Protein AF-0000000086640662 (afdb_homodimer)

Sequence (1158 aa):
MRVLHQYLHISLYVGTSVAARGGHCPPLGPVLPAPLHPGAHPSVRSAIAAIQEKVEAVTSPLNESSVAVAIKSTNENDYLFEFASTPPNVDPRGVDKVDSDTVFRMASLSKVFPVLALLKLGKVNFDDAVTKYLPELRALNKDARRQDPVWAVDWDEVTIGALASHIGGIPADLISDVQPYGDWTKLGFPPADVSKNLNCSGLLGLPRCTKSDFFERFGERPPVYPSFSVNPLYTNTGWALMGWIIEKVSGVPSGEFIEKNIWKPTGMDNTYYSEPDSSLGFIPPNDQWWNASLGYGDPAGVYYSSLNDLMAFGDAVLRNELLSPAKTRKWLKPATGTSSSGISIGEPWEIFRLNNVTKDGRIIDLYTKAGDITTYHSLLVLIPDYNLTVTLLDAGPITEVSGGTLQILLSEIVKELLPAVEEAGKDEAEKMYAGTYSDASSNSSLTLSMDDEPGFHITNWTVRGVDIASTYLSFGLPPVFPALPGQVRFRLYPTGLNSDAETSWRMMYLVGTEEENEKTNSLFAWPDATCNTWASLDRIVYQLLSHDHFVFTESGSGSKRTAEKLELVGYRVSLKRQIMRVLHQYLHISLYVGTSVAARGGHCPPLGPVLPAPLHPGAHPSVRSAIAAIQEKVEAVTSPLNESSVAVAIKSTNENDYLFEFASTPPNVDPRGVDKVDSDTVFRMASLSKVFPVLALLKLGKVNFDDAVTKYLPELRALNKDARRQDPVWAVDWDEVTIGALASHIGGIPADLISDVQPYGDWTKLGFPPADVSKNLNCSGLLGLPRCTKSDFFERFGERPPVYPSFSVNPLYTNTGWALMGWIIEKVSGVPSGEFIEKNIWKPTGMDNTYYSEPDSSLGFIPPNDQWWNASLGYGDPAGVYYSSLNDLMAFGDAVLRNELLSPAKTRKWLKPATGTSSSGISIGEPWEIFRLNNVTKDGRIIDLYTKAGDITTYHSLLVLIPDYNLTVTLLDAGPITEVSGGTLQILLSEIVKELLPAVEEAGKDEAEKMYAGTYSDASSNSSLTLSMDDEPGFHITNWTVRGVDIASTYLSFGLPPVFPALPGQVRFRLYPTGLNSDAETSWRMMYLVGTEEENEKTNSLFAWPDATCNTWASLDRIVYQLLSHDHFVFTESGSGSKRTAEKLELVGYRVSLKRQI

InterPro domains:
  IPR001466 Beta-lactamase-related [PF00144] (96-393)
  IPR012338 Beta-lactamase/transpeptidase-like [G3DSA:3.40.710.10] (38-393)
  IPR012338 Beta-lactamase/transpeptidase-like [SSF56601] (44-399)
  IPR058664 Beta-lactamase-like ARB_00930-like, C-terminal domain [PF26335] (426-578)

Solvent-accessible surface area (backbone atoms only — not comparable to full-atom values): 58050 Å² total; per-residue (Å²): 137,80,71,80,66,81,71,79,77,75,81,70,82,61,49,63,73,58,50,18,41,74,49,39,51,61,66,35,54,43,40,53,69,50,41,63,58,39,72,77,29,68,54,30,46,52,26,44,51,52,43,51,52,51,54,47,65,68,50,65,78,38,53,39,33,32,48,33,39,39,31,31,40,68,65,41,91,60,65,63,39,76,49,50,42,60,35,88,40,59,22,87,63,21,37,92,66,53,47,55,68,34,24,40,53,24,12,34,38,28,41,49,50,59,50,50,46,44,62,64,65,66,81,64,60,46,82,38,34,45,37,81,74,42,56,71,58,65,61,25,42,77,52,17,89,40,95,41,54,47,26,21,62,64,49,75,63,23,24,44,44,27,37,43,39,21,17,31,20,57,50,20,59,77,52,53,46,50,55,88,46,54,79,49,51,78,70,28,31,59,78,86,53,75,92,51,55,78,83,39,25,13,53,93,82,39,50,52,32,43,63,67,52,43,72,71,48,53,23,50,36,38,30,64,35,45,34,33,38,68,37,36,44,48,46,42,43,43,32,24,52,50,29,51,43,43,20,68,75,71,71,44,56,37,59,60,49,38,42,64,71,48,29,56,78,47,63,22,82,55,49,34,73,52,82,67,69,48,61,48,19,67,37,32,61,86,61,74,61,82,75,46,42,44,43,50,36,32,50,26,30,44,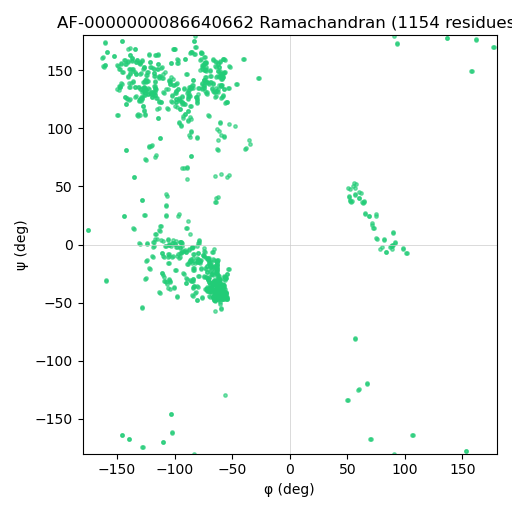23,31,30,14,58,52,32,52,50,35,46,44,40,33,56,76,66,33,71,76,39,55,64,48,55,40,33,54,52,71,36,46,51,34,58,47,60,16,92,13,38,30,28,10,58,55,32,44,31,39,39,29,47,74,51,43,85,22,26,52,62,45,65,35,45,22,36,56,9,64,50,82,42,26,17,26,34,44,36,37,30,70,51,51,38,33,32,36,39,40,40,38,34,13,56,72,91,77,42,49,55,67,54,52,50,38,50,48,22,55,42,47,54,42,41,49,38,22,42,49,49,37,15,48,55,52,46,40,73,26,61,42,42,43,29,37,28,77,92,55,43,27,33,34,30,37,39,81,66,68,41,71,32,32,40,52,41,79,42,25,29,62,74,27,53,44,57,72,39,54,64,14,71,55,92,45,60,44,78,79,41,57,89,69,55,55,47,41,29,39,28,54,39,83,26,49,52,96,46,36,40,33,28,39,51,47,75,41,75,56,50,35,69,57,48,51,56,56,26,66,56,38,64,27,47,36,63,76,40,49,50,40,67,61,55,62,57,59,19,43,63,62,27,30,61,39,37,32,37,35,37,44,44,73,57,82,90,62,30,30,50,48,30,43,27,38,54,25,43,71,46,66,20,36,52,61,130,139,80,70,88,66,81,72,79,77,75,79,70,82,61,49,63,72,57,51,18,41,75,50,40,50,61,65,34,55,43,39,52,70,51,42,62,59,40,72,76,30,68,55,31,46,52,25,44,52,51,44,50,51,50,54,47,64,68,49,67,79,39,52,38,32,33,47,34,39,40,33,32,38,66,64,42,92,59,63,63,39,78,48,48,43,61,34,87,40,60,22,88,63,21,38,89,66,51,47,54,68,34,23,40,54,26,14,34,39,29,40,48,49,58,50,50,44,43,63,64,65,65,81,65,61,48,82,38,34,45,37,82,74,42,56,71,58,65,60,25,42,77,54,17,86,40,94,41,54,47,26,20,63,63,49,75,62,23,23,45,43,27,38,44,38,21,17,31,20,56,52,20,59,77,53,54,44,49,54,87,45,53,79,49,50,79,70,28,33,60,78,84,54,75,90,52,53,78,84,39,24,13,53,93,82,38,48,53,33,44,64,65,52,44,71,71,49,52,23,51,35,38,30,64,36,46,34,33,38,68,37,37,43,48,45,42,43,44,33,24,52,50,30,53,42,42,19,69,75,70,71,41,55,37,59,59,48,38,41,65,73,48,31,56,79,48,62,22,82,54,48,34,72,51,80,67,69,48,61,48,19,68,39,32,60,87,61,74,60,82,74,44,43,45,45,50,37,31,50,26,30,44,22,31,30,14,58,53,32,53,50,36,46,45,41,33,55,78,67,34,70,76,40,54,63,47,56,40,32,54,53,70,37,46,52,34,60,47,61,17,92,11,38,32,29,10,59,55,31,45,31,40,40,29,47,75,51,45,84,20,26,52,62,45,64,33,45,22,36,56,8,64,51,83,42,28,19,26,35,44,37,37,31,72,52,50,38,33,30,38,40,42,38,38,32,14,55,72,92,78,42,49,56,66,55,53,51,38,49,48,22,56,43,48,54,40,39,49,38,21,42,50,50,36,16,47,56,52,45,42,73,26,60,43,43,43,28,37,27,77,91,55,43,27,32,33,30,36,40,82,67,67,42,70,30,32,40,53,41,78,42,26,30,64,72,27,52,42,57,72,38,52,64,14,70,54,92,46,60,45,80,78,40,57,90,69,56,54,47,41,30,39,28,54,39,84,26,49,51,95,44,35,39,33,28,39,52,46,75,42,74,57,50,36,69,55,46,51,56,56,27,67,55,38,65,27,48,36,63,75,40,50,50,41,68,60,55,62,58,58,18,42,61,62,26,30,60,39,37,31,36,35,36,44,45,74,58,80,90,62,31,31,51,47,30,42,27,38,53,26,42,70,45,68,20,35,51,62,128

Foldseek 3Di:
DPPDPPPPPPVPPPVALACFPFRDQDDPFAQFDFFLCLLVFPLQLVLQVVLVVVVCVQCVVDAFKKKWKWKDFLSDDDTSHTDIDAHNDFAPQEANDDGQQFKFFQFQVLLLLLLLLVVLLVPFDQQAQLCVQVVLLVVLLVQWPDDDQQTFQPSRLAGLQLLLFQQQQADADDLVDCLVPDDCVVVVDDNDDPVLDLQARLPPPTHADEPVSCSVRRSHGHGRDHHRDQAGHHHLVSQLSSQVSSCRSVVHGSQVSSCVQQQVVLVFPSKHLAQDRNHRHTGGPPDPPSHRARYSSSSRTGMMGGNVSLQSNLSCLLVCVNHHPVVSVVQPDFPHQHPDPQWGAGSHWTKGWFQPQALRRHIFIWTKDWRDDQFKIKMWTAGNSNNMIMIMIMGDHPVSDGNVVVVVSVVSSSSSNVRSSVVSSQVLRCQAEFAKWADVVQGFIWTWDDDSHRATWIPPGDTSRDDCQQCVQQDDVHGDPDHDDWGKTKHKGFDPDDDPFKTKIFMDMDTHTSVVSSVVQVVDPDHPPVSPPVPPPQPDADPRHGQGIKMFGWDDDRSPIHTAWIDRTRSGDITGGDD/DDDDPPPPPPVPPPVALACFPFRDQDDPFAQFDFFLCLLPFPLQLVLQVVLVVVVCVQPVVDAFKKKWKWKDFLSDDDTSHTDIDAHPDFAPQEANDDGQQFKFFQFQVLLLLLLLLVVLLVPFDQQAQLCVQVVLLVVLLVQWPDDDQQTFQPSRLAGLQLLLFQQQQADADDLVDCLVPDDCVVVVDDPDDPVLDLQARLPPPTHADEPVSCSVRRSHGHGRDHRRDQAGHHHLVSQLSSQVSSCRSVVHGSQVSSCVQQQVVLVFPSKHLAQDRNHRHTGGPPDRPSHRARYSSSSRTGMMGGNVSLQSNLSCLLVCVNHHPVVSVVQPDFPHQHPDPQWGAGSHWTKGWFQPQALRRHIFIWTKDWRDDQFKIKMWTAGNSNNMIMIMIMGDHPVSDGNVVVVVSVVSSSSSNVRSSVVSSQVLRCQAEFAKWADVVQGFIWGWDDDSHRATWIPPGDTSRDDCQQCVQQDDVHGDPPHDDWGKTKHKGFDPDDDPFKTKIFMDMDTHTSVVSSVVQVVDPDHPVVSPPVPPPQPDADPNHGQGIKMFGWDDDRSPIHTAWIDRTRSGDITGGDD

Organism: NCBI:txid1208366

Radius of gyration: 30.14 Å; Cα contacts (8 Å, |Δi|>4): 2815; chains: 2; bounding box: 69×87×77 Å

pLDDT: mean 93.73, std 12.46, range [18.27, 98.94]

Nearest PDB structures (foldseek):
  2qmi-assembly1_C  TM=5.879E-01  e=1.043E-19  Pyrococcus abyssi
  6kjt-assembly1_D  TM=7.492E-01  e=1.715E-16  Jeotgalibacillus marinus
  3tg9-assembly1_A  TM=7.243E-01  e=3.555E-16  Halalkalibacterium halodurans C-125
  3rju-assembly1_A  TM=7.525E-01  e=6.951E-15  Yersinia pestis CO92
  3ws1-assembly1_A  TM=6.913E-01  e=6.590E-16  Chromohalobacter sp. 560

Secondary structure (DSSP, 8-state):
--TT---------------SGGG--PPSS-SSPPPS-GGGSHHHHHHHHHHHHHHHHHHTT-SS-EEEEEEEETT-SSEEEEEE---S---TTS-SS--TT-EEE-GGGGGHHHHHHHHHH----TTSBGGGT-GGGGGGGGGSSSSSTTTS--GGG-BHHHHHTT-S---S-STTB-GGGS-GGGGTPPPP-GGG-----SSTTPPPPPHHHHHHHGGGSPPSS-TT-SS----SHHHHHHHHHHHHHHSS-HHHHHIIIIIGGGT-TT-BSS---GGGB---TT-SSTT---GGGGGGT--EEEHHHHHHHHHHHHTTSSS-HHHHHHHSS-SEE-SSSSEEE-SS-EEEEESSSSTT---EEEEEEEEEETTEEEEEEEETTTTEEEEEEEES-TTT--HHHHHHHHHHHHHHHHHHHHHHHHHHHHHHH-EEEEETTTTEEEEEE--SSSSEEEEEEEETTEEHHHHGGG-SSS--SSPPP--EEEEEEEEEEE-SSEEEEEEEEEES-HHHHHHHHTTSSSTTTT--GGGTTT--EETTEETTEEEEEEESSGGG-EEEEEEEGGGTEEEEEP-/-------------------SGGG--PPSS-SSPPPS-GGGSHHHHHHHHHHHHHHHHHHTT-SS-EEEEEEEETT-SS-SEEEE---S---TTS-SS--TT-EEE-GGGGGHHHHHHHHHH----TTSBGGGT-GGGGGGGGGSSSSSTTTS--GGG-BHHHHHTT-S---S-STTB-GGGS-GGGGTPPPP-GGG-----SSTTPPPPPHHHHHHHGGGSPPSS-TT-SS----SHHHHHHHHHHHHHHSS-HHHHHIIIIIGGGT-TT-BSS---GGGB---TT-SSTT---GGGGGGT--EEEHHHHHHHHHHHHTTSSS-HHHHHHHSS-SEE-SSSSEEE-SS-EEEEESSSSTT---EEEEEEEEEETTEEEEEEEETTTTEEEEEEEES-TTT--HHHHHHHHHHHHHHHHHHHHHHHHHHHHHHH-EEEEETTTTEEEEEE--SSSSEEEEEEEETTEEHHHHGGG-SSS--SSPPP--EEEEEEEEEEE-SSEEEEEEEEEES-HHHHHHHHTTSSSTTTT--GGGTTT--EETTEETTEEEEEEESSGGG-EEEEEEEGGGTEEEEEP-

Structure (mmCIF, N/CA/C/O backbone):
data_AF-0000000086640662-model_v1
#
loop_
_entity.id
_entity.type
_entity.pdbx_description
1 polymer 'Beta-lactamase-related domain-containing protein'
#
loop_
_atom_site.group_PDB
_atom_site.id
_atom_site.type_symbol
_atom_site.label_atom_id
_atom_site.label_alt_id
_atom_site.label_comp_id
_atom_site.label_asym_id
_atom_site.label_entity_id
_atom_site.label_seq_id
_atom_site.pdbx_PDB_ins_code
_atom_site.Cartn_x
_atom_site.Cartn_y
_atom_site.Cartn_z
_atom_site.occupancy
_atom_site.B_iso_or_equiv
_atom_site.auth_seq_id
_atom_site.auth_comp_id
_atom_site.auth_asym_id
_atom_site.auth_atom_id
_atom_site.pdbx_PDB_model_num
ATOM 1 N N . MET A 1 1 ? -15.219 10.875 43.281 1 18.56 1 MET A N 1
ATOM 2 C CA . MET A 1 1 ? -13.93 11.219 42.688 1 18.56 1 MET A CA 1
ATOM 3 C C . MET A 1 1 ? -13.078 9.969 42.469 1 18.56 1 MET A C 1
ATOM 5 O O . MET A 1 1 ? -12.367 9.844 41.469 1 18.56 1 MET A O 1
ATOM 9 N N . ARG A 1 2 ? -12.867 9.25 43.5 1 22.05 2 ARG A N 1
ATOM 10 C CA . ARG A 1 2 ? -11.758 8.359 43.812 1 22.05 2 ARG A CA 1
ATOM 11 C C . ARG A 1 2 ? -11.93 7.008 43.125 1 22.05 2 ARG A C 1
ATOM 13 O O . ARG A 1 2 ? -11.289 6.027 43.5 1 22.05 2 ARG A O 1
ATOM 20 N N . VAL A 1 3 ? -12.93 6.812 42.438 1 21.86 3 VAL A N 1
ATOM 21 C CA . VAL A 1 3 ? -13.461 5.465 42.25 1 21.86 3 VAL A CA 1
ATOM 22 C C . VAL A 1 3 ? -12.453 4.613 41.469 1 21.86 3 VAL A C 1
ATOM 24 O O . VAL A 1 3 ? -12.211 3.457 41.844 1 21.86 3 VAL A O 1
ATOM 27 N N . LEU A 1 4 ? -12.047 5 40.312 1 22.5 4 LEU A N 1
ATOM 28 C CA . LEU A 1 4 ? -11.992 4 39.25 1 22.5 4 LEU A CA 1
ATOM 29 C C . LEU A 1 4 ? -10.648 3.281 39.25 1 22.5 4 LEU A C 1
ATOM 31 O O . LEU A 1 4 ? -10.188 2.811 38.188 1 22.5 4 LEU A O 1
ATOM 35 N N . HIS A 1 5 ? -9.828 3.262 40.344 1 20.42 5 HIS A N 1
ATOM 36 C CA . HIS A 1 5 ? -8.445 2.934 40 1 20.42 5 HIS A CA 1
ATOM 37 C C . HIS A 1 5 ? -8.289 1.451 39.688 1 20.42 5 HIS A C 1
ATOM 39 O O . HIS A 1 5 ? -7.168 0.936 39.656 1 20.42 5 HIS A O 1
ATOM 45 N N . GLN A 1 6 ? -9.336 0.643 39.812 1 22.97 6 GLN A N 1
ATOM 46 C CA . GLN A 1 6 ? -8.883 -0.741 39.906 1 22.97 6 GLN A CA 1
ATOM 47 C C . GLN A 1 6 ? -8.141 -1.166 38.625 1 22.97 6 GLN A C 1
ATOM 49 O O . GLN A 1 6 ? -8.711 -1.177 37.531 1 22.97 6 GLN A O 1
ATOM 54 N N . TYR A 1 7 ? -6.789 -0.969 38.562 1 23.44 7 TYR A N 1
ATOM 55 C CA . TYR A 1 7 ? -5.781 -1.298 37.562 1 23.44 7 TYR A CA 1
ATOM 56 C C . TYR A 1 7 ? -5.719 -2.801 37.312 1 23.44 7 TYR A C 1
ATOM 58 O O . TYR A 1 7 ? -5.266 -3.555 38.188 1 23.44 7 TYR A O 1
ATOM 66 N N . LEU A 1 8 ? -6.801 -3.449 36.844 1 24.64 8 LEU A N 1
ATOM 67 C CA . LEU A 1 8 ? -6.551 -4.848 36.531 1 24.64 8 LEU A CA 1
ATOM 68 C C . LEU A 1 8 ? -5.344 -4.977 35.594 1 24.64 8 LEU A C 1
ATOM 70 O O . LEU A 1 8 ? -5.328 -4.41 34.5 1 24.64 8 LEU A O 1
ATOM 74 N N . HIS A 1 9 ? -4.195 -5.379 36.125 1 24.08 9 HIS A N 1
ATOM 75 C CA . HIS A 1 9 ? -2.893 -5.656 35.531 1 24.08 9 HIS A CA 1
ATOM 76 C C . HIS A 1 9 ? -2.967 -6.824 34.562 1 24.08 9 HIS A C 1
ATOM 78 O O . HIS A 1 9 ? -2.725 -7.973 34.938 1 24.08 9 HIS A O 1
ATOM 84 N N . ILE A 1 10 ? -3.979 -7.051 33.781 1 26.3 10 ILE A N 1
ATOM 85 C CA . ILE A 1 10 ? -3.768 -8.195 32.906 1 26.3 10 ILE A CA 1
ATOM 86 C C . ILE A 1 10 ? -2.59 -7.918 31.969 1 26.3 10 ILE A C 1
ATOM 88 O O . ILE A 1 10 ? -2.635 -6.988 31.156 1 26.3 10 ILE A O 1
ATOM 92 N N . SER A 1 11 ? -1.396 -8.453 32.312 1 25.42 11 SER A N 1
ATOM 93 C CA . SER A 1 11 ? -0.135 -8.414 31.562 1 25.42 11 SER A CA 1
ATOM 94 C C . SER A 1 11 ? -0.258 -9.125 30.219 1 25.42 11 SER A C 1
ATOM 96 O O . SER A 1 11 ? 0.004 -10.32 30.125 1 25.42 11 SER A O 1
ATOM 98 N N . LEU A 1 12 ? -1.321 -9 29.484 1 28.94 12 LEU A N 1
ATOM 99 C CA . LEU A 1 12 ? -1.214 -9.648 28.188 1 28.94 12 LEU A CA 1
ATOM 100 C C . LEU A 1 12 ? -0.071 -9.055 27.375 1 28.94 12 LEU A C 1
ATOM 102 O O . LEU A 1 12 ? -0.038 -7.848 27.125 1 28.94 12 LEU A O 1
ATOM 106 N N . TYR A 1 13 ? 1.054 -9.82 27.281 1 26.89 13 TYR A N 1
ATOM 107 C CA . TYR A 1 13 ? 2.195 -9.562 26.422 1 26.89 13 TYR A CA 1
ATOM 108 C C . TYR A 1 13 ? 1.751 -9.398 24.969 1 26.89 13 TYR A C 1
ATOM 110 O O . TYR A 1 13 ? 1.492 -10.383 24.266 1 26.89 13 TYR A O 1
ATOM 118 N N . VAL A 1 14 ? 0.937 -8.531 24.703 1 31.73 14 VAL A N 1
ATOM 119 C CA . VAL A 1 14 ? 0.714 -8.141 23.312 1 31.73 14 VAL A CA 1
ATOM 120 C C . VAL A 1 14 ? 2.029 -7.68 22.688 1 31.73 14 VAL A C 1
ATOM 122 O O . VAL A 1 14 ? 2.66 -6.742 23.188 1 31.73 14 VAL A O 1
ATOM 125 N N . GLY A 1 15 ? 2.74 -8.625 22.016 1 34.53 15 GLY A N 1
ATOM 126 C CA . GLY A 1 15 ? 3.834 -8.148 21.172 1 34.53 15 GLY A CA 1
ATOM 127 C C . GLY A 1 15 ? 3.541 -6.824 20.5 1 34.53 15 GLY A C 1
ATOM 128 O O . GLY A 1 15 ? 2.57 -6.707 19.75 1 34.53 15 GLY A O 1
ATOM 129 N N . THR A 1 16 ? 3.873 -5.809 21.125 1 37.72 16 THR A N 1
ATOM 130 C CA . THR A 1 16 ? 3.664 -4.391 20.859 1 37.72 16 THR A CA 1
ATOM 131 C C . THR A 1 16 ? 4.355 -3.977 19.562 1 37.72 16 THR A C 1
ATOM 133 O O . THR A 1 16 ? 5.562 -4.164 19.406 1 37.72 16 THR A O 1
ATOM 136 N N . SER A 1 17 ? 3.814 -4.199 18.531 1 46.19 17 SER A N 1
ATOM 137 C CA . SER A 1 17 ? 4.293 -3.402 17.406 1 46.19 17 SER A CA 1
ATOM 138 C C . SER A 1 17 ? 4.586 -1.966 17.828 1 46.19 17 SER A C 1
ATOM 140 O O . SER A 1 17 ? 3.668 -1.216 18.172 1 46.19 17 SER A O 1
ATOM 142 N N . VAL A 1 18 ? 5.816 -1.703 18.438 1 52.72 18 VAL A N 1
ATOM 143 C CA . VAL A 1 18 ? 6.188 -0.478 19.141 1 52.72 18 VAL A CA 1
ATOM 144 C C . VAL A 1 18 ? 6.621 0.583 18.141 1 52.72 18 VAL A C 1
ATOM 146 O O . VAL A 1 18 ? 7.27 0.268 17.141 1 52.72 18 VAL A O 1
ATOM 149 N N . ALA A 1 19 ? 6.066 1.636 18.219 1 67.94 19 ALA A N 1
ATOM 150 C CA . ALA A 1 19 ? 6.715 2.863 17.766 1 67.94 19 ALA A CA 1
ATOM 151 C C . ALA A 1 19 ? 8.234 2.738 17.844 1 67.94 19 ALA A C 1
ATOM 153 O O . ALA A 1 19 ? 8.758 1.865 18.547 1 67.94 19 ALA A O 1
ATOM 154 N N . ALA A 1 20 ? 8.844 3.328 16.891 1 82.69 20 ALA A N 1
ATOM 155 C CA . ALA A 1 20 ? 10.305 3.375 17 1 82.69 20 ALA A CA 1
ATOM 156 C C . ALA A 1 20 ? 10.75 3.664 18.422 1 82.69 20 ALA A C 1
ATOM 158 O O . ALA A 1 20 ? 9.945 4.098 19.25 1 82.69 20 ALA A O 1
ATOM 159 N N . ARG A 1 21 ? 11.914 3.352 18.75 1 85.94 21 ARG A N 1
ATOM 160 C CA . ARG A 1 21 ? 12.492 3.527 20.078 1 85.94 21 ARG A CA 1
ATOM 161 C C . ARG A 1 21 ? 12.195 4.918 20.625 1 85.94 21 ARG A C 1
ATOM 163 O O . ARG A 1 21 ? 12.25 5.906 19.891 1 85.94 21 ARG A O 1
ATOM 170 N N . GLY A 1 22 ? 11.852 4.941 21.906 1 91 22 GLY A N 1
ATOM 171 C CA . GLY A 1 22 ? 11.5 6.195 22.562 1 91 22 GLY A CA 1
ATOM 172 C C . GLY A 1 22 ? 10.055 6.594 22.344 1 91 22 GLY A C 1
ATOM 173 O O . GLY A 1 22 ? 9.586 7.574 22.938 1 91 22 GLY A O 1
ATOM 174 N N . GLY A 1 23 ? 9.359 5.836 21.5 1 91.75 23 GLY A N 1
ATOM 175 C CA . GLY A 1 23 ? 7.977 6.164 21.172 1 91.75 23 GLY A CA 1
ATOM 176 C C . GLY A 1 23 ? 7.852 7.094 19.984 1 91.75 23 GLY A C 1
ATOM 177 O O . GLY A 1 23 ? 6.766 7.605 19.703 1 91.75 23 GLY A O 1
ATOM 178 N N . HIS A 1 24 ? 8.93 7.355 19.234 1 93.69 24 HIS A N 1
ATOM 179 C CA . HIS A 1 24 ? 8.953 8.273 18.109 1 93.69 24 HIS A CA 1
ATOM 180 C C . HIS A 1 24 ? 8.211 7.688 16.906 1 93.69 24 HIS A C 1
ATOM 182 O O . HIS A 1 24 ? 8.086 6.465 16.797 1 93.69 24 HIS A O 1
ATOM 188 N N . CYS A 1 25 ? 7.688 8.523 16.125 1 94 25 CYS A N 1
ATOM 189 C CA . CYS A 1 25 ? 7.145 8.203 14.805 1 94 25 CYS A CA 1
ATOM 190 C C . CYS A 1 25 ? 7.93 8.914 13.711 1 94 25 CYS A C 1
ATOM 192 O O . CYS A 1 25 ? 7.457 9.906 13.148 1 94 25 CYS A O 1
ATOM 194 N N . PRO A 1 26 ? 9.094 8.406 13.398 1 96.75 26 PRO A N 1
ATOM 195 C CA . PRO A 1 26 ? 9.867 9.062 12.344 1 96.75 26 PRO A CA 1
ATOM 196 C C . PRO A 1 26 ? 9.188 8.992 10.984 1 96.75 26 PRO A C 1
ATOM 198 O O . PRO A 1 26 ? 8.266 8.195 10.789 1 96.75 26 PRO A O 1
ATOM 201 N N . PRO A 1 27 ? 9.562 9.938 10.078 1 96.69 27 PRO A N 1
ATOM 202 C CA . PRO A 1 27 ? 9.039 9.758 8.719 1 96.69 27 PRO A CA 1
ATOM 203 C C . PRO A 1 27 ? 9.461 8.438 8.094 1 96.69 27 PRO A C 1
ATOM 205 O O . PRO A 1 27 ? 10.547 7.93 8.383 1 96.69 27 PRO A O 1
ATOM 208 N N . LEU A 1 28 ? 8.586 7.848 7.289 1 96.88 28 LEU A N 1
ATOM 209 C CA . LEU A 1 28 ? 9 6.68 6.52 1 96.88 28 LEU A CA 1
ATOM 210 C C . LEU A 1 28 ? 10.164 7.023 5.598 1 96.88 28 LEU A C 1
ATOM 212 O O . LEU A 1 28 ? 10.148 8.055 4.926 1 96.88 28 LEU A O 1
ATOM 216 N N . GLY A 1 29 ? 11.18 6.109 5.539 1 96.06 29 GLY A N 1
ATOM 217 C CA . GLY A 1 29 ? 12.367 6.383 4.75 1 96.06 29 GLY A CA 1
ATOM 218 C C . GLY A 1 29 ? 13.586 6.699 5.598 1 96.06 29 GLY A C 1
ATOM 219 O O . GLY A 1 29 ? 13.586 6.457 6.809 1 96.06 29 GLY A O 1
ATOM 220 N N . PRO A 1 30 ? 14.594 7.27 5.004 1 96.75 30 PRO A N 1
ATOM 221 C CA . PRO A 1 30 ? 15.836 7.531 5.734 1 96.75 30 PRO A CA 1
ATOM 222 C C . PRO A 1 30 ? 15.664 8.578 6.836 1 96.75 30 PRO A C 1
ATOM 224 O O . PRO A 1 30 ? 15.023 9.609 6.617 1 96.75 30 PRO A O 1
ATOM 227 N N . VAL A 1 31 ? 16.266 8.32 7.965 1 97.75 31 VAL A N 1
ATOM 228 C CA . VAL A 1 31 ? 16.203 9.258 9.07 1 97.75 31 VAL A CA 1
ATOM 229 C C . VAL A 1 31 ? 17.531 10 9.203 1 97.75 31 VAL A C 1
ATOM 231 O O . VAL A 1 31 ? 17.672 10.906 10.031 1 97.75 31 VAL A O 1
ATOM 234 N N . LEU A 1 32 ? 18.484 9.586 8.477 1 97.69 32 LEU A N 1
ATOM 235 C CA . LEU A 1 32 ? 19.781 10.211 8.258 1 97.69 32 LEU A CA 1
ATOM 236 C C . LEU A 1 32 ? 20.25 10.016 6.824 1 97.69 32 LEU A C 1
ATOM 238 O O . LEU A 1 32 ? 19.75 9.141 6.113 1 97.69 32 LEU A O 1
ATOM 242 N N . PRO A 1 33 ? 21.172 10.859 6.348 1 95.5 33 PRO A N 1
ATOM 243 C CA . PRO A 1 33 ? 21.75 10.555 5.039 1 95.5 33 PRO A CA 1
ATOM 244 C C . PRO A 1 33 ? 22.406 9.18 4.992 1 95.5 33 PRO A C 1
ATOM 246 O O . PRO A 1 33 ? 23.016 8.75 5.973 1 95.5 33 PRO A O 1
ATOM 249 N N . ALA A 1 34 ? 22.297 8.516 3.852 1 96.5 34 ALA A N 1
ATOM 250 C CA . ALA A 1 34 ? 23.016 7.254 3.662 1 96.5 34 ALA A CA 1
ATOM 251 C C . ALA A 1 34 ? 24.516 7.441 3.811 1 96.5 34 ALA A C 1
ATOM 253 O O . ALA A 1 34 ? 25.078 8.453 3.363 1 96.5 34 ALA A O 1
ATOM 254 N N . PRO A 1 35 ? 25.172 6.473 4.402 1 97.25 35 PRO A N 1
ATOM 255 C CA . PRO A 1 35 ? 26.609 6.633 4.566 1 97.25 35 PRO A CA 1
ATOM 256 C C . PRO A 1 35 ? 27.359 6.699 3.232 1 97.25 35 PRO A C 1
ATOM 258 O O . PRO A 1 35 ? 27 5.984 2.291 1 97.25 35 PRO A O 1
ATOM 261 N N . LEU A 1 36 ? 28.359 7.473 3.195 1 96.56 36 LEU A N 1
ATOM 262 C CA . LEU A 1 36 ? 29.156 7.688 1.988 1 96.56 36 LEU A CA 1
ATOM 263 C C . LEU A 1 36 ? 30.234 6.629 1.855 1 96.56 36 LEU A C 1
ATOM 265 O O . LEU A 1 36 ? 30.672 6.309 0.744 1 96.56 36 LEU A O 1
ATOM 269 N N . HIS A 1 37 ? 30.75 6.129 3.031 1 96.69 37 HIS A N 1
ATOM 270 C CA . HIS A 1 37 ? 31.828 5.164 3.025 1 96.69 37 HIS A CA 1
ATOM 271 C C . HIS A 1 37 ? 31.562 4.023 4.004 1 96.69 37 HIS A C 1
ATOM 273 O O . HIS A 1 37 ? 32.406 3.723 4.855 1 96.69 37 HIS A O 1
ATOM 279 N N . PRO A 1 38 ? 30.484 3.346 3.836 1 98.06 38 PRO A N 1
ATOM 280 C CA . PRO A 1 38 ? 30.203 2.266 4.781 1 98.06 38 PRO A CA 1
ATOM 281 C C . PRO A 1 38 ? 31.25 1.164 4.758 1 98.06 38 PRO A C 1
ATOM 283 O O . PRO A 1 38 ? 31.547 0.554 5.789 1 98.06 38 PRO A O 1
ATOM 286 N N . GLY A 1 39 ? 31.906 0.89 3.67 1 98.12 39 GLY A N 1
ATOM 287 C CA . GLY A 1 39 ? 32.906 -0.172 3.543 1 98.12 39 GLY A CA 1
ATOM 288 C C . GLY A 1 39 ? 34.094 0.036 4.426 1 98.12 39 GLY A C 1
ATOM 289 O O . GLY A 1 39 ? 34.812 -0.923 4.781 1 98.12 39 GLY A O 1
ATOM 290 N N . ALA A 1 40 ? 34.406 1.269 4.762 1 97.19 40 ALA A N 1
ATOM 291 C CA . ALA A 1 40 ? 35.594 1.595 5.57 1 97.19 40 ALA A CA 1
ATOM 292 C C . ALA A 1 40 ? 35.25 1.509 7.059 1 97.19 40 ALA A C 1
ATOM 294 O O . ALA A 1 40 ? 36.156 1.472 7.891 1 97.19 40 ALA A O 1
ATOM 295 N N . HIS A 1 41 ? 34.062 1.455 7.438 1 98.19 41 HIS A N 1
ATOM 296 C CA . HIS A 1 41 ? 33.656 1.49 8.844 1 98.19 41 HIS A CA 1
ATOM 297 C C . HIS A 1 41 ? 33.906 0.142 9.516 1 98.19 41 HIS A C 1
ATOM 299 O O . HIS A 1 41 ? 33.531 -0.901 8.969 1 98.19 41 HIS A O 1
ATOM 305 N N . PRO A 1 42 ? 34.406 0.104 10.758 1 98.5 42 PRO A N 1
ATOM 306 C CA . PRO A 1 42 ? 34.75 -1.154 11.43 1 98.5 42 PRO A CA 1
ATOM 307 C C . PRO A 1 42 ? 33.531 -2.041 11.664 1 98.5 42 PRO A C 1
ATOM 309 O O . PRO A 1 42 ? 33.625 -3.264 11.516 1 98.5 42 PRO A O 1
ATOM 312 N N . SER A 1 43 ? 32.406 -1.453 12.016 1 98.5 43 SER A N 1
ATOM 313 C CA . SER A 1 43 ? 31.203 -2.24 12.242 1 98.5 43 SER A CA 1
ATOM 314 C C . SER A 1 43 ? 30.75 -2.949 10.969 1 98.5 43 SER A C 1
ATOM 316 O O . SER A 1 43 ? 30.266 -4.078 11.023 1 98.5 43 SER A O 1
ATOM 318 N N . VAL A 1 44 ? 30.891 -2.264 9.852 1 98.88 44 VAL A N 1
ATOM 319 C CA . VAL A 1 44 ? 30.484 -2.857 8.578 1 98.88 44 VAL A CA 1
ATOM 320 C C . VAL A 1 44 ? 31.453 -3.977 8.203 1 98.88 44 VAL A C 1
ATOM 322 O O . VAL A 1 44 ? 31.031 -5.035 7.727 1 98.88 44 VAL A O 1
ATOM 325 N N . ARG A 1 45 ? 32.719 -3.766 8.43 1 98.75 45 ARG A N 1
ATOM 326 C CA . ARG A 1 45 ? 33.688 -4.809 8.164 1 98.75 45 ARG A CA 1
ATOM 327 C C . ARG A 1 45 ? 33.406 -6.055 9 1 98.75 45 ARG A C 1
ATOM 329 O O . ARG A 1 45 ? 33.531 -7.176 8.508 1 98.75 45 ARG A O 1
ATOM 336 N N . SER A 1 46 ? 33.062 -5.82 10.266 1 98.81 46 SER A N 1
ATOM 337 C CA . SER A 1 46 ? 32.719 -6.938 11.141 1 98.81 46 SER A CA 1
ATOM 338 C C . SER A 1 46 ? 31.469 -7.664 10.625 1 98.81 46 SER A C 1
ATOM 340 O O . SER A 1 46 ? 31.406 -8.891 10.664 1 98.81 46 SER A O 1
ATOM 342 N N . ALA A 1 47 ? 30.469 -6.906 10.234 1 98.88 47 ALA A N 1
ATOM 343 C CA . ALA A 1 47 ? 29.25 -7.488 9.68 1 98.88 47 ALA A CA 1
ATOM 344 C C . ALA A 1 47 ? 29.547 -8.305 8.43 1 98.88 47 ALA A C 1
ATOM 346 O O . ALA A 1 47 ? 28.984 -9.391 8.242 1 98.88 47 ALA A O 1
ATOM 347 N N . ILE A 1 48 ? 30.406 -7.793 7.566 1 98.88 48 ILE A N 1
ATOM 348 C CA . ILE A 1 48 ? 30.766 -8.461 6.324 1 98.88 48 ILE A CA 1
ATOM 349 C C . ILE A 1 48 ? 31.484 -9.781 6.637 1 98.88 48 ILE A C 1
ATOM 351 O O . ILE A 1 48 ? 31.25 -10.789 5.969 1 98.88 48 ILE A O 1
ATOM 355 N N . ALA A 1 49 ? 32.344 -9.773 7.645 1 98.75 49 ALA A N 1
ATOM 356 C CA . ALA A 1 49 ? 33 -11 8.07 1 98.75 49 ALA A CA 1
ATOM 357 C C . ALA A 1 49 ? 32 -12.039 8.539 1 98.75 49 ALA A C 1
ATOM 359 O O . ALA A 1 49 ? 32.125 -13.227 8.234 1 98.75 49 ALA A O 1
ATOM 360 N N . ALA A 1 50 ? 31.078 -11.562 9.32 1 98.81 50 ALA A N 1
ATOM 361 C CA . ALA A 1 50 ? 30.016 -12.461 9.797 1 98.81 50 ALA A CA 1
ATOM 362 C C . ALA A 1 50 ? 29.219 -13.023 8.625 1 98.81 50 ALA A C 1
ATOM 364 O O . ALA A 1 50 ? 28.859 -14.203 8.625 1 98.81 50 ALA A O 1
ATOM 365 N N . ILE A 1 51 ? 28.891 -12.203 7.648 1 98.81 51 ILE A N 1
ATOM 366 C CA . ILE A 1 51 ? 28.156 -12.617 6.457 1 98.81 51 ILE A CA 1
ATOM 367 C C . ILE A 1 51 ? 28.969 -13.656 5.684 1 98.81 51 ILE A C 1
ATOM 369 O O . ILE A 1 51 ? 28.438 -14.648 5.203 1 98.81 51 ILE A O 1
ATOM 373 N N . GLN A 1 52 ? 30.25 -13.375 5.57 1 98.56 52 GLN A N 1
ATOM 374 C CA . GLN A 1 52 ? 31.141 -14.328 4.922 1 98.56 52 GLN A CA 1
ATOM 375 C C . GLN A 1 52 ? 31.047 -15.703 5.57 1 98.56 52 GLN A C 1
ATOM 377 O O . GLN A 1 52 ? 30.906 -16.719 4.879 1 98.56 52 GLN A O 1
ATOM 382 N N . GLU A 1 53 ? 31.078 -15.727 6.863 1 98.38 53 GLU A N 1
ATOM 383 C CA . GLU A 1 53 ? 31 -16.984 7.594 1 98.38 53 GLU A CA 1
ATOM 384 C C . GLU A 1 53 ? 29.656 -17.688 7.34 1 98.38 53 GLU A C 1
ATOM 386 O O . GLU A 1 53 ? 29.609 -18.906 7.16 1 98.38 53 GLU A O 1
ATOM 391 N N . LYS A 1 54 ? 28.672 -16.922 7.34 1 97.62 54 LYS A N 1
ATOM 392 C CA . LYS A 1 54 ? 27.328 -17.484 7.145 1 97.62 54 LYS A CA 1
ATOM 393 C C . LYS A 1 54 ? 27.172 -18.047 5.734 1 97.62 54 LYS A C 1
ATOM 395 O O . LYS A 1 54 ? 26.609 -19.141 5.555 1 97.62 54 LYS A O 1
ATOM 400 N N . VAL A 1 55 ? 27.609 -17.328 4.727 1 98.12 55 VAL A N 1
ATOM 401 C CA . VAL A 1 55 ? 27.5 -17.766 3.342 1 98.12 55 VAL A CA 1
ATOM 402 C C . VAL A 1 55 ? 28.359 -19.016 3.131 1 98.12 55 VAL A C 1
ATOM 404 O O . VAL A 1 55 ? 27.938 -19.953 2.438 1 98.12 55 VAL A O 1
ATOM 407 N N . GLU A 1 56 ? 29.516 -19.078 3.748 1 97.75 56 GLU A N 1
ATOM 408 C CA . GLU A 1 56 ? 30.375 -20.25 3.656 1 97.75 56 GLU A CA 1
ATOM 409 C C . GLU A 1 56 ? 29.734 -21.469 4.32 1 97.75 56 GLU A C 1
ATOM 411 O O . GLU A 1 56 ? 29.812 -22.578 3.799 1 97.75 56 GLU A O 1
ATOM 416 N N . ALA A 1 57 ? 29.094 -21.219 5.422 1 96.62 57 ALA A N 1
ATOM 417 C CA . ALA A 1 57 ? 28.438 -22.312 6.133 1 96.62 57 ALA A CA 1
ATOM 418 C C . ALA A 1 57 ? 27.312 -22.906 5.289 1 96.62 57 ALA A C 1
ATOM 420 O O . ALA A 1 57 ? 27.078 -24.125 5.328 1 96.62 57 ALA A O 1
ATOM 421 N N . VAL A 1 58 ? 26.656 -22.094 4.555 1 95.44 58 VAL A N 1
ATOM 422 C CA . VAL A 1 58 ? 25.516 -22.547 3.75 1 95.44 58 VAL A CA 1
ATOM 423 C C . VAL A 1 58 ? 26.031 -23.219 2.479 1 95.44 58 VAL A C 1
ATOM 425 O O . VAL A 1 58 ? 25.406 -24.156 1.976 1 95.44 58 VAL A O 1
ATOM 428 N N . THR A 1 59 ? 27.203 -22.875 1.966 1 97 59 THR A N 1
ATOM 429 C CA . THR A 1 59 ? 27.641 -23.328 0.651 1 97 59 THR A CA 1
ATOM 430 C C . THR A 1 59 ? 28.594 -24.531 0.779 1 97 59 THR A C 1
ATOM 432 O O . THR A 1 59 ? 28.719 -25.312 -0.154 1 97 59 THR A O 1
ATOM 435 N N . SER A 1 60 ? 29.203 -24.688 1.901 1 96.81 60 SER A N 1
ATOM 436 C CA . SER A 1 60 ? 30.25 -25.703 2.092 1 96.81 60 SER A CA 1
ATOM 437 C C . SER A 1 60 ? 29.703 -27.109 1.852 1 96.81 60 SER A C 1
ATOM 439 O O . SER A 1 60 ? 30.391 -27.953 1.287 1 96.81 60 SER A O 1
ATOM 441 N N . PRO A 1 61 ? 28.484 -27.391 2.219 1 96.88 61 PRO A N 1
ATOM 442 C CA . PRO A 1 61 ? 28 -28.766 2.031 1 96.88 61 PRO A CA 1
ATOM 443 C C . PRO A 1 61 ? 27.453 -29 0.627 1 96.88 61 PRO A C 1
ATOM 445 O O . PRO A 1 61 ? 27.031 -30.109 0.305 1 96.88 61 PRO A O 1
ATOM 448 N N . LEU A 1 62 ? 27.406 -28.047 -0.214 1 97.75 62 LEU A N 1
ATOM 449 C CA . LEU A 1 62 ? 26.781 -28.172 -1.528 1 97.75 62 LEU A CA 1
ATOM 450 C C . LEU A 1 62 ? 27.703 -28.906 -2.494 1 97.75 62 LEU A C 1
ATOM 452 O O . LEU A 1 62 ? 28.906 -28.609 -2.572 1 97.75 62 LEU A O 1
ATOM 456 N N . ASN A 1 63 ? 27.094 -29.844 -3.221 1 97.88 63 ASN A N 1
ATOM 457 C CA . ASN A 1 63 ? 27.906 -30.688 -4.109 1 97.88 63 ASN A CA 1
ATOM 458 C C . ASN A 1 63 ? 27.625 -30.359 -5.574 1 97.88 63 ASN A C 1
ATOM 460 O O . ASN A 1 63 ? 28.469 -30.641 -6.441 1 97.88 63 ASN A O 1
ATOM 464 N N . GLU A 1 64 ? 26.484 -29.875 -5.836 1 98.06 64 GLU A N 1
ATOM 465 C CA . GLU A 1 64 ? 26.078 -29.688 -7.223 1 98.06 64 GLU A CA 1
ATOM 466 C C . GLU A 1 64 ? 25.531 -28.281 -7.449 1 98.06 64 GLU A C 1
ATOM 468 O O . GLU A 1 64 ? 25.125 -27.938 -8.562 1 98.06 64 GLU A O 1
ATOM 473 N N . SER A 1 65 ? 25.531 -27.453 -6.359 1 98.38 65 SER A N 1
ATOM 474 C CA . SER A 1 65 ? 24.859 -26.156 -6.43 1 98.38 65 SER A CA 1
ATOM 475 C C . SER A 1 65 ? 25.859 -25.016 -6.234 1 98.38 65 SER A C 1
ATOM 477 O O . SER A 1 65 ? 26.812 -25.156 -5.484 1 98.38 65 SER A O 1
ATOM 479 N N . SER A 1 66 ? 25.625 -23.938 -6.914 1 98.5 66 SER A N 1
ATOM 480 C CA . SER A 1 66 ? 26.375 -22.688 -6.75 1 98.5 66 SER A CA 1
ATOM 481 C C . SER A 1 66 ? 25.531 -21.609 -6.105 1 98.5 66 SER A C 1
ATOM 483 O O . SER A 1 66 ? 24.312 -21.547 -6.328 1 98.5 66 SER A O 1
ATOM 485 N N . VAL A 1 67 ? 26.109 -20.828 -5.285 1 98.5 67 VAL A N 1
ATOM 486 C CA . VAL A 1 67 ? 25.516 -19.625 -4.691 1 98.5 67 VAL A CA 1
ATOM 487 C C . VAL A 1 67 ? 26.422 -18.422 -4.945 1 98.5 67 VAL A C 1
ATOM 489 O O . VAL A 1 67 ? 27.641 -18.516 -4.762 1 98.5 67 VAL A O 1
ATOM 492 N N . ALA A 1 68 ? 25.906 -17.344 -5.426 1 98.69 68 ALA A N 1
ATOM 493 C CA . ALA A 1 68 ? 26.609 -16.078 -5.613 1 98.69 68 ALA A CA 1
ATOM 494 C C . ALA A 1 68 ? 25.875 -14.938 -4.93 1 98.69 68 ALA A C 1
ATOM 496 O O . ALA A 1 68 ? 24.641 -14.859 -4.977 1 98.69 68 ALA A O 1
ATOM 497 N N . VAL A 1 69 ? 26.609 -14.094 -4.211 1 98.81 69 VAL A N 1
ATOM 498 C CA . VAL A 1 69 ? 26.047 -12.992 -3.438 1 98.81 69 VAL A CA 1
ATOM 499 C C . VAL A 1 69 ? 26.922 -11.75 -3.592 1 98.81 69 VAL A C 1
ATOM 501 O O . VAL A 1 69 ? 28.141 -11.844 -3.568 1 98.81 69 VAL A O 1
ATOM 504 N N . ALA A 1 70 ? 26.297 -10.641 -3.797 1 98.88 70 ALA A N 1
ATOM 505 C CA . ALA A 1 70 ? 27.047 -9.375 -3.748 1 98.88 70 ALA A CA 1
ATOM 506 C C . ALA A 1 70 ? 26.234 -8.305 -3.023 1 98.88 70 ALA A C 1
ATOM 508 O O . ALA A 1 70 ? 25 -8.336 -3.016 1 98.88 70 ALA A O 1
ATOM 509 N N . ILE A 1 71 ? 26.891 -7.426 -2.346 1 98.94 71 ILE A N 1
ATOM 510 C CA . ILE A 1 71 ? 26.359 -6.258 -1.649 1 98.94 71 ILE A CA 1
ATOM 511 C C . ILE A 1 71 ? 27.156 -5.016 -2.053 1 98.94 71 ILE A C 1
ATOM 513 O O . ILE A 1 71 ? 28.391 -5.039 -2.072 1 98.94 71 ILE A O 1
ATOM 517 N N . LYS A 1 72 ? 26.438 -3.947 -2.359 1 98.81 72 LYS A N 1
ATOM 518 C CA . LYS A 1 72 ? 27.125 -2.725 -2.773 1 98.81 72 LYS A CA 1
ATOM 519 C C . LYS A 1 72 ? 26.375 -1.485 -2.297 1 98.81 72 LYS A C 1
ATOM 521 O O . LYS A 1 72 ? 25.141 -1.464 -2.291 1 98.81 72 LYS A O 1
ATOM 526 N N . SER A 1 73 ? 27.109 -0.507 -1.826 1 98.5 73 SER A N 1
ATOM 527 C CA . SER A 1 73 ? 26.609 0.851 -1.661 1 98.5 73 SER A CA 1
ATOM 528 C C . SER A 1 73 ? 26.781 1.668 -2.936 1 98.5 73 SER A C 1
ATOM 530 O O . SER A 1 73 ? 27.859 1.657 -3.537 1 98.5 73 SER A O 1
ATOM 532 N N . THR A 1 74 ? 25.781 2.348 -3.336 1 97 74 THR A N 1
ATOM 533 C CA . THR A 1 74 ? 25.875 3.174 -4.535 1 97 74 THR A CA 1
ATOM 534 C C . THR A 1 74 ? 26.906 4.281 -4.352 1 97 74 THR A C 1
ATOM 536 O O . THR A 1 74 ? 27.391 4.859 -5.328 1 97 74 THR A O 1
ATOM 539 N N . ASN A 1 75 ? 27.203 4.559 -3.125 1 96 75 ASN A N 1
ATOM 540 C CA . ASN A 1 75 ? 28.141 5.645 -2.826 1 96 75 ASN A CA 1
ATOM 541 C C . ASN A 1 75 ? 29.578 5.18 -2.92 1 96 75 ASN A C 1
ATOM 543 O O . ASN A 1 75 ? 30.5 5.992 -2.836 1 96 75 ASN A O 1
ATOM 547 N N . GLU A 1 76 ? 29.75 3.92 -3.078 1 96.94 76 GLU A N 1
ATOM 548 C CA . GLU A 1 76 ? 31.094 3.377 -3.209 1 96.94 76 GLU A CA 1
ATOM 549 C C . GLU A 1 76 ? 31.266 2.629 -4.531 1 96.94 76 GLU A C 1
ATOM 551 O O . GLU A 1 76 ? 30.312 2.074 -5.062 1 96.94 76 GLU A O 1
ATOM 556 N N . ASN A 1 77 ? 32.469 2.572 -5.039 1 95.62 77 ASN A N 1
ATOM 557 C CA . ASN A 1 77 ? 32.75 1.893 -6.301 1 95.62 77 ASN A CA 1
ATOM 558 C C . ASN A 1 77 ? 32.875 0.383 -6.109 1 95.62 77 ASN A C 1
ATOM 560 O O . ASN A 1 77 ? 32.438 -0.392 -6.961 1 95.62 77 ASN A O 1
ATOM 564 N N . ASP A 1 78 ? 33.438 -0.024 -4.984 1 97.19 78 ASP A N 1
ATOM 565 C CA . ASP A 1 78 ? 33.688 -1.442 -4.758 1 97.19 78 ASP A CA 1
ATOM 566 C C . ASP A 1 78 ? 32.5 -2.109 -4.059 1 97.19 78 ASP A C 1
ATOM 568 O O . ASP A 1 78 ? 31.703 -1.438 -3.408 1 97.19 78 ASP A O 1
ATOM 572 N N . TYR A 1 79 ? 32.469 -3.346 -4.203 1 98.5 79 TYR A N 1
ATOM 573 C CA . TYR A 1 79 ? 31.516 -4.141 -3.443 1 98.5 79 TYR A CA 1
ATOM 574 C C . TYR A 1 79 ? 31.859 -4.145 -1.961 1 98.5 79 TYR A C 1
ATOM 576 O O . TYR A 1 79 ? 33.031 -4.195 -1.595 1 98.5 79 TYR A O 1
ATOM 584 N N . LEU A 1 80 ? 30.844 -4.051 -1.12 1 98.75 80 LEU A N 1
ATOM 585 C CA . LEU A 1 80 ? 31.047 -4.355 0.293 1 98.75 80 LEU A CA 1
ATOM 586 C C . LEU A 1 80 ? 31.312 -5.844 0.497 1 98.75 80 LEU A C 1
ATOM 588 O O . LEU A 1 80 ? 32.062 -6.227 1.401 1 98.75 80 LEU A O 1
ATOM 592 N N . PHE A 1 81 ? 30.672 -6.645 -0.251 1 98.75 81 PHE A N 1
ATOM 593 C CA . PHE A 1 81 ? 30.766 -8.102 -0.174 1 98.75 81 PHE A CA 1
ATOM 594 C C . PHE A 1 81 ? 30.562 -8.727 -1.546 1 98.75 81 PHE A C 1
ATOM 596 O O . PHE A 1 81 ? 29.703 -8.289 -2.312 1 98.75 81 PHE A O 1
ATOM 603 N N . GLU A 1 82 ? 31.375 -9.625 -1.939 1 98.62 82 GLU A N 1
ATOM 604 C CA . GLU A 1 82 ? 31.281 -10.383 -3.18 1 98.62 82 GLU A CA 1
ATOM 605 C C . GLU A 1 82 ? 31.688 -11.844 -2.961 1 98.62 82 GLU A C 1
ATOM 607 O O . GLU A 1 82 ? 32.75 -12.117 -2.414 1 98.62 82 GLU A O 1
ATOM 612 N N . PHE A 1 83 ? 30.828 -12.695 -3.348 1 98.62 83 PHE A N 1
ATOM 613 C CA . PHE A 1 83 ? 31.047 -14.125 -3.117 1 98.62 83 PHE A CA 1
ATOM 614 C C . PHE A 1 83 ? 30.438 -14.953 -4.242 1 98.62 83 PHE A C 1
ATOM 616 O O . PHE A 1 83 ? 29.344 -14.648 -4.73 1 98.62 83 PHE A O 1
ATOM 623 N N . ALA A 1 84 ? 31.125 -15.938 -4.738 1 98.44 84 ALA A N 1
ATOM 624 C CA . ALA A 1 84 ? 30.625 -16.938 -5.676 1 98.44 84 ALA A CA 1
ATOM 625 C C . ALA A 1 84 ? 31.219 -18.312 -5.383 1 98.44 84 ALA A C 1
ATOM 627 O O . ALA A 1 84 ? 32.438 -18.453 -5.277 1 98.44 84 ALA A O 1
ATOM 628 N N . SER A 1 85 ? 30.422 -19.281 -5.234 1 98.19 85 SER A N 1
ATOM 629 C CA . SER A 1 85 ? 30.906 -20.625 -4.922 1 98.19 85 SER A CA 1
ATOM 630 C C . SER A 1 85 ? 30.859 -21.531 -6.148 1 98.19 85 SER A C 1
ATOM 632 O O . SER A 1 85 ? 29.938 -21.438 -6.965 1 98.19 85 SER A O 1
ATOM 634 N N . THR A 1 86 ? 31.875 -22.297 -6.32 1 98 86 THR A N 1
ATOM 635 C CA . THR A 1 86 ? 31.922 -23.359 -7.328 1 98 86 THR A CA 1
ATOM 636 C C . THR A 1 86 ? 31.797 -24.734 -6.672 1 98 86 THR A C 1
ATOM 638 O O . THR A 1 86 ? 32.625 -25.125 -5.867 1 98 86 THR A O 1
ATOM 641 N N . PRO A 1 87 ? 30.766 -25.422 -7.012 1 98 87 PRO A N 1
ATOM 642 C CA . PRO A 1 87 ? 30.656 -26.766 -6.449 1 98 87 PRO A CA 1
ATOM 643 C C . PRO A 1 87 ? 31.609 -27.766 -7.098 1 98 87 PRO A C 1
ATOM 645 O O . PRO A 1 87 ? 32.125 -27.5 -8.188 1 98 87 PRO A O 1
ATOM 648 N N . PRO A 1 88 ? 31.875 -28.906 -6.418 1 97.25 88 PRO A N 1
ATOM 649 C CA . PRO A 1 88 ? 32.781 -29.922 -6.977 1 97.25 88 PRO A CA 1
ATOM 650 C C . PRO A 1 88 ? 32.25 -30.516 -8.289 1 97.25 88 PRO A C 1
ATOM 652 O O . PRO A 1 88 ? 33.062 -30.906 -9.141 1 97.25 88 PRO A O 1
ATOM 655 N N . ASN A 1 89 ? 30.969 -30.609 -8.453 1 97.12 89 ASN A N 1
ATOM 656 C CA . ASN A 1 89 ? 30.391 -31.188 -9.656 1 97.12 89 ASN A CA 1
ATOM 657 C C . ASN A 1 89 ? 29.672 -30.141 -10.492 1 97.12 89 ASN A C 1
ATOM 659 O O . ASN A 1 89 ? 28.734 -29.484 -10.016 1 97.12 89 ASN A O 1
ATOM 663 N N . VAL A 1 90 ? 30.047 -29.984 -11.711 1 95.25 90 VAL A N 1
ATOM 664 C CA . VAL A 1 90 ? 29.422 -29.062 -12.648 1 95.25 90 VAL A CA 1
ATOM 665 C C . VAL A 1 90 ? 29.094 -29.781 -13.953 1 95.25 90 VAL A C 1
ATOM 667 O O . VAL A 1 90 ? 29.609 -30.875 -14.211 1 95.25 90 VAL A O 1
ATOM 670 N N . ASP A 1 91 ? 28.141 -29.281 -14.695 1 97.38 91 ASP A N 1
ATOM 671 C CA . ASP A 1 91 ? 27.844 -29.797 -16.031 1 97.38 91 ASP A CA 1
ATOM 672 C C . ASP A 1 91 ? 28.906 -29.344 -17.031 1 97.38 91 ASP A C 1
ATOM 674 O O . ASP A 1 91 ? 29.281 -28.172 -17.078 1 97.38 91 ASP A O 1
ATOM 678 N N . PRO A 1 92 ? 29.375 -30.234 -17.938 1 96.19 92 PRO A N 1
ATOM 679 C CA . PRO A 1 92 ? 30.438 -29.875 -18.875 1 96.19 92 PRO A CA 1
ATOM 680 C C . PRO A 1 92 ? 30.016 -28.812 -19.875 1 96.19 92 PRO A C 1
ATOM 682 O O . PRO A 1 92 ? 30.859 -28.203 -20.531 1 96.19 92 PRO A O 1
ATOM 685 N N . ARG A 1 93 ? 28.75 -28.5 -20.016 1 96.12 93 ARG A N 1
ATOM 686 C CA . ARG A 1 93 ? 28.281 -27.484 -20.938 1 96.12 93 ARG A CA 1
ATOM 687 C C . ARG A 1 93 ? 28.625 -26.078 -20.453 1 96.12 93 ARG A C 1
ATOM 689 O O . ARG A 1 93 ? 28.766 -25.141 -21.234 1 96.12 93 ARG A O 1
ATOM 696 N N . GLY A 1 94 ? 28.734 -25.953 -19.141 1 97.88 94 GLY A N 1
ATOM 697 C CA . GLY A 1 94 ? 28.859 -24.641 -18.531 1 97.88 94 GLY A CA 1
ATOM 698 C C . GLY A 1 94 ? 30.281 -24.312 -18.125 1 97.88 94 GLY A C 1
ATOM 699 O O . GLY A 1 94 ? 31.234 -24.875 -18.672 1 97.88 94 GLY A O 1
ATOM 700 N N . VAL A 1 95 ? 30.375 -23.328 -17.25 1 97.94 95 VAL A N 1
ATOM 701 C CA . VAL A 1 95 ? 31.688 -22.891 -16.75 1 97.94 95 VAL A CA 1
ATOM 702 C C . VAL A 1 95 ? 32.25 -23.922 -15.789 1 97.94 95 VAL A C 1
ATOM 704 O O . VAL A 1 95 ? 31.5 -24.656 -15.133 1 97.94 95 VAL A O 1
ATOM 707 N N . ASP A 1 96 ? 33.594 -23.875 -15.656 1 96.38 96 ASP A N 1
ATOM 708 C CA . ASP A 1 96 ? 34.25 -24.734 -14.695 1 96.38 96 ASP A CA 1
ATOM 709 C C . ASP A 1 96 ? 34.438 -24.031 -13.352 1 96.38 96 ASP A C 1
ATOM 711 O O . ASP A 1 96 ? 34.594 -24.672 -12.32 1 96.38 96 ASP A O 1
ATOM 715 N N . LYS A 1 97 ? 34.469 -22.797 -13.422 1 97.94 97 LYS A N 1
ATOM 716 C CA . LYS A 1 97 ? 34.594 -21.953 -12.242 1 97.94 97 LYS A CA 1
ATOM 717 C C . LYS A 1 97 ? 33.594 -20.797 -12.266 1 97.94 97 LYS A C 1
ATOM 719 O O . LYS A 1 97 ? 33.531 -20.078 -13.258 1 97.94 97 LYS A O 1
ATOM 724 N N . VAL A 1 98 ? 32.875 -20.719 -11.164 1 98.62 98 VAL A N 1
ATOM 725 C CA . VAL A 1 98 ? 31.875 -19.672 -11.07 1 98.62 98 VAL A CA 1
ATOM 726 C C . VAL A 1 98 ? 32.5 -18.391 -10.531 1 98.62 98 VAL A C 1
ATOM 728 O O . VAL A 1 98 ? 33.312 -18.438 -9.586 1 98.62 98 VAL A O 1
ATOM 731 N N . ASP A 1 99 ? 32.219 -17.297 -11.094 1 98.38 99 ASP A N 1
ATOM 732 C CA . ASP A 1 99 ? 32.594 -15.969 -10.609 1 98.38 99 ASP A CA 1
ATOM 733 C C . ASP A 1 99 ? 31.453 -14.984 -10.797 1 98.38 99 ASP A C 1
ATOM 735 O O . ASP A 1 99 ? 30.312 -15.391 -11.039 1 98.38 99 ASP A O 1
ATOM 739 N N . SER A 1 100 ? 31.719 -13.711 -10.648 1 98.31 100 SER A N 1
ATOM 740 C CA . SER A 1 100 ? 30.641 -12.711 -10.602 1 98.31 100 SER A CA 1
ATOM 741 C C . SER A 1 100 ? 30.156 -12.375 -12 1 98.31 100 SER A C 1
ATOM 743 O O . SER A 1 100 ? 29.109 -11.719 -12.156 1 98.31 100 SER A O 1
ATOM 745 N N . ASP A 1 101 ? 30.766 -12.836 -13.055 1 98.5 101 ASP A N 1
ATOM 746 C CA . ASP A 1 101 ? 30.344 -12.617 -14.438 1 98.5 101 ASP A CA 1
ATOM 747 C C . ASP A 1 101 ? 29.625 -13.852 -14.992 1 98.5 101 ASP A C 1
ATOM 749 O O . ASP A 1 101 ? 29.078 -13.805 -16.094 1 98.5 101 ASP A O 1
ATOM 753 N N . THR A 1 102 ? 29.703 -14.938 -14.227 1 98.81 102 THR A N 1
ATOM 754 C CA . THR A 1 102 ? 29.016 -16.156 -14.656 1 98.81 102 THR A CA 1
ATOM 755 C C . THR A 1 102 ? 27.516 -15.891 -14.797 1 98.81 102 THR A C 1
ATOM 757 O O . THR A 1 102 ? 26.906 -15.258 -13.93 1 98.81 102 THR A O 1
ATOM 760 N N . VAL A 1 103 ? 26.969 -16.406 -15.891 1 98.75 103 VAL A N 1
ATOM 761 C CA . VAL A 1 103 ? 25.562 -16.156 -16.219 1 98.75 103 VAL A CA 1
ATOM 762 C C . VAL A 1 103 ? 24.688 -17.219 -15.562 1 98.75 103 VAL A C 1
ATOM 764 O O . VAL A 1 103 ? 25.016 -18.406 -15.57 1 98.75 103 VAL A O 1
ATOM 767 N N . PHE A 1 104 ? 23.641 -16.766 -14.891 1 98.62 104 PHE A N 1
ATOM 768 C CA . PHE A 1 104 ? 22.547 -17.578 -14.352 1 98.62 104 PHE A CA 1
ATOM 769 C C . PHE A 1 104 ? 21.234 -17.266 -15.039 1 98.62 104 PHE A C 1
ATOM 771 O O . PHE A 1 104 ? 21.109 -16.234 -15.703 1 98.62 104 PHE A O 1
ATOM 778 N N . ARG A 1 105 ? 20.203 -18.141 -14.914 1 97.19 105 ARG A N 1
ATOM 779 C CA . ARG A 1 105 ? 18.844 -17.781 -15.273 1 97.19 105 ARG A CA 1
ATOM 780 C C . ARG A 1 105 ? 18.219 -16.859 -14.227 1 97.19 105 ARG A C 1
ATOM 782 O O . ARG A 1 105 ? 18.359 -17.109 -13.023 1 97.19 105 ARG A O 1
ATOM 789 N N . MET A 1 106 ? 17.578 -15.844 -14.672 1 96.75 106 MET A N 1
ATOM 790 C CA . MET A 1 106 ? 16.953 -14.898 -13.758 1 96.75 106 MET A CA 1
ATOM 791 C C . MET A 1 106 ? 15.578 -15.398 -13.312 1 96.75 106 MET A C 1
ATOM 793 O O . MET A 1 106 ? 15.078 -15 -12.266 1 96.75 106 MET A O 1
ATOM 797 N N . ALA A 1 107 ? 15.055 -16.266 -14.133 1 96.31 107 ALA A N 1
ATOM 798 C CA . ALA A 1 107 ? 13.656 -16.656 -13.898 1 96.31 107 ALA A CA 1
ATOM 799 C C . ALA A 1 107 ? 12.773 -15.414 -13.742 1 96.31 107 ALA A C 1
ATOM 801 O O . ALA A 1 107 ? 12.859 -14.477 -14.531 1 96.31 107 ALA A O 1
ATOM 802 N N . SER A 1 108 ? 11.906 -15.32 -12.789 1 97.38 108 SER A N 1
ATOM 803 C CA . SER A 1 108 ? 10.883 -14.289 -12.672 1 97.38 108 SER A CA 1
ATOM 804 C C . SER A 1 108 ? 11.508 -12.93 -12.352 1 97.38 108 SER A C 1
ATOM 806 O O . SER A 1 108 ? 10.844 -11.898 -12.461 1 97.38 108 SER A O 1
ATOM 808 N N . LEU A 1 109 ? 12.688 -12.852 -11.898 1 98.5 109 LEU A N 1
ATOM 809 C CA . LEU A 1 109 ? 13.336 -11.555 -11.797 1 98.5 109 LEU A CA 1
ATOM 810 C C . LEU A 1 109 ? 13.297 -10.812 -13.125 1 98.5 109 LEU A C 1
ATOM 812 O O . LEU A 1 109 ? 13.328 -9.586 -13.164 1 98.5 109 LEU A O 1
ATOM 816 N N . SER A 1 110 ? 13.117 -11.562 -14.227 1 98 110 SER A N 1
ATOM 817 C CA . SER A 1 110 ? 12.961 -11 -15.562 1 98 110 SER A CA 1
ATOM 818 C C . SER A 1 110 ? 11.828 -9.977 -15.609 1 98 110 SER A C 1
ATOM 820 O O . SER A 1 110 ? 11.883 -9.016 -16.375 1 98 110 SER A O 1
ATOM 822 N N . LYS A 1 111 ? 10.914 -10.102 -14.734 1 98.44 111 LYS A N 1
ATOM 823 C CA . LYS A 1 111 ? 9.656 -9.367 -14.789 1 98.44 111 LYS A CA 1
ATOM 824 C C . LYS A 1 111 ? 9.875 -7.879 -14.508 1 98.44 111 LYS A C 1
ATOM 826 O O . LYS A 1 111 ? 9.031 -7.047 -14.852 1 98.44 111 LYS A O 1
ATOM 831 N N . VAL A 1 112 ? 10.969 -7.484 -13.969 1 98.69 112 VAL A N 1
ATOM 832 C CA . VAL A 1 112 ? 11.219 -6.078 -13.664 1 98.69 112 VAL A CA 1
ATOM 833 C C . VAL A 1 112 ? 11.422 -5.297 -14.961 1 98.69 112 VAL A C 1
ATOM 835 O O . VAL A 1 112 ? 11.016 -4.137 -15.07 1 98.69 112 VAL A O 1
ATOM 838 N N . PHE A 1 113 ? 11.891 -5.926 -15.969 1 98.75 113 PHE A N 1
ATOM 839 C CA . PHE A 1 113 ? 12.398 -5.215 -17.141 1 98.75 113 PHE A CA 1
ATOM 840 C C . PHE A 1 113 ? 11.25 -4.816 -18.062 1 98.75 113 PHE A C 1
ATOM 842 O O . PHE A 1 113 ? 11.234 -3.701 -18.594 1 98.75 113 PHE A O 1
ATOM 849 N N . PRO A 1 114 ? 10.219 -5.672 -18.312 1 98.5 114 PRO A N 1
ATOM 850 C CA . PRO A 1 114 ? 9.102 -5.203 -19.125 1 98.5 114 PRO A CA 1
ATOM 851 C C . PRO A 1 114 ? 8.391 -3.994 -18.531 1 98.5 114 PRO A C 1
ATOM 853 O O . PRO A 1 114 ? 7.984 -3.084 -19.25 1 98.5 114 PRO A O 1
ATOM 856 N N . VAL A 1 115 ? 8.234 -3.982 -17.203 1 98.62 115 VAL A N 1
ATOM 857 C CA . VAL A 1 115 ? 7.578 -2.848 -16.562 1 98.62 115 VAL A CA 1
ATOM 858 C C . VAL A 1 115 ? 8.43 -1.592 -16.734 1 98.62 115 VAL A C 1
ATOM 860 O O . VAL A 1 115 ? 7.914 -0.538 -17.125 1 98.62 115 VAL A O 1
ATOM 8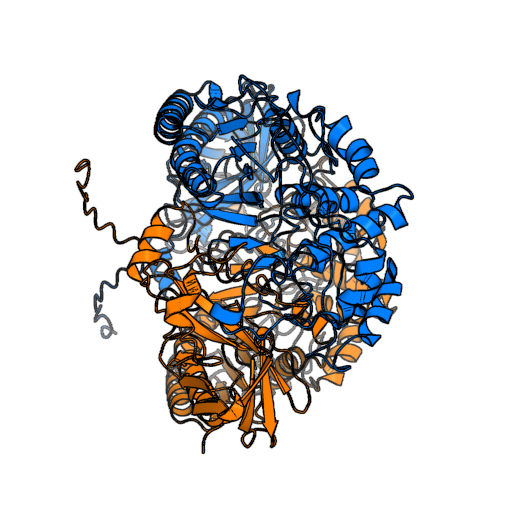63 N N . LEU A 1 116 ? 9.719 -1.706 -16.484 1 98.75 116 LEU A N 1
ATOM 864 C CA . LEU A 1 116 ? 10.617 -0.572 -16.672 1 98.75 116 LEU A CA 1
ATOM 865 C C . LEU A 1 116 ? 10.609 -0.108 -18.125 1 98.75 116 LEU A C 1
ATOM 867 O O . LEU A 1 116 ? 10.656 1.094 -18.391 1 98.75 116 LEU A O 1
ATOM 871 N N . ALA A 1 117 ? 10.578 -1.056 -19.047 1 98.62 117 ALA A N 1
ATOM 872 C CA . ALA A 1 117 ? 10.523 -0.721 -20.469 1 98.62 117 ALA A CA 1
ATOM 873 C C . ALA A 1 117 ? 9.297 0.123 -20.797 1 98.62 117 ALA A C 1
ATOM 875 O O . ALA A 1 117 ? 9.391 1.119 -21.516 1 98.62 117 ALA A O 1
ATOM 876 N N . LEU A 1 118 ? 8.164 -0.252 -20.266 1 98.38 118 LEU A N 1
ATOM 877 C CA . LEU A 1 118 ? 6.938 0.501 -20.5 1 98.38 118 LEU A CA 1
ATOM 878 C C . LEU A 1 118 ? 7.031 1.896 -19.891 1 98.38 118 LEU A C 1
ATOM 880 O O . LEU A 1 118 ? 6.574 2.871 -20.484 1 98.38 118 LEU A O 1
ATOM 884 N N . LEU A 1 119 ? 7.598 2.004 -18.719 1 97.75 119 LEU A N 1
ATOM 885 C CA . LEU A 1 119 ? 7.781 3.301 -18.078 1 97.75 119 LEU A CA 1
ATOM 886 C C . LEU A 1 119 ? 8.695 4.191 -18.906 1 97.75 119 LEU A C 1
ATOM 888 O O . LEU A 1 119 ? 8.438 5.387 -19.062 1 97.75 119 LEU A O 1
ATOM 892 N N . LYS A 1 120 ? 9.75 3.619 -19.484 1 97.31 120 LYS A N 1
ATOM 893 C CA . LYS A 1 120 ? 10.719 4.371 -20.281 1 97.31 120 LYS A CA 1
ATOM 894 C C . LYS A 1 120 ? 10.117 4.762 -21.641 1 97.31 120 LYS A C 1
ATOM 896 O O . LYS A 1 120 ? 10.414 5.836 -22.172 1 97.31 120 LYS A O 1
ATOM 901 N N . LEU A 1 121 ? 9.367 3.869 -22.188 1 96 121 LEU A N 1
ATOM 902 C CA . LEU A 1 121 ? 8.695 4.164 -23.453 1 96 121 LEU A CA 1
ATOM 903 C C . LEU A 1 121 ? 7.848 5.422 -23.344 1 96 121 LEU A C 1
ATOM 905 O O . LEU A 1 121 ? 7.793 6.227 -24.281 1 96 121 LEU A O 1
ATOM 909 N N . GLY A 1 122 ? 7.062 5.645 -22.219 1 92.31 122 GLY A N 1
ATOM 910 C CA . GLY A 1 122 ? 6.344 6.867 -21.891 1 92.31 122 GLY A CA 1
ATOM 911 C C . GLY A 1 122 ? 5.086 7.059 -22.719 1 92.31 122 GLY A C 1
ATOM 912 O O . GLY A 1 122 ? 4.414 8.086 -22.609 1 92.31 122 GLY A O 1
ATOM 913 N N . LYS A 1 123 ? 4.734 6.117 -23.531 1 93.38 123 LYS A N 1
ATOM 914 C CA . LYS A 1 123 ? 3.582 6.238 -24.406 1 93.38 123 LYS A CA 1
ATOM 915 C C . LYS A 1 123 ? 2.426 5.363 -23.938 1 93.38 123 LYS A C 1
ATOM 917 O O . LYS A 1 123 ? 1.36 5.34 -24.547 1 93.38 123 LYS A O 1
ATOM 922 N N . VAL A 1 124 ? 2.662 4.66 -22.875 1 94.81 124 VAL A N 1
ATOM 923 C CA . VAL A 1 124 ? 1.656 3.756 -22.328 1 94.81 124 VAL A CA 1
ATOM 924 C C . VAL A 1 124 ? 1.191 4.262 -20.969 1 94.81 124 VAL A C 1
ATOM 926 O O . VAL A 1 124 ? 2.012 4.547 -20.094 1 94.81 124 VAL A O 1
ATOM 929 N N . ASN A 1 125 ? -0.097 4.477 -20.891 1 93.62 125 ASN A N 1
ATOM 930 C CA . ASN A 1 125 ? -0.684 4.816 -19.609 1 93.62 125 ASN A CA 1
ATOM 931 C C . ASN A 1 125 ? -1.078 3.568 -18.828 1 93.62 125 ASN A C 1
ATOM 933 O O . ASN A 1 125 ? -1.793 2.705 -19.344 1 93.62 125 ASN A O 1
ATOM 937 N N . PHE A 1 126 ? -0.637 3.477 -17.609 1 95.5 126 PHE A N 1
ATOM 938 C CA . PHE A 1 126 ? -0.842 2.271 -16.828 1 95.5 126 PHE A CA 1
ATOM 939 C C . PHE A 1 126 ? -2.301 2.143 -16.406 1 95.5 126 PHE A C 1
ATOM 941 O O . PHE A 1 126 ? -2.742 1.067 -15.992 1 95.5 126 PHE A O 1
ATOM 948 N N . ASP A 1 127 ? -3.115 3.17 -16.562 1 93.75 127 ASP A N 1
ATOM 949 C CA . ASP A 1 127 ? -4.539 3.115 -16.25 1 93.75 127 ASP A CA 1
ATOM 950 C C . ASP A 1 127 ? -5.355 2.703 -17.484 1 93.75 127 ASP A C 1
ATOM 952 O O . ASP A 1 127 ? -6.559 2.471 -17.375 1 93.75 127 ASP A O 1
ATOM 956 N N . ASP A 1 128 ? -4.703 2.572 -18.609 1 95.81 128 ASP A N 1
ATOM 957 C CA . ASP A 1 128 ? -5.406 2.141 -19.812 1 95.81 128 ASP A CA 1
ATOM 958 C C . ASP A 1 128 ? -5.75 0.655 -19.75 1 95.81 128 ASP A C 1
ATOM 960 O O . ASP A 1 128 ? -4.961 -0.146 -19.234 1 95.81 128 ASP A O 1
ATOM 964 N N . ALA A 1 129 ? -6.918 0.32 -20.297 1 97.12 129 ALA A N 1
ATOM 965 C CA . ALA A 1 129 ? -7.234 -1.089 -20.516 1 97.12 129 ALA A CA 1
ATOM 966 C C . ALA A 1 129 ? -6.238 -1.738 -21.469 1 97.12 129 ALA A C 1
ATOM 968 O O . ALA A 1 129 ? -5.805 -1.115 -22.438 1 97.12 129 ALA A O 1
ATOM 969 N N . VAL A 1 130 ? -5.926 -2.949 -21.234 1 98.25 130 VAL A N 1
ATOM 970 C CA . VAL A 1 130 ? -4.98 -3.672 -22.078 1 98.25 130 VAL A CA 1
ATOM 971 C C . VAL A 1 130 ? -5.516 -3.756 -23.516 1 98.25 130 VAL A C 1
ATOM 973 O O . VAL A 1 130 ? -4.742 -3.779 -24.469 1 98.25 130 VAL A O 1
ATOM 976 N N . THR A 1 131 ? -6.832 -3.719 -23.75 1 98.44 131 THR A N 1
ATOM 977 C CA . THR A 1 131 ? -7.477 -3.881 -25.047 1 98.44 131 THR A CA 1
ATOM 978 C C . THR A 1 131 ? -7.25 -2.652 -25.922 1 98.44 131 THR A C 1
ATOM 980 O O . THR A 1 131 ? -7.48 -2.693 -27.141 1 98.44 131 THR A O 1
ATOM 983 N N . LYS A 1 132 ? -6.879 -1.534 -25.328 1 97.75 132 LYS A N 1
ATOM 984 C CA . LYS A 1 132 ? -6.473 -0.377 -26.109 1 97.75 132 LYS A CA 1
ATOM 985 C C . LYS A 1 132 ? -5.297 -0.717 -27.016 1 97.75 132 LYS A C 1
ATOM 987 O O . LYS A 1 132 ? -5.203 -0.212 -28.141 1 97.75 132 LYS A O 1
ATOM 992 N N . TYR A 1 133 ? -4.434 -1.561 -26.562 1 98.19 133 TYR A N 1
ATOM 993 C CA . TYR A 1 133 ? -3.209 -1.894 -27.281 1 98.19 133 TYR A CA 1
ATOM 994 C C . TYR A 1 133 ? -3.318 -3.264 -27.938 1 98.19 133 TYR A C 1
ATOM 996 O O . TYR A 1 133 ? -2.689 -3.52 -28.969 1 98.19 133 TYR A O 1
ATOM 1004 N N . LEU A 1 134 ? -4.062 -4.141 -27.312 1 98.12 134 LEU A N 1
ATOM 1005 C CA . LEU A 1 134 ? -4.297 -5.492 -27.812 1 98.12 134 LEU A CA 1
ATOM 1006 C C . LEU A 1 134 ? -5.789 -5.781 -27.922 1 98.12 134 LEU A C 1
ATOM 1008 O O . LEU A 1 134 ? -6.312 -6.641 -27.219 1 98.12 134 LEU A O 1
ATOM 1012 N N . PRO A 1 135 ? -6.477 -5.246 -28.859 1 98 135 PRO A N 1
ATOM 1013 C CA . PRO A 1 135 ? -7.93 -5.406 -28.953 1 98 135 PRO A CA 1
ATOM 1014 C C . PRO A 1 135 ? -8.352 -6.852 -29.219 1 98 135 PRO A C 1
ATOM 1016 O O . PRO A 1 135 ? -9.484 -7.227 -28.938 1 98 135 PRO A O 1
ATOM 1019 N N . GLU A 1 136 ? -7.488 -7.707 -29.766 1 97.19 136 GLU A N 1
ATOM 1020 C CA . GLU A 1 136 ? -7.773 -9.102 -30.078 1 97.19 136 GLU A CA 1
ATOM 1021 C C . GLU A 1 136 ? -8.086 -9.898 -28.812 1 97.19 136 GLU A C 1
ATOM 1023 O O . GLU A 1 136 ? -8.648 -10.992 -28.891 1 97.19 136 GLU A O 1
ATOM 1028 N N . LEU A 1 137 ? -7.734 -9.383 -27.672 1 97.88 137 LEU A N 1
ATOM 1029 C CA . LEU A 1 137 ? -8.031 -10.047 -26.406 1 97.88 137 LEU A CA 1
ATOM 1030 C C . LEU A 1 137 ? -9.531 -10.203 -26.219 1 97.88 137 LEU A C 1
ATOM 1032 O O . LEU A 1 137 ? -9.992 -11.156 -25.578 1 97.88 137 LEU A O 1
ATOM 1036 N N . ARG A 1 138 ? -10.305 -9.312 -26.75 1 96.38 138 ARG A N 1
ATOM 1037 C CA . ARG A 1 138 ? -11.758 -9.367 -26.625 1 96.38 138 ARG A CA 1
ATOM 1038 C C . ARG A 1 138 ? -12.312 -10.641 -27.266 1 96.38 138 ARG A C 1
ATOM 1040 O O . ARG A 1 138 ? -13.32 -11.18 -26.797 1 96.38 138 ARG A O 1
ATOM 1047 N N . ALA A 1 139 ? -11.664 -11.133 -28.219 1 96.12 139 ALA A N 1
ATOM 1048 C CA . ALA A 1 139 ? -12.141 -12.289 -28.984 1 96.12 139 ALA A CA 1
ATOM 1049 C C . ALA A 1 139 ? -11.883 -13.578 -28.219 1 96.12 139 ALA A C 1
ATOM 1051 O O . ALA A 1 139 ? -12.484 -14.617 -28.516 1 96.12 139 ALA A O 1
ATOM 1052 N N . LEU A 1 140 ? -11.055 -13.547 -27.219 1 94.81 140 LEU A N 1
ATOM 1053 C CA . LEU A 1 140 ? -10.719 -14.742 -26.453 1 94.81 140 LEU A CA 1
ATOM 1054 C C . LEU A 1 140 ? -11.938 -15.266 -25.703 1 94.81 140 LEU A C 1
ATOM 1056 O O . LEU A 1 140 ? -12.016 -16.453 -25.391 1 94.81 140 LEU A O 1
ATOM 1060 N N . ASN A 1 141 ? -12.898 -14.453 -25.438 1 90.31 141 ASN A N 1
ATOM 1061 C CA . ASN A 1 141 ? -14.07 -14.844 -24.672 1 90.31 141 ASN A CA 1
ATOM 1062 C C . ASN A 1 141 ? -14.945 -15.828 -25.438 1 90.31 141 ASN A C 1
ATOM 1064 O O . ASN A 1 141 ? -15.758 -16.531 -24.828 1 90.31 141 ASN A O 1
ATOM 1068 N N . LYS A 1 142 ? -14.766 -15.898 -26.672 1 91.94 142 LYS A N 1
ATOM 1069 C CA . LYS A 1 142 ? -15.555 -16.812 -27.484 1 91.94 142 LYS A CA 1
ATOM 1070 C C . LYS A 1 142 ? -15.297 -18.266 -27.094 1 91.94 142 LYS A C 1
ATOM 1072 O O . LYS A 1 142 ? -16.141 -19.141 -27.312 1 91.94 142 LYS A O 1
ATOM 1077 N N . ASP A 1 143 ? -14.172 -18.484 -26.484 1 91.62 143 ASP A N 1
ATOM 1078 C CA . ASP A 1 143 ? -13.766 -19.844 -26.141 1 91.62 143 ASP A CA 1
ATOM 1079 C C . ASP A 1 143 ? -14.07 -20.156 -24.672 1 91.62 143 ASP A C 1
ATOM 1081 O O . ASP A 1 143 ? -13.734 -21.234 -24.188 1 91.62 143 ASP A O 1
ATOM 1085 N N . ALA A 1 144 ? -14.625 -19.203 -24 1 96 144 ALA A N 1
ATOM 1086 C CA . ALA A 1 144 ? -15.031 -19.438 -22.609 1 96 144 ALA A CA 1
ATOM 1087 C C . ALA A 1 144 ? -16.203 -20.406 -22.531 1 96 144 ALA A C 1
ATOM 1089 O O . ALA A 1 144 ? -17.062 -20.422 -23.422 1 96 144 ALA A O 1
ATOM 1090 N N . ARG A 1 145 ? -16.25 -21.141 -21.438 1 95.94 145 ARG A N 1
ATOM 1091 C CA . ARG A 1 145 ? -17.344 -22.078 -21.188 1 95.94 145 ARG A CA 1
ATOM 1092 C C . ARG A 1 145 ? -18.688 -21.359 -21.219 1 95.94 145 ARG A C 1
ATOM 1094 O O . ARG A 1 145 ? -19.672 -21.891 -21.734 1 95.94 145 ARG A O 1
ATOM 1101 N N . ARG A 1 146 ? -18.797 -20.219 -20.562 1 96.75 146 ARG A N 1
ATOM 1102 C CA . ARG A 1 146 ? -19.938 -19.312 -20.562 1 96.75 146 ARG A CA 1
ATOM 1103 C C . ARG A 1 146 ? -19.5 -17.859 -20.594 1 96.75 146 ARG A C 1
ATOM 1105 O O . ARG A 1 146 ? -18.375 -17.531 -20.188 1 96.75 146 ARG A O 1
ATOM 1112 N N . GLN A 1 147 ? -20.438 -17.047 -21.078 1 95.56 147 GLN A N 1
ATOM 1113 C CA . GLN A 1 147 ? -20.156 -15.625 -21.156 1 95.56 147 GLN A CA 1
ATOM 1114 C C . GLN A 1 147 ? -20.625 -14.906 -19.891 1 95.56 147 GLN A C 1
ATOM 1116 O O . GLN A 1 147 ? -21.531 -14.07 -19.938 1 95.56 147 GLN A O 1
ATOM 1121 N N . ASP A 1 148 ? -20 -15.211 -18.781 1 96.81 148 ASP A N 1
ATOM 1122 C CA . ASP A 1 148 ? -20.281 -14.578 -17.5 1 96.81 148 ASP A CA 1
ATOM 1123 C C . ASP A 1 148 ? -19.016 -14.438 -16.656 1 96.81 148 ASP A C 1
ATOM 1125 O O . ASP A 1 148 ? -17.953 -14.914 -17.062 1 96.81 148 ASP A O 1
ATOM 1129 N N . PRO A 1 149 ? -19.062 -13.805 -15.516 1 97.06 149 PRO A N 1
ATOM 1130 C CA . PRO A 1 149 ? -17.844 -13.469 -14.773 1 97.06 149 PRO A CA 1
ATOM 1131 C C . PRO A 1 149 ? -17.141 -14.695 -14.203 1 97.06 149 PRO A C 1
ATOM 1133 O O . PRO A 1 149 ? -15.953 -14.633 -13.883 1 97.06 149 PRO A O 1
ATOM 1136 N N . VAL A 1 150 ? -17.844 -15.789 -14.023 1 98.31 150 VAL A N 1
ATOM 1137 C CA . VAL A 1 150 ? -17.25 -17 -13.461 1 98.31 150 VAL A CA 1
ATOM 1138 C C . VAL A 1 150 ? -16.297 -17.625 -14.469 1 98.31 150 VAL A C 1
ATOM 1140 O O . VAL A 1 150 ? -15.266 -18.203 -14.094 1 98.31 150 VAL A O 1
ATOM 1143 N N . TRP A 1 151 ? -16.609 -17.422 -15.812 1 98.12 151 TRP A N 1
ATOM 1144 C CA . TRP A 1 151 ? -15.938 -18.266 -16.781 1 98.12 151 TRP A CA 1
ATOM 1145 C C . TRP A 1 151 ? -15.211 -17.422 -17.828 1 98.12 151 TRP A C 1
ATOM 1147 O O . TRP A 1 151 ? -14.391 -17.953 -18.594 1 98.12 151 TRP A O 1
ATOM 1157 N N . ALA A 1 152 ? -15.508 -16.172 -17.891 1 97.88 152 ALA A N 1
ATOM 1158 C CA . ALA A 1 152 ? -14.914 -15.359 -18.953 1 97.88 152 ALA A CA 1
ATOM 1159 C C . ALA A 1 152 ? -14.242 -14.117 -18.359 1 97.88 152 ALA A C 1
ATOM 1161 O O . ALA A 1 152 ? -14.836 -13.398 -17.547 1 97.88 152 ALA A O 1
ATOM 1162 N N . VAL A 1 153 ? -13.023 -13.852 -18.781 1 97.62 153 VAL A N 1
ATOM 1163 C CA . VAL A 1 153 ? -12.297 -12.656 -18.359 1 97.62 153 VAL A CA 1
ATOM 1164 C C . VAL A 1 153 ? -12.883 -11.43 -19.062 1 97.62 153 VAL A C 1
ATOM 1166 O O . VAL A 1 153 ? -13.094 -11.438 -20.266 1 97.62 153 VAL A O 1
ATOM 1169 N N . ASP A 1 154 ? -13.156 -10.391 -18.312 1 97.06 154 ASP A N 1
ATOM 1170 C CA . ASP A 1 154 ? -13.484 -9.109 -18.922 1 97.06 154 ASP A CA 1
ATOM 1171 C C . ASP A 1 154 ? -12.227 -8.297 -19.203 1 97.06 154 ASP A C 1
ATOM 1173 O O . ASP A 1 154 ? -11.828 -7.453 -18.406 1 97.06 154 ASP A O 1
ATOM 1177 N N . TRP A 1 155 ? -11.719 -8.398 -20.359 1 98 155 TRP A N 1
ATOM 1178 C CA . TRP A 1 155 ? -10.422 -7.855 -20.734 1 98 155 TRP A CA 1
ATOM 1179 C C . TRP A 1 155 ? -10.453 -6.332 -20.734 1 98 155 TRP A C 1
ATOM 1181 O O . TRP A 1 155 ? -9.406 -5.684 -20.594 1 98 155 TRP A O 1
ATOM 1191 N N . ASP A 1 156 ? -11.594 -5.707 -20.922 1 97.62 156 ASP A N 1
ATOM 1192 C CA . ASP A 1 156 ? -11.711 -4.254 -20.922 1 97.62 156 ASP A CA 1
ATOM 1193 C C . ASP A 1 156 ? -11.539 -3.686 -19.516 1 97.62 156 ASP A C 1
ATOM 1195 O O . ASP A 1 156 ? -11.328 -2.482 -19.359 1 97.62 156 ASP A O 1
ATOM 1199 N N . GLU A 1 157 ? -11.578 -4.555 -18.484 1 97.12 157 GLU A N 1
ATOM 1200 C CA . GLU A 1 157 ? -11.438 -4.109 -17.109 1 97.12 157 GLU A CA 1
ATOM 1201 C C . GLU A 1 157 ? -10.031 -4.391 -16.578 1 97.12 157 GLU A C 1
ATOM 1203 O O . GLU A 1 157 ? -9.703 -4.055 -15.438 1 97.12 157 GLU A O 1
ATOM 1208 N N . VAL A 1 158 ? -9.219 -4.922 -17.391 1 98.25 158 VAL A N 1
ATOM 1209 C CA . VAL A 1 158 ? -7.832 -5.207 -17.031 1 98.25 158 VAL A CA 1
ATOM 1210 C C . VAL A 1 158 ? -6.918 -4.102 -17.547 1 98.25 158 VAL A C 1
ATOM 1212 O O . VAL A 1 158 ? -6.848 -3.871 -18.766 1 98.25 158 VAL A O 1
ATOM 1215 N N . THR A 1 159 ? -6.242 -3.42 -16.656 1 97.88 159 THR A N 1
ATOM 1216 C CA . THR A 1 159 ? -5.344 -2.348 -17.062 1 97.88 159 THR A CA 1
ATOM 1217 C C . THR A 1 159 ? -3.895 -2.826 -17.078 1 97.88 159 THR A C 1
ATOM 1219 O O . THR A 1 159 ? -3.592 -3.91 -16.578 1 97.88 159 THR A O 1
ATOM 1222 N N . ILE A 1 160 ? -3.012 -2.023 -17.656 1 97.88 160 ILE A N 1
ATOM 1223 C CA . ILE A 1 160 ? -1.585 -2.33 -17.672 1 97.88 160 ILE A CA 1
ATOM 1224 C C . ILE A 1 160 ? -1.046 -2.332 -16.25 1 97.88 160 ILE A C 1
ATOM 1226 O O . ILE A 1 160 ? -0.291 -3.229 -15.859 1 97.88 160 ILE A O 1
ATOM 1230 N N . GLY A 1 161 ? -1.5 -1.333 -15.477 1 97.38 161 GLY A N 1
ATOM 1231 C CA . GLY A 1 161 ? -1.084 -1.287 -14.078 1 97.38 161 GLY A CA 1
ATOM 1232 C C . GLY A 1 161 ? -1.539 -2.494 -13.281 1 97.38 161 GLY A C 1
ATOM 1233 O O . GLY A 1 161 ? -0.811 -2.982 -12.414 1 97.38 161 GLY A O 1
ATOM 1234 N N . ALA A 1 162 ? -2.73 -2.967 -13.586 1 98.19 162 ALA A N 1
ATOM 1235 C CA . ALA A 1 162 ? -3.236 -4.156 -12.906 1 98.19 162 ALA A CA 1
ATOM 1236 C C . ALA A 1 162 ? -2.385 -5.379 -13.242 1 98.19 162 ALA A C 1
ATOM 1238 O O . ALA A 1 162 ? -2.127 -6.219 -12.375 1 98.19 162 ALA A O 1
ATOM 1239 N N . LEU A 1 163 ? -1.95 -5.496 -14.492 1 98.25 163 LEU A N 1
ATOM 1240 C CA . LEU A 1 163 ? -1.061 -6.59 -14.875 1 98.25 163 LEU A CA 1
ATOM 1241 C C . LEU A 1 163 ? 0.274 -6.484 -14.141 1 98.25 163 LEU A C 1
ATOM 1243 O O . LEU A 1 163 ? 0.756 -7.465 -13.578 1 98.25 163 LEU A O 1
ATOM 1247 N N . ALA A 1 164 ? 0.806 -5.297 -14.055 1 98.38 164 ALA A N 1
ATOM 1248 C CA . ALA A 1 164 ? 2.135 -5.062 -13.492 1 98.38 164 ALA A CA 1
ATOM 1249 C C . ALA A 1 164 ? 2.154 -5.324 -11.992 1 98.38 164 ALA A C 1
ATOM 1251 O O . ALA A 1 164 ? 3.217 -5.535 -11.406 1 98.38 164 ALA A O 1
ATOM 1252 N N . SER A 1 165 ? 0.989 -5.312 -11.375 1 98.31 165 SER A N 1
ATOM 1253 C CA . SER A 1 165 ? 0.902 -5.449 -9.922 1 98.31 165 SER A CA 1
ATOM 1254 C C . SER A 1 165 ? 0.164 -6.723 -9.531 1 98.31 165 SER A C 1
ATOM 1256 O O . SER A 1 165 ? -0.234 -6.887 -8.375 1 98.31 165 SER A O 1
ATOM 1258 N N . HIS A 1 166 ? -0.118 -7.586 -10.445 1 98.31 166 HIS A N 1
ATOM 1259 C CA . HIS A 1 166 ? -0.709 -8.898 -10.211 1 98.31 166 HIS A CA 1
ATOM 1260 C C . HIS A 1 166 ? -2.119 -8.773 -9.648 1 98.31 166 HIS A C 1
ATOM 1262 O O . HIS A 1 166 ? -2.512 -9.539 -8.766 1 98.31 166 HIS A O 1
ATOM 1268 N N . ILE A 1 167 ? -2.881 -7.773 -10.117 1 98.06 167 ILE A N 1
ATOM 1269 C CA . ILE A 1 167 ? -4.25 -7.652 -9.625 1 98.06 167 ILE A CA 1
ATOM 1270 C C . ILE A 1 167 ? -5.215 -7.609 -10.812 1 98.06 167 ILE A C 1
ATOM 1272 O O . ILE A 1 167 ? -6.309 -7.043 -10.703 1 98.06 167 ILE A O 1
ATOM 1276 N N . GLY A 1 168 ? -4.848 -8.156 -11.922 1 97.94 168 GLY A N 1
ATOM 1277 C CA . GLY A 1 168 ? -5.715 -8.25 -13.086 1 97.94 168 GLY A CA 1
ATOM 1278 C C . GLY A 1 168 ? -6.797 -9.305 -12.945 1 97.94 168 GLY A C 1
ATOM 1279 O O . GLY A 1 168 ? -7.816 -9.25 -13.633 1 97.94 168 GLY A O 1
ATOM 1280 N N . GLY A 1 169 ? -6.566 -10.336 -12.164 1 97.81 169 GLY A N 1
ATOM 1281 C CA . GLY A 1 169 ? -7.539 -11.383 -11.93 1 97.81 169 GLY A CA 1
ATOM 1282 C C . GLY A 1 169 ? -7.566 -12.43 -13.023 1 97.81 169 GLY A C 1
ATOM 1283 O O . GLY A 1 169 ? -8.375 -13.359 -12.984 1 97.81 169 GLY A O 1
ATOM 1284 N N . ILE A 1 170 ? -6.699 -12.367 -14.016 1 97.94 170 ILE A N 1
ATOM 1285 C CA . ILE A 1 170 ? -6.672 -13.266 -15.164 1 97.94 170 ILE A CA 1
ATOM 1286 C C . ILE A 1 170 ? -5.938 -14.547 -14.797 1 97.94 170 ILE A C 1
ATOM 1288 O O . ILE A 1 170 ? -5.211 -14.594 -13.797 1 97.94 170 ILE A O 1
ATOM 1292 N N . PRO A 1 171 ? -6.09 -15.586 -15.57 1 97.25 171 PRO A N 1
ATOM 1293 C CA . PRO A 1 171 ? -5.391 -16.828 -15.273 1 97.25 171 PRO A CA 1
ATOM 1294 C C . PRO A 1 171 ? -3.875 -16.656 -15.195 1 97.25 171 PRO A C 1
ATOM 1296 O O . PRO A 1 171 ? -3.307 -15.852 -15.945 1 97.25 171 PRO A O 1
ATOM 1299 N N . ALA A 1 172 ? -3.293 -17.422 -14.383 1 94.88 172 ALA A N 1
ATOM 1300 C CA . ALA A 1 172 ? -1.893 -17.25 -14.008 1 94.88 172 ALA A CA 1
ATOM 1301 C C . ALA A 1 172 ? -0.969 -17.547 -15.188 1 94.88 172 ALA A C 1
ATOM 1303 O O . ALA A 1 172 ? 0.079 -16.922 -15.344 1 94.88 172 ALA A O 1
ATOM 1304 N N . ASP A 1 173 ? -1.376 -18.641 -15.922 1 91.38 173 ASP A N 1
ATOM 1305 C CA . ASP A 1 173 ? -0.487 -19.125 -16.969 1 91.38 173 ASP A CA 1
ATOM 1306 C C . ASP A 1 173 ? -1.234 -20.031 -17.953 1 91.38 173 ASP A C 1
ATOM 1308 O O . ASP A 1 173 ? -2.34 -20.484 -17.656 1 91.38 173 ASP A O 1
ATOM 1312 N N . LEU A 1 174 ? -0.611 -20.188 -19.141 1 88.56 174 LEU A N 1
ATOM 1313 C CA . LEU A 1 174 ? -1.101 -21.188 -20.078 1 88.56 174 LEU A CA 1
ATOM 1314 C C . LEU A 1 174 ? -0.133 -22.359 -20.172 1 88.56 174 LEU A C 1
ATOM 1316 O O . LEU A 1 174 ? -0.558 -23.516 -20.266 1 88.56 174 LEU A O 1
ATOM 1320 N N . ILE A 1 175 ? 1.096 -22.172 -20.016 1 82.62 175 ILE A N 1
ATOM 1321 C CA . ILE A 1 175 ? 2.131 -23.125 -20.391 1 82.62 175 ILE A CA 1
ATOM 1322 C C . ILE A 1 175 ? 2.377 -24.094 -19.234 1 82.62 175 ILE A C 1
ATOM 1324 O O . ILE A 1 175 ? 3.07 -25.094 -19.391 1 82.62 175 ILE A O 1
ATOM 1328 N N . SER A 1 176 ? 1.695 -23.828 -18.109 1 79.88 176 SER A N 1
ATOM 1329 C CA . SER A 1 176 ? 1.949 -24.672 -16.938 1 79.88 176 SER A CA 1
ATOM 1330 C C . SER A 1 176 ? 0.922 -25.781 -16.828 1 79.88 176 SER A C 1
ATOM 1332 O O . SER A 1 176 ? 0.671 -26.297 -15.727 1 79.88 176 SER A O 1
ATOM 1334 N N . ASP A 1 177 ? 0.36 -26.156 -17.922 1 90.62 177 ASP A N 1
ATOM 1335 C CA . ASP A 1 177 ? -0.517 -27.328 -17.922 1 90.62 177 ASP A CA 1
ATOM 1336 C C . ASP A 1 177 ? 0.26 -28.594 -17.578 1 90.62 177 ASP A C 1
ATOM 1338 O O . ASP A 1 177 ? 1.235 -28.938 -18.266 1 90.62 177 ASP A O 1
ATOM 1342 N N . VAL A 1 178 ? -0.167 -29.344 -16.656 1 91.88 178 VAL A N 1
ATOM 1343 C CA . VAL A 1 178 ? 0.656 -30.391 -16.062 1 91.88 178 VAL A CA 1
ATOM 1344 C C . VAL A 1 178 ? 0.37 -31.719 -16.75 1 91.88 178 VAL A C 1
ATOM 1346 O O . VAL A 1 178 ? 1.123 -32.688 -16.594 1 91.88 178 VAL A O 1
ATOM 1349 N N . GLN A 1 179 ? -0.569 -31.828 -17.594 1 92.94 179 GLN A N 1
ATOM 1350 C CA . GLN A 1 179 ? -1.101 -33.094 -18.141 1 92.94 179 GLN A CA 1
ATOM 1351 C C . GLN A 1 179 ? 0.001 -33.906 -18.797 1 92.94 179 GLN A C 1
ATOM 1353 O O . GLN A 1 179 ? 0.08 -35.125 -18.594 1 92.94 179 GLN A O 1
ATOM 1358 N N . PRO A 1 180 ? 0.91 -33.281 -19.531 1 91.38 180 PRO A N 1
ATOM 1359 C CA . PRO A 1 180 ? 1.868 -34.125 -20.281 1 91.38 180 PRO A CA 1
ATOM 1360 C C . PRO A 1 180 ? 2.926 -34.75 -19.375 1 91.38 180 PRO A C 1
ATOM 1362 O O . PRO A 1 180 ? 3.697 -35.594 -19.828 1 91.38 180 PRO A O 1
ATOM 1365 N N . TYR A 1 181 ? 2.961 -34.438 -18.188 1 89.31 181 TYR A N 1
ATOM 1366 C CA . TYR A 1 181 ? 4.152 -34.75 -17.391 1 89.31 181 TYR A CA 1
ATOM 1367 C C . TYR A 1 181 ? 3.895 -35.875 -16.422 1 89.31 181 TYR A C 1
ATOM 1369 O O . TYR A 1 181 ? 4.531 -35.969 -15.367 1 89.31 181 TYR A O 1
ATOM 1377 N N . GLY A 1 182 ? 2.98 -36.719 -16.688 1 89.62 182 GLY A N 1
ATOM 1378 C CA . GLY A 1 182 ? 2.805 -37.875 -15.828 1 89.62 182 GLY A CA 1
ATOM 1379 C C . GLY A 1 182 ? 1.383 -38.406 -15.828 1 89.62 182 GLY A C 1
ATOM 1380 O O . GLY A 1 182 ? 0.564 -38 -16.656 1 89.62 182 GLY A O 1
ATOM 1381 N N . ASP A 1 183 ? 1.277 -39.469 -14.961 1 92.88 183 ASP A N 1
ATOM 1382 C CA . ASP A 1 183 ? -0.051 -40.031 -14.742 1 92.88 183 ASP A CA 1
ATOM 1383 C C . ASP A 1 183 ? -0.77 -39.312 -13.602 1 92.88 183 ASP A C 1
ATOM 1385 O O . ASP A 1 183 ? -0.527 -39.594 -12.43 1 92.88 183 ASP A O 1
ATOM 1389 N N . TRP A 1 184 ? -1.711 -38.531 -13.93 1 95.94 184 TRP A N 1
ATOM 1390 C CA . TRP A 1 184 ? -2.389 -37.688 -12.969 1 95.94 184 TRP A CA 1
ATOM 1391 C C . TRP A 1 184 ? -3.643 -38.344 -12.414 1 95.94 184 TRP A C 1
ATOM 1393 O O . TRP A 1 184 ? -4.258 -37.844 -11.469 1 95.94 184 TRP A O 1
ATOM 1403 N N . THR A 1 185 ? -3.938 -39.5 -13 1 96.31 185 THR A N 1
ATOM 1404 C CA . THR A 1 185 ? -5.082 -40.25 -12.469 1 96.31 185 THR A CA 1
ATOM 1405 C C . THR A 1 185 ? -4.82 -40.688 -11.039 1 96.31 185 THR A C 1
ATOM 1407 O O . THR A 1 185 ? -5.758 -40.844 -10.25 1 96.31 185 THR A O 1
ATOM 1410 N N . LYS A 1 186 ? -3.611 -40.812 -10.641 1 95.94 186 LYS A N 1
ATOM 1411 C CA . LYS A 1 186 ? -3.238 -41.219 -9.289 1 95.94 186 LYS A CA 1
ATOM 1412 C C . LYS A 1 186 ? -3.461 -40.094 -8.297 1 95.94 186 LYS A C 1
ATOM 1414 O O . LYS A 1 186 ? -3.432 -40.312 -7.082 1 95.94 186 LYS A O 1
ATOM 1419 N N . LEU A 1 187 ? -3.717 -39 -8.812 1 97 187 LEU A N 1
ATOM 1420 C CA . LEU A 1 187 ? -3.982 -37.812 -7.977 1 97 187 LEU A CA 1
ATOM 1421 C C . LEU A 1 187 ? -5.434 -37.375 -8.109 1 97 187 LEU A C 1
ATOM 1423 O O . LEU A 1 187 ? -5.777 -36.25 -7.742 1 97 187 LEU A O 1
ATOM 1427 N N . GLY A 1 188 ? -6.242 -38.188 -8.703 1 97.44 188 GLY A N 1
ATOM 1428 C CA . GLY A 1 188 ? -7.676 -37.938 -8.75 1 97.44 188 GLY A CA 1
ATOM 1429 C C . GLY A 1 188 ? -8.141 -37.312 -10.047 1 97.44 188 GLY A C 1
ATOM 1430 O O . GLY A 1 188 ? -9.336 -37.125 -10.266 1 97.44 188 GLY A O 1
ATOM 1431 N N . PHE A 1 189 ? -7.23 -37 -10.953 1 97.75 189 PHE A N 1
ATOM 1432 C CA . PHE A 1 189 ? -7.602 -36.375 -12.219 1 97.75 189 PHE A CA 1
ATOM 1433 C C . PHE A 1 189 ? -8.164 -37.438 -13.18 1 97.75 189 PHE A C 1
ATOM 1435 O O . PHE A 1 189 ? -7.922 -38.625 -13.008 1 97.75 189 PHE A O 1
ATOM 1442 N N . PRO A 1 190 ? -8.93 -37 -14.18 1 97 190 PRO A N 1
ATOM 1443 C CA . PRO A 1 190 ? -9.414 -37.969 -15.172 1 97 190 PRO A CA 1
ATOM 1444 C C . PRO A 1 190 ? -8.336 -38.375 -16.172 1 97 190 PRO A C 1
ATOM 1446 O O . PRO A 1 190 ? -7.301 -37.688 -16.281 1 97 190 PRO A O 1
ATOM 1449 N N . PRO A 1 191 ? -8.617 -39.438 -16.859 1 95.88 191 PRO A N 1
ATOM 1450 C CA . PRO A 1 191 ? -7.73 -39.719 -18 1 95.88 191 PRO A CA 1
ATOM 1451 C C . PRO A 1 191 ? -7.672 -38.531 -18.984 1 95.88 191 PRO A C 1
ATOM 1453 O O . PRO A 1 191 ? -8.664 -37.844 -19.172 1 95.88 191 PRO A O 1
ATOM 1456 N N . ALA A 1 192 ? -6.52 -38.438 -19.578 1 94.81 192 ALA A N 1
ATOM 1457 C CA . ALA A 1 192 ? -6.324 -37.312 -20.5 1 94.81 192 ALA A CA 1
ATOM 1458 C C . ALA A 1 192 ? -7.273 -37.438 -21.688 1 94.81 192 ALA A C 1
ATOM 1460 O O . ALA A 1 192 ? -7.516 -38.531 -22.203 1 94.81 192 ALA A O 1
ATOM 1461 N N . ASP A 1 193 ? -7.863 -36.312 -21.969 1 94 193 ASP A N 1
ATOM 1462 C CA . ASP A 1 193 ? -8.602 -36.125 -23.203 1 94 193 ASP A CA 1
ATOM 1463 C C . ASP A 1 193 ? -7.715 -35.531 -24.297 1 94 193 ASP A C 1
ATOM 1465 O O . ASP A 1 193 ? -7.434 -34.312 -24.281 1 94 193 ASP A O 1
ATOM 1469 N N . VAL A 1 194 ? -7.402 -36.219 -25.203 1 92.25 194 VAL A N 1
ATOM 1470 C CA . VAL A 1 194 ? -6.438 -35.844 -26.219 1 92.25 194 VAL A CA 1
ATOM 1471 C C . VAL A 1 194 ? -6.883 -34.531 -26.906 1 92.25 194 VAL A C 1
ATOM 1473 O O . VAL A 1 194 ? -6.051 -33.719 -27.281 1 92.25 194 VAL A O 1
ATOM 1476 N N . SER A 1 195 ? -8.133 -34.375 -27.062 1 90.38 195 SER A N 1
ATOM 1477 C CA . SER A 1 195 ? -8.672 -33.188 -27.75 1 90.38 195 SER A CA 1
ATOM 1478 C C . SER A 1 195 ? -8.445 -31.922 -26.922 1 90.38 195 SER A C 1
ATOM 1480 O O . SER A 1 195 ? -8.547 -30.812 -27.453 1 90.38 195 SER A O 1
ATOM 1482 N N . LYS A 1 196 ? -8.125 -32.062 -25.688 1 91.19 196 LYS A N 1
ATOM 1483 C CA . LYS A 1 196 ? -7.957 -30.922 -24.812 1 91.19 196 LYS A CA 1
ATOM 1484 C C . LYS A 1 196 ? -6.48 -30.641 -24.531 1 91.19 196 LYS A C 1
ATOM 1486 O O . LYS A 1 196 ? -6.141 -29.672 -23.859 1 91.19 196 LYS A O 1
ATOM 1491 N N . ASN A 1 197 ? -5.699 -31.469 -25.125 1 91.5 197 ASN A N 1
ATOM 1492 C CA . ASN A 1 197 ? -4.266 -31.297 -24.922 1 91.5 197 ASN A CA 1
ATOM 1493 C C . ASN A 1 197 ? -3.764 -29.984 -25.516 1 91.5 197 ASN A C 1
ATOM 1495 O O . ASN A 1 197 ? -4.117 -29.641 -26.656 1 91.5 197 ASN A O 1
ATOM 1499 N N . LEU A 1 198 ? -3.051 -29.281 -24.781 1 89.56 198 LEU A N 1
ATOM 1500 C CA . LEU A 1 198 ? -2.439 -28.078 -25.328 1 89.56 198 LEU A CA 1
ATOM 1501 C C . LEU A 1 198 ? -1.316 -28.422 -26.297 1 89.56 198 LEU A C 1
ATOM 1503 O O . LEU A 1 198 ? -1.15 -27.75 -27.328 1 89.56 198 LEU A O 1
ATOM 1507 N N . ASN A 1 199 ? -0.508 -29.422 -26.031 1 87.12 199 ASN A N 1
ATOM 1508 C CA . ASN A 1 199 ? 0.543 -30 -26.859 1 87.12 199 ASN A CA 1
ATOM 1509 C C . ASN A 1 199 ? 1.753 -29.078 -26.953 1 87.12 199 ASN A C 1
ATOM 1511 O O . ASN A 1 199 ? 2.566 -29.203 -27.875 1 87.12 199 ASN A O 1
ATOM 1515 N N . CYS A 1 200 ? 1.877 -28.078 -26.141 1 90.81 200 CYS A N 1
ATOM 1516 C CA . CYS A 1 200 ? 3.037 -27.203 -26.047 1 90.81 200 CYS A CA 1
ATOM 1517 C C . CYS A 1 200 ? 3.24 -26.719 -24.625 1 90.81 200 CYS A C 1
ATOM 1519 O O . CYS A 1 200 ? 2.295 -26.688 -23.828 1 90.81 200 CYS A O 1
ATOM 1521 N N . SER A 1 201 ? 4.438 -26.438 -24.234 1 86.19 201 SER A N 1
ATOM 1522 C CA . SER A 1 201 ? 4.773 -25.859 -22.938 1 86.19 201 SER A CA 1
ATOM 1523 C C . SER A 1 201 ? 6.145 -25.188 -22.969 1 86.19 201 SER A C 1
ATOM 1525 O O . SER A 1 201 ? 6.379 -24.203 -22.266 1 86.19 201 SER A O 1
ATOM 1527 N N . GLY A 1 202 ? 7.027 -25.766 -23.844 1 79.75 202 GLY A N 1
ATOM 1528 C CA . GLY A 1 202 ? 8.414 -25.328 -23.828 1 79.75 202 GLY A CA 1
ATOM 1529 C C . GLY A 1 202 ? 9.219 -25.938 -22.688 1 79.75 202 GLY A C 1
ATOM 1530 O O . GLY A 1 202 ? 10.445 -25.797 -22.656 1 79.75 202 GLY A O 1
ATOM 1531 N N . LEU A 1 203 ? 8.539 -26.688 -21.875 1 78.44 203 LEU A N 1
ATOM 1532 C CA . LEU A 1 203 ? 9.172 -27.297 -20.719 1 78.44 203 LEU A CA 1
ATOM 1533 C C . LEU A 1 203 ? 9.414 -28.781 -20.938 1 78.44 203 LEU A C 1
ATOM 1535 O O . LEU A 1 203 ? 8.602 -29.469 -21.578 1 78.44 203 LEU A O 1
ATOM 1539 N N . LEU A 1 204 ? 10.523 -29.312 -20.5 1 76.94 204 LEU A N 1
ATOM 1540 C CA . LEU A 1 204 ? 10.875 -30.734 -20.422 1 76.94 204 LEU A CA 1
ATOM 1541 C C . LEU A 1 204 ? 10.703 -31.406 -21.781 1 76.94 204 LEU A C 1
ATOM 1543 O O . LEU A 1 204 ? 10.102 -32.469 -21.875 1 76.94 204 LEU A O 1
ATOM 1547 N N . GLY A 1 205 ? 11.031 -30.703 -22.766 1 78.06 205 GLY A N 1
ATOM 1548 C CA . GLY A 1 205 ? 11.164 -31.297 -24.094 1 78.06 205 GLY A CA 1
ATOM 1549 C C . GLY A 1 205 ? 9.961 -31.047 -24.984 1 78.06 205 GLY A C 1
ATOM 1550 O O . GLY A 1 205 ? 9.984 -31.359 -26.172 1 78.06 205 GLY A O 1
ATOM 1551 N N . LEU A 1 206 ? 8.914 -30.5 -24.5 1 86.69 206 LEU A N 1
ATOM 1552 C CA . LEU A 1 206 ? 7.758 -30.156 -25.312 1 86.69 206 LEU A CA 1
ATOM 1553 C C . LEU A 1 206 ? 8.023 -28.891 -26.125 1 86.69 206 LEU A C 1
ATOM 1555 O O . LEU A 1 206 ? 8.812 -28.031 -25.719 1 86.69 206 LEU A O 1
ATOM 1559 N N . PRO A 1 207 ? 7.352 -28.859 -27.266 1 90 207 PRO A N 1
ATOM 1560 C CA . PRO A 1 207 ? 7.508 -27.625 -28.047 1 90 207 PRO A CA 1
ATOM 1561 C C . PRO A 1 207 ? 7.016 -26.391 -27.281 1 90 207 PRO A C 1
ATOM 1563 O O . PRO A 1 207 ? 6.172 -26.5 -26.391 1 90 207 PRO A O 1
ATOM 1566 N N . ARG A 1 208 ? 7.512 -25.266 -27.688 1 90.88 208 ARG A N 1
ATOM 1567 C CA . ARG A 1 208 ? 7.102 -24 -27.094 1 90.88 208 ARG A CA 1
ATOM 1568 C C . ARG A 1 208 ? 5.711 -23.609 -27.562 1 90.88 208 ARG A C 1
ATOM 1570 O O . ARG A 1 208 ? 5.367 -23.797 -28.734 1 90.88 208 ARG A O 1
ATOM 1577 N N . CYS A 1 209 ? 4.957 -23.062 -26.672 1 92.94 209 CYS A N 1
ATOM 1578 C CA . CYS A 1 209 ? 3.701 -22.453 -27.094 1 92.94 209 CYS A CA 1
ATOM 1579 C C . CYS A 1 209 ? 3.947 -21.125 -27.812 1 92.94 209 CYS A C 1
ATOM 1581 O O . CYS A 1 209 ? 4.812 -20.344 -27.406 1 92.94 209 CYS A O 1
ATOM 1583 N N . THR A 1 210 ? 3.191 -20.875 -28.812 1 93.94 210 THR A N 1
ATOM 1584 C CA . THR A 1 210 ? 3.314 -19.656 -29.609 1 93.94 210 THR A CA 1
ATOM 1585 C C . THR A 1 210 ? 2.234 -18.656 -29.219 1 93.94 210 THR A C 1
ATOM 1587 O O . THR A 1 210 ? 1.312 -18.984 -28.484 1 93.94 210 THR A O 1
ATOM 1590 N N . LYS A 1 211 ? 2.465 -17.422 -29.75 1 94.56 211 LYS A N 1
ATOM 1591 C CA . LYS A 1 211 ? 1.43 -16.406 -29.594 1 94.56 211 LYS A CA 1
ATOM 1592 C C . LYS A 1 211 ? 0.103 -16.891 -30.188 1 94.56 211 LYS A C 1
ATOM 1594 O O . LYS A 1 211 ? -0.963 -16.594 -29.641 1 94.56 211 LYS A O 1
ATOM 1599 N N . SER A 1 212 ? 0.135 -17.594 -31.266 1 94.88 212 SER A N 1
ATOM 1600 C CA . SER A 1 212 ? -1.069 -18.141 -31.875 1 94.88 212 SER A CA 1
ATOM 1601 C C . SER A 1 212 ? -1.761 -19.125 -30.938 1 94.88 212 SER A C 1
ATOM 1603 O O . SER A 1 212 ? -2.986 -19.109 -30.797 1 94.88 212 SER A O 1
ATOM 1605 N N . ASP A 1 213 ? -0.958 -20.016 -30.266 1 94.38 213 ASP A N 1
ATOM 1606 C CA . ASP A 1 213 ? -1.519 -20.938 -29.281 1 94.38 213 ASP A CA 1
ATOM 1607 C C . ASP A 1 213 ? -2.275 -20.203 -28.188 1 94.38 213 ASP A C 1
ATOM 1609 O O . ASP A 1 213 ? -3.354 -20.625 -27.766 1 94.38 213 ASP A O 1
ATOM 1613 N N . PHE A 1 214 ? -1.685 -19.156 -27.797 1 95.31 214 PHE A N 1
ATOM 1614 C CA . PHE A 1 214 ? -2.311 -18.344 -26.766 1 95.31 214 PHE A CA 1
ATOM 1615 C C . PHE A 1 214 ? -3.676 -17.844 -27.219 1 95.31 214 PHE A C 1
ATOM 1617 O O . PHE A 1 214 ? -4.68 -18.047 -26.531 1 95.31 214 PHE A O 1
ATOM 1624 N N . PHE A 1 215 ? -3.756 -17.188 -28.344 1 95.75 215 PHE A N 1
ATOM 1625 C CA . PHE A 1 215 ? -4.98 -16.547 -28.812 1 95.75 215 PHE A CA 1
ATOM 1626 C C . PHE A 1 215 ? -6.012 -17.578 -29.234 1 95.75 215 PHE A C 1
ATOM 1628 O O . PHE A 1 215 ? -7.188 -17.266 -29.406 1 95.75 215 PHE A O 1
ATOM 1635 N N . GLU A 1 216 ? -5.555 -18.797 -29.359 1 94.5 216 GLU A N 1
ATOM 1636 C CA . GLU A 1 216 ? -6.484 -19.875 -29.719 1 94.5 216 GLU A CA 1
ATOM 1637 C C . GLU A 1 216 ? -7.078 -20.516 -28.469 1 94.5 216 GLU A C 1
ATOM 1639 O O . GLU A 1 216 ? -8.227 -20.969 -28.484 1 94.5 216 GLU A O 1
ATOM 1644 N N . ARG A 1 217 ? -6.258 -20.562 -27.391 1 95.06 217 ARG A N 1
ATOM 1645 C CA . ARG A 1 217 ? -6.656 -21.5 -26.344 1 95.06 217 ARG A CA 1
ATOM 1646 C C . ARG A 1 217 ? -6.863 -20.797 -25.016 1 95.06 217 ARG A C 1
ATOM 1648 O O . ARG A 1 217 ? -7.535 -21.312 -24.125 1 95.06 217 ARG A O 1
ATOM 1655 N N . PHE A 1 218 ? -6.328 -19.656 -24.797 1 96.12 218 PHE A N 1
ATOM 1656 C CA . PHE A 1 218 ? -6.293 -19.016 -23.484 1 96.12 218 PHE A CA 1
ATOM 1657 C C . PHE A 1 218 ? -7.703 -18.688 -23.016 1 96.12 218 PHE A C 1
ATOM 1659 O O . PHE A 1 218 ? -7.977 -18.688 -21.812 1 96.12 218 PHE A O 1
ATOM 1666 N N . GLY A 1 219 ? -8.562 -18.406 -23.953 1 96.31 219 GLY A N 1
ATOM 1667 C CA . GLY A 1 219 ? -9.938 -18.062 -23.609 1 96.31 219 GLY A CA 1
ATOM 1668 C C . GLY A 1 219 ? -10.68 -19.188 -22.906 1 96.31 219 GLY A C 1
ATOM 1669 O O . GLY A 1 219 ? -11.734 -18.969 -22.312 1 96.31 219 GLY A O 1
ATOM 1670 N N . GLU A 1 220 ? -10.117 -20.391 -22.938 1 95.88 220 GLU A N 1
ATOM 1671 C CA . GLU A 1 220 ? -10.734 -21.531 -22.281 1 95.88 220 GLU A CA 1
ATOM 1672 C C . GLU A 1 220 ? -10.453 -21.516 -20.781 1 95.88 220 GLU A C 1
ATOM 1674 O O . GLU A 1 220 ? -11.086 -22.25 -20.016 1 95.88 220 GLU A O 1
ATOM 1679 N N . ARG A 1 221 ? -9.531 -20.703 -20.344 1 96.75 221 ARG A N 1
ATOM 1680 C CA . ARG A 1 221 ? -9.203 -20.609 -18.922 1 96.75 221 ARG A CA 1
ATOM 1681 C C . ARG A 1 221 ? -10.102 -19.594 -18.234 1 96.75 221 ARG A C 1
ATOM 1683 O O . ARG A 1 221 ? -10.203 -18.438 -18.672 1 96.75 221 ARG A O 1
ATOM 1690 N N . PRO A 1 222 ? -10.734 -19.938 -17.141 1 97.31 222 PRO A N 1
ATOM 1691 C CA . PRO A 1 222 ? -11.594 -19 -16.406 1 97.31 222 PRO A CA 1
ATOM 1692 C C . PRO A 1 222 ? -10.789 -17.984 -15.602 1 97.31 222 PRO A C 1
ATOM 1694 O O . PRO A 1 222 ? -9.664 -18.266 -15.195 1 97.31 222 PRO A O 1
ATOM 1697 N N . PRO A 1 223 ? -11.391 -16.781 -15.367 1 97.94 223 PRO A N 1
ATOM 1698 C CA . PRO A 1 223 ? -10.742 -15.828 -14.477 1 97.94 223 PRO A CA 1
ATOM 1699 C C . PRO A 1 223 ? -10.586 -16.359 -13.055 1 97.94 223 PRO A C 1
ATOM 1701 O O . PRO A 1 223 ? -11.336 -17.25 -12.641 1 97.94 223 PRO A O 1
ATOM 1704 N N . VAL A 1 224 ? -9.641 -15.867 -12.297 1 98.12 224 VAL A N 1
ATOM 1705 C CA . VAL A 1 224 ? -9.383 -16.312 -10.93 1 98.12 224 VAL A CA 1
ATOM 1706 C C . VAL A 1 224 ? -10.047 -15.352 -9.945 1 98.12 224 VAL A C 1
ATOM 1708 O O . VAL A 1 224 ? -10.641 -15.789 -8.953 1 98.12 224 VAL A O 1
ATOM 1711 N N . TYR A 1 225 ? -9.914 -14.078 -10.172 1 98.25 225 TYR A N 1
ATOM 1712 C CA . TYR A 1 225 ? -10.523 -13.008 -9.391 1 98.25 225 TYR A CA 1
ATOM 1713 C C . TYR A 1 225 ? -11.086 -11.93 -10.305 1 98.25 225 TYR A C 1
ATOM 1715 O O . TYR A 1 225 ? -10.742 -11.859 -11.484 1 98.25 225 TYR A O 1
ATOM 1723 N N . PRO A 1 226 ? -12.023 -11.094 -9.758 1 97.88 226 PRO A N 1
ATOM 1724 C CA . PRO A 1 226 ? -12.328 -9.867 -10.492 1 97.88 226 PRO A CA 1
ATOM 1725 C C . PRO A 1 226 ? -11.125 -8.938 -10.617 1 97.88 226 PRO A C 1
ATOM 1727 O O . PRO A 1 226 ? -10.25 -8.938 -9.758 1 97.88 226 PRO A O 1
ATOM 1730 N N . SER A 1 227 ? -11.125 -8.188 -11.742 1 97.81 227 SER A N 1
ATOM 1731 C CA . SER A 1 227 ? -10.062 -7.188 -11.883 1 97.81 227 SER A CA 1
ATOM 1732 C C . SER A 1 227 ? -10.008 -6.27 -10.672 1 97.81 227 SER A C 1
ATOM 1734 O O . SER A 1 227 ? -11.039 -5.855 -10.141 1 97.81 227 SER A O 1
ATOM 1736 N N . PHE A 1 228 ? -8.758 -6.008 -10.141 1 97.88 228 PHE A N 1
ATOM 1737 C CA . PHE A 1 228 ? -8.461 -5.133 -9.016 1 97.88 228 PHE A CA 1
ATOM 1738 C C . PHE A 1 228 ? -9 -5.727 -7.715 1 97.88 228 PHE A C 1
ATOM 1740 O O . PHE A 1 228 ? -9.328 -4.992 -6.781 1 97.88 228 PHE A O 1
ATOM 1747 N N . SER A 1 229 ? -9.172 -7.039 -7.656 1 96.56 229 SER A N 1
ATOM 1748 C CA . SER A 1 229 ? -9.484 -7.684 -6.387 1 96.56 229 SER A CA 1
ATOM 1749 C C . SER A 1 229 ? -8.484 -7.293 -5.301 1 96.56 229 SER A C 1
ATOM 1751 O O . SER A 1 229 ? -7.352 -6.918 -5.605 1 96.56 229 SER A O 1
ATOM 1753 N N . VAL A 1 230 ? -8.938 -7.34 -4.09 1 94.5 230 VAL A N 1
ATOM 1754 C CA . VAL A 1 230 ? -8.078 -6.98 -2.967 1 94.5 230 VAL A CA 1
ATOM 1755 C C . VAL A 1 230 ? -6.938 -7.988 -2.846 1 94.5 230 VAL A C 1
ATOM 1757 O O . VAL A 1 230 ? -5.82 -7.629 -2.477 1 94.5 230 VAL A O 1
ATOM 1760 N N . ASN A 1 231 ? -7.207 -9.211 -3.156 1 95.75 231 ASN A N 1
ATOM 1761 C CA . ASN A 1 231 ? -6.145 -10.211 -3.137 1 95.75 231 ASN A CA 1
ATOM 1762 C C . ASN A 1 231 ? -5.426 -10.289 -4.48 1 95.75 231 ASN A C 1
ATOM 1764 O O . ASN A 1 231 ? -6.055 -10.523 -5.516 1 95.75 231 ASN A O 1
ATOM 1768 N N . PRO A 1 232 ? -4.113 -10.141 -4.48 1 97.38 232 PRO A N 1
ATOM 1769 C CA . PRO A 1 232 ? -3.359 -10.305 -5.727 1 97.38 232 PRO A CA 1
ATOM 1770 C C . PRO A 1 232 ? -3.236 -11.766 -6.156 1 97.38 232 PRO A C 1
ATOM 1772 O O . PRO A 1 232 ? -3.379 -12.664 -5.332 1 97.38 232 PRO A O 1
ATOM 1775 N N . LEU A 1 233 ? -3.027 -11.938 -7.445 1 97.06 233 LEU A N 1
ATOM 1776 C CA . LEU A 1 233 ? -2.787 -13.227 -8.078 1 97.06 233 LEU A CA 1
ATOM 1777 C C . LEU A 1 233 ? -1.582 -13.156 -9.016 1 97.06 233 LEU A C 1
ATOM 1779 O O . LEU A 1 233 ? -1.636 -12.508 -10.055 1 97.06 233 LEU A O 1
ATOM 1783 N N . TYR A 1 234 ? -0.583 -13.797 -8.633 1 96.5 234 TYR A N 1
ATOM 1784 C CA . TYR A 1 234 ? 0.622 -13.828 -9.453 1 96.5 234 TYR A CA 1
ATOM 1785 C C . TYR A 1 234 ? 0.327 -14.422 -10.828 1 96.5 234 TYR A C 1
ATOM 1787 O O . TYR A 1 234 ? -0.216 -15.523 -10.938 1 96.5 234 TYR A O 1
ATOM 1795 N N . THR A 1 235 ? 0.698 -13.664 -11.859 1 95.75 235 THR A N 1
ATOM 1796 C CA . THR A 1 235 ? 0.443 -14.117 -13.219 1 95.75 235 THR A CA 1
ATOM 1797 C C . THR A 1 235 ? 1.699 -13.992 -14.078 1 95.75 235 THR A C 1
ATOM 1799 O O . THR A 1 235 ? 2.438 -13.016 -13.961 1 95.75 235 THR A O 1
ATOM 1802 N N . ASN A 1 236 ? 1.987 -14.992 -14.836 1 95.69 236 ASN A N 1
ATOM 1803 C CA . ASN A 1 236 ? 2.967 -14.906 -15.914 1 95.69 236 ASN A CA 1
ATOM 1804 C C . ASN A 1 236 ? 2.348 -14.344 -17.188 1 95.69 236 ASN A C 1
ATOM 1806 O O . ASN A 1 236 ? 3.023 -13.664 -17.969 1 95.69 236 ASN A O 1
ATOM 1810 N N . THR A 1 237 ? 1.08 -14.586 -17.375 1 95.56 237 THR A N 1
ATOM 1811 C CA . THR A 1 237 ? 0.354 -14.164 -18.562 1 95.56 237 THR A CA 1
ATOM 1812 C C . THR A 1 237 ? 0.45 -12.648 -18.75 1 95.56 237 THR A C 1
ATOM 1814 O O . THR A 1 237 ? 0.599 -12.172 -19.875 1 95.56 237 THR A O 1
ATOM 1817 N N . GLY A 1 238 ? 0.362 -11.914 -17.703 1 96.94 238 GLY A N 1
ATOM 1818 C CA . GLY A 1 238 ? 0.448 -10.469 -17.781 1 96.94 238 GLY A CA 1
ATOM 1819 C C . GLY A 1 238 ? 1.734 -9.977 -18.422 1 96.94 238 GLY A C 1
ATOM 1820 O O . GLY A 1 238 ? 1.74 -8.961 -19.109 1 96.94 238 GLY A O 1
ATOM 1821 N N . TRP A 1 239 ? 2.781 -10.68 -18.297 1 97.19 239 TRP A N 1
ATOM 1822 C CA . TRP A 1 239 ? 4.082 -10.242 -18.781 1 97.19 239 TRP A CA 1
ATOM 1823 C C . TRP A 1 239 ? 4.246 -10.57 -20.266 1 97.19 239 TRP A C 1
ATOM 1825 O O . TRP A 1 239 ? 4.934 -9.859 -21 1 97.19 239 TRP A O 1
ATOM 1835 N N . ALA A 1 240 ? 3.604 -11.688 -20.703 1 96.25 240 ALA A N 1
ATOM 1836 C CA . ALA A 1 240 ? 3.514 -11.898 -22.141 1 96.25 240 ALA A CA 1
ATOM 1837 C C . ALA A 1 240 ? 2.775 -10.75 -22.812 1 96.25 240 ALA A C 1
ATOM 1839 O O . ALA A 1 240 ? 3.242 -10.211 -23.828 1 96.25 240 ALA A O 1
ATOM 1840 N N . LEU A 1 241 ? 1.664 -10.375 -22.234 1 97.94 241 LEU A N 1
ATOM 1841 C CA . LEU A 1 241 ? 0.863 -9.289 -22.781 1 97.94 241 LEU A CA 1
ATOM 1842 C C . LEU A 1 241 ? 1.658 -7.988 -22.797 1 97.94 241 LEU A C 1
ATOM 1844 O O . LEU A 1 241 ? 1.655 -7.27 -23.812 1 97.94 241 LEU A O 1
ATOM 1848 N N . MET A 1 242 ? 2.346 -7.668 -21.688 1 98.31 242 MET A N 1
ATOM 1849 C CA . MET A 1 242 ? 3.139 -6.445 -21.641 1 98.31 242 MET A CA 1
ATOM 1850 C C . MET A 1 242 ? 4.262 -6.48 -22.672 1 98.31 242 MET A C 1
ATOM 1852 O O . MET A 1 242 ? 4.598 -5.457 -23.281 1 98.31 242 MET A O 1
ATOM 1856 N N . GLY A 1 243 ? 4.883 -7.648 -22.922 1 97.81 243 GLY A N 1
ATOM 1857 C CA . GLY A 1 243 ? 5.852 -7.781 -24 1 97.81 243 GLY A CA 1
ATOM 1858 C C . GLY A 1 243 ? 5.285 -7.43 -25.359 1 97.81 243 GLY A C 1
ATOM 1859 O O . GLY A 1 243 ? 5.922 -6.719 -26.141 1 97.81 243 GLY A O 1
ATOM 1860 N N . TRP A 1 244 ? 4.062 -7.934 -25.656 1 98.06 244 TRP A N 1
ATOM 1861 C CA . TRP A 1 244 ? 3.414 -7.648 -26.938 1 98.06 244 TRP A CA 1
ATOM 1862 C C . TRP A 1 244 ? 3.043 -6.172 -27.031 1 98.06 244 TRP A C 1
ATOM 1864 O O . TRP A 1 244 ? 3.068 -5.594 -28.125 1 98.06 244 TRP A O 1
ATOM 1874 N N . ILE A 1 245 ? 2.674 -5.551 -25.906 1 98.44 245 ILE A N 1
ATOM 1875 C CA . ILE A 1 245 ? 2.354 -4.129 -25.891 1 98.44 245 ILE A CA 1
ATOM 1876 C C . ILE A 1 245 ? 3.607 -3.316 -26.203 1 98.44 245 ILE A C 1
ATOM 1878 O O . ILE A 1 245 ? 3.562 -2.371 -27 1 98.44 245 ILE A O 1
ATOM 1882 N N . ILE A 1 246 ? 4.762 -3.652 -25.578 1 98.44 246 ILE A N 1
ATOM 1883 C CA . ILE A 1 246 ? 6.023 -2.988 -25.875 1 98.44 246 ILE A CA 1
ATOM 1884 C C . ILE A 1 246 ? 6.301 -3.074 -27.375 1 98.44 246 ILE A C 1
ATOM 1886 O O . ILE A 1 246 ? 6.648 -2.074 -28.016 1 98.44 246 ILE A O 1
ATOM 1890 N N . GLU A 1 247 ? 6.109 -4.27 -27.953 1 98 247 GLU A N 1
ATOM 1891 C CA . GLU A 1 247 ? 6.344 -4.477 -29.391 1 98 247 GLU A CA 1
ATOM 1892 C C . GLU A 1 247 ? 5.41 -3.611 -30.234 1 98 247 GLU A C 1
ATOM 1894 O O . GLU A 1 247 ? 5.848 -2.963 -31.188 1 98 247 GLU A O 1
ATOM 1899 N N . LYS A 1 248 ? 4.152 -3.609 -29.859 1 97.94 248 LYS A N 1
ATOM 1900 C CA . LYS A 1 248 ? 3.141 -2.859 -30.594 1 97.94 248 LYS A CA 1
ATOM 1901 C C . LYS A 1 248 ? 3.451 -1.366 -30.594 1 97.94 248 LYS A C 1
ATOM 1903 O O . LYS A 1 248 ? 3.34 -0.7 -31.625 1 97.94 248 LYS A O 1
ATOM 1908 N N . VAL A 1 249 ? 3.836 -0.838 -29.453 1 98.06 249 VAL A N 1
ATOM 1909 C CA . VAL A 1 249 ? 3.963 0.604 -29.281 1 98.06 249 VAL A CA 1
ATOM 1910 C C . VAL A 1 249 ? 5.328 1.07 -29.781 1 98.06 249 VAL A C 1
ATOM 1912 O O . VAL A 1 249 ? 5.445 2.146 -30.359 1 98.06 249 VAL A O 1
ATOM 1915 N N . SER A 1 250 ? 6.387 0.29 -29.594 1 97.88 250 SER A N 1
ATOM 1916 C CA . SER A 1 250 ? 7.742 0.702 -29.938 1 97.88 250 SER A CA 1
ATOM 1917 C C . SER A 1 250 ? 8.078 0.313 -31.375 1 97.88 250 SER A C 1
ATOM 1919 O O . SER A 1 250 ? 9.008 0.869 -31.969 1 97.88 250 SER A O 1
ATOM 1921 N N . GLY A 1 251 ? 7.473 -0.762 -31.875 1 97.88 251 GLY A N 1
ATOM 1922 C CA . GLY A 1 251 ? 7.75 -1.257 -33.219 1 97.88 251 GLY A CA 1
ATOM 1923 C C . GLY A 1 251 ? 8.859 -2.297 -33.25 1 97.88 251 GLY A C 1
ATOM 1924 O O . GLY A 1 251 ? 9.195 -2.814 -34.312 1 97.88 251 GLY A O 1
ATOM 1925 N N . VAL A 1 252 ? 9.398 -2.654 -32.156 1 97 252 VAL A N 1
ATOM 1926 C CA . VAL A 1 252 ? 10.445 -3.666 -32.094 1 97 252 VAL A CA 1
ATOM 1927 C C . VAL A 1 252 ? 10.109 -4.695 -31.016 1 97 252 VAL A C 1
ATOM 1929 O O . VAL A 1 252 ? 9.414 -4.387 -30.047 1 97 252 VAL A O 1
ATOM 1932 N N . PRO A 1 253 ? 10.648 -5.941 -31.109 1 96.62 253 PRO A N 1
ATOM 1933 C CA . PRO A 1 253 ? 10.383 -6.965 -30.094 1 96.62 253 PRO A CA 1
ATOM 1934 C C . PRO A 1 253 ? 10.828 -6.539 -28.703 1 96.62 253 PRO A C 1
ATOM 1936 O O . PRO A 1 253 ? 11.852 -5.863 -28.547 1 96.62 253 PRO A O 1
ATOM 1939 N N . SER A 1 254 ? 10.086 -6.945 -27.703 1 97.12 254 SER A N 1
ATOM 1940 C CA . SER A 1 254 ? 10.289 -6.461 -26.344 1 97.12 254 SER A CA 1
ATOM 1941 C C . SER A 1 254 ? 11.711 -6.734 -25.859 1 97.12 254 SER A C 1
ATOM 1943 O O . SER A 1 254 ? 12.336 -5.879 -25.234 1 97.12 254 SER A O 1
ATOM 1945 N N . GLY A 1 255 ? 12.234 -7.973 -26.156 1 97.12 255 GLY A N 1
ATOM 1946 C CA . GLY A 1 255 ? 13.594 -8.289 -25.766 1 97.12 255 GLY A CA 1
ATOM 1947 C C . GLY A 1 255 ? 14.625 -7.332 -26.328 1 97.12 255 GLY A C 1
ATOM 1948 O O . GLY A 1 255 ? 15.531 -6.895 -25.609 1 97.12 255 GLY A O 1
ATOM 1949 N N . GLU A 1 256 ? 14.477 -6.98 -27.578 1 97.56 256 GLU A N 1
ATOM 1950 C CA . GLU A 1 256 ? 15.391 -6.047 -28.25 1 97.56 256 GLU A CA 1
ATOM 1951 C C . GLU A 1 256 ? 15.273 -4.648 -27.641 1 97.56 256 GLU A C 1
ATOM 1953 O O . GLU A 1 256 ? 16.281 -3.967 -27.438 1 97.56 256 GLU A O 1
ATOM 1958 N N . PHE A 1 257 ? 14.055 -4.285 -27.438 1 98.12 257 PHE A N 1
ATOM 1959 C CA . PHE A 1 257 ? 13.836 -2.973 -26.828 1 98.12 257 PHE A CA 1
ATOM 1960 C C . PHE A 1 257 ? 14.523 -2.881 -25.469 1 98.12 257 PHE A C 1
ATOM 1962 O O . PHE A 1 257 ? 15.188 -1.888 -25.172 1 98.12 257 PHE A O 1
ATOM 1969 N N . ILE A 1 258 ? 14.383 -3.844 -24.641 1 98.5 258 ILE A N 1
ATOM 1970 C CA . ILE A 1 258 ? 14.93 -3.887 -23.297 1 98.5 258 ILE A CA 1
ATOM 1971 C C . ILE A 1 258 ? 16.453 -3.879 -23.344 1 98.5 258 ILE A C 1
ATOM 1973 O O . ILE A 1 258 ? 17.109 -3.133 -22.625 1 98.5 258 ILE A O 1
ATOM 1977 N N . GLU A 1 259 ? 16.969 -4.68 -24.188 1 98.38 259 GLU A N 1
ATOM 1978 C CA . GLU A 1 259 ? 18.422 -4.711 -24.344 1 98.38 259 GLU A CA 1
ATOM 1979 C C . GLU A 1 259 ? 18.969 -3.334 -24.719 1 98.38 259 GLU A C 1
ATOM 1981 O O . GLU A 1 259 ? 19.906 -2.844 -24.078 1 98.38 259 GLU A O 1
ATOM 1986 N N . LYS A 1 260 ? 18.359 -2.719 -25.641 1 98.25 260 LYS A N 1
ATOM 1987 C CA . LYS A 1 260 ? 18.844 -1.457 -26.188 1 98.25 260 LYS A CA 1
ATOM 1988 C C . LYS A 1 260 ? 18.656 -0.316 -25.203 1 98.25 260 LYS A C 1
ATOM 1990 O O . LYS A 1 260 ? 19.516 0.56 -25.078 1 98.25 260 LYS A O 1
ATOM 1995 N N . ASN A 1 261 ? 17.578 -0.324 -24.484 1 98.25 261 ASN A N 1
ATOM 1996 C CA . ASN A 1 261 ? 17.188 0.868 -23.734 1 98.25 261 ASN A CA 1
ATOM 1997 C C . ASN A 1 261 ? 17.453 0.704 -22.25 1 98.25 261 ASN A C 1
ATOM 1999 O O . ASN A 1 261 ? 17.438 1.682 -21.5 1 98.25 261 ASN A O 1
ATOM 2003 N N . ILE A 1 262 ? 17.781 -0.501 -21.781 1 98.62 262 ILE A N 1
ATOM 2004 C CA . ILE A 1 262 ? 17.969 -0.715 -20.359 1 98.62 262 ILE A CA 1
ATOM 2005 C C . ILE A 1 262 ? 19.312 -1.392 -20.109 1 98.62 262 ILE A C 1
ATOM 2007 O O . ILE A 1 262 ? 20.188 -0.84 -19.422 1 98.62 262 ILE A O 1
ATOM 2011 N N . TRP A 1 263 ? 19.594 -2.516 -20.75 1 98.69 263 TRP A N 1
ATOM 2012 C CA . TRP A 1 263 ? 20.766 -3.303 -20.391 1 98.69 263 TRP A CA 1
ATOM 2013 C C . TRP A 1 263 ? 22.047 -2.656 -20.938 1 98.69 263 TRP A C 1
ATOM 2015 O O . TRP A 1 263 ? 23.031 -2.508 -20.219 1 98.69 263 TRP A O 1
ATOM 2025 N N . LYS A 1 264 ? 22.047 -2.234 -22.156 1 98.25 264 LYS A N 1
ATOM 2026 C CA . LYS A 1 264 ? 23.25 -1.662 -22.766 1 98.25 264 LYS A CA 1
ATOM 2027 C C . LYS A 1 264 ? 23.656 -0.368 -22.062 1 98.25 264 LYS A C 1
ATOM 2029 O O . LYS A 1 264 ? 24.797 -0.211 -21.641 1 98.25 264 LYS A O 1
ATOM 2034 N N . PRO A 1 265 ? 22.703 0.476 -21.844 1 97.88 265 PRO A N 1
ATOM 2035 C CA . PRO A 1 265 ? 23.094 1.713 -21.172 1 97.88 265 PRO A CA 1
ATOM 2036 C C . PRO A 1 265 ? 23.578 1.472 -19.734 1 97.88 265 PRO A C 1
ATOM 2038 O O . PRO A 1 265 ? 24.266 2.32 -19.172 1 97.88 265 PRO A O 1
ATOM 2041 N N . THR A 1 266 ? 23.297 0.391 -19.125 1 98 266 THR A N 1
ATOM 2042 C CA . THR A 1 266 ? 23.641 0.081 -17.75 1 98 266 THR A CA 1
ATOM 2043 C C . THR A 1 266 ? 24.891 -0.779 -17.672 1 98 266 THR A C 1
ATOM 2045 O O . THR A 1 266 ? 25.344 -1.129 -16.594 1 98 266 THR A O 1
ATOM 2048 N N . GLY A 1 267 ? 25.391 -1.115 -18.797 1 97.69 267 GLY A N 1
ATOM 2049 C CA . GLY A 1 267 ? 26.578 -1.945 -18.844 1 97.69 267 GLY A CA 1
ATOM 2050 C C . GLY A 1 267 ? 26.312 -3.4 -18.516 1 97.69 267 GLY A C 1
ATOM 2051 O O . GLY A 1 267 ? 27.188 -4.102 -18 1 97.69 267 GLY A O 1
ATOM 2052 N N . MET A 1 268 ? 25.156 -3.871 -18.703 1 98.56 268 MET A N 1
ATOM 2053 C CA . MET A 1 268 ? 24.797 -5.262 -18.453 1 98.56 268 MET A CA 1
ATOM 2054 C C . MET A 1 268 ? 25.109 -6.137 -19.672 1 98.56 268 MET A C 1
ATOM 2056 O O . MET A 1 268 ? 24.219 -6.703 -20.281 1 98.56 268 MET A O 1
ATOM 2060 N N . ASP A 1 269 ? 26.328 -6.426 -19.844 1 97.5 269 ASP A N 1
ATOM 2061 C CA . ASP A 1 269 ? 26.812 -7.059 -21.062 1 97.5 269 ASP A CA 1
ATOM 2062 C C . ASP A 1 269 ? 26.672 -8.578 -20.984 1 97.5 269 ASP A C 1
ATOM 2064 O O . ASP A 1 269 ? 26.781 -9.266 -22 1 97.5 269 ASP A O 1
ATOM 2068 N N . ASN A 1 270 ? 26.438 -9.133 -19.844 1 98.5 270 ASN A N 1
ATOM 2069 C CA . ASN A 1 270 ? 26.188 -10.555 -19.672 1 98.5 270 ASN A CA 1
ATOM 2070 C C . ASN A 1 270 ? 24.719 -10.836 -19.359 1 98.5 270 ASN A C 1
ATOM 2072 O O . ASN A 1 270 ? 24.406 -11.68 -18.516 1 98.5 270 ASN A O 1
ATOM 2076 N N . THR A 1 271 ? 23.859 -10.047 -19.906 1 98.69 271 THR A N 1
ATOM 2077 C CA . THR A 1 271 ? 22.406 -10.211 -19.781 1 98.69 271 THR A CA 1
ATOM 2078 C C . THR A 1 271 ? 21.781 -10.477 -21.141 1 98.69 271 THR A C 1
ATOM 2080 O O . THR A 1 271 ? 22.125 -9.836 -22.141 1 98.69 271 THR A O 1
ATOM 2083 N N . TYR A 1 272 ? 20.875 -11.469 -21.156 1 97.94 272 TYR A N 1
ATOM 2084 C CA . TYR A 1 272 ? 20.344 -11.953 -22.422 1 97.94 272 TYR A CA 1
ATOM 2085 C C . TYR A 1 272 ? 18.859 -12.25 -22.312 1 97.94 272 TYR A C 1
ATOM 2087 O O . TYR A 1 272 ? 18.391 -12.75 -21.297 1 97.94 272 TYR A O 1
ATOM 2095 N N . TYR A 1 273 ? 18.125 -11.961 -23.438 1 96 273 TYR A N 1
ATOM 2096 C CA . TYR A 1 273 ? 16.703 -12.281 -23.453 1 96 273 TYR A CA 1
ATOM 2097 C C . TYR A 1 273 ? 16.453 -13.633 -24.094 1 96 273 TYR A C 1
ATOM 2099 O O . TYR A 1 273 ? 15.297 -14.055 -24.25 1 96 273 TYR A O 1
ATOM 2107 N N . SER A 1 274 ? 17.5 -14.242 -24.562 1 92.88 274 SER A N 1
ATOM 2108 C CA . SER A 1 274 ? 17.484 -15.617 -25.062 1 92.88 274 SER A CA 1
ATOM 2109 C C . SER A 1 274 ? 18.734 -16.375 -24.609 1 92.88 274 SER A C 1
ATOM 2111 O O . SER A 1 274 ? 19.672 -15.781 -24.062 1 92.88 274 SER A O 1
ATOM 2113 N N . GLU A 1 275 ? 18.719 -17.641 -24.797 1 93.5 275 GLU A N 1
ATOM 2114 C CA . GLU A 1 275 ? 19.828 -18.484 -24.328 1 93.5 275 GLU A CA 1
ATOM 2115 C C . GLU A 1 275 ? 21.172 -17.984 -24.859 1 93.5 275 GLU A C 1
ATOM 2117 O O . GLU A 1 275 ? 21.344 -17.844 -26.078 1 93.5 275 GLU A O 1
ATOM 2122 N N . PRO A 1 276 ? 22.078 -17.688 -23.984 1 96.75 276 PRO A N 1
ATOM 2123 C CA . PRO A 1 276 ? 23.438 -17.359 -24.406 1 96.75 276 PRO A CA 1
ATOM 2124 C C . PRO A 1 276 ? 24.297 -18.594 -24.641 1 96.75 276 PRO A C 1
ATOM 2126 O O . PRO A 1 276 ? 23.812 -19.719 -24.516 1 96.75 276 PRO A O 1
ATOM 2129 N N . ASP A 1 277 ? 25.609 -18.281 -25.047 1 97.56 277 ASP A N 1
ATOM 2130 C CA . ASP A 1 277 ? 26.562 -19.375 -25.094 1 97.56 277 ASP A CA 1
ATOM 2131 C C . ASP A 1 277 ? 26.656 -20.078 -23.734 1 97.56 277 ASP A C 1
ATOM 2133 O O . ASP A 1 277 ? 26.953 -19.453 -22.719 1 97.56 277 ASP A O 1
ATOM 2137 N N . SER A 1 278 ? 26.391 -21.344 -23.734 1 97.5 278 SER A N 1
ATOM 2138 C CA . SER A 1 278 ? 26.359 -22.125 -22.5 1 97.5 278 SER A CA 1
ATOM 2139 C C . SER A 1 278 ? 27.656 -22 -21.734 1 97.5 278 SER A C 1
ATOM 2141 O O . SER A 1 278 ? 27.672 -22.109 -20.5 1 97.5 278 SER A O 1
ATOM 2143 N N . SER A 1 279 ? 28.75 -21.781 -22.422 1 97.56 279 SER A N 1
ATOM 2144 C CA . SER A 1 279 ? 30.062 -21.703 -21.781 1 97.56 279 SER A CA 1
ATOM 2145 C C . SER A 1 279 ? 30.156 -20.484 -20.875 1 97.56 279 SER A C 1
ATOM 2147 O O . SER A 1 279 ? 31.094 -20.375 -20.078 1 97.56 279 SER A O 1
ATOM 2149 N N . LEU A 1 280 ? 29.156 -19.656 -20.906 1 98.12 280 LEU A N 1
ATOM 2150 C CA . LEU A 1 280 ? 29.141 -18.469 -20.062 1 98.12 280 LEU A CA 1
ATOM 2151 C C . LEU A 1 280 ? 28.375 -18.734 -18.766 1 98.12 280 LEU A C 1
ATOM 2153 O O . LEU A 1 280 ? 28.453 -17.938 -17.828 1 98.12 280 LEU A O 1
ATOM 2157 N N . GLY A 1 281 ? 27.688 -19.875 -18.75 1 98.62 281 GLY A N 1
ATOM 2158 C CA . GLY A 1 281 ? 26.719 -20.047 -17.688 1 98.62 281 GLY A CA 1
ATOM 2159 C C . GLY A 1 281 ? 27.094 -21.125 -16.688 1 98.62 281 GLY A C 1
ATOM 2160 O O . GLY A 1 281 ? 27.859 -22.031 -17.016 1 98.62 281 GLY A O 1
ATOM 2161 N N . PHE A 1 282 ? 26.609 -20.938 -15.461 1 98.62 282 PHE A N 1
ATOM 2162 C CA . PHE A 1 282 ? 26.625 -22.078 -14.547 1 98.62 282 PHE A CA 1
ATOM 2163 C C . PHE A 1 282 ? 25.453 -23.016 -14.828 1 98.62 282 PHE A C 1
ATOM 2165 O O . PHE A 1 282 ? 24.297 -22.594 -14.82 1 98.62 282 PHE A O 1
ATOM 2172 N N . ILE A 1 283 ? 25.766 -24.219 -15.055 1 98.31 283 ILE A N 1
ATOM 2173 C CA . ILE A 1 283 ? 24.781 -25.25 -15.328 1 98.31 283 ILE A CA 1
ATOM 2174 C C . ILE A 1 283 ? 24.969 -26.422 -14.352 1 98.31 283 ILE A C 1
ATOM 2176 O O . ILE A 1 283 ? 26 -27.078 -14.359 1 98.31 283 ILE A O 1
ATOM 2180 N N . PRO A 1 284 ? 24 -26.609 -13.469 1 97.75 284 PRO A N 1
ATOM 2181 C CA . PRO A 1 284 ? 24.094 -27.781 -12.602 1 97.75 284 PRO A CA 1
ATOM 2182 C C . PRO A 1 284 ? 24.156 -29.094 -13.383 1 97.75 284 PRO A C 1
ATOM 2184 O O . PRO A 1 284 ? 23.688 -29.156 -14.523 1 97.75 284 PRO A O 1
ATOM 2187 N N . PRO A 1 285 ? 24.672 -30.156 -12.688 1 96.5 285 PRO A N 1
ATOM 2188 C CA . PRO A 1 285 ? 24.75 -31.453 -13.383 1 96.5 285 PRO A CA 1
ATOM 2189 C C . PRO A 1 285 ? 23.391 -31.938 -13.875 1 96.5 285 PRO A C 1
ATOM 2191 O O . PRO A 1 285 ? 22.422 -31.906 -13.125 1 96.5 285 PRO A O 1
ATOM 2194 N N . ASN A 1 286 ? 23.297 -32.281 -15.141 1 92.12 286 ASN A N 1
ATOM 2195 C CA . ASN A 1 286 ? 22.125 -32.875 -15.789 1 92.12 286 ASN A CA 1
ATOM 2196 C C . ASN A 1 286 ? 20.953 -31.922 -15.812 1 92.12 286 ASN A C 1
ATOM 2198 O O . ASN A 1 286 ? 19.797 -32.344 -15.797 1 92.12 286 ASN A O 1
ATOM 2202 N N . ASP A 1 287 ? 21.281 -30.641 -15.805 1 93.12 287 ASP A N 1
ATOM 2203 C CA . ASP A 1 287 ? 20.203 -29.656 -15.75 1 93.12 287 ASP A CA 1
ATOM 2204 C C . ASP A 1 287 ? 19.438 -29.609 -17.078 1 93.12 287 ASP A C 1
ATOM 2206 O O . ASP A 1 287 ? 20.047 -29.625 -18.156 1 93.12 287 ASP A O 1
ATOM 2210 N N . GLN A 1 288 ? 18.109 -29.5 -17 1 87.94 288 GLN A N 1
ATOM 2211 C CA . GLN A 1 288 ? 17.25 -29.438 -18.172 1 87.94 288 GLN A CA 1
ATOM 2212 C C . GLN A 1 288 ? 16.609 -28.062 -18.312 1 87.94 288 GLN A C 1
ATOM 2214 O O . GLN A 1 288 ? 15.836 -27.812 -19.25 1 87.94 288 GLN A O 1
ATOM 2219 N N . TRP A 1 289 ? 16.953 -27.109 -17.453 1 90.88 289 TRP A N 1
ATOM 2220 C CA . TRP A 1 289 ? 16.219 -25.844 -17.391 1 90.88 289 TRP A CA 1
ATOM 2221 C C . TRP A 1 289 ? 17.078 -24.703 -17.922 1 90.88 289 TRP A C 1
ATOM 2223 O O . TRP A 1 289 ? 16.562 -23.609 -18.203 1 90.88 289 TRP A O 1
ATOM 2233 N N . TRP A 1 290 ? 18.344 -24.875 -18.172 1 93.19 290 TRP A N 1
ATOM 2234 C CA . TRP A 1 290 ? 19.219 -23.844 -18.703 1 93.19 290 TRP A CA 1
ATOM 2235 C C . TRP A 1 290 ? 18.688 -23.312 -20.031 1 93.19 290 TRP A C 1
ATOM 2237 O O . TRP A 1 290 ? 18.641 -22.094 -20.234 1 93.19 290 TRP A O 1
ATOM 2247 N N . ASN A 1 291 ? 18.25 -24.172 -20.844 1 89.44 291 ASN A N 1
ATOM 2248 C CA . ASN A 1 291 ? 17.828 -23.734 -22.172 1 89.44 291 ASN A CA 1
ATOM 2249 C C . ASN A 1 291 ? 16.328 -23.859 -22.375 1 89.44 291 ASN A C 1
ATOM 2251 O O . ASN A 1 291 ? 15.844 -23.859 -23.5 1 89.44 291 ASN A O 1
ATOM 2255 N N . ALA A 1 292 ? 15.625 -24.016 -21.266 1 85.75 292 ALA A N 1
ATOM 2256 C CA . ALA A 1 292 ? 14.172 -24.109 -21.359 1 85.75 292 ALA A CA 1
ATOM 2257 C C . ALA A 1 292 ? 13.57 -22.781 -21.797 1 85.75 292 ALA A C 1
ATOM 2259 O O . ALA A 1 292 ? 14.016 -21.719 -21.375 1 85.75 292 ALA A O 1
ATOM 2260 N N . SER A 1 293 ? 12.664 -22.828 -22.734 1 84.75 293 SER A N 1
ATOM 2261 C CA . SER A 1 293 ? 11.945 -21.656 -23.219 1 84.75 293 SER A CA 1
ATOM 2262 C C . SER A 1 293 ? 10.492 -21.672 -22.766 1 84.75 293 SER A C 1
ATOM 2264 O O . SER A 1 293 ? 9.891 -22.75 -22.641 1 84.75 293 SER A O 1
ATOM 2266 N N . LEU A 1 294 ? 9.938 -20.484 -22.562 1 84.12 294 LEU A N 1
ATOM 2267 C CA . LEU A 1 294 ? 8.516 -20.359 -22.25 1 84.12 294 LEU A CA 1
ATOM 2268 C C . LEU A 1 294 ? 7.719 -19.938 -23.484 1 84.12 294 LEU A C 1
ATOM 2270 O O . LEU A 1 294 ? 6.527 -19.641 -23.391 1 84.12 294 LEU A O 1
ATOM 2274 N N . GLY A 1 295 ? 8.453 -19.844 -24.609 1 88.19 295 GLY A N 1
ATOM 2275 C CA . GLY A 1 295 ? 7.781 -19.438 -25.828 1 88.19 295 GLY A CA 1
ATOM 2276 C C . GLY A 1 295 ? 7.281 -18 -25.797 1 88.19 295 GLY A C 1
ATOM 2277 O O . GLY A 1 295 ? 8.047 -17.078 -25.5 1 88.19 295 GLY A O 1
ATOM 2278 N N . TYR A 1 296 ? 5.957 -17.875 -25.938 1 86.88 296 TYR A N 1
ATOM 2279 C CA . TYR A 1 296 ? 5.371 -16.547 -25.938 1 86.88 296 TYR A CA 1
ATOM 2280 C C . TYR A 1 296 ? 5.516 -15.891 -24.562 1 86.88 296 TYR A C 1
ATOM 2282 O O . TYR A 1 296 ? 5.391 -14.672 -24.438 1 86.88 296 TYR A O 1
ATOM 2290 N N . GLY A 1 297 ? 5.746 -16.641 -23.516 1 88.12 297 GLY A N 1
ATOM 2291 C CA . GLY A 1 297 ? 5.812 -16.172 -22.156 1 88.12 297 GLY A CA 1
ATOM 2292 C C . GLY A 1 297 ? 7.211 -15.75 -21.734 1 88.12 297 GLY A C 1
ATOM 2293 O O . GLY A 1 297 ? 7.461 -15.5 -20.547 1 88.12 297 GLY A O 1
ATOM 2294 N N . ASP A 1 298 ? 8.141 -15.57 -22.688 1 84.12 298 ASP A N 1
ATOM 2295 C CA . ASP A 1 298 ? 9.555 -15.344 -22.391 1 84.12 298 ASP A CA 1
ATOM 2296 C C . ASP A 1 298 ? 9.75 -14.102 -21.531 1 84.12 298 ASP A C 1
ATOM 2298 O O . ASP A 1 298 ? 10.539 -14.117 -20.578 1 84.12 298 ASP A O 1
ATOM 2302 N N . PRO A 1 299 ? 8.984 -13.078 -21.719 1 85.19 299 PRO A N 1
ATOM 2303 C CA . PRO A 1 299 ? 9.188 -11.883 -20.891 1 85.19 299 PRO A CA 1
ATOM 2304 C C . PRO A 1 299 ? 8.914 -12.125 -19.406 1 85.19 299 PRO A C 1
ATOM 2306 O O . PRO A 1 299 ? 9.328 -11.328 -18.562 1 85.19 299 PRO A O 1
ATOM 2309 N N . ALA A 1 300 ? 8.289 -13.195 -19.094 1 86.44 300 ALA A N 1
ATOM 2310 C CA . ALA A 1 300 ? 7.93 -13.492 -17.719 1 86.44 300 ALA A CA 1
ATOM 2311 C C . ALA A 1 300 ? 9.094 -14.125 -16.969 1 86.44 300 ALA A C 1
ATOM 2313 O O . ALA A 1 300 ? 9.117 -14.133 -15.734 1 86.44 300 ALA A O 1
ATOM 2314 N N . GLY A 1 301 ? 10.109 -14.727 -17.781 1 90.69 301 GLY A N 1
ATOM 2315 C CA . GLY A 1 301 ? 11 -15.43 -16.891 1 90.69 301 GLY A CA 1
ATOM 2316 C C . GLY A 1 301 ? 12.203 -16.031 -17.578 1 90.69 301 GLY A C 1
ATOM 2317 O O . GLY A 1 301 ? 12.922 -16.844 -17 1 90.69 301 GLY A O 1
ATOM 2318 N N . VAL A 1 302 ? 12.523 -15.711 -18.812 1 90.75 302 VAL A N 1
ATOM 2319 C CA . VAL A 1 302 ? 13.531 -16.516 -19.5 1 90.75 302 VAL A CA 1
ATOM 2320 C C . VAL A 1 302 ? 14.844 -15.734 -19.578 1 90.75 302 VAL A C 1
ATOM 2322 O O . VAL A 1 302 ? 15.828 -16.234 -20.141 1 90.75 302 VAL A O 1
ATOM 2325 N N . TYR A 1 303 ? 14.914 -14.57 -19 1 97.38 303 TYR A N 1
ATOM 2326 C CA . TYR A 1 303 ? 16.141 -13.797 -19.141 1 97.38 303 TYR A CA 1
ATOM 2327 C C . TYR A 1 303 ? 17.266 -14.398 -18.312 1 97.38 303 TYR A C 1
ATOM 2329 O O . TYR A 1 303 ? 17.016 -15.195 -17.406 1 97.38 303 TYR A O 1
ATOM 2337 N N . TYR A 1 304 ? 18.484 -14.094 -18.734 1 98.38 304 TYR A N 1
ATOM 2338 C CA . TYR A 1 304 ? 19.734 -14.492 -18.109 1 98.38 304 TYR A CA 1
ATOM 2339 C C . TYR A 1 304 ? 20.531 -13.273 -17.656 1 98.38 304 TYR A C 1
ATOM 2341 O O . TYR A 1 304 ? 20.469 -12.211 -18.281 1 98.38 304 TYR A O 1
ATOM 2349 N N . SER A 1 305 ? 21.25 -13.406 -16.609 1 98.81 305 SER A N 1
ATOM 2350 C CA . SER A 1 305 ? 22.109 -12.312 -16.172 1 98.81 305 SER A CA 1
ATOM 2351 C C . SER A 1 305 ? 23.203 -12.797 -15.234 1 98.81 305 SER A C 1
ATOM 2353 O O . SER A 1 305 ? 23.312 -13.992 -14.977 1 98.81 305 SER A O 1
ATOM 2355 N N . SER A 1 306 ? 24.109 -11.945 -14.875 1 98.88 306 SER A N 1
ATOM 2356 C CA . SER A 1 306 ? 25.188 -12.219 -13.93 1 98.88 306 SER A CA 1
ATOM 2357 C C . SER A 1 306 ? 25.062 -11.352 -12.688 1 98.88 306 SER A C 1
ATOM 2359 O O . SER A 1 306 ? 24.281 -10.406 -12.656 1 98.88 306 SER A O 1
ATOM 2361 N N . LEU A 1 307 ? 25.781 -11.82 -11.703 1 98.62 307 LEU A N 1
ATOM 2362 C CA . LEU A 1 307 ? 25.812 -11.07 -10.445 1 98.62 307 LEU A CA 1
ATOM 2363 C C . LEU A 1 307 ? 26.234 -9.625 -10.695 1 98.62 307 LEU A C 1
ATOM 2365 O O . LEU A 1 307 ? 25.562 -8.695 -10.227 1 98.62 307 LEU A O 1
ATOM 2369 N N . ASN A 1 308 ? 27.312 -9.391 -11.477 1 98.75 308 ASN A N 1
ATOM 2370 C CA . ASN A 1 308 ? 27.812 -8.055 -11.758 1 98.75 308 ASN A CA 1
ATOM 2371 C C . ASN A 1 308 ? 26.766 -7.215 -12.508 1 98.75 308 ASN A C 1
ATOM 2373 O O . ASN A 1 308 ? 26.594 -6.035 -12.211 1 98.75 308 ASN A O 1
ATOM 2377 N N . ASP A 1 309 ? 26.141 -7.801 -13.469 1 98.88 309 ASP A N 1
ATOM 2378 C CA . ASP A 1 309 ? 25.156 -7.066 -14.266 1 98.88 309 ASP A CA 1
ATOM 2379 C C . ASP A 1 309 ? 23.953 -6.656 -13.422 1 98.88 309 ASP A C 1
ATOM 2381 O O . ASP A 1 309 ? 23.469 -5.531 -13.523 1 98.88 309 ASP A O 1
ATOM 2385 N N . LEU A 1 310 ? 23.469 -7.559 -12.586 1 98.88 310 LEU A N 1
ATOM 2386 C CA . LEU A 1 310 ? 22.328 -7.242 -11.742 1 98.88 310 LEU A CA 1
ATOM 2387 C C . LEU A 1 310 ? 22.672 -6.176 -10.711 1 98.88 310 LEU A C 1
ATOM 2389 O O . LEU A 1 310 ? 21.844 -5.344 -10.359 1 98.88 310 LEU A O 1
ATOM 2393 N N . MET A 1 311 ? 23.906 -6.215 -10.219 1 98.75 311 MET A N 1
ATOM 2394 C CA . MET A 1 311 ? 24.375 -5.164 -9.312 1 98.75 311 MET A CA 1
ATOM 2395 C C . MET A 1 311 ? 24.406 -3.814 -10.023 1 98.75 311 MET A C 1
ATOM 2397 O O . MET A 1 311 ? 24.016 -2.797 -9.453 1 98.75 311 MET A O 1
ATOM 2401 N N . ALA A 1 312 ? 24.859 -3.82 -11.266 1 98.75 312 ALA A N 1
ATOM 2402 C CA . ALA A 1 312 ? 24.859 -2.594 -12.055 1 98.75 312 ALA A CA 1
ATOM 2403 C C . ALA A 1 312 ? 23.438 -2.057 -12.242 1 98.75 312 ALA A C 1
ATOM 2405 O O . ALA A 1 312 ? 23.219 -0.845 -12.188 1 98.75 312 ALA A O 1
ATOM 2406 N N . PHE A 1 313 ? 22.562 -2.971 -12.492 1 98.81 313 PHE A N 1
ATOM 2407 C CA . PHE A 1 313 ? 21.156 -2.588 -12.648 1 98.81 313 PHE A CA 1
ATOM 2408 C C . PHE A 1 313 ? 20.641 -1.938 -11.367 1 98.81 313 PHE A C 1
ATOM 2410 O O . PHE A 1 313 ? 20.031 -0.863 -11.422 1 98.81 313 PHE A O 1
ATOM 2417 N N . GLY A 1 314 ? 20.844 -2.604 -10.18 1 98.75 314 GLY A N 1
ATOM 2418 C CA . GLY A 1 314 ? 20.422 -2.031 -8.914 1 98.75 314 GLY A CA 1
ATOM 2419 C C . GLY A 1 314 ? 20.984 -0.651 -8.656 1 98.75 314 GLY A C 1
ATOM 2420 O O . GLY A 1 314 ? 20.266 0.26 -8.25 1 98.75 314 GLY A O 1
ATOM 2421 N N . ASP A 1 315 ? 22.25 -0.477 -8.992 1 98.06 315 ASP A N 1
ATOM 2422 C CA . ASP A 1 315 ? 22.922 0.816 -8.852 1 98.06 315 ASP A CA 1
ATOM 2423 C C . ASP A 1 315 ? 22.25 1.871 -9.734 1 98.06 315 ASP A C 1
ATOM 2425 O O . ASP A 1 315 ? 22.016 2.996 -9.289 1 98.06 315 ASP A O 1
ATOM 2429 N N . ALA A 1 316 ? 22 1.469 -10.922 1 98.62 316 ALA A N 1
ATOM 2430 C CA . ALA A 1 316 ? 21.422 2.4 -11.883 1 98.62 316 ALA A CA 1
ATOM 2431 C C . ALA A 1 316 ? 20.031 2.857 -11.43 1 98.62 316 ALA A C 1
ATOM 2433 O O . ALA A 1 316 ? 19.656 4.02 -11.625 1 98.62 316 ALA A O 1
ATOM 2434 N N . VAL A 1 317 ? 19.219 1.943 -10.867 1 98.75 317 VAL A N 1
ATOM 2435 C CA . VAL A 1 317 ? 17.906 2.303 -10.359 1 98.75 317 VAL A CA 1
ATOM 2436 C C . VAL A 1 317 ? 18.047 3.293 -9.211 1 98.75 317 VAL A C 1
ATOM 2438 O O . VAL A 1 317 ? 17.406 4.344 -9.203 1 98.75 317 VAL A O 1
ATOM 2441 N N . LEU A 1 318 ? 18.969 3.033 -8.258 1 98.44 318 LEU A N 1
ATOM 2442 C CA . LEU A 1 318 ? 19.109 3.844 -7.051 1 98.44 318 LEU A CA 1
ATOM 2443 C C . LEU A 1 318 ? 19.75 5.191 -7.375 1 98.44 318 LEU A C 1
ATOM 2445 O O . LEU A 1 318 ? 19.516 6.176 -6.664 1 98.44 318 LEU A O 1
ATOM 2449 N N . ARG A 1 319 ? 20.438 5.254 -8.508 1 97.69 319 ARG A N 1
ATOM 2450 C CA . ARG A 1 319 ? 21.062 6.5 -8.93 1 97.69 319 ARG A CA 1
ATOM 2451 C C . ARG A 1 319 ? 20.172 7.266 -9.898 1 97.69 319 ARG A C 1
ATOM 2453 O O . ARG A 1 319 ? 20.578 8.289 -10.445 1 97.69 319 ARG A O 1
ATOM 2460 N N . ASN A 1 320 ? 19.016 6.75 -10.156 1 97.69 320 ASN A N 1
ATOM 2461 C CA . ASN A 1 320 ? 18.047 7.383 -11.047 1 97.69 320 ASN A CA 1
ATOM 2462 C C . ASN A 1 320 ? 18.609 7.547 -12.453 1 97.69 320 ASN A C 1
ATOM 2464 O O . ASN A 1 320 ? 18.422 8.586 -13.086 1 97.69 320 ASN A O 1
ATOM 2468 N N . GLU A 1 321 ? 19.312 6.566 -12.914 1 98 321 GLU A N 1
ATOM 2469 C CA . GLU A 1 321 ? 19.953 6.645 -14.227 1 98 321 GLU A CA 1
ATOM 2470 C C . GLU A 1 321 ? 19.016 6.137 -15.32 1 98 321 GLU A C 1
ATOM 2472 O O . GLU A 1 321 ? 19.219 6.414 -16.5 1 98 321 GLU A O 1
ATOM 2477 N N . LEU A 1 322 ? 17.969 5.41 -14.898 1 98 322 LEU A N 1
ATOM 2478 C CA . LEU A 1 322 ? 17.094 4.777 -15.867 1 98 322 LEU A CA 1
ATOM 2479 C C . LEU A 1 322 ? 15.773 5.539 -15.977 1 98 322 LEU A C 1
ATOM 2481 O O . LEU A 1 322 ? 15.102 5.473 -17.016 1 98 322 LEU A O 1
ATOM 2485 N N . LEU A 1 323 ? 15.352 6.145 -14.93 1 97.94 323 LEU A N 1
ATOM 2486 C CA . LEU A 1 323 ? 14.203 7.043 -14.828 1 97.94 323 LEU A CA 1
ATOM 2487 C C . LEU A 1 323 ? 14.578 8.32 -14.078 1 97.94 323 LEU A C 1
ATOM 2489 O O . LEU A 1 323 ? 15.586 8.352 -13.367 1 97.94 323 LEU A O 1
ATOM 2493 N N . SER A 1 324 ? 13.781 9.406 -14.281 1 97 324 SER A N 1
ATOM 2494 C CA . SER A 1 324 ? 13.969 10.578 -13.438 1 97 324 SER A CA 1
ATOM 2495 C C . SER A 1 324 ? 13.805 10.227 -11.961 1 97 324 SER A C 1
ATOM 2497 O O . SER A 1 324 ? 13.195 9.211 -11.617 1 97 324 SER A O 1
ATOM 2499 N N . PRO A 1 325 ? 14.344 11.055 -11.094 1 97.38 325 PRO A N 1
ATOM 2500 C CA . PRO A 1 325 ? 14.219 10.766 -9.664 1 97.38 325 PRO A CA 1
ATOM 2501 C C . PRO A 1 325 ? 12.766 10.602 -9.227 1 97.38 325 PRO A C 1
ATOM 2503 O O . PRO A 1 325 ? 12.438 9.672 -8.492 1 97.38 325 PRO A O 1
ATOM 2506 N N . ALA A 1 326 ? 11.867 11.469 -9.672 1 97.31 326 ALA A N 1
ATOM 2507 C CA . ALA A 1 326 ? 10.453 11.383 -9.305 1 97.31 326 ALA A CA 1
ATOM 2508 C C . ALA A 1 326 ? 9.82 10.102 -9.82 1 97.31 326 ALA A C 1
ATOM 2510 O O . ALA A 1 326 ? 9.07 9.438 -9.102 1 97.31 326 ALA A O 1
ATOM 2511 N N . LYS A 1 327 ? 10.117 9.742 -11.031 1 97.31 327 LYS A N 1
ATOM 2512 C CA . LYS A 1 327 ? 9.562 8.523 -11.617 1 97.31 327 LYS A CA 1
ATOM 2513 C C . LYS A 1 327 ? 10.094 7.281 -10.922 1 97.31 327 LYS A C 1
ATOM 2515 O O . LYS A 1 327 ? 9.383 6.289 -10.773 1 97.31 327 LYS A O 1
ATOM 2520 N N . THR A 1 328 ? 11.398 7.301 -10.547 1 98.44 328 THR A N 1
ATOM 2521 C CA . THR A 1 328 ? 11.969 6.184 -9.805 1 98.44 328 THR A CA 1
ATOM 2522 C C . THR A 1 328 ? 11.258 6.012 -8.461 1 98.44 328 THR A C 1
ATOM 2524 O O . THR A 1 328 ? 10.883 4.898 -8.094 1 98.44 328 THR A O 1
ATOM 2527 N N . ARG A 1 329 ? 11.016 7.133 -7.754 1 98 329 ARG A N 1
ATOM 2528 C CA . ARG A 1 329 ? 10.312 7.062 -6.477 1 98 329 ARG A CA 1
ATOM 2529 C C . ARG A 1 329 ? 8.891 6.539 -6.66 1 98 329 ARG A C 1
ATOM 2531 O O . ARG A 1 329 ? 8.398 5.758 -5.844 1 98 329 ARG A O 1
ATOM 2538 N N . LYS A 1 330 ? 8.25 6.973 -7.738 1 97.56 330 LYS A N 1
ATOM 2539 C CA . LYS A 1 330 ? 6.902 6.492 -8.031 1 97.56 330 LYS A CA 1
ATOM 2540 C C . LYS A 1 330 ? 6.902 4.988 -8.297 1 97.56 330 LYS A C 1
ATOM 2542 O O . LYS A 1 330 ? 5.969 4.285 -7.91 1 97.56 330 LYS A O 1
ATOM 2547 N N . TRP A 1 331 ? 7.941 4.523 -8.961 1 98.31 331 TRP A N 1
ATOM 2548 C CA . TRP A 1 331 ? 8.047 3.105 -9.289 1 98.31 331 TRP A CA 1
ATOM 2549 C C . TRP A 1 331 ? 8.305 2.27 -8.039 1 98.31 331 TRP A C 1
ATOM 2551 O O . TRP A 1 331 ? 7.848 1.128 -7.945 1 98.31 331 TRP A O 1
ATOM 2561 N N . LEU A 1 332 ? 9.008 2.832 -7.066 1 98.19 332 LEU A N 1
ATOM 2562 C CA . LEU A 1 332 ? 9.305 2.156 -5.809 1 98.19 332 LEU A CA 1
ATOM 2563 C C . LEU A 1 332 ? 8.211 2.418 -4.781 1 98.19 332 LEU A C 1
ATOM 2565 O O . LEU A 1 332 ? 8.453 3.062 -3.758 1 98.19 332 LEU A O 1
ATOM 2569 N N . LYS A 1 333 ? 6.988 1.896 -5.062 1 96.38 333 LYS A N 1
ATOM 2570 C CA . LYS A 1 333 ? 5.793 2.043 -4.238 1 96.38 333 LYS A CA 1
ATOM 2571 C C . LYS A 1 333 ? 4.965 0.761 -4.234 1 96.38 333 LYS A C 1
ATOM 2573 O O . LYS A 1 333 ? 5.035 -0.031 -5.176 1 96.38 333 LYS A O 1
ATOM 2578 N N . PRO A 1 334 ? 4.172 0.565 -3.17 1 97.31 334 PRO A N 1
ATOM 2579 C CA . PRO A 1 334 ? 3.189 -0.521 -3.229 1 97.31 334 PRO A CA 1
ATOM 2580 C C . PRO A 1 334 ? 2.004 -0.197 -4.133 1 97.31 334 PRO A C 1
ATOM 2582 O O . PRO A 1 334 ? 1.654 0.974 -4.305 1 97.31 334 PRO A O 1
ATOM 2585 N N . ALA A 1 335 ? 1.464 -1.228 -4.699 1 97.25 335 ALA A N 1
ATOM 2586 C CA . ALA A 1 335 ? 0.216 -1.119 -5.449 1 97.25 335 ALA A CA 1
ATOM 2587 C C . ALA A 1 335 ? -0.925 -1.824 -4.723 1 97.25 335 ALA A C 1
ATOM 2589 O O . ALA A 1 335 ? -2.094 -1.479 -4.91 1 97.25 335 ALA A O 1
ATOM 2590 N N . THR A 1 336 ? -0.581 -2.746 -3.93 1 97.62 336 THR A N 1
ATOM 2591 C CA . THR A 1 336 ? -1.572 -3.508 -3.18 1 97.62 336 THR A CA 1
ATOM 2592 C C . THR A 1 336 ? -0.929 -4.195 -1.978 1 97.62 336 THR A C 1
ATOM 2594 O O . THR A 1 336 ? 0.287 -4.391 -1.945 1 97.62 336 THR A O 1
ATOM 2597 N N . GLY A 1 337 ? -1.8 -4.438 -0.989 1 96.44 337 GLY A N 1
ATOM 2598 C CA . GLY A 1 337 ? -1.382 -5.301 0.102 1 96.44 337 GLY A CA 1
ATOM 2599 C C . GLY A 1 337 ? -1.544 -6.777 -0.211 1 96.44 337 GLY A C 1
ATOM 2600 O O . GLY A 1 337 ? -1.953 -7.141 -1.315 1 96.44 337 GLY A O 1
ATOM 2601 N N . THR A 1 338 ? -1.077 -7.594 0.721 1 96.69 338 THR A N 1
ATOM 2602 C CA . THR A 1 338 ? -1.297 -9.039 0.711 1 96.69 338 THR A CA 1
ATOM 2603 C C . THR A 1 338 ? -1.86 -9.508 2.049 1 96.69 338 THR A C 1
ATOM 2605 O O . THR A 1 338 ? -2.201 -8.688 2.906 1 96.69 338 THR A O 1
ATOM 2608 N N . SER A 1 339 ? -1.983 -10.805 2.184 1 95.81 339 SER A N 1
ATOM 2609 C CA . SER A 1 339 ? -2.449 -11.367 3.447 1 95.81 339 SER A CA 1
ATOM 2610 C C . SER A 1 339 ? -1.325 -11.422 4.477 1 95.81 339 SER A C 1
ATOM 2612 O O . SER A 1 339 ? -1.53 -11.867 5.605 1 95.81 339 SER A O 1
ATOM 2614 N N . SER A 1 340 ? -0.164 -10.945 4.109 1 95.12 340 SER A N 1
ATOM 2615 C CA . SER A 1 340 ? 0.983 -10.797 5 1 95.12 340 SER A CA 1
ATOM 2616 C C . SER A 1 340 ? 1.101 -9.359 5.512 1 95.12 340 SER A C 1
ATOM 2618 O O . SER A 1 340 ? 0.897 -8.406 4.758 1 95.12 340 SER A O 1
ATOM 2620 N N . SER A 1 341 ? 1.42 -9.242 6.812 1 93.12 341 SER A N 1
ATOM 2621 C CA . SER A 1 341 ? 1.664 -7.918 7.379 1 93.12 341 SER A CA 1
ATOM 2622 C C . SER A 1 341 ? 3.025 -7.379 6.953 1 93.12 341 SER A C 1
ATOM 2624 O O . SER A 1 341 ? 3.307 -6.191 7.121 1 93.12 341 SER A O 1
ATOM 2626 N N . GLY A 1 342 ? 3.814 -8.203 6.34 1 95.38 342 GLY A N 1
ATOM 2627 C CA . GLY A 1 342 ? 5.172 -7.789 6.02 1 95.38 342 GLY A CA 1
ATOM 2628 C C . GLY A 1 342 ? 5.457 -7.777 4.531 1 95.38 342 GLY A C 1
ATOM 2629 O O . GLY A 1 342 ? 6.586 -7.527 4.113 1 95.38 342 GLY A O 1
ATOM 2630 N N . ILE A 1 343 ? 4.434 -8.094 3.725 1 97.25 343 ILE A N 1
ATOM 2631 C CA . ILE A 1 343 ? 4.664 -8.172 2.285 1 97.25 343 ILE A CA 1
ATOM 2632 C C . ILE A 1 343 ? 3.611 -7.352 1.546 1 97.25 343 ILE A C 1
ATOM 2634 O O . ILE A 1 343 ? 2.412 -7.508 1.785 1 97.25 343 ILE A O 1
ATOM 2638 N N . SER A 1 344 ? 4.004 -6.453 0.739 1 97.75 344 SER A N 1
ATOM 2639 C CA . SER A 1 344 ? 3.162 -5.773 -0.24 1 97.75 344 SER A CA 1
ATOM 2640 C C . SER A 1 344 ? 3.707 -5.949 -1.653 1 97.75 344 SER A C 1
ATOM 2642 O O . SER A 1 344 ? 4.852 -6.363 -1.836 1 97.75 344 SER A O 1
ATOM 2644 N N . ILE A 1 345 ? 2.854 -5.668 -2.615 1 98.31 345 ILE A N 1
ATOM 2645 C CA . ILE A 1 345 ? 3.227 -5.852 -4.012 1 98.31 345 ILE A CA 1
ATOM 2646 C C . ILE A 1 345 ? 3.201 -4.504 -4.734 1 98.31 345 ILE A C 1
ATOM 2648 O O . ILE A 1 345 ? 2.246 -3.736 -4.594 1 98.31 345 ILE A O 1
ATOM 2652 N N . GLY A 1 346 ? 4.324 -4.191 -5.438 1 98.25 346 GLY A N 1
ATOM 2653 C CA . GLY A 1 346 ? 4.398 -3.053 -6.344 1 98.25 346 GLY A CA 1
ATOM 2654 C C . GLY A 1 346 ? 4.316 -3.449 -7.805 1 98.25 346 GLY A C 1
ATOM 2655 O O . GLY A 1 346 ? 3.59 -4.379 -8.164 1 98.25 346 GLY A O 1
ATOM 2656 N N . GLU A 1 347 ? 5.039 -2.689 -8.648 1 98 347 GLU A N 1
ATOM 2657 C CA . GLU A 1 347 ? 5.016 -2.949 -10.078 1 98 347 GLU A CA 1
ATOM 2658 C C . GLU A 1 347 ? 6.41 -3.283 -10.609 1 98 347 GLU A C 1
ATOM 2660 O O . GLU A 1 347 ? 7.125 -2.404 -11.086 1 98 347 GLU A O 1
ATOM 2665 N N . PRO A 1 348 ? 6.969 -4.465 -10.609 1 98 348 PRO A N 1
ATOM 2666 C CA . PRO A 1 348 ? 6.336 -5.578 -9.898 1 98 348 PRO A CA 1
ATOM 2667 C C . PRO A 1 348 ? 7.07 -5.949 -8.609 1 98 348 PRO A C 1
ATOM 2669 O O . PRO A 1 348 ? 7.266 -7.133 -8.328 1 98 348 PRO A O 1
ATOM 2672 N N . TRP A 1 349 ? 7.496 -5.031 -7.871 1 98.69 349 TRP A N 1
ATOM 2673 C CA . TRP A 1 349 ? 8.289 -5.234 -6.664 1 98.69 349 TRP A CA 1
ATOM 2674 C C . TRP A 1 349 ? 7.523 -6.074 -5.645 1 98.69 349 TRP A C 1
ATOM 2676 O O . TRP A 1 349 ? 6.309 -5.934 -5.504 1 98.69 349 TRP A O 1
ATOM 2686 N N . GLU A 1 350 ? 8.258 -6.992 -5.047 1 98.56 350 GLU A N 1
ATOM 2687 C CA . GLU A 1 350 ? 7.84 -7.613 -3.795 1 98.56 350 GLU A CA 1
ATOM 2688 C C . GLU A 1 350 ? 8.484 -6.926 -2.594 1 98.56 350 GLU A C 1
ATOM 2690 O O . GLU A 1 350 ? 9.664 -7.121 -2.318 1 98.56 350 GLU A O 1
ATOM 2695 N N . ILE A 1 351 ? 7.672 -6.152 -1.895 1 98.5 351 ILE A N 1
ATOM 2696 C CA . ILE A 1 351 ? 8.188 -5.238 -0.883 1 98.5 351 ILE A CA 1
ATOM 2697 C C . ILE A 1 351 ? 8.117 -5.895 0.493 1 98.5 351 ILE A C 1
ATOM 2699 O O . ILE A 1 351 ? 7.031 -6.246 0.964 1 98.5 351 ILE A O 1
ATOM 2703 N N . PHE A 1 352 ? 9.32 -6.109 1.126 1 98.25 352 PHE A N 1
ATOM 2704 C CA . PHE A 1 352 ? 9.406 -6.664 2.471 1 98.25 352 PHE A CA 1
ATOM 2705 C C . PHE A 1 352 ? 9.602 -5.559 3.502 1 98.25 352 PHE A C 1
ATOM 2707 O O . PHE A 1 352 ? 10.5 -4.723 3.365 1 98.25 352 PHE A O 1
ATOM 2714 N N . ARG A 1 353 ? 8.75 -5.52 4.469 1 97.12 353 ARG A N 1
ATOM 2715 C CA . ARG A 1 353 ? 8.781 -4.496 5.508 1 97.12 353 ARG A CA 1
ATOM 2716 C C . ARG A 1 353 ? 9.375 -5.043 6.801 1 97.12 353 ARG A C 1
ATOM 2718 O O . ARG A 1 353 ? 8.867 -6.012 7.363 1 97.12 353 ARG A O 1
ATOM 2725 N N . LEU A 1 354 ? 10.477 -4.328 7.246 1 95.56 354 LEU A N 1
ATOM 2726 C CA . LEU A 1 354 ? 11.195 -4.695 8.461 1 95.56 354 LEU A CA 1
ATOM 2727 C C . LEU A 1 354 ? 11.023 -3.631 9.539 1 95.56 354 LEU A C 1
ATOM 2729 O O . LEU A 1 354 ? 10.93 -2.439 9.234 1 95.56 354 LEU A O 1
ATOM 2733 N N . ASN A 1 355 ? 10.961 -4.062 10.758 1 93.62 355 ASN A N 1
ATOM 2734 C CA . ASN A 1 355 ? 10.977 -3.086 11.844 1 93.62 355 ASN A CA 1
ATOM 2735 C C . ASN A 1 355 ? 11.742 -3.611 13.062 1 93.62 355 ASN A C 1
ATOM 2737 O O . ASN A 1 355 ? 11.547 -3.131 14.18 1 93.62 355 ASN A O 1
ATOM 2741 N N . ASN A 1 356 ? 12.703 -4.586 12.844 1 93.5 356 ASN A N 1
ATOM 2742 C CA . ASN A 1 356 ? 13.344 -5.258 13.969 1 93.5 356 ASN A CA 1
ATOM 2743 C C . ASN A 1 356 ? 14.852 -5.383 13.766 1 93.5 356 ASN A C 1
ATOM 2745 O O . ASN A 1 356 ? 15.516 -6.16 14.453 1 93.5 356 ASN A O 1
ATOM 2749 N N . VAL A 1 357 ? 15.352 -4.668 12.836 1 94.88 357 VAL A N 1
ATOM 2750 C CA . VAL A 1 357 ? 16.75 -4.941 12.5 1 94.88 357 VAL A CA 1
ATOM 2751 C C . VAL A 1 357 ? 17.641 -3.809 13.008 1 94.88 357 VAL A C 1
ATOM 2753 O O . VAL A 1 357 ? 18.797 -4.027 13.336 1 94.88 357 VAL A O 1
ATOM 2756 N N . THR A 1 358 ? 17.188 -2.598 13.047 1 95.75 358 THR A N 1
ATOM 2757 C CA . THR A 1 358 ? 17.984 -1.494 13.578 1 95.75 358 THR A CA 1
ATOM 2758 C C . THR A 1 358 ? 17.594 -1.208 15.031 1 95.75 358 THR A C 1
ATOM 2760 O O . THR A 1 358 ? 16.5 -1.563 15.477 1 95.75 358 THR A O 1
ATOM 2763 N N . LYS A 1 359 ? 18.484 -0.542 15.797 1 95.38 359 LYS A N 1
ATOM 2764 C CA . LYS A 1 359 ? 18.266 -0.286 17.219 1 95.38 359 LYS A CA 1
ATOM 2765 C C . LYS A 1 359 ? 17.062 0.618 17.438 1 95.38 359 LYS A C 1
ATOM 2767 O O . LYS A 1 359 ? 16.375 0.508 18.453 1 95.38 359 LYS A O 1
ATOM 2772 N N . ASP A 1 360 ? 16.812 1.496 16.5 1 95.62 360 ASP A N 1
ATOM 2773 C CA . ASP A 1 360 ? 15.727 2.457 16.703 1 95.62 360 ASP A CA 1
ATOM 2774 C C . ASP A 1 360 ? 14.367 1.826 16.391 1 95.62 360 ASP A C 1
ATOM 2776 O O . ASP A 1 360 ? 13.32 2.412 16.688 1 95.62 360 ASP A O 1
ATOM 2780 N N . GLY A 1 361 ? 14.336 0.672 15.789 1 94.69 361 GLY A N 1
ATOM 2781 C CA . GLY A 1 361 ? 13.102 -0.076 15.586 1 94.69 361 GLY A CA 1
ATOM 2782 C C . GLY A 1 361 ? 12.195 0.541 14.547 1 94.69 361 GLY A C 1
ATOM 2783 O O . GLY A 1 361 ? 11 0.226 14.484 1 94.69 361 GLY A O 1
ATOM 2784 N N . ARG A 1 362 ? 12.664 1.421 13.672 1 95.44 362 ARG A N 1
ATOM 2785 C CA . ARG A 1 362 ? 11.812 2.033 12.656 1 95.44 362 ARG A CA 1
ATOM 2786 C C . ARG A 1 362 ? 11.539 1.062 11.508 1 95.44 362 ARG A C 1
ATOM 2788 O O . ARG A 1 362 ? 12.242 0.064 11.352 1 95.44 362 ARG A O 1
ATOM 2795 N N . ILE A 1 363 ? 10.617 1.369 10.742 1 96.31 363 ILE A N 1
ATOM 2796 C CA . ILE A 1 363 ? 10.258 0.583 9.562 1 96.31 363 ILE A CA 1
ATOM 2797 C C . ILE A 1 363 ? 11.273 0.83 8.453 1 96.31 363 ILE A C 1
ATOM 2799 O O . ILE A 1 363 ? 11.656 1.974 8.188 1 96.31 363 ILE A O 1
ATOM 2803 N N . ILE A 1 364 ? 11.703 -0.248 7.84 1 97.44 364 ILE A N 1
ATOM 2804 C CA . ILE A 1 364 ? 12.531 -0.22 6.641 1 97.44 364 ILE A CA 1
ATOM 2805 C C . ILE A 1 364 ? 11.914 -1.111 5.566 1 97.44 364 ILE A C 1
ATOM 2807 O O . ILE A 1 364 ? 11.625 -2.285 5.812 1 97.44 364 ILE A O 1
ATOM 2811 N N . ASP A 1 365 ? 11.719 -0.566 4.414 1 97.88 365 ASP A N 1
ATOM 2812 C CA . ASP A 1 365 ? 11.172 -1.33 3.297 1 97.88 365 ASP A CA 1
ATOM 2813 C C . ASP A 1 365 ? 12.281 -1.793 2.354 1 97.88 365 ASP A C 1
ATOM 2815 O O . ASP A 1 365 ? 13.125 -0.995 1.939 1 97.88 365 ASP A O 1
ATOM 2819 N N . LEU A 1 366 ? 12.273 -3.09 2.012 1 98.75 366 LEU A N 1
ATOM 2820 C CA . LEU A 1 366 ? 13.102 -3.66 0.955 1 98.75 366 LEU A CA 1
ATOM 2821 C C . LEU A 1 366 ? 12.305 -3.816 -0.337 1 98.75 366 LEU A C 1
ATOM 2823 O O . LEU A 1 366 ? 11.25 -4.449 -0.346 1 98.75 366 LEU A O 1
ATOM 2827 N N . TYR A 1 367 ? 12.773 -3.213 -1.371 1 98.81 367 TYR A N 1
ATOM 2828 C CA . TYR A 1 367 ? 12.188 -3.451 -2.684 1 98.81 367 TYR A CA 1
ATOM 2829 C C . TYR A 1 367 ? 12.891 -4.594 -3.4 1 98.81 367 TYR A C 1
ATOM 2831 O O . TYR A 1 367 ? 14.047 -4.461 -3.805 1 98.81 367 TYR A O 1
ATOM 2839 N N . THR A 1 368 ? 12.148 -5.738 -3.588 1 98.81 368 THR A N 1
ATOM 2840 C CA . THR A 1 368 ? 12.789 -6.961 -4.066 1 98.81 368 THR A CA 1
ATOM 2841 C C . THR A 1 368 ? 12.039 -7.527 -5.27 1 98.81 368 THR A C 1
ATOM 2843 O O . THR A 1 368 ? 10.891 -7.148 -5.527 1 98.81 368 THR A O 1
ATOM 2846 N N . LYS A 1 369 ? 12.688 -8.289 -6.008 1 98.75 369 LYS A N 1
ATOM 2847 C CA . LYS A 1 369 ? 12.078 -9.172 -7.008 1 98.75 369 LYS A CA 1
ATOM 2848 C C . LYS A 1 369 ? 12.805 -10.508 -7.07 1 98.75 369 LYS A C 1
ATOM 2850 O O . LYS A 1 369 ? 14.008 -10.562 -7.355 1 98.75 369 LYS A O 1
ATOM 2855 N N . ALA A 1 370 ? 12.055 -11.547 -6.812 1 98.31 370 ALA A N 1
ATOM 2856 C CA . ALA A 1 370 ? 12.594 -12.906 -6.828 1 98.31 370 ALA A CA 1
ATOM 2857 C C . ALA A 1 370 ? 12.312 -13.594 -8.156 1 98.31 370 ALA A C 1
ATOM 2859 O O . ALA A 1 370 ? 11.438 -13.164 -8.914 1 98.31 370 ALA A O 1
ATOM 2860 N N . GLY A 1 371 ? 13.117 -14.562 -8.477 1 97.69 371 GLY A N 1
ATOM 2861 C CA . GLY A 1 371 ? 12.906 -15.461 -9.594 1 97.69 371 GLY A CA 1
ATOM 2862 C C . GLY A 1 371 ? 13.133 -16.922 -9.242 1 97.69 371 GLY A C 1
ATOM 2863 O O . GLY A 1 371 ? 14.086 -17.25 -8.523 1 97.69 371 GLY A O 1
ATOM 2864 N N . ASP A 1 372 ? 12.211 -17.75 -9.711 1 95.38 372 ASP A N 1
ATOM 2865 C CA . ASP A 1 372 ? 12.312 -19.188 -9.5 1 95.38 372 ASP A CA 1
ATOM 2866 C C . ASP A 1 372 ? 11.906 -19.953 -10.758 1 95.38 372 ASP A C 1
ATOM 2868 O O . ASP A 1 372 ? 10.852 -19.703 -11.336 1 95.38 372 ASP A O 1
ATOM 2872 N N . ILE A 1 373 ? 12.797 -20.781 -11.188 1 91.69 373 ILE A N 1
ATOM 2873 C CA . ILE A 1 373 ? 12.469 -21.766 -12.219 1 91.69 373 ILE A CA 1
ATOM 2874 C C . ILE A 1 373 ? 13.188 -23.078 -11.922 1 91.69 373 ILE A C 1
ATOM 2876 O O . ILE A 1 373 ? 14.289 -23.312 -12.43 1 91.69 373 ILE A O 1
ATOM 2880 N N . THR A 1 374 ? 12.617 -23.844 -11.047 1 90 374 THR A N 1
ATOM 2881 C CA . THR A 1 374 ? 13.031 -25.172 -10.594 1 90 374 THR A CA 1
ATOM 2882 C C . THR A 1 374 ? 14.461 -25.125 -10.047 1 90 374 THR A C 1
ATOM 2884 O O . THR A 1 374 ? 14.664 -24.922 -8.844 1 90 374 THR A O 1
ATOM 2887 N N . THR A 1 375 ? 15.523 -25.172 -10.953 1 94.81 375 THR A N 1
ATOM 2888 C CA . THR A 1 375 ? 16.891 -25.328 -10.484 1 94.81 375 THR A CA 1
ATOM 2889 C C . THR A 1 375 ? 17.594 -23.969 -10.391 1 94.81 375 THR A C 1
ATOM 2891 O O . THR A 1 375 ? 18.719 -23.891 -9.898 1 94.81 375 THR A O 1
ATOM 2894 N N . TYR A 1 376 ? 17.016 -22.875 -10.875 1 97.06 376 TYR A N 1
ATOM 2895 C CA . TYR A 1 376 ? 17.609 -21.547 -10.828 1 97.06 376 TYR A CA 1
ATOM 2896 C C . TYR A 1 376 ? 16.766 -20.594 -9.977 1 97.06 376 TYR A C 1
ATOM 2898 O O . TYR A 1 376 ? 15.539 -20.594 -10.078 1 97.06 376 TYR A O 1
ATOM 2906 N N . HIS A 1 377 ? 17.422 -19.875 -9.117 1 98.19 377 HIS A N 1
ATOM 2907 C CA . HIS A 1 377 ? 16.781 -18.906 -8.242 1 98.19 377 HIS A CA 1
ATOM 2908 C C . HIS A 1 377 ? 17.578 -17.609 -8.188 1 98.19 377 HIS A C 1
ATOM 2910 O O . HIS A 1 377 ? 18.812 -17.625 -8.227 1 98.19 377 HIS A O 1
ATOM 2916 N N . SER A 1 378 ? 16.875 -16.516 -8.195 1 98.69 378 SER A N 1
ATOM 2917 C CA . SER A 1 378 ? 17.484 -15.188 -8.172 1 98.69 378 SER A CA 1
ATOM 2918 C C . SER A 1 378 ? 16.719 -14.25 -7.25 1 98.69 378 SER A C 1
ATOM 2920 O O . SER A 1 378 ? 15.531 -14.445 -7.004 1 98.69 378 SER A O 1
ATOM 2922 N N . LEU A 1 379 ? 17.406 -13.273 -6.672 1 98.81 379 LEU A N 1
ATOM 2923 C CA . LEU A 1 379 ? 16.812 -12.273 -5.797 1 98.81 379 LEU A CA 1
ATOM 2924 C C . LEU A 1 379 ? 17.562 -10.953 -5.887 1 98.81 379 LEU A C 1
ATOM 2926 O O . LEU A 1 379 ? 18.75 -10.891 -5.547 1 98.81 379 LEU A O 1
ATOM 2930 N N . LEU A 1 380 ? 16.922 -9.953 -6.445 1 98.94 380 LEU A N 1
ATOM 2931 C CA . LEU A 1 380 ? 17.422 -8.586 -6.414 1 98.94 380 LEU A CA 1
ATOM 2932 C C . LEU A 1 380 ? 16.766 -7.797 -5.281 1 98.94 380 LEU A C 1
ATOM 2934 O O . LEU A 1 380 ? 15.555 -7.832 -5.109 1 98.94 380 LEU A O 1
ATOM 2938 N N . VAL A 1 381 ? 17.594 -7.062 -4.512 1 98.94 381 VAL A N 1
ATOM 2939 C CA . VAL A 1 381 ? 17.125 -6.309 -3.359 1 98.94 381 VAL A CA 1
ATOM 2940 C C . VAL A 1 381 ? 17.656 -4.879 -3.424 1 98.94 381 VAL A C 1
ATOM 2942 O O . VAL A 1 381 ? 18.859 -4.66 -3.502 1 98.94 381 VAL A O 1
ATOM 2945 N N . LEU A 1 382 ? 16.75 -3.936 -3.396 1 98.88 382 LEU A N 1
ATOM 2946 C CA . LEU A 1 382 ? 17.078 -2.521 -3.262 1 98.88 382 LEU A CA 1
ATOM 2947 C C . LEU A 1 382 ? 16.672 -1.992 -1.893 1 98.88 382 LEU A C 1
ATOM 2949 O O . LEU A 1 382 ? 15.539 -2.215 -1.453 1 98.88 382 LEU A O 1
ATOM 2953 N N . ILE A 1 383 ? 17.578 -1.315 -1.23 1 98.75 383 ILE A N 1
ATOM 2954 C CA . ILE A 1 383 ? 17.328 -0.693 0.063 1 98.75 383 ILE A CA 1
ATOM 2955 C C . ILE A 1 383 ? 17.609 0.805 -0.019 1 98.75 383 ILE A C 1
ATOM 2957 O O . ILE A 1 383 ? 18.641 1.273 0.462 1 98.75 383 ILE A O 1
ATOM 2961 N N . PRO A 1 384 ? 16.656 1.534 -0.458 1 98.06 384 PRO A N 1
ATOM 2962 C CA . PRO A 1 384 ? 16.875 2.955 -0.734 1 98.06 384 PRO A CA 1
ATOM 2963 C C . PRO A 1 384 ? 17.266 3.742 0.511 1 98.06 384 PRO A C 1
ATOM 2965 O O . PRO A 1 384 ? 18.016 4.719 0.415 1 98.06 384 PRO A O 1
ATOM 2968 N N . ASP A 1 385 ? 16.844 3.346 1.685 1 97.69 385 ASP A N 1
ATOM 2969 C CA . ASP A 1 385 ? 17.156 4.074 2.908 1 97.69 385 ASP A CA 1
ATOM 2970 C C . ASP A 1 385 ? 18.672 4.23 3.074 1 97.69 385 ASP A C 1
ATOM 2972 O O . ASP A 1 385 ? 19.141 5.199 3.682 1 97.69 385 ASP A O 1
ATOM 2976 N N . TYR A 1 386 ? 19.406 3.26 2.51 1 98.25 386 TYR A N 1
ATOM 2977 C CA . TYR A 1 386 ? 20.859 3.234 2.707 1 98.25 386 TYR A CA 1
ATOM 2978 C C . TYR A 1 386 ? 21.594 3.242 1.369 1 98.25 386 TYR A C 1
ATOM 2980 O O . TYR A 1 386 ? 22.812 3.146 1.327 1 98.25 386 TYR A O 1
ATOM 2988 N N . ASN A 1 387 ? 20.844 3.271 0.298 1 98.12 387 ASN A N 1
ATOM 2989 C CA . ASN A 1 387 ? 21.391 3.174 -1.053 1 98.12 387 ASN A CA 1
ATOM 2990 C C . ASN A 1 387 ? 22.203 1.9 -1.233 1 98.12 387 ASN A C 1
ATOM 2992 O O . ASN A 1 387 ? 23.359 1.954 -1.689 1 98.12 387 ASN A O 1
ATOM 2996 N N . LEU A 1 388 ? 21.578 0.812 -0.879 1 98.81 388 LEU A N 1
ATOM 2997 C CA . LEU A 1 388 ? 22.219 -0.49 -0.999 1 98.81 388 LEU A CA 1
ATOM 2998 C C . LEU A 1 388 ? 21.516 -1.351 -2.045 1 98.81 388 LEU A C 1
ATOM 3000 O O . LEU A 1 388 ? 20.297 -1.296 -2.18 1 98.81 388 LEU A O 1
ATOM 3004 N N . THR A 1 389 ? 22.281 -2.109 -2.729 1 98.81 389 THR A N 1
ATOM 3005 C CA . THR A 1 389 ? 21.812 -3.197 -3.58 1 98.81 389 THR A CA 1
ATOM 3006 C C . THR A 1 389 ? 22.391 -4.535 -3.107 1 98.81 389 THR A C 1
ATOM 3008 O O . THR A 1 389 ? 23.562 -4.633 -2.781 1 98.81 389 THR A O 1
ATOM 3011 N N . VAL A 1 390 ? 21.562 -5.527 -2.967 1 98.94 390 VAL A N 1
ATOM 3012 C CA . VAL A 1 390 ? 21.953 -6.906 -2.688 1 98.94 390 VAL A CA 1
ATOM 3013 C C . VAL A 1 390 ? 21.391 -7.828 -3.771 1 98.94 390 VAL A C 1
ATOM 3015 O O . VAL A 1 390 ? 20.219 -7.719 -4.148 1 98.94 390 VAL A O 1
ATOM 3018 N N . THR A 1 391 ? 22.234 -8.641 -4.32 1 98.88 391 THR A N 1
ATOM 3019 C CA . THR A 1 391 ? 21.781 -9.664 -5.258 1 98.88 391 THR A CA 1
ATOM 3020 C C . THR A 1 391 ? 22.203 -11.055 -4.789 1 98.88 391 THR A C 1
ATOM 3022 O O . THR A 1 391 ? 23.328 -11.234 -4.316 1 98.88 391 THR A O 1
ATOM 3025 N N . LEU A 1 392 ? 21.344 -11.992 -4.84 1 98.88 392 LEU A N 1
ATOM 3026 C CA . LEU A 1 392 ? 21.609 -13.398 -4.535 1 98.88 392 LEU A CA 1
ATOM 3027 C C . LEU A 1 392 ? 21.172 -14.289 -5.688 1 98.88 392 LEU A C 1
ATOM 3029 O O . LEU A 1 392 ? 20.047 -14.172 -6.184 1 98.88 392 LEU A O 1
ATOM 3033 N N . LEU A 1 393 ? 22.047 -15.141 -6.121 1 98.75 393 LEU A N 1
ATOM 3034 C CA . LEU A 1 393 ? 21.766 -16.141 -7.148 1 98.75 393 LEU A CA 1
ATOM 3035 C C . LEU A 1 393 ? 22.125 -17.531 -6.656 1 98.75 393 LEU A C 1
ATOM 3037 O O . LEU A 1 393 ? 23.125 -17.719 -5.953 1 98.75 393 LEU A O 1
ATOM 3041 N N . ASP A 1 394 ? 21.312 -18.516 -6.98 1 98.44 394 ASP A N 1
ATOM 3042 C CA . ASP A 1 394 ? 21.734 -19.891 -6.797 1 98.44 394 ASP A CA 1
ATOM 3043 C C . ASP A 1 394 ? 21.141 -20.797 -7.871 1 98.44 394 ASP A C 1
ATOM 3045 O O . ASP A 1 394 ? 20.25 -20.391 -8.617 1 98.44 394 ASP A O 1
ATOM 3049 N N . ALA A 1 395 ? 21.766 -21.875 -8.141 1 98.44 395 ALA A N 1
ATOM 3050 C CA . ALA A 1 395 ? 21.312 -22.906 -9.07 1 98.44 395 ALA A CA 1
ATOM 3051 C C . ALA A 1 395 ? 21.766 -24.297 -8.617 1 98.44 395 ALA A C 1
ATOM 3053 O O . ALA A 1 395 ? 22.891 -24.453 -8.141 1 98.44 395 ALA A O 1
ATOM 3054 N N . GLY A 1 396 ? 20.953 -25.203 -8.68 1 97.94 396 GLY A N 1
ATOM 3055 C CA . GLY A 1 396 ? 21.203 -26.578 -8.273 1 97.94 396 GLY A CA 1
ATOM 3056 C C . GLY A 1 396 ? 19.938 -27.375 -8.047 1 97.94 396 GLY A C 1
ATOM 3057 O O . GLY A 1 396 ? 18.828 -26.859 -8.227 1 97.94 396 GLY A O 1
ATOM 3058 N N . PRO A 1 397 ? 20.156 -28.688 -7.746 1 95.31 397 PRO A N 1
ATOM 3059 C CA . PRO A 1 397 ? 18.969 -29.5 -7.496 1 95.31 397 PRO A CA 1
ATOM 3060 C C . PRO A 1 397 ? 18.141 -29.016 -6.312 1 95.31 397 PRO A C 1
ATOM 3062 O O . PRO A 1 397 ? 18.688 -28.406 -5.383 1 95.31 397 PRO A O 1
ATOM 3065 N N . ILE A 1 398 ? 16.875 -29.297 -6.344 1 89.25 398 ILE A N 1
ATOM 3066 C CA . ILE A 1 398 ? 15.906 -28.797 -5.367 1 89.25 398 ILE A CA 1
ATOM 3067 C C . ILE A 1 398 ? 16.25 -29.344 -3.982 1 89.25 398 ILE A C 1
ATOM 3069 O O . ILE A 1 398 ? 15.805 -28.812 -2.967 1 89.25 398 ILE A O 1
ATOM 3073 N N . THR A 1 399 ? 17.078 -30.344 -3.85 1 91.81 399 THR A N 1
ATOM 3074 C CA . THR A 1 399 ? 17.484 -30.922 -2.574 1 91.81 399 THR A CA 1
ATOM 3075 C C . THR A 1 399 ? 18.562 -30.078 -1.915 1 91.81 399 THR A C 1
ATOM 3077 O O . THR A 1 399 ? 18.859 -30.25 -0.729 1 91.81 399 THR A O 1
ATOM 3080 N N . GLU A 1 400 ? 19.203 -29.141 -2.703 1 96.38 400 GLU A N 1
ATOM 3081 C CA . GLU A 1 400 ? 20.328 -28.391 -2.158 1 96.38 400 GLU A CA 1
ATOM 3082 C C . GLU A 1 400 ? 19.984 -26.906 -2.018 1 96.38 400 GLU A C 1
ATOM 3084 O O . GLU A 1 400 ? 20.359 -26.266 -1.034 1 96.38 400 GLU A O 1
ATOM 3089 N N . VAL A 1 401 ? 19.297 -26.375 -3.012 1 96 401 VAL A N 1
ATOM 3090 C CA . VAL A 1 401 ? 19.047 -24.953 -2.988 1 96 401 VAL A CA 1
ATOM 3091 C C . VAL A 1 401 ? 17.594 -24.672 -3.408 1 96 401 VAL A C 1
ATOM 3093 O O . VAL A 1 401 ? 16.953 -25.531 -4.008 1 96 401 VAL A O 1
ATOM 3096 N N . SER A 1 402 ? 17.047 -23.531 -3.043 1 95.25 402 SER A N 1
ATOM 3097 C CA . SER A 1 402 ? 15.695 -23.062 -3.385 1 95.25 402 SER A CA 1
ATOM 3098 C C . SER A 1 402 ? 15.586 -21.547 -3.258 1 95.25 402 SER A C 1
ATOM 3100 O O . SER A 1 402 ? 16.484 -20.891 -2.715 1 95.25 402 SER A O 1
ATOM 3102 N N . GLY A 1 403 ? 14.492 -21.047 -3.85 1 94.56 403 GLY A N 1
ATOM 3103 C CA . GLY A 1 403 ? 14.195 -19.641 -3.619 1 94.56 403 GLY A CA 1
ATOM 3104 C C . GLY A 1 403 ? 14.039 -19.312 -2.15 1 94.56 403 GLY A C 1
ATOM 3105 O O . GLY A 1 403 ? 14.43 -18.219 -1.713 1 94.56 403 GLY A O 1
ATOM 3106 N N . GLY A 1 404 ? 13.469 -20.203 -1.403 1 93.19 404 GLY A N 1
ATOM 3107 C CA . GLY A 1 404 ? 13.305 -20.016 0.03 1 93.19 404 GLY A CA 1
ATOM 3108 C C . GLY A 1 404 ? 14.617 -19.859 0.768 1 93.19 404 GLY A C 1
ATOM 3109 O O . GLY A 1 404 ? 14.742 -19.031 1.663 1 93.19 404 GLY A O 1
ATOM 3110 N N . THR A 1 405 ? 15.578 -20.594 0.387 1 91.94 405 THR A N 1
ATOM 3111 C CA . THR A 1 405 ? 16.875 -20.531 1.052 1 91.94 405 THR A CA 1
ATOM 3112 C C . THR A 1 405 ? 17.562 -19.203 0.766 1 91.94 405 THR A C 1
ATOM 3114 O O . THR A 1 405 ? 18.281 -18.672 1.615 1 91.94 405 THR A O 1
ATOM 3117 N N . LEU A 1 406 ? 17.344 -18.641 -0.478 1 96.62 406 LEU A N 1
ATOM 3118 C CA . LEU A 1 406 ? 17.891 -17.312 -0.766 1 96.62 406 LEU A CA 1
ATOM 3119 C C . LEU A 1 406 ? 17.25 -16.266 0.144 1 96.62 406 LEU A C 1
ATOM 3121 O O . LEU A 1 406 ? 17.938 -15.344 0.607 1 96.62 406 LEU A O 1
ATOM 3125 N N . GLN A 1 407 ? 15.992 -16.375 0.375 1 97.12 407 GLN A N 1
ATOM 3126 C CA . GLN A 1 407 ? 15.312 -15.398 1.211 1 97.12 407 GLN A CA 1
ATOM 3127 C C . GLN A 1 407 ? 15.742 -15.523 2.67 1 97.12 407 GLN A C 1
ATOM 3129 O O . GLN A 1 407 ? 15.844 -14.523 3.379 1 97.12 407 GLN A O 1
ATOM 3134 N N . ILE A 1 408 ? 15.945 -16.734 3.145 1 97.19 408 ILE A N 1
ATOM 3135 C CA . ILE A 1 408 ? 16.469 -16.953 4.488 1 97.19 408 ILE A CA 1
ATOM 3136 C C . ILE A 1 408 ? 17.875 -16.359 4.594 1 97.19 408 ILE A C 1
ATOM 3138 O O . ILE A 1 408 ? 18.203 -15.688 5.582 1 97.19 408 ILE A O 1
ATOM 3142 N N . LEU A 1 409 ? 18.672 -16.594 3.561 1 98.19 409 LEU A N 1
ATOM 3143 C CA . LEU A 1 409 ? 20 -16.016 3.543 1 98.19 409 LEU A CA 1
ATOM 3144 C C . LEU A 1 409 ? 19.938 -14.492 3.541 1 98.19 409 LEU A C 1
ATOM 3146 O O . LEU A 1 409 ? 20.719 -13.836 4.234 1 98.19 409 LEU A O 1
ATOM 3150 N N . LEU A 1 410 ? 19.031 -13.898 2.77 1 98.69 410 LEU A N 1
ATOM 3151 C CA . LEU A 1 410 ? 18.844 -12.453 2.797 1 98.69 410 LEU A CA 1
ATOM 3152 C C . LEU A 1 410 ? 18.516 -11.977 4.207 1 98.69 410 LEU A C 1
ATOM 3154 O O . LEU A 1 410 ? 19.016 -10.938 4.648 1 98.69 410 LEU A O 1
ATOM 3158 N N . SER A 1 411 ? 17.672 -12.734 4.883 1 98.44 411 SER A N 1
ATOM 3159 C CA . SER A 1 411 ? 17.297 -12.383 6.25 1 98.44 411 SER A CA 1
ATOM 3160 C C . SER A 1 411 ? 18.516 -12.32 7.156 1 98.44 411 SER A C 1
ATOM 3162 O O . SER A 1 411 ? 18.672 -11.375 7.941 1 98.44 411 SER A O 1
ATOM 3164 N N . GLU A 1 412 ? 19.328 -13.258 7.039 1 98.12 412 GLU A N 1
ATOM 3165 C CA . GLU A 1 412 ? 20.562 -13.281 7.832 1 98.12 412 GLU A CA 1
ATOM 3166 C C . GLU A 1 412 ? 21.469 -12.109 7.469 1 98.12 412 GLU A C 1
ATOM 3168 O O . GLU A 1 412 ? 22.078 -11.484 8.352 1 98.12 412 GLU A O 1
ATOM 3173 N N . ILE A 1 413 ? 21.5 -11.82 6.211 1 98.75 413 ILE A N 1
ATOM 3174 C CA . ILE A 1 413 ? 22.359 -10.75 5.723 1 98.75 413 ILE A CA 1
ATOM 3175 C C . ILE A 1 413 ? 21.875 -9.406 6.266 1 98.75 413 ILE A C 1
ATOM 3177 O O . ILE A 1 413 ? 22.656 -8.625 6.812 1 98.75 413 ILE A O 1
ATOM 3181 N N . VAL A 1 414 ? 20.578 -9.109 6.191 1 98.5 414 VAL A N 1
ATOM 3182 C CA . VAL A 1 414 ? 20.078 -7.789 6.582 1 98.5 414 VAL A CA 1
ATOM 3183 C C . VAL A 1 414 ? 20.172 -7.633 8.102 1 98.5 414 VAL A C 1
ATOM 3185 O O . VAL A 1 414 ? 20.406 -6.535 8.602 1 98.5 414 VAL A O 1
ATOM 3188 N N . LYS A 1 415 ? 20.062 -8.742 8.844 1 98 415 LYS A N 1
ATOM 3189 C CA . LYS A 1 415 ? 20.156 -8.703 10.297 1 98 415 LYS A CA 1
ATOM 3190 C C . LYS A 1 415 ? 21.578 -8.32 10.734 1 98 415 LYS A C 1
ATOM 3192 O O . LYS A 1 415 ? 21.75 -7.664 11.766 1 98 415 LYS A O 1
ATOM 3197 N N . GLU A 1 416 ? 22.547 -8.727 9.945 1 98.31 416 GLU A N 1
ATOM 3198 C CA . GLU A 1 416 ? 23.938 -8.398 10.227 1 98.31 416 GLU A CA 1
ATOM 3199 C C . GLU A 1 416 ? 24.297 -7.02 9.68 1 98.31 416 GLU A C 1
ATOM 3201 O O . GLU A 1 416 ? 24.938 -6.219 10.359 1 98.31 416 GLU A O 1
ATOM 3206 N N . LEU A 1 417 ? 23.891 -6.73 8.492 1 98.81 417 LEU A N 1
ATOM 3207 C CA . LEU A 1 417 ? 24.406 -5.625 7.691 1 98.81 417 LEU A CA 1
ATOM 3208 C C . LEU A 1 417 ? 23.766 -4.305 8.117 1 98.81 417 LEU A C 1
ATOM 3210 O O . LEU A 1 417 ? 24.469 -3.299 8.273 1 98.81 417 LEU A O 1
ATOM 3214 N N . LEU A 1 418 ? 22.453 -4.219 8.266 1 98.56 418 LEU A N 1
ATOM 3215 C CA . LEU A 1 418 ? 21.75 -2.947 8.367 1 98.56 418 LEU A CA 1
ATOM 3216 C C . LEU A 1 418 ? 22.078 -2.229 9.664 1 98.56 418 LEU A C 1
ATOM 3218 O O . LEU A 1 418 ? 22.297 -1.015 9.672 1 98.56 418 LEU A O 1
ATOM 3222 N N . PRO A 1 419 ? 22.188 -3.012 10.844 1 98.19 419 PRO A N 1
ATOM 3223 C CA . PRO A 1 419 ? 22.641 -2.293 12.047 1 98.19 419 PRO A CA 1
ATOM 3224 C C . PRO A 1 419 ? 24.031 -1.675 11.883 1 98.19 419 PRO A C 1
ATOM 3226 O O . PRO A 1 419 ? 24.281 -0.576 12.383 1 98.19 419 PRO A O 1
ATOM 3229 N N . ALA A 1 420 ? 24.891 -2.373 11.18 1 98.75 420 ALA A N 1
ATOM 3230 C CA . ALA A 1 420 ? 26.266 -1.894 10.984 1 98.75 420 ALA A CA 1
ATOM 3231 C C . ALA A 1 420 ? 26.281 -0.682 10.055 1 98.75 420 ALA A C 1
ATOM 3233 O O . ALA A 1 420 ? 26.984 0.295 10.312 1 98.75 420 ALA A O 1
ATOM 3234 N N . VAL A 1 421 ? 25.547 -0.758 9 1 98.62 421 VAL A N 1
ATOM 3235 C CA . VAL A 1 421 ? 25.469 0.356 8.055 1 98.62 421 VAL A CA 1
ATOM 3236 C C . VAL A 1 421 ? 24.812 1.56 8.734 1 98.62 421 VAL A C 1
ATOM 3238 O O . VAL A 1 421 ? 25.203 2.705 8.477 1 98.62 421 VAL A O 1
ATOM 3241 N N . GLU A 1 422 ? 23.797 1.317 9.516 1 97.75 422 GLU A N 1
ATOM 3242 C CA . GLU A 1 422 ? 23.172 2.373 10.312 1 97.75 422 GLU A CA 1
ATOM 3243 C C . GLU A 1 422 ? 24.203 3.068 11.203 1 97.75 422 GLU A C 1
ATOM 3245 O O . GLU A 1 422 ? 24.219 4.297 11.297 1 97.75 422 GLU A O 1
ATOM 3250 N N . GLU A 1 423 ? 25.031 2.293 11.867 1 98 423 GLU A N 1
ATOM 3251 C CA . GLU A 1 423 ? 26.062 2.857 12.727 1 98 423 GLU A CA 1
ATOM 3252 C C . GLU A 1 423 ? 27.047 3.703 11.922 1 98 423 GLU A C 1
ATOM 3254 O O . GLU A 1 423 ? 27.438 4.785 12.367 1 98 423 GLU A O 1
ATOM 3259 N N . ALA A 1 424 ? 27.453 3.223 10.758 1 98.06 424 ALA A N 1
ATOM 3260 C CA . ALA A 1 424 ? 28.328 3.994 9.883 1 98.06 424 ALA A CA 1
ATOM 3261 C C . ALA A 1 424 ? 27.688 5.328 9.508 1 98.06 424 ALA A C 1
ATOM 3263 O O . ALA A 1 424 ? 28.359 6.363 9.508 1 98.06 424 ALA A O 1
ATOM 3264 N N . GLY A 1 425 ? 26.422 5.289 9.156 1 97.06 425 GLY A N 1
ATOM 3265 C CA . GLY A 1 425 ? 25.703 6.5 8.812 1 97.06 425 GLY A CA 1
ATOM 3266 C C . GLY A 1 425 ? 25.609 7.48 9.969 1 97.06 425 GLY A C 1
ATOM 3267 O O . GLY A 1 425 ? 25.75 8.688 9.773 1 97.06 425 GLY A O 1
ATOM 3268 N N . LYS A 1 426 ? 25.391 6.961 11.141 1 97.69 426 LYS A N 1
ATOM 3269 C CA . LYS A 1 426 ? 25.312 7.805 12.328 1 97.69 426 LYS A CA 1
ATOM 3270 C C . LYS A 1 426 ? 26.656 8.492 12.586 1 97.69 426 LYS A C 1
ATOM 3272 O O . LYS A 1 426 ? 26.703 9.688 12.883 1 97.69 426 LYS A O 1
ATOM 3277 N N . ASP A 1 427 ? 27.734 7.719 12.508 1 97.25 427 ASP A N 1
ATOM 3278 C CA . ASP A 1 427 ? 29.062 8.289 12.734 1 97.25 427 ASP A CA 1
ATOM 3279 C C . ASP A 1 427 ? 29.375 9.391 11.727 1 97.25 427 ASP A C 1
ATOM 3281 O O . ASP A 1 427 ? 29.891 10.453 12.102 1 97.25 427 ASP A O 1
ATOM 3285 N N . GLU A 1 428 ? 29.062 9.156 10.484 1 96.81 428 GLU A N 1
ATOM 3286 C CA . GLU A 1 428 ? 29.312 10.172 9.461 1 96.81 428 GLU A CA 1
ATOM 3287 C C . GLU A 1 428 ? 28.422 11.391 9.672 1 96.81 428 GLU A C 1
ATOM 3289 O O . GLU A 1 428 ? 28.891 12.531 9.562 1 96.81 428 GLU A O 1
ATOM 3294 N N . ALA A 1 429 ? 27.172 11.18 9.922 1 97.06 429 ALA A N 1
ATOM 3295 C CA . ALA A 1 429 ? 26.234 12.289 10.141 1 97.06 429 ALA A CA 1
ATOM 3296 C C . ALA A 1 429 ? 26.641 13.109 11.367 1 97.06 429 ALA A C 1
ATOM 3298 O O . ALA A 1 429 ? 26.516 14.336 11.367 1 97.06 429 ALA A O 1
ATOM 3299 N N . GLU A 1 430 ? 27.047 12.367 12.414 1 97.38 430 GLU A N 1
ATOM 3300 C CA . GLU A 1 430 ? 27.484 13.07 13.625 1 97.38 430 GLU A CA 1
ATOM 3301 C C . GLU A 1 430 ? 28.625 14.031 13.32 1 97.38 430 GLU A C 1
ATOM 3303 O O . GLU A 1 430 ? 28.609 15.18 13.75 1 97.38 430 GLU A O 1
ATOM 3308 N N . LYS A 1 431 ? 29.594 13.547 12.578 1 95.88 431 LYS A N 1
ATOM 3309 C CA . LYS A 1 431 ? 30.719 14.375 12.195 1 95.88 431 LYS A CA 1
ATOM 3310 C C . LYS A 1 431 ? 30.281 15.57 11.359 1 95.88 431 LYS A C 1
ATOM 3312 O O . LYS A 1 431 ? 30.781 16.688 11.531 1 95.88 431 LYS A O 1
ATOM 3317 N N . MET A 1 432 ? 29.312 15.414 10.531 1 96.44 432 MET A N 1
ATOM 3318 C CA . MET A 1 432 ? 28.906 16.422 9.547 1 96.44 432 MET A CA 1
ATOM 3319 C C . MET A 1 432 ? 27.984 17.453 10.18 1 96.44 432 MET A C 1
ATOM 3321 O O . MET A 1 432 ? 28.047 18.641 9.836 1 96.44 432 MET A O 1
ATOM 3325 N N . TYR A 1 433 ? 27.125 17.016 11.125 1 97.62 433 TYR A N 1
ATOM 3326 C CA . TYR A 1 433 ? 26.016 17.891 11.484 1 97.62 433 TYR A CA 1
ATOM 3327 C C . TYR A 1 433 ? 25.984 18.141 12.984 1 97.62 433 TYR A C 1
ATOM 3329 O O . TYR A 1 433 ? 25.438 19.141 13.445 1 97.62 433 TYR A O 1
ATOM 3337 N N . ALA A 1 434 ? 26.469 17.172 13.836 1 98.06 434 ALA A N 1
ATOM 3338 C CA . ALA A 1 434 ? 26.297 17.297 15.281 1 98.06 434 ALA A CA 1
ATOM 3339 C C . ALA A 1 434 ? 27.062 18.5 15.82 1 98.06 434 ALA A C 1
ATOM 3341 O O . ALA A 1 434 ? 28.062 18.922 15.25 1 98.06 434 ALA A O 1
ATOM 3342 N N . GLY A 1 435 ? 26.562 19.031 16.938 1 98.38 435 GLY A N 1
ATOM 3343 C CA . GLY A 1 435 ? 27.172 20.172 17.578 1 98.38 435 GLY A CA 1
ATOM 3344 C C . GLY A 1 435 ? 26.172 21.203 18.047 1 98.38 435 GLY A C 1
ATOM 3345 O O . GLY A 1 435 ? 24.953 21 17.922 1 98.38 435 GLY A O 1
ATOM 3346 N N . THR A 1 436 ? 26.734 22.188 18.656 1 98.75 436 THR A N 1
ATOM 3347 C CA . THR A 1 436 ? 25.922 23.312 19.078 1 98.75 436 THR A CA 1
ATOM 3348 C C . THR A 1 436 ? 25.938 24.406 18.016 1 98.75 436 THR A C 1
ATOM 3350 O O . THR A 1 436 ? 26.984 24.766 17.5 1 98.75 436 THR A O 1
ATOM 3353 N N . TYR A 1 437 ? 24.828 24.844 17.609 1 98.88 437 TYR A N 1
ATOM 3354 C CA . TYR A 1 437 ? 24.625 25.969 16.703 1 98.88 437 TYR A CA 1
ATOM 3355 C C . TYR A 1 437 ? 24.062 27.172 17.453 1 98.88 437 TYR A C 1
ATOM 3357 O O . TYR A 1 437 ? 23.156 27.031 18.281 1 98.88 437 TYR A O 1
ATOM 3365 N N . SER A 1 438 ? 24.672 28.359 17.172 1 98.62 438 SER A N 1
ATOM 3366 C CA . SER A 1 438 ? 24.188 29.5 17.938 1 98.62 438 SER A CA 1
ATOM 3367 C C . SER A 1 438 ? 24.328 30.797 17.141 1 98.62 438 SER A C 1
ATOM 3369 O O . SER A 1 438 ? 25.062 30.844 16.156 1 98.62 438 SER A O 1
ATOM 3371 N N . ASP A 1 439 ? 23.562 31.719 17.422 1 98.44 439 ASP A N 1
ATOM 3372 C CA . ASP A 1 439 ? 23.609 33.125 17.016 1 98.44 439 ASP A CA 1
ATOM 3373 C C . ASP A 1 439 ? 23.422 34.031 18.203 1 98.44 439 ASP A C 1
ATOM 3375 O O . ASP A 1 439 ? 22.297 34.219 18.703 1 98.44 439 ASP A O 1
ATOM 3379 N N . ALA A 1 440 ? 24.438 34.781 18.594 1 97.06 440 ALA A N 1
ATOM 3380 C CA . ALA A 1 440 ? 24.438 35.625 19.781 1 97.06 440 ALA A CA 1
ATOM 3381 C C . ALA A 1 440 ? 23.531 36.844 19.578 1 97.06 440 ALA A C 1
ATOM 3383 O O . ALA A 1 440 ? 22.875 37.312 20.516 1 97.06 440 ALA A O 1
ATOM 3384 N N . SER A 1 441 ? 23.531 37.344 18.391 1 97.38 441 SER A N 1
ATOM 3385 C CA . SER A 1 441 ? 22.766 38.562 18.125 1 97.38 441 SER A CA 1
ATOM 3386 C C . SER A 1 441 ? 21.281 38.344 18.391 1 97.38 441 SER A C 1
ATOM 3388 O O . SER A 1 441 ? 20.594 39.25 18.875 1 97.38 441 SER A O 1
ATOM 3390 N N . SER A 1 442 ? 20.781 37.156 18.156 1 97.25 442 SER A N 1
ATOM 3391 C CA . SER A 1 442 ? 19.375 36.906 18.359 1 97.25 442 SER A CA 1
ATOM 3392 C C . SER A 1 442 ? 19.156 36.094 19.656 1 97.25 442 SER A C 1
ATOM 3394 O O . SER A 1 442 ? 18.016 35.812 20.016 1 97.25 442 SER A O 1
ATOM 3396 N N . ASN A 1 443 ? 20.234 35.75 20.359 1 98.19 443 ASN A N 1
ATOM 3397 C CA . ASN A 1 443 ? 20.156 34.906 21.547 1 98.19 443 ASN A CA 1
ATOM 3398 C C . ASN A 1 443 ? 19.453 33.594 21.25 1 98.19 443 ASN A C 1
ATOM 3400 O O . ASN A 1 443 ? 18.469 33.25 21.906 1 98.19 443 ASN A O 1
ATOM 3404 N N . SER A 1 444 ? 19.844 32.906 20.234 1 98.81 444 SER A N 1
ATOM 3405 C CA . SER A 1 444 ? 19.281 31.641 19.766 1 98.81 444 SER A CA 1
ATOM 3406 C C . SER A 1 444 ? 20.344 30.562 19.688 1 98.81 444 SER A C 1
ATOM 3408 O O . SER A 1 444 ? 21.5 30.844 19.359 1 98.81 444 SER A O 1
ATOM 3410 N N . SER A 1 445 ? 19.953 29.312 20.094 1 98.75 445 SER A N 1
ATOM 3411 C CA . SER A 1 445 ? 20.875 28.188 20.078 1 98.75 445 SER A CA 1
ATOM 3412 C C . SER A 1 445 ? 20.141 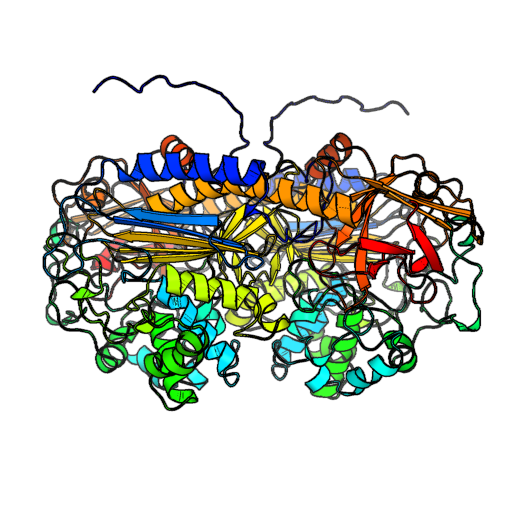26.859 20.125 1 98.75 445 SER A C 1
ATOM 3414 O O . SER A 1 445 ? 19 26.781 20.594 1 98.75 445 SER A O 1
ATOM 3416 N N . LEU A 1 446 ? 20.766 25.844 19.578 1 98.69 446 LEU A N 1
ATOM 3417 C CA . LEU A 1 446 ? 20.344 24.469 19.828 1 98.69 446 LEU A CA 1
ATOM 3418 C C . LEU A 1 446 ? 21.531 23.516 19.672 1 98.69 446 LEU A C 1
ATOM 3420 O O . LEU A 1 446 ? 22.578 23.891 19.141 1 98.69 446 LEU A O 1
ATOM 3424 N N . THR A 1 447 ? 21.375 22.312 20.219 1 98.88 447 THR A N 1
ATOM 3425 C CA . THR A 1 447 ? 22.406 21.281 20.125 1 98.88 447 THR A CA 1
ATOM 3426 C C . THR A 1 447 ? 21.844 20.047 19.422 1 98.88 447 THR A C 1
ATOM 3428 O O . THR A 1 447 ? 20.75 19.562 19.766 1 98.88 447 THR A O 1
ATOM 3431 N N . LEU A 1 448 ? 22.531 19.578 18.453 1 98.81 448 LEU A N 1
ATOM 3432 C CA . LEU A 1 448 ? 22.25 18.312 17.781 1 98.81 448 LEU A CA 1
ATOM 3433 C C . LEU A 1 448 ? 23.188 17.219 18.25 1 98.81 448 LEU A C 1
ATOM 3435 O O . LEU A 1 448 ? 24.406 17.391 18.25 1 98.81 448 LEU A O 1
ATOM 3439 N N . SER A 1 449 ? 22.594 16.094 18.656 1 98.56 449 SER A N 1
ATOM 3440 C CA . SER A 1 449 ? 23.391 14.953 19.062 1 98.56 449 SER A CA 1
ATOM 3441 C C . SER A 1 449 ? 22.812 13.648 18.547 1 98.56 449 SER A C 1
ATOM 3443 O O . SER A 1 449 ? 21.672 13.617 18.078 1 98.56 449 SER A O 1
ATOM 3445 N N . MET A 1 450 ? 23.641 12.594 18.562 1 97.12 450 MET A N 1
ATOM 3446 C CA . MET A 1 450 ? 23.234 11.266 18.109 1 97.12 450 MET A CA 1
ATOM 3447 C C . MET A 1 450 ? 22.984 10.336 19.297 1 97.12 450 MET A C 1
ATOM 3449 O O . MET A 1 450 ? 23.672 10.438 20.328 1 97.12 450 MET A O 1
ATOM 3453 N N . ASP A 1 451 ? 21.969 9.492 19.25 1 97.19 451 ASP A N 1
ATOM 3454 C CA . ASP A 1 451 ? 21.703 8.391 20.172 1 97.19 451 ASP A CA 1
ATOM 3455 C C . ASP A 1 451 ? 21.062 7.215 19.438 1 97.19 451 ASP A C 1
ATOM 3457 O O . ASP A 1 451 ? 21.203 7.086 18.219 1 97.19 451 ASP A O 1
ATOM 3461 N N . ASP A 1 452 ? 20.469 6.277 20.188 1 96.12 452 ASP A N 1
ATOM 3462 C CA . ASP A 1 452 ? 19.938 5.074 19.562 1 96.12 452 ASP A CA 1
ATOM 3463 C C . ASP A 1 452 ? 18.531 5.312 19.016 1 96.12 452 ASP A C 1
ATOM 3465 O O . ASP A 1 452 ? 17.922 4.418 18.422 1 96.12 452 ASP A O 1
ATOM 3469 N N . GLU A 1 453 ? 17.953 6.5 19.203 1 96.69 453 GLU A N 1
ATOM 3470 C CA . GLU A 1 453 ? 16.656 6.875 18.641 1 96.69 453 GLU A CA 1
ATOM 3471 C C . GLU A 1 453 ? 16.812 7.434 17.234 1 96.69 453 GLU A C 1
ATOM 3473 O O . GLU A 1 453 ? 17.938 7.699 16.781 1 96.69 453 GLU A O 1
ATOM 3478 N N . PRO A 1 454 ? 15.789 7.539 16.469 1 97.19 454 PRO A N 1
ATOM 3479 C CA . PRO A 1 454 ? 15.922 7.922 15.055 1 97.19 454 PRO A CA 1
ATOM 3480 C C . PRO A 1 454 ? 16.281 9.398 14.875 1 97.19 454 PRO A C 1
ATOM 3482 O O . PRO A 1 454 ? 15.75 10.25 15.594 1 97.19 454 PRO A O 1
ATOM 3485 N N . GLY A 1 455 ? 17.156 9.688 13.938 1 98.06 455 GLY A N 1
ATOM 3486 C CA . GLY A 1 455 ? 17.516 11.047 13.578 1 98.06 455 GLY A CA 1
ATOM 3487 C C . GLY A 1 455 ? 18.328 11.75 14.648 1 98.06 455 GLY A C 1
ATOM 3488 O O . GLY A 1 455 ? 18.859 11.109 15.547 1 98.06 455 GLY A O 1
ATOM 3489 N N . PHE A 1 456 ? 18.5 13.078 14.539 1 98.69 456 PHE A N 1
ATOM 3490 C CA . PHE A 1 456 ? 19.266 13.875 15.5 1 98.69 456 PHE A CA 1
ATOM 3491 C C . PHE A 1 456 ? 18.391 14.266 16.688 1 98.69 456 PHE A C 1
ATOM 3493 O O . PHE A 1 456 ? 17.234 14.656 16.5 1 98.69 456 PHE A O 1
ATOM 3500 N N . HIS A 1 457 ? 18.969 14.148 17.844 1 98.5 457 HIS A N 1
ATOM 3501 C CA . HIS A 1 457 ? 18.344 14.664 19.047 1 98.5 457 HIS A CA 1
ATOM 3502 C C . HIS A 1 457 ? 18.562 16.172 19.188 1 98.5 457 HIS A C 1
ATOM 3504 O O . HIS A 1 457 ? 19.703 16.641 19.156 1 98.5 457 HIS A O 1
ATOM 3510 N N . ILE A 1 458 ? 17.531 16.922 19.281 1 98.75 458 ILE A N 1
ATOM 3511 C CA . ILE A 1 458 ? 17.641 18.359 19.516 1 98.75 458 ILE A CA 1
ATOM 3512 C C . ILE A 1 458 ? 17.5 18.641 21 1 98.75 458 ILE A C 1
ATOM 3514 O O . ILE A 1 458 ? 16.484 18.297 21.609 1 98.75 458 ILE A O 1
ATOM 3518 N N . THR A 1 459 ? 18.453 19.297 21.562 1 98.31 459 THR A N 1
ATOM 3519 C CA . THR A 1 459 ? 18.406 19.719 22.969 1 98.31 459 THR A CA 1
ATOM 3520 C C . THR A 1 459 ? 18.859 21.172 23.109 1 98.31 459 THR A C 1
ATOM 3522 O O . THR A 1 459 ? 19.312 21.781 22.141 1 98.31 459 THR A O 1
ATOM 3525 N N . ASN A 1 460 ? 18.609 21.719 24.328 1 98.31 460 ASN A N 1
ATOM 3526 C CA . ASN A 1 460 ? 19.031 23.078 24.641 1 98.31 460 ASN A CA 1
ATOM 3527 C C . ASN A 1 460 ? 18.562 24.078 23.578 1 98.31 460 ASN A C 1
ATOM 3529 O O . ASN A 1 460 ? 19.328 24.906 23.109 1 98.31 460 ASN A O 1
ATOM 3533 N N . TRP A 1 461 ? 17.391 23.922 23.125 1 98.75 461 TRP A N 1
ATOM 3534 C CA . TRP A 1 461 ? 16.828 24.703 22.031 1 98.75 461 TRP A CA 1
ATOM 3535 C C . TRP A 1 461 ? 16.219 26 22.547 1 98.75 461 TRP A C 1
ATOM 3537 O O . TRP A 1 461 ? 15.18 25.969 23.219 1 98.75 461 TRP A O 1
ATOM 3547 N N . THR A 1 462 ? 16.891 27.109 22.25 1 98.62 462 THR A N 1
ATOM 3548 C CA . THR A 1 462 ? 16.453 28.453 22.609 1 98.62 462 THR A CA 1
ATOM 3549 C C . THR A 1 462 ? 16.375 29.344 21.375 1 98.62 462 THR A C 1
ATOM 3551 O O . THR A 1 462 ? 17.312 29.359 20.562 1 98.62 462 THR A O 1
ATOM 3554 N N . VAL A 1 463 ? 15.359 30.047 21.203 1 98.75 463 VAL A N 1
ATOM 3555 C CA . VAL A 1 463 ? 15.234 31.031 20.141 1 98.75 463 VAL A CA 1
ATOM 3556 C C . VAL A 1 463 ? 14.82 32.375 20.734 1 98.75 463 VAL A C 1
ATOM 3558 O O . VAL A 1 463 ? 13.75 32.5 21.328 1 98.75 463 VAL A O 1
ATOM 3561 N N . ARG A 1 464 ? 15.695 33.406 20.547 1 98.38 464 ARG A N 1
ATOM 3562 C CA . ARG A 1 464 ? 15.477 34.75 21.078 1 98.38 464 ARG A CA 1
ATOM 3563 C C . ARG A 1 464 ? 15.172 34.719 22.578 1 98.38 464 ARG A C 1
ATOM 3565 O O . ARG A 1 464 ? 14.234 35.344 23.047 1 98.38 464 ARG A O 1
ATOM 3572 N N . GLY A 1 465 ? 15.844 33.844 23.188 1 98 465 GLY A N 1
ATOM 3573 C CA . GLY A 1 465 ? 15.758 33.781 24.641 1 98 465 GLY A CA 1
ATOM 3574 C C . GLY A 1 465 ? 14.633 32.875 25.125 1 98 465 GLY A C 1
ATOM 3575 O O . GLY A 1 465 ? 14.5 32.625 26.328 1 98 465 GLY A O 1
ATOM 3576 N N . VAL A 1 466 ? 13.812 32.312 24.25 1 97.69 466 VAL A N 1
ATOM 3577 C CA . VAL A 1 466 ? 12.688 31.453 24.609 1 97.69 466 VAL A CA 1
ATOM 3578 C C . VAL A 1 466 ? 13.125 30 24.578 1 97.69 466 VAL A C 1
ATOM 3580 O O . VAL A 1 466 ? 13.625 29.516 23.562 1 97.69 466 VAL A O 1
ATOM 3583 N N . ASP A 1 467 ? 12.984 29.281 25.703 1 97 467 ASP A N 1
ATOM 3584 C CA . ASP A 1 467 ? 13.18 27.828 25.719 1 97 467 ASP A CA 1
ATOM 3585 C C . ASP A 1 467 ? 12.047 27.109 25 1 97 467 ASP A C 1
ATOM 3587 O O . ASP A 1 467 ? 10.93 27.016 25.516 1 97 467 ASP A O 1
ATOM 3591 N N . ILE A 1 468 ? 12.328 26.547 23.922 1 97.5 468 ILE A N 1
ATOM 3592 C CA . ILE A 1 468 ? 11.297 26.031 23.016 1 97.5 468 ILE A CA 1
ATOM 3593 C C . ILE A 1 468 ? 10.609 24.812 23.641 1 97.5 468 ILE A C 1
ATOM 3595 O O . ILE A 1 468 ? 9.391 24.656 23.547 1 97.5 468 ILE A O 1
ATOM 3599 N N . ALA A 1 469 ? 11.312 23.906 24.281 1 96.44 469 ALA A N 1
ATOM 3600 C CA . ALA A 1 469 ? 10.719 22.719 24.891 1 96.44 469 ALA A CA 1
ATOM 3601 C C . ALA A 1 469 ? 9.688 23.109 25.953 1 96.44 469 ALA A C 1
ATOM 3603 O O . ALA A 1 469 ? 8.633 22.484 26.047 1 96.44 469 ALA A O 1
ATOM 3604 N N . SER A 1 470 ? 9.961 24.141 26.719 1 95.06 470 SER A N 1
ATOM 3605 C CA . SER A 1 470 ? 9.102 24.531 27.844 1 95.06 470 SER A CA 1
ATOM 3606 C C . SER A 1 470 ? 7.855 25.266 27.344 1 95.06 470 SER A C 1
ATOM 3608 O O . SER A 1 470 ? 6.852 25.328 28.047 1 95.06 470 SER A O 1
ATOM 3610 N N . THR A 1 471 ? 7.918 25.812 26.156 1 95.56 471 THR A N 1
ATOM 3611 C CA . THR A 1 471 ? 6.805 26.625 25.688 1 95.56 471 THR A CA 1
ATOM 3612 C C . THR A 1 471 ? 6.062 25.922 24.547 1 95.56 471 THR A C 1
ATOM 3614 O O . THR A 1 471 ? 5 26.391 24.125 1 95.56 471 THR A O 1
ATOM 3617 N N . TYR A 1 472 ? 6.555 24.844 24.062 1 95.56 472 TYR A N 1
ATOM 3618 C CA . TYR A 1 472 ? 6.062 24.219 22.828 1 95.56 472 TYR A CA 1
ATOM 3619 C C . TYR A 1 472 ? 4.582 23.891 22.938 1 95.56 472 TYR A C 1
ATOM 3621 O O . TYR A 1 472 ? 3.836 24.016 21.969 1 95.56 472 TYR A O 1
ATOM 3629 N N . LEU A 1 473 ? 4.121 23.516 24.078 1 94.5 473 LEU A N 1
ATOM 3630 C CA . LEU A 1 473 ? 2.738 23.078 24.25 1 94.5 473 LEU A CA 1
ATOM 3631 C C . LEU A 1 473 ? 1.802 24.281 24.328 1 94.5 473 LEU A C 1
ATOM 3633 O O . LEU A 1 473 ? 0.594 24.125 24.516 1 94.5 473 LEU A O 1
ATOM 3637 N N . SER A 1 474 ? 2.34 25.453 24.172 1 94.19 474 SER A N 1
ATOM 3638 C CA . SER A 1 474 ? 1.528 26.672 24.109 1 94.19 474 SER A CA 1
ATOM 3639 C C . SER A 1 474 ? 1.006 26.906 22.688 1 94.19 474 SER A C 1
ATOM 3641 O O . SER A 1 474 ? 0.135 27.75 22.484 1 94.19 474 SER A O 1
ATOM 3643 N N . PHE A 1 475 ? 1.527 26.172 21.719 1 91.5 475 PHE A N 1
ATOM 3644 C CA . PHE A 1 475 ? 1.039 26.359 20.344 1 91.5 475 PHE A CA 1
ATOM 3645 C C . PHE A 1 475 ? -0.467 26.141 20.281 1 91.5 475 PHE A C 1
ATOM 3647 O O . PHE A 1 475 ? -0.98 25.141 20.797 1 91.5 475 PHE A O 1
ATOM 3654 N N . GLY A 1 476 ? -1.139 26.969 19.656 1 84.69 476 GLY A N 1
ATOM 3655 C CA . GLY A 1 476 ? -2.578 26.984 19.453 1 84.69 476 GLY A CA 1
ATOM 3656 C C . GLY A 1 476 ? -3.051 28.219 18.688 1 84.69 476 GLY A C 1
ATOM 3657 O O . GLY A 1 476 ? -2.252 29.094 18.344 1 84.69 476 GLY A O 1
ATOM 3658 N N . LEU A 1 477 ? -4.176 28.266 18.297 1 81.88 477 LEU A N 1
ATOM 3659 C CA . LEU A 1 477 ? -4.777 29.422 17.641 1 81.88 477 LEU A CA 1
ATOM 3660 C C . LEU A 1 477 ? -5.867 30.047 18.5 1 81.88 477 LEU A C 1
ATOM 3662 O O . LEU A 1 477 ? -7.023 29.625 18.453 1 81.88 477 LEU A O 1
ATOM 3666 N N . PRO A 1 478 ? -5.566 31 19.312 1 84.88 478 PRO A N 1
ATOM 3667 C CA . PRO A 1 478 ? -4.25 31.578 19.562 1 84.88 478 PRO A CA 1
ATOM 3668 C C . PRO A 1 478 ? -3.408 30.766 20.531 1 84.88 478 PRO A C 1
ATOM 3670 O O . PRO A 1 478 ? -3.918 29.828 21.156 1 84.88 478 PRO A O 1
ATOM 3673 N N . PRO A 1 479 ? -2.111 31.141 20.625 1 91.12 479 PRO A N 1
ATOM 3674 C CA . PRO A 1 479 ? -1.291 30.469 21.641 1 91.12 479 PRO A CA 1
ATOM 3675 C C . PRO A 1 479 ? -1.822 30.672 23.062 1 91.12 479 PRO A C 1
ATOM 3677 O O . PRO A 1 479 ? -2.377 31.734 23.375 1 91.12 479 PRO A O 1
ATOM 3680 N N . VAL A 1 480 ? -1.617 29.641 23.812 1 89.5 480 VAL A N 1
ATOM 3681 C CA . VAL A 1 480 ? -2.137 29.672 25.172 1 89.5 480 VAL A CA 1
ATOM 3682 C C . VAL A 1 480 ? -0.981 29.609 26.172 1 89.5 480 VAL A C 1
ATOM 3684 O O . VAL A 1 480 ? -0.133 28.719 26.078 1 89.5 480 VAL A O 1
ATOM 3687 N N . PHE A 1 481 ? -1.002 30.516 27.141 1 91.5 481 PHE A N 1
ATOM 3688 C CA . PHE A 1 481 ? 0.049 30.562 28.156 1 91.5 481 PHE A CA 1
ATOM 3689 C C . PHE A 1 481 ? -0.547 30.531 29.562 1 91.5 481 PHE A C 1
ATOM 3691 O O . PHE A 1 481 ? -1.617 31.094 29.797 1 91.5 481 PHE A O 1
ATOM 3698 N N . PRO A 1 482 ? 0.082 30.031 30.641 1 90.44 482 PRO A N 1
ATOM 3699 C CA . PRO A 1 482 ? 1.326 29.281 30.5 1 90.44 482 PRO A CA 1
ATOM 3700 C C . PRO A 1 482 ? 1.129 27.953 29.766 1 90.44 482 PRO A C 1
ATOM 3702 O O . PRO A 1 482 ? -0.003 27.484 29.625 1 90.44 482 PRO A O 1
ATOM 3705 N N . ALA A 1 483 ? 2.309 27.5 29.266 1 88.56 483 ALA A N 1
ATOM 3706 C CA . ALA A 1 483 ? 2.273 26.219 28.547 1 88.56 483 ALA A CA 1
ATOM 3707 C C . ALA A 1 483 ? 1.776 25.109 29.453 1 88.56 483 ALA A C 1
ATOM 3709 O O . ALA A 1 483 ? 2.059 25.094 30.656 1 88.56 483 ALA A O 1
ATOM 3710 N N . LEU A 1 484 ? 1.023 24.188 28.875 1 83.69 484 LEU A N 1
ATOM 3711 C CA . LEU A 1 484 ? 0.64 22.969 29.594 1 83.69 484 LEU A CA 1
ATOM 3712 C C . LEU A 1 484 ? 1.869 22.172 30 1 83.69 484 LEU A C 1
ATOM 3714 O O . LEU A 1 484 ? 2.9 22.219 29.312 1 83.69 484 LEU A O 1
ATOM 3718 N N . PRO A 1 485 ? 1.688 21.484 31.141 1 84.25 485 PRO A N 1
ATOM 3719 C CA . PRO A 1 485 ? 2.811 20.625 31.531 1 84.25 485 PRO A CA 1
ATOM 3720 C C . PRO A 1 485 ? 2.986 19.422 30.594 1 84.25 485 PRO A C 1
ATOM 3722 O O . PRO A 1 485 ? 2.008 18.922 30.031 1 84.25 485 PRO A O 1
ATOM 3725 N N . GLY A 1 486 ? 4.188 19.031 30.375 1 85.31 486 GLY A N 1
ATOM 3726 C CA . GLY A 1 486 ? 4.465 17.859 29.578 1 85.31 486 GLY A CA 1
ATOM 3727 C C . GLY A 1 486 ? 5.859 17.859 28.984 1 85.31 486 GLY A C 1
ATOM 3728 O O . GLY A 1 486 ? 6.434 18.922 28.734 1 85.31 486 GLY A O 1
ATOM 3729 N N . GLN A 1 487 ? 6.281 16.641 28.859 1 89.25 487 GLN A N 1
ATOM 3730 C CA . GLN A 1 487 ? 7.59 16.484 28.234 1 89.25 487 GLN A CA 1
ATOM 3731 C C . GLN A 1 487 ? 7.477 16.562 26.703 1 89.25 487 GLN A C 1
ATOM 3733 O O . GLN A 1 487 ? 6.605 15.922 26.109 1 89.25 487 GLN A O 1
ATOM 3738 N N . VAL A 1 488 ? 8.281 17.438 26.141 1 95.19 488 VAL A N 1
ATOM 3739 C CA . VAL A 1 488 ? 8.367 17.516 24.688 1 95.19 488 VAL A CA 1
ATOM 3740 C C . VAL A 1 488 ? 9.805 17.234 24.234 1 95.19 488 VAL A C 1
ATOM 3742 O O . VAL A 1 488 ? 10.758 17.797 24.781 1 95.19 488 VAL A O 1
ATOM 3745 N N . ARG A 1 489 ? 9.938 16.328 23.359 1 96.5 489 ARG A N 1
ATOM 3746 C CA . ARG A 1 489 ? 11.234 16 22.766 1 96.5 489 ARG A CA 1
ATOM 3747 C C . ARG A 1 489 ? 11.211 16.25 21.25 1 96.5 489 ARG A C 1
ATOM 3749 O O . ARG A 1 489 ? 10.148 16.219 20.625 1 96.5 489 ARG A O 1
ATOM 3756 N N . PHE A 1 490 ? 12.422 16.562 20.75 1 97.81 490 PHE A N 1
ATOM 3757 C CA . PHE A 1 490 ? 12.508 16.953 19.359 1 97.81 490 PHE A CA 1
ATOM 3758 C C . PHE A 1 490 ? 13.555 16.109 18.625 1 97.81 490 PHE A C 1
ATOM 3760 O O . PHE A 1 490 ? 14.602 15.797 19.203 1 97.81 490 PHE A O 1
ATOM 3767 N N . ARG A 1 491 ? 13.219 15.742 17.406 1 98.38 491 ARG A N 1
ATOM 3768 C CA . ARG A 1 491 ? 14.125 15.07 16.484 1 98.38 491 ARG A CA 1
ATOM 3769 C C . ARG A 1 491 ? 14.203 15.812 15.148 1 98.38 491 ARG A C 1
ATOM 3771 O O . ARG A 1 491 ? 13.25 16.5 14.758 1 98.38 491 ARG A O 1
ATOM 3778 N N . LEU A 1 492 ? 15.273 15.68 14.484 1 98.75 492 LEU A N 1
ATOM 3779 C CA . LEU A 1 492 ? 15.484 16.297 13.18 1 98.75 492 LEU A CA 1
ATOM 3780 C C . LEU A 1 492 ? 15.781 15.242 12.125 1 98.75 492 LEU A C 1
ATOM 3782 O O . LEU A 1 492 ? 16.625 14.367 12.328 1 98.75 492 LEU A O 1
ATOM 3786 N N . TYR A 1 493 ? 15.07 15.305 10.984 1 98.44 493 TYR A N 1
ATOM 3787 C CA . TYR A 1 493 ? 15.172 14.312 9.922 1 98.44 493 TYR A CA 1
ATOM 3788 C C . TYR A 1 493 ? 15.398 14.969 8.57 1 98.44 493 TYR A C 1
ATOM 3790 O O . TYR A 1 493 ? 14.852 16.047 8.297 1 98.44 493 TYR A O 1
ATOM 3798 N N . PRO A 1 494 ? 16.141 14.32 7.664 1 98.25 494 PRO A N 1
ATOM 3799 C CA . PRO A 1 494 ? 16.312 14.859 6.312 1 98.25 494 PRO A CA 1
ATOM 3800 C C . PRO A 1 494 ? 15.07 14.656 5.441 1 98.25 494 PRO A C 1
ATOM 3802 O O . PRO A 1 494 ? 14.305 13.719 5.664 1 98.25 494 PRO A O 1
ATOM 3805 N N . THR A 1 495 ? 14.906 15.508 4.445 1 98 495 THR A N 1
ATOM 3806 C CA . THR A 1 495 ? 13.734 15.414 3.576 1 98 495 THR A CA 1
ATOM 3807 C C . THR A 1 495 ? 14.125 14.836 2.219 1 98 495 THR A C 1
ATOM 3809 O O . THR A 1 495 ? 13.25 14.43 1.439 1 98 495 THR A O 1
ATOM 3812 N N . GLY A 1 496 ? 15.391 14.812 1.903 1 96.88 496 GLY A N 1
ATOM 3813 C CA . GLY A 1 496 ? 15.844 14.391 0.587 1 96.88 496 GLY A CA 1
ATOM 3814 C C . GLY A 1 496 ? 15.93 15.531 -0.408 1 96.88 496 GLY A C 1
ATOM 3815 O O . GLY A 1 496 ? 16.312 15.336 -1.562 1 96.88 496 GLY A O 1
ATOM 3816 N N . LEU A 1 497 ? 15.594 16.75 -0.034 1 98.19 497 LEU A N 1
ATOM 3817 C CA . LEU A 1 497 ? 15.734 17.953 -0.859 1 98.19 497 LEU A CA 1
ATOM 3818 C C . LEU A 1 497 ? 17.078 18.625 -0.615 1 98.19 497 LEU A C 1
ATOM 3820 O O . LEU A 1 497 ? 17.406 18.984 0.518 1 98.19 497 LEU A O 1
ATOM 3824 N N . ASN A 1 498 ? 17.859 18.75 -1.648 1 96 498 ASN A N 1
ATOM 3825 C CA . ASN A 1 498 ? 19.172 19.344 -1.496 1 96 498 ASN A CA 1
ATOM 3826 C C . ASN A 1 498 ? 19.562 20.172 -2.723 1 96 498 ASN A C 1
ATOM 3828 O O . ASN A 1 498 ? 19.078 19.906 -3.828 1 96 498 ASN A O 1
ATOM 3832 N N . SER A 1 499 ? 20.297 21.172 -2.492 1 95.44 499 SER A N 1
ATOM 3833 C CA . SER A 1 499 ? 21.062 21.906 -3.496 1 95.44 499 SER A CA 1
ATOM 3834 C C . SER A 1 499 ? 22.562 21.672 -3.326 1 95.44 499 SER A C 1
ATOM 3836 O O . SER A 1 499 ? 22.984 20.781 -2.6 1 95.44 499 SER A O 1
ATOM 3838 N N . ASP A 1 500 ? 23.297 22.438 -4.047 1 91.62 500 ASP A N 1
ATOM 3839 C CA . ASP A 1 500 ? 24.75 22.297 -3.939 1 91.62 500 ASP A CA 1
ATOM 3840 C C . ASP A 1 500 ? 25.234 22.688 -2.547 1 91.62 500 ASP A C 1
ATOM 3842 O O . ASP A 1 500 ? 26.172 22.078 -2.018 1 91.62 500 ASP A O 1
ATOM 3846 N N . ALA A 1 501 ? 24.516 23.625 -1.962 1 94.25 501 ALA A N 1
ATOM 3847 C CA . ALA A 1 501 ? 25.062 24.188 -0.734 1 94.25 501 ALA A CA 1
ATOM 3848 C C . ALA A 1 501 ? 24.141 23.953 0.449 1 94.25 501 ALA A C 1
ATOM 3850 O O . ALA A 1 501 ? 24.531 24.156 1.604 1 94.25 501 ALA A O 1
ATOM 3851 N N . GLU A 1 502 ? 22.906 23.484 0.167 1 97.81 502 GLU A N 1
ATOM 3852 C CA . GLU A 1 502 ? 21.922 23.422 1.248 1 97.81 502 GLU A CA 1
ATOM 3853 C C . GLU A 1 502 ? 21.203 22.078 1.264 1 97.81 502 GLU A C 1
ATOM 3855 O O . GLU A 1 502 ? 21.031 21.438 0.217 1 97.81 502 GLU A O 1
ATOM 3860 N N . THR A 1 503 ? 20.859 21.625 2.422 1 97.81 503 THR A N 1
ATOM 3861 C CA . THR A 1 503 ? 20.016 20.453 2.605 1 97.81 503 THR A CA 1
ATOM 3862 C C . THR A 1 503 ? 18.828 20.781 3.5 1 97.81 503 THR A C 1
ATOM 3864 O O . THR A 1 503 ? 18.969 21.5 4.492 1 97.81 503 THR A O 1
ATOM 3867 N N . SER A 1 504 ? 17.656 20.328 3.107 1 98.62 504 SER A N 1
ATOM 3868 C CA . SER A 1 504 ? 16.406 20.578 3.82 1 98.62 504 SER A CA 1
ATOM 3869 C C . SER A 1 504 ? 16.109 19.469 4.836 1 98.62 504 SER A C 1
ATOM 3871 O O . SER A 1 504 ? 16.281 18.297 4.535 1 98.62 504 SER A O 1
ATOM 3873 N N . TRP A 1 505 ? 15.742 19.844 6 1 98.75 505 TRP A N 1
ATOM 3874 C CA . TRP A 1 505 ? 15.391 18.953 7.098 1 98.75 505 TRP A CA 1
ATOM 3875 C C . TRP A 1 505 ? 14.094 19.391 7.77 1 98.75 505 TRP A C 1
ATOM 3877 O O . TRP A 1 505 ? 13.688 20.547 7.645 1 98.75 505 TRP A O 1
ATOM 3887 N N . ARG A 1 506 ? 13.422 18.453 8.445 1 98.44 506 ARG A N 1
ATOM 3888 C CA . ARG A 1 506 ? 12.211 18.75 9.195 1 98.44 506 ARG A CA 1
ATOM 3889 C C . ARG A 1 506 ? 12.336 18.297 10.648 1 98.44 506 ARG A C 1
ATOM 3891 O O . ARG A 1 506 ? 12.805 17.188 10.914 1 98.44 506 ARG A O 1
ATOM 3898 N N . MET A 1 507 ? 11.969 19.188 11.477 1 98.25 507 MET A N 1
ATOM 3899 C CA . MET A 1 507 ? 11.883 18.891 12.898 1 98.25 507 MET A CA 1
ATOM 3900 C C . MET A 1 507 ? 10.547 18.234 13.25 1 98.25 507 MET A C 1
ATOM 3902 O O . MET A 1 507 ? 9.5 18.672 12.766 1 98.25 507 MET A O 1
ATOM 3906 N N . MET A 1 508 ? 10.594 17.203 14.023 1 96.5 508 MET A N 1
ATOM 3907 C CA . MET A 1 508 ? 9.398 16.547 14.539 1 96.5 508 MET A CA 1
ATOM 3908 C C . MET A 1 508 ? 9.438 16.469 16.062 1 96.5 508 MET A C 1
ATOM 3910 O O . MET A 1 508 ? 10.508 16.328 16.656 1 96.5 508 MET A O 1
ATOM 3914 N N . TYR A 1 509 ? 8.297 16.578 16.688 1 95.31 509 TYR A N 1
ATOM 3915 C CA . TYR A 1 509 ? 8.211 16.562 18.141 1 95.31 509 TYR A CA 1
ATOM 3916 C C . TYR A 1 509 ? 7.461 15.336 18.641 1 95.31 509 TYR A C 1
ATOM 3918 O O . TYR A 1 509 ? 6.734 14.695 17.875 1 95.31 509 TYR A O 1
ATOM 3926 N N . LEU A 1 510 ? 7.711 14.938 19.812 1 93.88 510 LEU A N 1
ATOM 3927 C CA . LEU A 1 510 ? 6.98 13.906 20.547 1 93.88 510 LEU A CA 1
ATOM 3928 C C . LEU A 1 510 ? 6.555 14.414 21.922 1 93.88 510 LEU A C 1
ATOM 3930 O O . LEU A 1 510 ? 7.375 14.945 22.672 1 93.88 510 LEU A O 1
ATOM 3934 N N . VAL A 1 511 ? 5.352 14.305 22.141 1 92.5 511 VAL A N 1
ATOM 3935 C CA . VAL A 1 511 ? 4.824 14.648 23.469 1 92.5 511 VAL A CA 1
ATOM 3936 C C . VAL A 1 511 ? 4.641 13.383 24.297 1 92.5 511 VAL A C 1
ATOM 3938 O O . VAL A 1 511 ? 4.098 12.383 23.812 1 92.5 511 VAL A O 1
ATOM 3941 N N . GLY A 1 512 ? 5.109 13.383 25.5 1 91.31 512 GLY A N 1
ATOM 3942 C CA . GLY A 1 512 ? 4.918 12.266 26.406 1 91.31 512 GLY A CA 1
ATOM 3943 C C . GLY A 1 512 ? 6.059 11.266 26.375 1 91.31 512 GLY A C 1
ATOM 3944 O O . GLY A 1 512 ? 6.945 11.352 25.516 1 91.31 512 GLY A O 1
ATOM 3945 N N . THR A 1 513 ? 5.984 10.297 27.312 1 91.75 513 THR A N 1
ATOM 3946 C CA . THR A 1 513 ? 6.969 9.227 27.391 1 91.75 513 THR A CA 1
ATOM 3947 C C . THR A 1 513 ? 6.609 8.086 26.438 1 91.75 513 THR A C 1
ATOM 3949 O O . THR A 1 513 ? 5.512 8.07 25.875 1 91.75 513 THR A O 1
ATOM 3952 N N . GLU A 1 514 ? 7.586 7.25 26.25 1 91.69 514 GLU A N 1
ATOM 3953 C CA . GLU A 1 514 ? 7.344 6.055 25.453 1 91.69 514 GLU A CA 1
ATOM 3954 C C . GLU A 1 514 ? 6.191 5.23 26.016 1 91.69 514 GLU A C 1
ATOM 3956 O O . GLU A 1 514 ? 5.34 4.746 25.266 1 91.69 514 GLU A O 1
ATOM 3961 N N . GLU A 1 515 ? 6.121 5.051 27.312 1 92.94 515 GLU A N 1
ATOM 3962 C CA . GLU A 1 515 ? 5.082 4.273 27.984 1 92.94 515 GLU A CA 1
ATOM 3963 C C . GLU A 1 515 ? 3.707 4.902 27.781 1 92.94 515 GLU A C 1
ATOM 3965 O O . GLU A 1 515 ? 2.725 4.199 27.547 1 92.94 515 GLU A O 1
ATOM 3970 N N . GLU A 1 516 ? 3.672 6.203 27.859 1 91.56 516 GLU A N 1
ATOM 3971 C CA . GLU A 1 516 ? 2.412 6.914 27.672 1 91.56 516 GLU A CA 1
ATOM 3972 C C . GLU A 1 516 ? 1.899 6.738 26.234 1 91.56 516 GLU A C 1
ATOM 3974 O O . GLU A 1 516 ? 0.703 6.531 26.031 1 91.56 516 GLU A O 1
ATOM 3979 N N . ASN A 1 517 ? 2.787 6.793 25.328 1 90.75 517 ASN A N 1
ATOM 3980 C CA . ASN A 1 517 ? 2.416 6.641 23.922 1 90.75 517 ASN A CA 1
ATOM 3981 C C . ASN A 1 517 ? 1.953 5.219 23.625 1 90.75 517 ASN A C 1
ATOM 3983 O O . ASN A 1 517 ? 1.02 5.02 22.844 1 90.75 517 ASN A O 1
ATOM 3987 N N . GLU A 1 518 ? 2.604 4.254 24.234 1 92.25 518 GLU A N 1
ATOM 3988 C CA . GLU A 1 518 ? 2.191 2.863 24.078 1 92.25 518 GLU A CA 1
ATOM 3989 C C . GLU A 1 518 ? 0.796 2.627 24.641 1 92.25 518 GLU A C 1
ATOM 3991 O O . GLU A 1 518 ? 0 1.887 24.062 1 92.25 518 GLU A O 1
ATOM 3996 N N . LYS A 1 519 ? 0.542 3.232 25.781 1 93.69 519 LYS A N 1
ATOM 3997 C CA . LYS A 1 519 ? -0.782 3.125 26.375 1 93.69 519 LYS A CA 1
ATOM 3998 C C . LYS A 1 519 ? -1.852 3.725 25.469 1 93.69 519 LYS A C 1
ATOM 4000 O O . LYS A 1 519 ? -2.926 3.145 25.297 1 93.69 519 LYS A O 1
ATOM 4005 N N . THR A 1 520 ? -1.536 4.832 24.906 1 93 520 THR A N 1
ATOM 4006 C CA . THR A 1 520 ? -2.488 5.465 24 1 93 520 THR A CA 1
ATOM 4007 C C . THR A 1 520 ? -2.717 4.598 22.766 1 93 520 THR A C 1
ATOM 4009 O O . THR A 1 520 ? -3.855 4.434 22.328 1 93 520 THR A O 1
ATOM 4012 N N . ASN A 1 521 ? -1.695 4.012 22.203 1 93.38 521 ASN A N 1
ATOM 4013 C CA . ASN A 1 521 ? -1.805 3.145 21.047 1 93.38 521 ASN A CA 1
ATOM 4014 C C . ASN A 1 521 ? -2.691 1.935 21.328 1 93.38 521 ASN A C 1
ATOM 4016 O O . ASN A 1 521 ? -3.4 1.458 20.438 1 93.38 521 ASN A O 1
ATOM 4020 N N . SER A 1 522 ? -2.668 1.457 22.547 1 94.19 522 SER A N 1
ATOM 4021 C CA . SER A 1 522 ? -3.393 0.246 22.906 1 94.19 522 SER A CA 1
ATOM 4022 C C . SER A 1 522 ? -4.898 0.481 22.906 1 94.19 522 SER A C 1
ATOM 4024 O O . SER A 1 522 ? -5.684 -0.47 22.953 1 94.19 522 SER A O 1
ATOM 4026 N N . LEU A 1 523 ? -5.305 1.747 22.828 1 94.81 523 LEU A N 1
ATOM 4027 C CA . LEU A 1 523 ? -6.727 2.076 22.812 1 94.81 523 LEU A CA 1
ATOM 4028 C C . LEU A 1 523 ? -7.324 1.831 21.438 1 94.81 523 LEU A C 1
ATOM 4030 O O . LEU A 1 523 ? -8.547 1.792 21.281 1 94.81 523 LEU A O 1
ATOM 4034 N N . PHE A 1 524 ? -6.516 1.659 20.453 1 95.81 524 PHE A N 1
ATOM 4035 C CA . PHE A 1 524 ? -6.98 1.533 19.078 1 95.81 524 PHE A CA 1
ATOM 4036 C C . PHE A 1 524 ? -6.945 0.078 18.625 1 95.81 524 PHE A C 1
ATOM 4038 O O . PHE A 1 524 ? -6.168 -0.722 19.156 1 95.81 524 PHE A O 1
ATOM 4045 N N . ALA A 1 525 ? -7.758 -0.245 17.641 1 96.44 525 ALA A N 1
ATOM 4046 C CA . ALA A 1 525 ? -7.871 -1.614 17.141 1 96.44 525 ALA A CA 1
ATOM 4047 C C . ALA A 1 525 ? -6.754 -1.929 16.156 1 96.44 525 ALA A C 1
ATOM 4049 O O . ALA A 1 525 ? -6.531 -3.092 15.805 1 96.44 525 ALA A O 1
ATOM 4050 N N . TRP A 1 526 ? -6.023 -1.002 15.594 1 95.75 526 TRP A N 1
ATOM 4051 C CA . TRP A 1 526 ? -4.918 -1.195 14.664 1 95.75 526 TRP A CA 1
ATOM 4052 C C . TRP A 1 526 ? -3.602 -0.727 15.281 1 95.75 526 TRP A C 1
ATOM 4054 O O . TRP A 1 526 ? -3.588 0.181 16.109 1 95.75 526 TRP A O 1
ATOM 4064 N N . PRO A 1 527 ? -2.533 -1.302 14.891 1 93.31 527 PRO A N 1
ATOM 4065 C CA . PRO A 1 527 ? -1.247 -0.972 15.516 1 93.31 527 PRO A CA 1
ATOM 4066 C C . PRO A 1 527 ? -0.723 0.399 15.086 1 93.31 527 PRO A C 1
ATOM 4068 O O . PRO A 1 527 ? -1.056 0.883 14.008 1 93.31 527 PRO A O 1
ATOM 4071 N N . ASP A 1 528 ? 0.028 1.046 15.992 1 93.69 528 ASP A N 1
ATOM 4072 C CA . ASP A 1 528 ? 0.731 2.301 15.742 1 93.69 528 ASP A CA 1
ATOM 4073 C C . ASP A 1 528 ? -0.235 3.389 15.281 1 93.69 528 ASP A C 1
ATOM 4075 O O . ASP A 1 528 ? 0.052 4.121 14.328 1 93.69 528 ASP A O 1
ATOM 4079 N N . ALA A 1 529 ? -1.375 3.436 15.961 1 94 529 ALA A N 1
ATOM 4080 C CA . ALA A 1 529 ? -2.445 4.344 15.555 1 94 529 ALA A CA 1
ATOM 4081 C C . ALA A 1 529 ? -2.033 5.801 15.758 1 94 529 ALA A C 1
ATOM 4083 O O . ALA A 1 529 ? -2.498 6.688 15.039 1 94 529 ALA A O 1
ATOM 4084 N N . THR A 1 530 ? -1.12 6.055 16.672 1 91.88 530 THR A N 1
ATOM 4085 C CA . THR A 1 530 ? -0.75 7.43 17 1 91.88 530 THR A CA 1
ATOM 4086 C C . THR A 1 530 ? 0.406 7.898 16.109 1 91.88 530 THR A C 1
ATOM 4088 O O . THR A 1 530 ? 0.791 9.07 16.156 1 91.88 530 THR A O 1
ATOM 4091 N N . CYS A 1 531 ? 0.952 6.996 15.328 1 93.81 531 CYS A N 1
ATOM 4092 C CA . CYS A 1 531 ? 2.043 7.367 14.438 1 93.81 531 CYS A CA 1
ATOM 4093 C C . CYS A 1 531 ? 1.511 8.031 13.172 1 93.81 531 CYS A C 1
ATOM 4095 O O . CYS A 1 531 ? 1.271 7.359 12.164 1 93.81 531 CYS A O 1
ATOM 4097 N N . ASN A 1 532 ? 1.42 9.375 13.219 1 92.38 532 ASN A N 1
ATOM 4098 C CA . ASN A 1 532 ? 0.796 10.133 12.133 1 92.38 532 ASN A CA 1
ATOM 4099 C C . ASN A 1 532 ? 1.7 11.266 11.648 1 92.38 532 ASN A C 1
ATOM 4101 O O . ASN A 1 532 ? 1.222 12.352 11.32 1 92.38 532 ASN A O 1
ATOM 4105 N N . THR A 1 533 ? 2.949 10.992 11.609 1 92 533 THR A N 1
ATOM 4106 C CA . THR A 1 533 ? 3.873 12.016 11.117 1 92 533 THR A CA 1
ATOM 4107 C C . THR A 1 533 ? 3.479 12.469 9.711 1 92 533 THR A C 1
ATOM 4109 O O . THR A 1 533 ? 3.654 13.633 9.359 1 92 533 THR A O 1
ATOM 4112 N N . TRP A 1 534 ? 2.848 11.648 8.922 1 93.19 534 TRP A N 1
ATOM 4113 C CA . TRP A 1 534 ? 2.418 11.977 7.57 1 93.19 534 TRP A CA 1
ATOM 4114 C C . TRP A 1 534 ? 1.393 13.102 7.578 1 93.19 534 TRP A C 1
ATOM 4116 O O . TRP A 1 534 ? 1.235 13.82 6.586 1 93.19 534 TRP A O 1
ATOM 4126 N N . ALA A 1 535 ? 0.771 13.414 8.727 1 93.25 535 ALA A N 1
ATOM 4127 C CA . ALA A 1 535 ? -0.3 14.398 8.797 1 93.25 535 ALA A CA 1
ATOM 4128 C C . ALA A 1 535 ? 0.105 15.586 9.672 1 93.25 535 ALA A C 1
ATOM 4130 O O . ALA A 1 535 ? -0.679 16.516 9.859 1 93.25 535 ALA A O 1
ATOM 4131 N N . SER A 1 536 ? 1.336 15.641 10.156 1 91.5 536 SER A N 1
ATOM 4132 C CA . SER A 1 536 ? 1.662 16.625 11.18 1 91.5 536 SER A CA 1
ATOM 4133 C C . SER A 1 536 ? 2.736 17.594 10.695 1 91.5 536 SER A C 1
ATOM 4135 O O . SER A 1 536 ? 3.045 18.578 11.367 1 91.5 536 SER A O 1
ATOM 4137 N N . LEU A 1 537 ? 3.203 17.391 9.547 1 94.06 537 LEU A N 1
ATOM 4138 C CA . LEU A 1 537 ? 4.289 18.234 9.055 1 94.06 537 LEU A CA 1
ATOM 4139 C C . LEU A 1 537 ? 3.744 19.469 8.336 1 94.06 537 LEU A C 1
ATOM 4141 O O . LEU A 1 537 ? 2.656 19.422 7.758 1 94.06 537 LEU A O 1
ATOM 4145 N N . ASP A 1 538 ? 4.504 20.547 8.477 1 96.19 538 ASP A N 1
ATOM 4146 C CA . ASP A 1 538 ? 4.258 21.781 7.727 1 96.19 538 ASP A CA 1
ATOM 4147 C C . ASP A 1 538 ? 2.91 22.391 8.102 1 96.19 538 ASP A C 1
ATOM 4149 O O . ASP A 1 538 ? 2.24 22.984 7.258 1 96.19 538 ASP A O 1
ATOM 4153 N N . ARG A 1 539 ? 2.539 22.266 9.391 1 91.69 539 ARG A N 1
ATOM 4154 C CA . ARG A 1 539 ? 1.212 22.688 9.82 1 91.69 539 ARG A CA 1
ATOM 4155 C C . ARG A 1 539 ? 1.271 24.062 10.484 1 91.69 539 ARG A C 1
ATOM 4157 O O . ARG A 1 539 ? 0.337 24.859 10.359 1 91.69 539 ARG A O 1
ATOM 4164 N N . ILE A 1 540 ? 2.309 24.312 11.227 1 93.06 540 ILE A N 1
ATOM 4165 C CA . ILE A 1 540 ? 2.482 25.609 11.859 1 93.06 540 ILE A CA 1
ATOM 4166 C C . ILE A 1 540 ? 3.352 26.5 10.977 1 93.06 540 ILE A C 1
ATOM 4168 O O . ILE A 1 540 ? 4.578 26.375 10.977 1 93.06 540 ILE A O 1
ATOM 4172 N N . VAL A 1 541 ? 2.73 27.375 10.32 1 94.94 541 VAL A N 1
ATOM 4173 C CA . VAL A 1 541 ? 3.367 28.266 9.367 1 94.94 541 VAL A CA 1
ATOM 4174 C C . VAL A 1 541 ? 3.24 29.719 9.852 1 94.94 541 VAL A C 1
ATOM 4176 O O . VAL A 1 541 ? 2.152 30.156 10.219 1 94.94 541 VAL A O 1
ATOM 4179 N N . TYR A 1 542 ? 4.332 30.406 9.953 1 96.06 542 TYR A N 1
ATOM 4180 C CA . TYR A 1 542 ? 4.387 31.812 10.352 1 96.06 542 TYR A CA 1
ATOM 4181 C C . TYR A 1 542 ? 4.887 32.688 9.203 1 96.06 542 TYR A C 1
ATOM 4183 O O . TYR A 1 542 ? 6.059 32.594 8.828 1 96.06 542 TYR A O 1
ATOM 4191 N N . GLN A 1 543 ? 3.906 33.469 8.664 1 95.38 543 GLN A N 1
ATOM 4192 C CA . GLN A 1 543 ? 4.164 34.344 7.512 1 95.38 543 GLN A CA 1
ATOM 4193 C C . GLN A 1 543 ? 4.816 33.562 6.375 1 95.38 543 GLN A C 1
ATOM 4195 O O . GLN A 1 543 ? 5.867 33.938 5.863 1 95.38 543 GLN A O 1
ATOM 4200 N N . LEU A 1 544 ? 4.281 32.375 6.02 1 94.81 544 LEU A N 1
ATOM 4201 C CA . LEU A 1 544 ? 4.5 31.547 4.84 1 94.81 544 LEU A CA 1
ATOM 4202 C C . LEU A 1 544 ? 5.664 30.578 5.055 1 94.81 544 LEU A C 1
ATOM 4204 O O . LEU A 1 544 ? 5.945 29.734 4.203 1 94.81 544 LEU A O 1
ATOM 4208 N N . LEU A 1 545 ? 6.254 30.641 6.172 1 96.75 545 LEU A N 1
ATOM 4209 C CA . LEU A 1 545 ? 7.383 29.75 6.438 1 96.75 545 LEU A CA 1
ATOM 4210 C C . LEU A 1 545 ? 7.086 28.828 7.609 1 96.75 545 LEU A C 1
ATOM 4212 O O . LEU A 1 545 ? 6.57 29.266 8.641 1 96.75 545 LEU A O 1
ATOM 4216 N N . SER A 1 546 ? 7.414 27.594 7.48 1 96.88 546 SER A N 1
ATOM 4217 C CA . SER A 1 546 ? 7.031 26.562 8.438 1 96.88 546 SER A CA 1
ATOM 4218 C C . SER A 1 546 ? 8 26.5 9.609 1 96.88 546 SER A C 1
ATOM 4220 O O . SER A 1 546 ? 9.211 26.625 9.43 1 96.88 546 SER A O 1
ATOM 4222 N N . HIS A 1 547 ? 7.477 26.281 10.828 1 96.06 547 HIS A N 1
ATOM 4223 C CA . HIS A 1 547 ? 8.289 26.281 12.039 1 96.06 547 HIS A CA 1
ATOM 4224 C C . HIS A 1 547 ? 9.172 25.047 12.109 1 96.06 547 HIS A C 1
ATOM 4226 O O . HIS A 1 547 ? 10.195 25.047 12.797 1 96.06 547 HIS A O 1
ATOM 4232 N N . ASP A 1 548 ? 8.773 23.969 11.406 1 97.56 548 ASP A N 1
ATOM 4233 C CA . ASP A 1 548 ? 9.516 22.703 11.5 1 97.56 548 ASP A CA 1
ATOM 4234 C C . ASP A 1 548 ? 10.547 22.594 10.375 1 97.56 548 ASP A C 1
ATOM 4236 O O . ASP A 1 548 ? 11.211 21.562 10.242 1 97.56 548 ASP A O 1
ATOM 4240 N N . HIS A 1 549 ? 10.695 23.609 9.508 1 98.62 549 HIS A N 1
ATOM 4241 C CA . HIS A 1 549 ? 11.633 23.578 8.391 1 98.62 549 HIS A CA 1
ATOM 4242 C C . HIS A 1 549 ? 13.008 24.094 8.805 1 98.62 549 HIS A C 1
ATOM 4244 O O . HIS A 1 549 ? 13.156 25.266 9.188 1 98.62 549 HIS A O 1
ATOM 4250 N N . PHE A 1 550 ? 13.969 23.203 8.758 1 98.94 550 PHE A N 1
ATOM 4251 C CA . PHE A 1 550 ? 15.359 23.547 9.023 1 98.94 550 PHE A CA 1
ATOM 4252 C C . PHE A 1 550 ? 16.219 23.312 7.793 1 98.94 550 PHE A C 1
ATOM 4254 O O . PHE A 1 550 ? 16.031 22.328 7.07 1 98.94 550 PHE A O 1
ATOM 4261 N N . VAL A 1 551 ? 17.188 24.219 7.512 1 98.88 551 VAL A N 1
ATOM 4262 C CA . VAL A 1 551 ? 18.047 24.094 6.336 1 98.88 551 VAL A CA 1
ATOM 4263 C C . VAL A 1 551 ? 19.5 24.25 6.75 1 98.88 551 VAL A C 1
ATOM 4265 O O . VAL A 1 551 ? 19.891 25.25 7.348 1 98.88 551 VAL A O 1
ATOM 4268 N N . PHE A 1 552 ? 20.281 23.297 6.441 1 98.75 552 PHE A N 1
ATOM 4269 C CA . PHE A 1 552 ? 21.734 23.375 6.641 1 98.75 552 PHE A CA 1
ATOM 4270 C C . PHE A 1 552 ? 22.406 24.047 5.449 1 98.75 552 PHE A C 1
ATOM 4272 O O . PHE A 1 552 ? 22.047 23.797 4.297 1 98.75 552 PHE A O 1
ATOM 4279 N N . THR A 1 553 ? 23.297 24.938 5.711 1 98.31 553 THR A N 1
ATOM 4280 C CA . THR A 1 553 ? 24.312 25.359 4.75 1 98.31 553 THR A CA 1
ATOM 4281 C C . THR A 1 553 ? 25.609 24.609 4.977 1 98.31 553 THR A C 1
ATOM 4283 O O . THR A 1 553 ? 26.156 24.609 6.086 1 98.31 553 THR A O 1
ATOM 4286 N N . GLU A 1 554 ? 26.031 24.047 3.947 1 96.69 554 GLU A N 1
ATOM 4287 C CA . GLU A 1 554 ? 27.172 23.141 4.082 1 96.69 554 GLU A CA 1
ATOM 4288 C C . GLU A 1 554 ? 28.312 23.562 3.152 1 96.69 554 GLU A C 1
ATOM 4290 O O . GLU A 1 554 ? 28.094 24.219 2.133 1 96.69 554 GLU A O 1
ATOM 4295 N N . SER A 1 555 ? 29.484 23.312 3.58 1 94 555 SER A N 1
ATOM 4296 C CA . SER A 1 555 ? 30.672 23.5 2.762 1 94 555 SER A CA 1
ATOM 4297 C C . SER A 1 555 ? 31.453 22.188 2.604 1 94 555 SER A C 1
ATOM 4299 O O . SER A 1 555 ? 31.266 21.266 3.387 1 94 555 SER A O 1
ATOM 4301 N N . GLY A 1 556 ? 32.219 22.172 1.532 1 91.06 556 GLY A N 1
ATOM 4302 C CA . GLY A 1 556 ? 32.969 20.953 1.238 1 91.06 556 GLY A CA 1
ATOM 4303 C C . GLY A 1 556 ? 32.188 19.984 0.35 1 91.06 556 GLY A C 1
ATOM 4304 O O . GLY A 1 556 ? 31.141 20.328 -0.185 1 91.06 556 GLY A O 1
ATOM 4305 N N . SER A 1 557 ? 32.875 18.859 0.079 1 84.19 557 SER A N 1
ATOM 4306 C CA . SER A 1 557 ? 32.25 17.859 -0.787 1 84.19 557 SER A CA 1
ATOM 4307 C C . SER A 1 557 ? 32.438 16.453 -0.228 1 84.19 557 SER A C 1
ATOM 4309 O O . SER A 1 557 ? 33.375 16.203 0.53 1 84.19 557 SER A O 1
ATOM 4311 N N . GLY A 1 558 ? 31.453 15.664 -0.538 1 80 558 GLY A N 1
ATOM 4312 C CA . GLY A 1 558 ? 31.547 14.273 -0.123 1 80 558 GLY A CA 1
ATOM 4313 C C . GLY A 1 558 ? 31.656 14.109 1.38 1 80 558 GLY A C 1
ATOM 4314 O O . GLY A 1 558 ? 30.859 14.672 2.137 1 80 558 GLY A O 1
ATOM 4315 N N . SER A 1 559 ? 32.719 13.422 1.817 1 81 559 SER A N 1
ATOM 4316 C CA . SER A 1 559 ? 32.906 13.094 3.229 1 81 559 SER A CA 1
ATOM 4317 C C . SER A 1 559 ? 33.438 14.297 4 1 81 559 SER A C 1
ATOM 4319 O O . SER A 1 559 ? 33.438 14.297 5.234 1 81 559 SER A O 1
ATOM 4321 N N . LYS A 1 560 ? 33.906 15.344 3.342 1 86.62 560 LYS A N 1
ATOM 4322 C CA . LYS A 1 560 ? 34.406 16.547 3.984 1 86.62 560 LYS A CA 1
ATOM 4323 C C . LYS A 1 560 ? 33.312 17.609 4.129 1 86.62 560 LYS A C 1
ATOM 4325 O O . LYS A 1 560 ? 33.562 18.688 4.66 1 86.62 560 LYS A O 1
ATOM 4330 N N . ARG A 1 561 ? 32.219 17.188 3.629 1 91.06 561 ARG A N 1
ATOM 4331 C CA . ARG A 1 561 ? 31.109 18.109 3.779 1 91.06 561 ARG A CA 1
ATOM 4332 C C . ARG A 1 561 ? 30.766 18.312 5.25 1 91.06 561 ARG A C 1
ATOM 4334 O O . ARG A 1 561 ? 30.719 17.359 6.031 1 91.06 561 ARG A O 1
ATOM 4341 N N . THR A 1 562 ? 30.625 19.531 5.598 1 94.56 562 THR A N 1
ATOM 4342 C CA . THR A 1 562 ? 30.328 19.875 6.98 1 94.56 562 THR A CA 1
ATOM 4343 C C . THR A 1 562 ? 29.297 21.016 7.043 1 94.56 562 THR A C 1
ATOM 4345 O O . THR A 1 562 ? 29.359 21.953 6.254 1 94.56 562 THR A O 1
ATOM 4348 N N . ALA A 1 563 ? 28.422 20.859 7.934 1 97.69 563 ALA A N 1
ATOM 4349 C CA . ALA A 1 563 ? 27.453 21.922 8.156 1 97.69 563 ALA A CA 1
ATOM 4350 C C . ALA A 1 563 ? 28.094 23.125 8.828 1 97.69 563 ALA A C 1
ATOM 4352 O O . ALA A 1 563 ? 28.812 22.984 9.828 1 97.69 563 ALA A O 1
ATOM 4353 N N . GLU A 1 564 ? 27.859 24.312 8.281 1 97.81 564 GLU A N 1
ATOM 4354 C CA . GLU A 1 564 ? 28.406 25.547 8.828 1 97.81 564 GLU A CA 1
ATOM 4355 C C . GLU A 1 564 ? 27.312 26.344 9.547 1 97.81 564 GLU A C 1
ATOM 4357 O O . GLU A 1 564 ? 27.594 27.016 10.547 1 97.81 564 GLU A O 1
ATOM 4362 N N . LYS A 1 565 ? 26.203 26.281 8.977 1 98.44 565 LYS A N 1
ATOM 4363 C CA . LYS A 1 565 ? 25.078 27.047 9.5 1 98.44 565 LYS A CA 1
ATOM 4364 C C . LYS A 1 565 ? 23.797 26.203 9.492 1 98.44 565 LYS A C 1
ATOM 4366 O O . LYS A 1 565 ? 23.688 25.25 8.719 1 98.44 565 LYS A O 1
ATOM 4371 N N . LEU A 1 566 ? 22.953 26.484 10.383 1 98.81 566 LEU A N 1
ATOM 4372 C CA . LEU A 1 566 ? 21.609 25.922 10.438 1 98.81 566 LEU A CA 1
ATOM 4373 C C . LEU A 1 566 ? 20.562 27.031 10.531 1 98.81 566 LEU A C 1
ATOM 4375 O O . LEU A 1 566 ? 20.547 27.781 11.5 1 98.81 566 LEU A O 1
ATOM 4379 N N . GLU A 1 567 ? 19.781 27.094 9.508 1 98.81 567 GLU A N 1
ATOM 4380 C CA . GLU A 1 567 ? 18.688 28.062 9.523 1 98.81 567 GLU A CA 1
ATOM 4381 C C . GLU A 1 567 ? 17.391 27.438 10.039 1 98.81 567 GLU A C 1
ATOM 4383 O O . GLU A 1 567 ? 16.969 26.391 9.539 1 98.81 567 GLU A O 1
ATOM 4388 N N . LEU A 1 568 ? 16.875 28 11.086 1 98.88 568 LEU A N 1
ATOM 4389 C CA . LEU A 1 568 ? 15.5 27.703 11.477 1 98.88 568 LEU A CA 1
ATOM 4390 C C . LEU A 1 568 ? 14.516 28.609 10.734 1 98.88 568 LEU A C 1
ATOM 4392 O O . LEU A 1 568 ? 14.188 29.703 11.203 1 98.88 568 LEU A O 1
ATOM 4396 N N . VAL A 1 569 ? 13.984 28.094 9.688 1 98.5 569 VAL A N 1
ATOM 4397 C CA . VAL A 1 569 ? 13.375 28.891 8.625 1 98.5 569 VAL A CA 1
ATOM 4398 C C . VAL A 1 569 ? 12.156 29.625 9.172 1 98.5 569 VAL A C 1
ATOM 4400 O O . VAL A 1 569 ? 12.039 30.844 9.016 1 98.5 569 VAL A O 1
ATOM 4403 N N . GLY A 1 570 ? 11.305 28.969 9.852 1 97.44 570 GLY A N 1
ATOM 4404 C CA . GLY A 1 570 ? 10.109 29.594 10.391 1 97.44 570 GLY A CA 1
ATOM 4405 C C . GLY A 1 570 ? 10.414 30.656 11.438 1 97.44 570 GLY A C 1
ATOM 4406 O O . GLY A 1 570 ? 9.711 31.656 11.539 1 97.44 570 GLY A O 1
ATOM 4407 N N . TYR A 1 571 ? 11.461 30.438 12.172 1 98.06 571 TYR A N 1
ATOM 4408 C CA . TYR A 1 571 ? 11.859 31.344 13.25 1 98.06 571 TYR A CA 1
ATOM 4409 C C . TYR A 1 571 ? 12.695 32.5 12.711 1 98.06 571 TYR A C 1
ATOM 4411 O O . TYR A 1 571 ? 12.93 33.469 13.406 1 98.06 571 TYR A O 1
ATOM 4419 N N . ARG A 1 572 ? 13.195 32.375 11.516 1 97.44 572 ARG A N 1
ATOM 4420 C CA . ARG A 1 572 ? 14 33.406 10.844 1 97.44 572 ARG A CA 1
ATOM 4421 C C . ARG A 1 572 ? 15.281 33.688 11.617 1 97.44 572 ARG A C 1
ATOM 4423 O O . ARG A 1 572 ? 15.625 34.844 11.867 1 97.44 572 ARG A O 1
ATOM 4430 N N . VAL A 1 573 ? 15.93 32.625 12.047 1 98.25 573 VAL A N 1
ATOM 4431 C CA . VAL A 1 573 ? 17.25 32.75 12.633 1 98.25 573 VAL A CA 1
ATOM 4432 C C . VAL A 1 573 ? 18.234 31.844 11.898 1 98.25 573 VAL A C 1
ATOM 4434 O O . VAL A 1 573 ? 17.859 30.766 11.445 1 98.25 573 VAL A O 1
ATOM 4437 N N . SER A 1 574 ? 19.375 32.25 11.711 1 98.44 574 SER A N 1
ATOM 4438 C CA . SER A 1 574 ? 20.484 31.469 11.164 1 98.44 574 SER A CA 1
ATOM 4439 C C . SER A 1 574 ? 21.594 31.281 12.195 1 98.44 574 SER A C 1
ATOM 4441 O O . SER A 1 574 ? 22.188 32.25 12.656 1 98.44 574 SER A O 1
ATOM 4443 N N . LEU A 1 575 ? 21.812 30.109 12.531 1 98.81 575 LEU A N 1
ATOM 4444 C CA . LEU A 1 575 ? 22.766 29.75 13.578 1 98.81 575 LEU A CA 1
ATOM 4445 C C . LEU A 1 575 ? 24.078 29.266 12.977 1 98.81 575 LEU A C 1
ATOM 4447 O O . LEU A 1 575 ? 24.078 28.562 11.961 1 98.81 575 LEU A O 1
ATOM 4451 N N . LYS A 1 576 ? 25.141 29.609 13.594 1 98.5 576 LYS A N 1
ATOM 4452 C CA . LYS A 1 576 ? 26.453 29.141 13.164 1 98.5 576 LYS A CA 1
ATOM 4453 C C . LYS A 1 576 ? 26.922 27.984 14.047 1 98.5 576 LYS A C 1
ATOM 4455 O O . LYS A 1 576 ? 26.75 28.016 15.266 1 98.5 576 LYS A O 1
ATOM 4460 N N . ARG A 1 577 ? 27.469 27.016 13.438 1 98.19 577 ARG A N 1
ATOM 4461 C CA . ARG A 1 577 ? 28.047 25.906 14.195 1 98.19 577 ARG A CA 1
ATOM 4462 C C . ARG A 1 577 ? 29.203 26.391 15.07 1 98.19 577 ARG A C 1
ATOM 4464 O O . ARG A 1 577 ? 30.078 27.125 14.609 1 98.19 577 ARG A O 1
ATOM 4471 N N . GLN A 1 578 ? 29.109 25.938 16.328 1 94.62 578 GLN A N 1
ATOM 4472 C CA . GLN A 1 578 ? 30.188 26.328 17.234 1 94.62 578 GLN A CA 1
ATOM 4473 C C . GLN A 1 578 ? 31.359 25.359 17.141 1 94.62 578 GLN A C 1
ATOM 4475 O O . GLN A 1 578 ? 31.172 24.156 16.984 1 94.62 578 GLN A O 1
ATOM 4480 N N . ILE A 1 579 ? 32.562 25.781 16.766 1 74.62 579 ILE A N 1
ATOM 4481 C CA . ILE A 1 579 ? 33.781 24.984 16.641 1 74.62 579 ILE A CA 1
ATOM 4482 C C . ILE A 1 579 ? 34.344 24.672 18.016 1 74.62 579 ILE A C 1
ATOM 4484 O O . ILE A 1 579 ? 34.375 25.547 18.891 1 74.62 579 ILE A O 1
ATOM 4488 N N . MET B 1 1 ? 25.688 -38.125 11.164 1 18.27 1 MET B N 1
ATOM 4489 C CA . MET B 1 1 ? 24.453 -38.438 11.891 1 18.27 1 MET B CA 1
ATOM 4490 C C . MET B 1 1 ? 24.031 -37.25 12.773 1 18.27 1 MET B C 1
ATOM 4492 O O . MET B 1 1 ? 22.891 -36.812 12.695 1 18.27 1 MET B O 1
ATOM 4496 N N . ARG B 1 2 ? 24.359 -37.344 14.117 1 22.19 2 ARG B N 1
ATOM 4497 C CA . ARG B 1 2 ? 23.641 -37 15.336 1 22.19 2 ARG B CA 1
ATOM 4498 C C . ARG B 1 2 ? 23.844 -35.562 15.703 1 22.19 2 ARG B C 1
ATOM 4500 O O . ARG B 1 2 ? 23.719 -35.156 16.875 1 22.19 2 ARG B O 1
ATOM 4507 N N . VAL B 1 3 ? 24.438 -34.781 14.875 1 21.61 3 VAL B N 1
ATOM 4508 C CA . VAL B 1 3 ? 25.047 -33.594 15.422 1 21.61 3 VAL B CA 1
ATOM 4509 C C . VAL B 1 3 ? 24 -32.781 16.172 1 21.61 3 VAL B C 1
ATOM 4511 O O . VAL B 1 3 ? 22.922 -33.281 16.516 1 21.61 3 VAL B O 1
ATOM 4514 N N . LEU B 1 4 ? 23.875 -31.484 15.906 1 22.61 4 LEU B N 1
ATOM 4515 C CA . LEU B 1 4 ? 23.828 -30.25 16.672 1 22.61 4 LEU B CA 1
ATOM 4516 C C . LEU B 1 4 ? 22.391 -29.906 17.078 1 22.61 4 LEU B C 1
ATOM 4518 O O . LEU B 1 4 ? 21.641 -29.328 16.281 1 22.61 4 LEU B O 1
ATOM 4522 N N . HIS B 1 5 ? 21.688 -30.891 17.812 1 20.55 5 HIS B N 1
ATOM 4523 C CA . HIS B 1 5 ? 20.312 -30.609 18.188 1 20.55 5 HIS B CA 1
ATOM 4524 C C . HIS B 1 5 ? 20.234 -29.453 19.172 1 20.55 5 HIS B C 1
ATOM 4526 O O . HIS B 1 5 ? 19.188 -29.25 19.812 1 20.55 5 HIS B O 1
ATOM 4532 N N . GLN B 1 6 ? 21.375 -28.891 19.625 1 22.89 6 GLN B N 1
ATOM 4533 C CA . GLN B 1 6 ? 21.141 -28.141 20.859 1 22.89 6 GLN B CA 1
ATOM 4534 C C . GLN B 1 6 ? 20.125 -27.031 20.609 1 22.89 6 GLN B C 1
ATOM 4536 O O . GLN B 1 6 ? 20.375 -26.109 19.828 1 22.89 6 GLN B O 1
ATOM 4541 N N . TYR B 1 7 ? 18.828 -27.281 20.875 1 23.17 7 TYR B N 1
ATOM 4542 C CA . TYR B 1 7 ? 17.625 -26.453 20.812 1 23.17 7 TYR B CA 1
ATOM 4543 C C . TYR B 1 7 ? 17.688 -25.312 21.828 1 23.17 7 TYR B C 1
ATOM 4545 O O . TYR B 1 7 ? 17.609 -25.547 23.031 1 23.17 7 TYR B O 1
ATOM 4553 N N . LEU B 1 8 ? 18.688 -24.406 21.781 1 24.67 8 LEU B N 1
ATOM 4554 C CA . LEU B 1 8 ? 18.547 -23.281 22.703 1 24.67 8 LEU B CA 1
ATOM 4555 C C . LEU B 1 8 ? 17.141 -22.688 22.625 1 24.67 8 LEU B C 1
ATOM 4557 O O . LEU B 1 8 ? 16.734 -22.203 21.562 1 24.67 8 LEU B O 1
ATOM 4561 N N . HIS B 1 9 ? 16.297 -23.016 23.594 1 24.03 9 HIS B N 1
ATOM 4562 C CA . HIS B 1 9 ? 14.922 -22.578 23.844 1 24.03 9 HIS B CA 1
ATOM 4563 C C . HIS B 1 9 ? 14.867 -21.094 24.172 1 24.03 9 HIS B C 1
ATOM 4565 O O . HIS B 1 9 ? 14.914 -20.703 25.328 1 24.03 9 HIS B O 1
ATOM 4571 N N . ILE B 1 10 ? 15.625 -20.203 23.625 1 25.94 10 ILE B N 1
ATOM 4572 C CA . ILE B 1 10 ? 15.32 -18.844 24.047 1 25.94 10 ILE B CA 1
ATOM 4573 C C . ILE B 1 10 ? 13.891 -18.484 23.656 1 25.94 10 ILE B C 1
ATOM 4575 O O . ILE B 1 10 ? 13.562 -18.422 22.469 1 25.94 10 ILE B O 1
ATOM 4579 N N . SER B 1 11 ? 12.961 -18.609 24.641 1 25.19 11 SER B N 1
ATOM 4580 C CA . SER B 1 11 ? 11.539 -18.266 24.562 1 25.19 11 SER B CA 1
ATOM 4581 C C . SER B 1 11 ? 11.344 -16.766 24.344 1 25.19 11 SER B C 1
ATOM 4583 O O . SER B 1 11 ? 11.219 -16.016 25.312 1 25.19 11 SER B O 1
ATOM 4585 N N . LEU B 1 12 ? 12.109 -16.109 23.547 1 28.78 12 LEU B N 1
ATOM 4586 C CA . LEU B 1 12 ? 11.688 -14.719 23.375 1 28.78 12 LEU B CA 1
ATOM 4587 C C . LEU B 1 12 ? 10.281 -14.648 22.781 1 28.78 12 LEU B C 1
ATOM 4589 O O . LEU B 1 12 ? 10.031 -15.211 21.719 1 28.78 12 LEU B O 1
ATOM 4593 N N . TYR B 1 13 ? 9.312 -14.289 23.672 1 27.05 13 TYR B N 1
ATOM 4594 C CA . TYR B 1 13 ? 7.938 -13.977 23.281 1 27.05 13 TYR B CA 1
ATOM 4595 C C . TYR B 1 13 ? 7.902 -12.922 22.188 1 27.05 13 TYR B C 1
ATOM 4597 O O . TYR B 1 13 ? 8.078 -11.727 22.469 1 27.05 13 TYR B O 1
ATOM 4605 N N . VAL B 1 14 ? 8.453 -13.156 21.141 1 31.89 14 VAL B N 1
ATOM 4606 C CA . VAL B 1 14 ? 8.164 -12.32 19.969 1 31.89 14 VAL B CA 1
ATOM 4607 C C . VAL B 1 14 ? 6.668 -12.352 19.672 1 31.89 14 VAL B C 1
ATOM 4609 O O . VAL B 1 14 ? 6.098 -13.422 19.438 1 31.89 14 VAL B O 1
ATOM 4612 N N . GLY B 1 15 ? 5.926 -11.352 20.25 1 34.97 15 GLY B N 1
ATOM 4613 C CA . GLY B 1 15 ? 4.57 -11.188 19.734 1 34.97 15 GLY B CA 1
ATOM 4614 C C . GLY B 1 15 ? 4.453 -11.477 18.25 1 34.97 15 GLY B C 1
ATOM 4615 O O . GLY B 1 15 ? 5.078 -10.797 17.438 1 34.97 15 GLY B O 1
ATOM 4616 N N . THR B 1 16 ? 4.258 -12.656 17.938 1 38.41 16 THR B N 1
ATOM 4617 C CA . THR B 1 16 ? 4.215 -13.312 16.641 1 38.41 16 THR B CA 1
ATOM 4618 C C . THR B 1 16 ? 3.064 -12.773 15.789 1 38.41 16 THR B C 1
ATOM 4620 O O . THR B 1 16 ? 1.91 -12.789 16.219 1 38.41 16 THR B O 1
ATOM 4623 N N . SER B 1 17 ? 3.236 -11.766 15.195 1 46.38 17 SER B N 1
ATOM 4624 C CA . SER B 1 17 ? 2.305 -11.562 14.094 1 46.38 17 SER B CA 1
ATOM 4625 C C . SER B 1 17 ? 1.998 -12.875 13.375 1 46.38 17 SER B C 1
ATOM 4627 O O . SER B 1 17 ? 2.875 -13.461 12.742 1 46.38 17 SER B O 1
ATOM 4629 N N . VAL B 1 18 ? 1.016 -13.625 13.984 1 53.28 18 VAL B N 1
ATOM 4630 C CA . VAL B 1 18 ? 0.713 -15 13.617 1 53.28 18 VAL B CA 1
ATOM 4631 C C . VAL B 1 18 ? -0.147 -15.023 12.359 1 53.28 18 VAL B C 1
ATOM 4633 O O . VAL B 1 18 ? -0.997 -14.156 12.164 1 53.28 18 VAL B O 1
ATOM 4636 N N . ALA B 1 19 ? 0.235 -15.75 11.453 1 68.44 19 ALA B N 1
ATOM 4637 C CA . ALA B 1 19 ? -0.692 -16.328 10.477 1 68.44 19 ALA B CA 1
ATOM 4638 C C . ALA B 1 19 ? -2.084 -16.5 11.078 1 68.44 19 ALA B C 1
ATOM 4640 O O . ALA B 1 19 ? -2.24 -16.5 12.305 1 68.44 19 ALA B O 1
ATOM 4641 N N . ALA B 1 20 ? -3.045 -16.266 10.258 1 82.69 20 ALA B N 1
ATOM 4642 C CA . ALA B 1 20 ? -4.395 -16.562 10.727 1 82.69 20 ALA B CA 1
ATOM 4643 C C . ALA B 1 20 ? -4.43 -17.859 11.531 1 82.69 20 ALA B C 1
ATOM 4645 O O . ALA B 1 20 ? -3.488 -18.656 11.469 1 82.69 20 ALA B O 1
ATOM 4646 N N . ARG B 1 21 ? -5.383 -18.047 12.312 1 86.44 21 ARG B N 1
ATOM 4647 C CA . ARG B 1 21 ? -5.551 -19.219 13.172 1 86.44 21 ARG B CA 1
ATOM 4648 C C . ARG B 1 21 ? -5.289 -20.5 12.406 1 86.44 21 ARG B C 1
ATOM 4650 O O . ARG B 1 21 ? -5.699 -20.641 11.25 1 86.44 21 ARG B O 1
ATOM 4657 N N . GLY B 1 22 ? -4.578 -21.422 13.062 1 91.25 22 GLY B N 1
ATOM 4658 C CA . GLY B 1 22 ? -4.219 -22.688 12.445 1 91.25 22 GLY B CA 1
ATOM 4659 C C . GLY B 1 22 ? -2.98 -22.594 11.578 1 91.25 22 GLY B C 1
ATOM 4660 O O . GLY B 1 22 ? -2.496 -23.609 11.07 1 91.25 22 GLY B O 1
ATOM 4661 N N . GLY B 1 23 ? -2.473 -21.375 11.398 1 91.81 23 GLY B N 1
ATOM 4662 C CA . GLY B 1 23 ? -1.319 -21.172 10.539 1 91.81 23 GLY B CA 1
ATOM 4663 C C . GLY B 1 23 ? -1.693 -20.906 9.094 1 91.81 23 GLY B C 1
ATOM 4664 O O . GLY B 1 23 ? -0.829 -20.891 8.211 1 91.81 23 GLY B O 1
ATOM 4665 N N . HIS B 1 24 ? -2.975 -20.672 8.789 1 93.69 24 HIS B N 1
ATOM 4666 C CA . HIS B 1 24 ? -3.467 -20.453 7.43 1 93.69 24 HIS B CA 1
ATOM 4667 C C . HIS B 1 24 ? -3.051 -19.094 6.898 1 93.69 24 HIS B C 1
ATOM 4669 O O . HIS B 1 24 ? -2.791 -18.172 7.68 1 93.69 24 HIS B O 1
ATOM 4675 N N . CYS B 1 25 ? -2.93 -19 5.645 1 94 25 CYS B N 1
ATOM 4676 C CA . CYS B 1 25 ? -2.77 -17.766 4.906 1 94 25 CYS B CA 1
ATOM 4677 C C . CYS B 1 25 ? -3.939 -17.531 3.953 1 94 25 CYS B C 1
ATOM 4679 O O . CYS B 1 25 ? -3.801 -17.703 2.742 1 94 25 CYS B O 1
ATOM 4681 N N . PRO B 1 26 ? -5.059 -17.141 4.5 1 96.69 26 PRO B N 1
ATOM 4682 C CA . PRO B 1 26 ? -6.199 -16.906 3.609 1 96.69 26 PRO B CA 1
ATOM 4683 C C . PRO B 1 26 ? -5.957 -15.766 2.623 1 96.69 26 PRO B C 1
ATOM 4685 O O . PRO B 1 26 ? -5.043 -14.953 2.818 1 96.69 26 PRO B O 1
ATOM 4688 N N . PRO B 1 27 ? -6.719 -15.789 1.482 1 96.69 27 PRO B N 1
ATOM 4689 C CA . PRO B 1 27 ? -6.609 -14.609 0.623 1 96.69 27 PRO B CA 1
ATOM 4690 C C . PRO B 1 27 ? -7.016 -13.32 1.337 1 96.69 27 PRO B C 1
ATOM 4692 O O . PRO B 1 27 ? -7.883 -13.344 2.215 1 96.69 27 PRO B O 1
ATOM 4695 N N . LEU B 1 28 ? -6.355 -12.219 1.017 1 96.94 28 LEU B N 1
ATOM 4696 C CA . LEU B 1 28 ? -6.82 -10.93 1.525 1 96.94 28 LEU B CA 1
ATOM 4697 C C . LEU B 1 28 ? -8.25 -10.656 1.066 1 96.94 28 LEU B C 1
ATOM 4699 O O . LEU B 1 28 ? -8.578 -10.852 -0.103 1 96.94 28 LEU B O 1
ATOM 4703 N N . GLY B 1 29 ? -9.086 -10.133 2.002 1 96.12 29 GLY B N 1
ATOM 4704 C CA . GLY B 1 29 ? -10.492 -9.914 1.681 1 96.12 29 GLY B CA 1
ATOM 4705 C C . GLY B 1 29 ? -11.422 -10.914 2.34 1 96.12 29 GLY B C 1
ATOM 4706 O O . GLY B 1 29 ? -11.016 -11.633 3.256 1 96.12 29 GLY B O 1
ATOM 4707 N N . PRO B 1 30 ? -12.633 -11 1.865 1 96.81 30 PRO B N 1
ATOM 4708 C CA . PRO B 1 30 ? -13.617 -11.883 2.502 1 96.81 30 PRO B CA 1
ATOM 4709 C C . PRO B 1 30 ? -13.266 -13.359 2.359 1 96.81 30 PRO B C 1
ATOM 4711 O O . PRO B 1 30 ? -12.867 -13.805 1.276 1 96.81 30 PRO B O 1
ATOM 4714 N N . VAL B 1 31 ? -13.461 -14.094 3.42 1 97.75 31 VAL B N 1
ATOM 4715 C CA . VAL B 1 31 ? -13.188 -15.523 3.391 1 97.75 31 VAL B CA 1
ATOM 4716 C C . VAL B 1 31 ? -14.508 -16.297 3.34 1 97.75 31 VAL B C 1
ATOM 4718 O O . VAL B 1 31 ? -14.508 -17.531 3.211 1 97.75 31 VAL B O 1
ATOM 4721 N N . LEU B 1 32 ? -15.57 -15.625 3.486 1 97.75 32 LEU B N 1
ATOM 4722 C CA . LEU B 1 32 ? -16.953 -16.062 3.293 1 97.75 32 LEU B CA 1
ATOM 4723 C C . LEU B 1 32 ? -17.797 -14.945 2.697 1 97.75 32 LEU B C 1
ATOM 4725 O O . LEU B 1 32 ? -17.422 -13.773 2.758 1 97.75 32 LEU B O 1
ATOM 4729 N N . PRO B 1 33 ? -18.922 -15.297 2.074 1 95.56 33 PRO B N 1
ATOM 4730 C CA . PRO B 1 33 ? -19.828 -14.211 1.674 1 95.56 33 PRO B CA 1
ATOM 4731 C C . PRO B 1 33 ? -20.281 -13.352 2.852 1 95.56 33 PRO B C 1
ATOM 4733 O O . PRO B 1 33 ? -20.5 -13.867 3.953 1 95.56 33 PRO B O 1
ATOM 4736 N N . ALA B 1 34 ? -20.438 -12.062 2.605 1 96.5 34 ALA B N 1
ATOM 4737 C CA . ALA B 1 34 ? -20.984 -11.172 3.627 1 96.5 34 ALA B CA 1
ATOM 4738 C C . ALA B 1 34 ? -22.391 -11.617 4.035 1 96.5 34 ALA B C 1
ATOM 4740 O O . ALA B 1 34 ? -23.172 -12.039 3.193 1 96.5 34 ALA B O 1
ATOM 4741 N N . PRO B 1 35 ? -22.672 -11.492 5.309 1 97.31 35 PRO B N 1
ATOM 4742 C CA . PRO B 1 35 ? -24.016 -11.914 5.73 1 97.31 35 PRO B CA 1
ATOM 4743 C C . PRO B 1 35 ? -25.125 -11.086 5.094 1 97.31 35 PRO B C 1
ATOM 4745 O O . PRO B 1 35 ? -24.984 -9.867 4.934 1 97.31 35 PRO B O 1
ATOM 4748 N N . LEU B 1 36 ? -26.203 -11.711 4.812 1 96.62 36 LEU B N 1
ATOM 4749 C CA . LEU B 1 36 ? -27.344 -11.078 4.16 1 96.62 36 LEU B CA 1
ATOM 4750 C C . LEU B 1 36 ? -28.266 -10.422 5.184 1 96.62 36 LEU B C 1
ATOM 4752 O O . LEU B 1 36 ? -28.969 -9.461 4.867 1 96.62 36 LEU B O 1
ATOM 4756 N N . HIS B 1 37 ? -28.312 -11.023 6.426 1 96.75 37 HIS B N 1
ATOM 4757 C CA . HIS B 1 37 ? -29.203 -10.516 7.461 1 96.75 37 HIS B CA 1
ATOM 4758 C C . HIS B 1 37 ? -28.5 -10.438 8.812 1 96.75 37 HIS B C 1
ATOM 4760 O O . HIS B 1 37 ? -28.984 -10.977 9.805 1 96.75 37 HIS B O 1
ATOM 4766 N N . PRO B 1 38 ? -27.438 -9.711 8.867 1 98.06 38 PRO B N 1
ATOM 4767 C CA . PRO B 1 38 ? -26.734 -9.641 10.148 1 98.06 38 PRO B CA 1
ATOM 4768 C C . PRO B 1 38 ? -27.578 -9.031 11.258 1 98.06 38 PRO B C 1
ATOM 4770 O O . PRO B 1 38 ? -27.438 -9.414 12.43 1 98.06 38 PRO B O 1
ATOM 4773 N N . GLY B 1 39 ? -28.484 -8.141 10.984 1 98.12 39 GLY B N 1
ATOM 4774 C CA . GLY B 1 39 ? -29.312 -7.477 11.984 1 98.12 39 GLY B CA 1
ATOM 4775 C C . GLY B 1 39 ? -30.219 -8.43 12.742 1 98.12 39 GLY B C 1
ATOM 4776 O O . GLY B 1 39 ? -30.625 -8.141 13.867 1 98.12 39 GLY B O 1
ATOM 4777 N N . ALA B 1 40 ? -30.547 -9.531 12.141 1 97.25 40 ALA B N 1
ATOM 4778 C CA . ALA B 1 40 ? -31.453 -10.508 12.758 1 97.25 40 ALA B CA 1
ATOM 4779 C C . ALA B 1 40 ? -30.688 -11.492 13.633 1 97.25 40 ALA B C 1
ATOM 4781 O O . ALA B 1 40 ? -31.281 -12.203 14.445 1 97.25 40 ALA B O 1
ATOM 4782 N N . HIS B 1 41 ? -29.438 -11.57 13.531 1 98.19 41 HIS B N 1
ATOM 4783 C CA . HIS B 1 41 ? -28.641 -12.562 14.242 1 98.19 41 HIS B CA 1
ATOM 4784 C C . HIS B 1 41 ? -28.469 -12.188 15.711 1 98.19 41 HIS B C 1
ATOM 4786 O O . HIS B 1 41 ? -28.141 -11.039 16.031 1 98.19 41 HIS B O 1
ATOM 4792 N N . PRO B 1 42 ? -28.578 -13.141 16.656 1 98.5 42 PRO B N 1
ATOM 4793 C CA . PRO B 1 42 ? -28.516 -12.836 18.094 1 98.5 42 PRO B CA 1
ATOM 4794 C C . PRO B 1 42 ? -27.172 -12.242 18.516 1 98.5 42 PRO B C 1
ATOM 4796 O O . PRO B 1 42 ? -27.125 -11.336 19.344 1 98.5 42 PRO B O 1
ATOM 4799 N N . SER B 1 43 ? -26.094 -12.742 17.953 1 98.5 43 SER B N 1
ATOM 4800 C CA . SER B 1 43 ? -24.781 -12.211 18.297 1 98.5 43 SER B CA 1
ATOM 4801 C C . SER B 1 43 ? -24.641 -10.75 17.906 1 98.5 43 SER B C 1
ATOM 4803 O O . SER B 1 43 ? -24 -9.961 18.609 1 98.5 43 SER B O 1
ATOM 4805 N N . VAL B 1 44 ? -25.203 -10.414 16.75 1 98.88 44 VAL B N 1
ATOM 4806 C CA . VAL B 1 44 ? -25.125 -9.031 16.281 1 98.88 44 VAL B CA 1
ATOM 4807 C C . VAL B 1 44 ? -26 -8.141 17.172 1 98.88 44 VAL B C 1
ATOM 4809 O O . VAL B 1 44 ? -25.594 -7.027 17.531 1 98.88 44 VAL B O 1
ATOM 4812 N N . ARG B 1 45 ? -27.141 -8.617 17.547 1 98.75 45 ARG B N 1
ATOM 4813 C CA . ARG B 1 45 ? -28.016 -7.867 18.438 1 98.75 45 ARG B CA 1
ATOM 4814 C C . ARG B 1 45 ? -27.312 -7.602 19.781 1 98.75 45 ARG B C 1
ATOM 4816 O O . ARG B 1 45 ? -27.422 -6.504 20.328 1 98.75 45 ARG B O 1
ATOM 4823 N N . SER B 1 46 ? -26.625 -8.633 20.281 1 98.81 46 SER B N 1
ATOM 4824 C CA . SER B 1 46 ? -25.875 -8.469 21.516 1 98.81 46 SER B CA 1
ATOM 4825 C C . SER B 1 46 ? -24.766 -7.438 21.359 1 98.81 46 SER B C 1
ATOM 4827 O O . SER B 1 46 ? -24.531 -6.629 22.25 1 98.81 46 SER B O 1
ATOM 4829 N N . ALA B 1 47 ? -24.047 -7.527 20.266 1 98.88 47 ALA B N 1
ATOM 4830 C CA . ALA B 1 47 ? -22.984 -6.566 19.984 1 98.88 47 ALA B CA 1
ATOM 4831 C C . ALA B 1 47 ? -23.531 -5.145 19.906 1 98.88 47 ALA B C 1
ATOM 4833 O O . ALA B 1 47 ? -22.906 -4.207 20.406 1 98.88 47 ALA B O 1
ATOM 4834 N N . ILE B 1 48 ? -24.672 -4.98 19.25 1 98.88 48 ILE B N 1
ATOM 4835 C CA . ILE B 1 48 ? -25.297 -3.672 19.094 1 98.88 48 ILE B CA 1
ATOM 4836 C C . ILE B 1 48 ? -25.703 -3.117 20.469 1 98.88 48 ILE B C 1
ATOM 4838 O O . ILE B 1 48 ? -25.547 -1.923 20.719 1 98.88 48 ILE B O 1
ATOM 4842 N N . ALA B 1 49 ? -26.203 -3.973 21.328 1 98.75 49 ALA B N 1
ATOM 4843 C CA . ALA B 1 49 ? -26.531 -3.551 22.688 1 98.75 49 ALA B CA 1
ATOM 4844 C C . ALA B 1 49 ? -25.297 -3.064 23.438 1 98.75 49 ALA B C 1
ATOM 4846 O O . ALA B 1 49 ? -25.344 -2.059 24.141 1 98.75 49 ALA B O 1
ATOM 4847 N N . ALA B 1 50 ? -24.25 -3.82 23.281 1 98.75 50 ALA B N 1
ATOM 4848 C CA . ALA B 1 50 ? -23 -3.418 23.906 1 98.75 50 ALA B CA 1
ATOM 4849 C C . ALA B 1 50 ? -22.516 -2.08 23.359 1 98.75 50 ALA B C 1
ATOM 4851 O O . ALA B 1 50 ? -22.016 -1.238 24.094 1 98.75 50 ALA B O 1
ATOM 4852 N N . ILE B 1 51 ? -22.625 -1.88 22.062 1 98.81 51 ILE B N 1
ATOM 4853 C CA . ILE B 1 51 ? -22.234 -0.632 21.422 1 98.81 51 ILE B CA 1
ATOM 4854 C C . ILE B 1 51 ? -23.094 0.514 21.938 1 98.81 51 ILE B C 1
ATOM 4856 O O . ILE B 1 51 ? -22.578 1.605 22.219 1 98.81 51 ILE B O 1
ATOM 4860 N N . GLN B 1 52 ? -24.375 0.24 22.062 1 98.56 52 GLN B N 1
ATOM 4861 C CA . GLN B 1 52 ? -25.281 1.231 22.625 1 98.56 52 GLN B CA 1
ATOM 4862 C C . GLN B 1 52 ? -24.797 1.692 24 1 98.56 52 GLN B C 1
ATOM 4864 O O . GLN B 1 52 ? -24.734 2.893 24.281 1 98.56 52 GLN B O 1
ATOM 4869 N N . GLU B 1 53 ? -24.438 0.762 24.828 1 98.38 53 GLU B N 1
ATOM 4870 C CA . GLU B 1 53 ? -23.953 1.082 26.156 1 98.38 53 GLU B CA 1
ATOM 4871 C C . GLU B 1 53 ? -22.672 1.916 26.109 1 98.38 53 GLU B C 1
ATOM 4873 O O . GLU B 1 53 ? -22.516 2.869 26.875 1 98.38 53 GLU B O 1
ATOM 4878 N N . LYS B 1 54 ? -21.844 1.544 25.25 1 97.62 54 LYS B N 1
ATOM 4879 C CA . LYS B 1 54 ? -20.562 2.246 25.125 1 97.62 54 LYS B CA 1
ATOM 4880 C C . LYS B 1 54 ? -20.766 3.674 24.641 1 97.62 54 LYS B C 1
ATOM 4882 O O . LYS B 1 54 ? -20.141 4.605 25.141 1 97.62 54 LYS B O 1
ATOM 4887 N N . VAL B 1 55 ? -21.594 3.855 23.625 1 98.12 55 VAL B N 1
ATOM 4888 C CA . VAL B 1 55 ? -21.859 5.18 23.062 1 98.12 55 VAL B CA 1
ATOM 4889 C C . VAL B 1 55 ? -22.547 6.055 24.109 1 98.12 55 VAL B C 1
ATOM 4891 O O . VAL B 1 55 ? -22.234 7.238 24.234 1 98.12 55 VAL B O 1
ATOM 4894 N N . GLU B 1 56 ? -23.438 5.484 24.891 1 97.75 56 GLU B N 1
ATOM 4895 C CA . GLU B 1 56 ? -24.125 6.219 25.953 1 97.75 56 GLU B CA 1
ATOM 4896 C C . GLU B 1 56 ? -23.141 6.633 27.047 1 97.75 56 GLU B C 1
ATOM 4898 O O . GLU B 1 56 ? -23.219 7.75 27.562 1 97.75 56 GLU B O 1
ATOM 4903 N N . ALA B 1 57 ? -22.234 5.762 27.344 1 96.56 57 ALA B N 1
ATOM 4904 C CA . ALA B 1 57 ? -21.25 6.062 28.375 1 96.56 57 ALA B CA 1
ATOM 4905 C C . ALA B 1 57 ? -20.359 7.234 27.953 1 96.56 57 ALA B C 1
ATOM 4907 O O . ALA B 1 57 ? -19.969 8.047 28.797 1 96.56 57 ALA B O 1
ATOM 4908 N N . VAL B 1 58 ? -20.078 7.305 26.703 1 95.44 58 VAL B N 1
ATOM 4909 C CA . VAL B 1 58 ? -19.188 8.352 26.188 1 95.44 58 VAL B CA 1
ATOM 4910 C C . VAL B 1 58 ? -19.969 9.664 26.062 1 95.44 58 VAL B C 1
ATOM 4912 O O . VAL B 1 58 ? -19.391 10.742 26.25 1 95.44 58 VAL B O 1
ATOM 4915 N N . THR B 1 59 ? -21.266 9.641 25.875 1 97 59 THR B N 1
ATOM 4916 C CA . THR B 1 59 ? -22.016 10.852 25.531 1 97 59 THR B CA 1
ATOM 4917 C C . THR B 1 59 ? -22.703 11.422 26.781 1 97 59 THR B C 1
ATOM 4919 O O . THR B 1 59 ? -23.016 12.609 26.828 1 97 59 THR B O 1
ATOM 4922 N N . SER B 1 60 ? -22.922 10.641 27.781 1 96.81 60 SER B N 1
ATOM 4923 C CA . SER B 1 60 ? -23.703 11.031 28.953 1 96.81 60 SER B CA 1
ATOM 4924 C C . SER B 1 60 ? -23.062 12.227 29.656 1 96.81 60 SER B C 1
ATOM 4926 O O . SER B 1 60 ? -23.766 13.109 30.156 1 96.81 60 SER B O 1
ATOM 4928 N N . PRO B 1 61 ? -21.766 12.312 29.719 1 96.81 61 PRO B N 1
ATOM 4929 C CA . PRO B 1 61 ? -21.172 13.438 30.453 1 96.81 61 PRO B CA 1
ATOM 4930 C C . PRO B 1 61 ? -21.047 14.695 29.594 1 96.81 61 PRO B C 1
ATOM 4932 O O . PRO B 1 61 ? -20.594 15.734 30.094 1 96.81 61 PRO B O 1
ATOM 4935 N N . LEU B 1 62 ? -21.406 14.68 28.375 1 97.69 62 LEU B N 1
ATOM 4936 C CA . LEU B 1 62 ? -21.203 15.812 27.484 1 97.69 62 LEU B CA 1
ATOM 4937 C C . LEU B 1 62 ? -22.266 16.875 27.703 1 97.69 62 LEU B C 1
ATOM 4939 O O . LEU B 1 62 ? -23.453 16.562 27.812 1 97.69 62 LEU B O 1
ATOM 4943 N N . ASN B 1 63 ? -21.797 18.125 27.766 1 97.88 63 ASN B N 1
ATOM 4944 C CA . ASN B 1 63 ? -22.703 19.234 28.062 1 97.88 63 ASN B CA 1
ATOM 4945 C C . ASN B 1 63 ? -22.938 20.109 26.844 1 97.88 63 ASN B C 1
ATOM 4947 O O . ASN B 1 63 ? -23.953 20.812 26.781 1 97.88 63 ASN B O 1
ATOM 4951 N N . GLU B 1 64 ? -22.016 20.141 26 1 98.06 64 GLU B N 1
ATOM 4952 C CA . GLU B 1 64 ? -22.078 21.078 24.875 1 98.06 64 GLU B CA 1
ATOM 4953 C C . GLU B 1 64 ? -21.828 20.375 23.547 1 98.06 64 GLU B C 1
ATOM 4955 O O . GLU B 1 64 ? -21.828 21.016 22.5 1 98.06 64 GLU B O 1
ATOM 4960 N N . SER B 1 65 ? -21.609 19.031 23.625 1 98.38 65 SER B N 1
ATOM 4961 C CA . SER B 1 65 ? -21.172 18.297 22.422 1 98.38 65 SER B CA 1
ATOM 4962 C C . SER B 1 65 ? -22.203 17.266 22.016 1 98.38 65 SER B C 1
ATOM 4964 O O . SER B 1 65 ? -22.875 16.656 22.859 1 98.38 65 SER B O 1
ATOM 4966 N N . SER B 1 66 ? -22.344 17.062 20.734 1 98.5 66 SER B N 1
ATOM 4967 C CA . SER B 1 66 ? -23.188 16.016 20.156 1 98.5 66 SER B CA 1
ATOM 4968 C C . SER B 1 66 ? -22.328 14.93 19.5 1 98.5 66 SER B C 1
ATOM 4970 O O . SER B 1 66 ? -21.266 15.219 18.953 1 98.5 66 SER B O 1
ATOM 4972 N N . VAL B 1 67 ? -22.75 13.727 19.609 1 98.5 67 VAL B N 1
ATOM 4973 C CA . VAL B 1 67 ? -22.172 12.57 18.906 1 98.5 67 VAL B CA 1
ATOM 4974 C C . VAL B 1 67 ? -23.281 11.828 18.156 1 98.5 67 VAL B C 1
ATOM 4976 O O . VAL B 1 67 ? -24.359 11.594 18.703 1 98.5 67 VAL B O 1
ATOM 4979 N N . ALA B 1 68 ? -23.062 11.523 16.922 1 98.69 68 ALA B N 1
ATOM 4980 C CA . ALA B 1 68 ? -23.969 10.719 16.109 1 98.69 68 ALA B CA 1
ATOM 4981 C C . ALA B 1 68 ? -23.234 9.555 15.461 1 98.69 68 ALA B C 1
ATOM 4983 O O . ALA B 1 68 ? -22.094 9.703 15 1 98.69 68 ALA B O 1
ATOM 4984 N N . VAL B 1 69 ? -23.812 8.367 15.5 1 98.81 69 VAL B N 1
ATOM 4985 C CA . VAL B 1 69 ? -23.188 7.145 14.992 1 98.81 69 VAL B CA 1
ATOM 4986 C C . VAL B 1 69 ? -24.234 6.305 14.266 1 98.81 69 VAL B C 1
ATOM 4988 O O . VAL B 1 69 ? -25.375 6.18 14.727 1 98.81 69 VAL B O 1
ATOM 4991 N N . ALA B 1 70 ? -23.875 5.797 13.141 1 98.88 70 ALA B N 1
ATOM 4992 C CA . ALA B 1 70 ? -24.734 4.82 12.477 1 98.88 70 ALA B CA 1
ATOM 4993 C C . ALA B 1 70 ? -23.906 3.68 11.883 1 98.88 70 ALA B C 1
ATOM 4995 O O . ALA B 1 70 ? -22.734 3.869 11.539 1 98.88 70 ALA B O 1
ATOM 4996 N N . ILE B 1 71 ? -24.422 2.514 11.859 1 98.94 71 ILE B N 1
ATOM 4997 C CA . ILE B 1 71 ? -23.875 1.294 11.266 1 98.94 71 ILE B CA 1
ATOM 4998 C C . ILE B 1 71 ? -24.922 0.65 10.359 1 98.94 71 ILE B C 1
ATOM 5000 O O . ILE B 1 71 ? -26.078 0.507 10.734 1 98.94 71 ILE B O 1
ATOM 5004 N N . LYS B 1 72 ? -24.5 0.25 9.18 1 98.81 72 LYS B N 1
ATOM 5005 C CA . LYS B 1 72 ? -25.438 -0.362 8.242 1 98.81 72 LYS B CA 1
ATOM 5006 C C . LYS B 1 72 ? -24.75 -1.435 7.398 1 98.81 72 LYS B C 1
ATOM 5008 O O . LYS B 1 72 ? -23.594 -1.281 7.012 1 98.81 72 LYS B O 1
ATOM 5013 N N . SER B 1 73 ? -25.438 -2.535 7.195 1 98.56 73 SER B N 1
ATOM 5014 C CA . SER B 1 73 ? -25.094 -3.494 6.148 1 98.56 73 SER B CA 1
ATOM 5015 C C . SER B 1 73 ? -25.766 -3.135 4.828 1 98.56 73 SER B C 1
ATOM 5017 O O . SER B 1 73 ? -26.969 -2.838 4.793 1 98.56 73 SER B O 1
ATOM 5019 N N . THR B 1 74 ? -25.047 -3.15 3.771 1 97.06 74 THR B N 1
ATOM 5020 C CA . THR B 1 74 ? -25.609 -2.844 2.461 1 97.06 74 THR B CA 1
ATOM 5021 C C . THR B 1 74 ? -26.672 -3.859 2.08 1 97.06 74 THR B C 1
ATOM 5023 O O . THR B 1 74 ? -27.5 -3.596 1.21 1 97.06 74 THR B O 1
ATOM 5026 N N . ASN B 1 75 ? -26.625 -4.984 2.73 1 96.06 75 ASN B N 1
ATOM 5027 C CA . ASN B 1 75 ? -27.562 -6.055 2.404 1 96.06 75 ASN B CA 1
ATOM 5028 C C . ASN B 1 75 ? -28.891 -5.871 3.127 1 96.06 75 ASN B C 1
ATOM 5030 O O . ASN B 1 75 ? -29.859 -6.602 2.861 1 96.06 75 ASN B O 1
ATOM 5034 N N . GLU B 1 76 ? -28.922 -4.941 4.008 1 97 76 GLU B N 1
ATOM 5035 C CA . GLU B 1 76 ? -30.156 -4.668 4.734 1 97 76 GLU B CA 1
ATOM 5036 C C . GLU B 1 76 ? -30.609 -3.229 4.516 1 97 76 GLU B C 1
ATOM 5038 O O . GLU B 1 76 ? -29.797 -2.336 4.297 1 97 76 GLU B O 1
ATOM 5043 N N . ASN B 1 77 ? -31.906 -2.984 4.609 1 95.62 77 ASN B N 1
ATOM 5044 C CA . ASN B 1 77 ? -32.469 -1.649 4.422 1 95.62 77 ASN B CA 1
ATOM 5045 C C . ASN B 1 77 ? -32.312 -0.794 5.676 1 95.62 77 ASN B C 1
ATOM 5047 O O . ASN B 1 77 ? -32.031 0.407 5.586 1 95.62 77 ASN B O 1
ATOM 5051 N N . ASP B 1 78 ? -32.438 -1.417 6.836 1 97.19 78 ASP B N 1
ATOM 5052 C CA . ASP B 1 78 ? -32.406 -0.666 8.086 1 97.19 78 ASP B CA 1
ATOM 5053 C C . ASP B 1 78 ? -30.984 -0.565 8.641 1 97.19 78 ASP B C 1
ATOM 5055 O O . ASP B 1 78 ? -30.125 -1.383 8.305 1 97.19 78 ASP B O 1
ATOM 5059 N N . TYR B 1 79 ? -30.828 0.361 9.445 1 98.5 79 TYR B N 1
ATOM 5060 C CA . TYR B 1 79 ? -29.578 0.471 10.203 1 98.5 79 TYR B CA 1
ATOM 5061 C C . TYR B 1 79 ? -29.453 -0.656 11.219 1 98.5 79 TYR B C 1
ATOM 5063 O O . TYR B 1 79 ? -30.453 -1.052 11.844 1 98.5 79 TYR B O 1
ATOM 5071 N N . LEU B 1 80 ? -28.25 -1.197 11.352 1 98.75 80 LEU B N 1
ATOM 5072 C CA . LEU B 1 80 ? -27.953 -2.053 12.492 1 98.75 80 LEU B CA 1
ATOM 5073 C C . LEU B 1 80 ? -27.953 -1.243 13.789 1 98.75 80 LEU B C 1
ATOM 5075 O O . LEU B 1 80 ? -28.328 -1.752 14.844 1 98.75 80 LEU B O 1
ATOM 5079 N N . PHE B 1 81 ? -27.484 -0.067 13.719 1 98.75 81 PHE B N 1
ATOM 5080 C CA . PHE B 1 81 ? -27.344 0.837 14.859 1 98.75 81 PHE B CA 1
ATOM 5081 C C . PHE B 1 81 ? -27.484 2.289 14.414 1 98.75 81 PHE B C 1
ATOM 5083 O O . PHE B 1 81 ? -26.953 2.674 13.367 1 98.75 81 PHE B O 1
ATOM 5090 N N . GLU B 1 82 ? -28.219 3.062 15.07 1 98.56 82 GLU B N 1
ATOM 5091 C CA . GLU B 1 82 ? -28.422 4.492 14.844 1 98.56 82 GLU B CA 1
ATOM 5092 C C . GLU B 1 82 ? -28.531 5.246 16.156 1 98.56 82 GLU B C 1
ATOM 5094 O O . GLU B 1 82 ? -29.344 4.887 17.016 1 98.56 82 GLU B O 1
ATOM 5099 N N . PHE B 1 83 ? -27.719 6.223 16.297 1 98.62 83 PHE B N 1
ATOM 5100 C CA . PHE B 1 83 ? -27.656 6.977 17.547 1 98.62 83 PHE B CA 1
ATOM 5101 C C . PHE B 1 83 ? -27.312 8.438 17.281 1 98.62 83 PHE B C 1
ATOM 5103 O O . PHE B 1 83 ? -26.484 8.742 16.422 1 98.62 83 PHE B O 1
ATOM 5110 N N . ALA B 1 84 ? -27.969 9.359 17.906 1 98.44 84 ALA B N 1
ATOM 5111 C CA . ALA B 1 84 ? -27.656 10.789 17.922 1 98.44 84 ALA B CA 1
ATOM 5112 C C . ALA B 1 84 ? -27.938 11.406 19.281 1 98.44 84 ALA B C 1
ATOM 5114 O O . ALA B 1 84 ? -29.031 11.25 19.828 1 98.44 84 ALA B O 1
ATOM 5115 N N . SER B 1 85 ? -27 12.062 19.828 1 98.19 85 SER B N 1
ATOM 5116 C CA . SER B 1 85 ? -27.172 12.672 21.156 1 98.19 85 SER B CA 1
ATOM 5117 C C . SER B 1 85 ? -27.375 14.18 21.047 1 98.19 85 SER B C 1
ATOM 5119 O O . SER B 1 85 ? -26.781 14.836 20.203 1 98.19 85 SER B O 1
ATOM 5121 N N . THR B 1 86 ? -28.281 14.68 21.812 1 97.94 86 THR B N 1
ATOM 5122 C CA . THR B 1 86 ? -28.484 16.109 21.984 1 97.94 86 THR B CA 1
ATOM 5123 C C . THR B 1 86 ? -27.969 16.578 23.344 1 97.94 86 THR B C 1
ATOM 5125 O O . THR B 1 86 ? -28.469 16.141 24.375 1 97.94 86 THR B O 1
ATOM 5128 N N . PRO B 1 87 ? -27 17.422 23.328 1 97.94 87 PRO B N 1
ATOM 5129 C CA . PRO B 1 87 ? -26.547 17.938 24.625 1 97.94 87 PRO B CA 1
ATOM 5130 C C . PRO B 1 87 ? -27.516 18.938 25.25 1 97.94 87 PRO B C 1
ATOM 5132 O O . PRO B 1 87 ? -28.375 19.484 24.547 1 97.94 87 PRO B O 1
ATOM 5135 N N . PRO B 1 88 ? -27.391 19.172 26.578 1 97.25 88 PRO B N 1
ATOM 5136 C CA . PRO B 1 88 ? -28.281 20.125 27.25 1 97.25 88 PRO B CA 1
ATOM 5137 C C . PRO B 1 88 ? -28.109 21.547 26.719 1 97.25 88 PRO B C 1
ATOM 5139 O O . PRO B 1 88 ? -29.062 22.328 26.734 1 97.25 88 PRO B O 1
ATOM 5142 N N . ASN B 1 89 ? -26.922 21.922 26.297 1 97.06 89 ASN B N 1
ATOM 5143 C CA . ASN B 1 89 ? -26.656 23.266 25.812 1 97.06 89 ASN B CA 1
ATOM 5144 C C . ASN B 1 89 ? -26.375 23.266 24.312 1 97.06 89 ASN B C 1
ATOM 5146 O O . ASN B 1 89 ? -25.438 22.625 23.844 1 97.06 89 ASN B O 1
ATOM 5150 N N . VAL B 1 90 ? -27.141 24.016 23.562 1 95.25 90 VAL B N 1
ATOM 5151 C CA . VAL B 1 90 ? -26.953 24.156 22.125 1 95.25 90 VAL B CA 1
ATOM 5152 C C . VAL B 1 90 ? -26.938 25.641 21.766 1 95.25 90 VAL B C 1
ATOM 5154 O O . VAL B 1 90 ? -27.359 26.484 22.562 1 95.25 90 VAL B O 1
ATOM 5157 N N . ASP B 1 91 ? -26.344 25.984 20.656 1 97.31 91 ASP B N 1
ATOM 5158 C CA . ASP B 1 91 ? -26.406 27.344 20.109 1 97.31 91 ASP B CA 1
ATOM 5159 C C . ASP B 1 91 ? -27.781 27.625 19.5 1 97.31 91 ASP B C 1
ATOM 5161 O O . ASP B 1 91 ? -28.297 26.812 18.734 1 97.31 91 ASP B O 1
ATOM 5165 N N . PRO B 1 92 ? -28.359 28.812 19.734 1 96.12 92 PRO B N 1
ATOM 5166 C CA . PRO B 1 92 ? -29.703 29.109 19.234 1 96.12 92 PRO B CA 1
ATOM 5167 C C . PRO B 1 92 ? -29.766 29.188 17.703 1 96.12 92 PRO B C 1
ATOM 5169 O O . PRO B 1 92 ? -30.844 29.125 17.125 1 96.12 92 PRO B O 1
ATOM 5172 N N . ARG B 1 93 ? -28.656 29.25 17 1 96 93 ARG B N 1
ATOM 5173 C CA . ARG B 1 93 ? -28.641 29.297 15.547 1 96 93 ARG B CA 1
ATOM 5174 C C . ARG B 1 93 ? -29.016 27.953 14.938 1 96 93 ARG B C 1
ATOM 5176 O O . ARG B 1 93 ? -29.516 27.891 13.812 1 96 93 ARG B O 1
ATOM 5183 N N . GLY B 1 94 ? -28.734 26.906 15.688 1 97.88 94 GLY B N 1
ATOM 5184 C CA . GLY B 1 94 ? -28.844 25.562 15.141 1 97.88 94 GLY B CA 1
ATOM 5185 C C . GLY B 1 94 ? -30.109 24.844 15.578 1 97.88 94 GLY B C 1
ATOM 5186 O O . GLY B 1 94 ? -31.094 25.484 15.953 1 97.88 94 GLY B O 1
ATOM 5187 N N . VAL B 1 95 ? -30.062 23.531 15.43 1 97.94 95 VAL B N 1
ATOM 5188 C CA . VAL B 1 95 ? -31.203 22.703 15.805 1 97.94 95 VAL B CA 1
ATOM 5189 C C . VAL B 1 95 ? -31.297 22.609 17.328 1 97.94 95 VAL B C 1
ATOM 5191 O O . VAL B 1 95 ? -30.297 22.734 18.031 1 97.94 95 VAL B O 1
ATOM 5194 N N . ASP B 1 96 ? -32.531 22.297 17.766 1 96.38 96 ASP B N 1
ATOM 5195 C CA . ASP B 1 96 ? -32.75 22.078 19.188 1 96.38 96 ASP B CA 1
ATOM 5196 C C . ASP B 1 96 ? -32.594 20.609 19.547 1 96.38 96 ASP B C 1
ATOM 5198 O O . ASP B 1 96 ? -32.344 20.266 20.703 1 96.38 96 ASP B O 1
ATOM 5202 N N . LYS B 1 97 ? -32.812 19.828 18.609 1 97.88 97 LYS B N 1
ATOM 5203 C CA . LYS B 1 97 ? -32.719 18.391 18.766 1 97.88 97 LYS B CA 1
ATOM 5204 C C . LYS B 1 97 ? -31.938 17.766 17.609 1 97.88 97 LYS B C 1
ATOM 5206 O O . LYS B 1 97 ? -32.25 18.016 16.438 1 97.88 97 LYS B O 1
ATOM 5211 N N . VAL B 1 98 ? -30.938 17 18 1 98.56 98 VAL B N 1
ATOM 5212 C CA . VAL B 1 98 ? -30.094 16.375 16.984 1 98.56 98 VAL B CA 1
ATOM 5213 C C . VAL B 1 98 ? -30.719 15.031 16.578 1 98.56 98 VAL B C 1
ATOM 5215 O O . VAL B 1 98 ? -31.172 14.266 17.422 1 98.56 98 VAL B O 1
ATOM 5218 N N . ASP B 1 99 ? -30.766 14.758 15.344 1 98.38 99 ASP B N 1
ATOM 5219 C CA . ASP B 1 99 ? -31.141 13.469 14.781 1 98.38 99 ASP B CA 1
ATOM 5220 C C . ASP B 1 99 ? -30.25 13.102 13.594 1 98.38 99 ASP B C 1
ATOM 5222 O O . ASP B 1 99 ? -29.203 13.703 13.391 1 98.38 99 ASP B O 1
ATOM 5226 N N . SER B 1 100 ? -30.641 12.102 12.844 1 98.31 100 SER B N 1
ATOM 5227 C CA . SER B 1 100 ? -29.766 11.547 11.82 1 98.31 100 SER B CA 1
ATOM 5228 C C . SER B 1 100 ? -29.766 12.414 10.562 1 98.31 100 SER B C 1
ATOM 5230 O O . SER B 1 100 ? -28.922 12.234 9.68 1 98.31 100 SER B O 1
ATOM 5232 N N . ASP B 1 101 ? -30.594 13.414 10.445 1 98.5 101 ASP B N 1
ATOM 5233 C CA . ASP B 1 101 ? -30.641 14.336 9.312 1 98.5 101 ASP B CA 1
ATOM 5234 C C . ASP B 1 101 ? -29.969 15.664 9.656 1 98.5 101 ASP B C 1
ATOM 5236 O O . ASP B 1 101 ? -29.797 16.516 8.789 1 98.5 101 ASP B O 1
ATOM 5240 N N . THR B 1 102 ? -29.672 15.82 10.945 1 98.81 102 THR B N 1
ATOM 5241 C CA . THR B 1 102 ? -28.984 17.047 11.359 1 98.81 102 THR B CA 1
ATOM 5242 C C . THR B 1 102 ? -27.641 17.172 10.625 1 98.81 102 THR B C 1
ATOM 5244 O O . THR B 1 102 ? -26.891 16.203 10.508 1 98.81 102 THR B O 1
ATOM 5247 N N . VAL B 1 103 ? -27.391 18.391 10.172 1 98.75 103 VAL B N 1
ATOM 5248 C CA . VAL B 1 103 ? -26.203 18.656 9.359 1 98.75 103 VAL B CA 1
ATOM 5249 C C . VAL B 1 103 ? -25.031 19.016 10.258 1 98.75 103 VAL B C 1
ATOM 5251 O O . VAL B 1 103 ? -25.172 19.766 11.219 1 98.75 103 VAL B O 1
ATOM 5254 N N . PHE B 1 104 ? -23.891 18.359 10.031 1 98.62 104 PHE B N 1
ATOM 5255 C CA . PHE B 1 104 ? -22.594 18.672 10.625 1 98.62 104 PHE B CA 1
ATOM 5256 C C . PHE B 1 104 ? -21.609 19.141 9.562 1 98.62 104 PHE B C 1
ATOM 5258 O O . PHE B 1 104 ? -21.844 18.953 8.367 1 98.62 104 PHE B O 1
ATOM 5265 N N . ARG B 1 105 ? -20.484 19.781 9.969 1 97.25 105 ARG B N 1
ATOM 5266 C CA . ARG B 1 105 ? -19.359 19.984 9.07 1 97.25 105 ARG B CA 1
ATOM 5267 C C . ARG B 1 105 ? -18.594 18.703 8.852 1 97.25 105 ARG B C 1
ATOM 5269 O O . ARG B 1 105 ? -18.312 17.969 9.805 1 97.25 105 ARG B O 1
ATOM 5276 N N . MET B 1 106 ? -18.25 18.438 7.637 1 96.88 106 MET B N 1
ATOM 5277 C CA . MET B 1 106 ? -17.516 17.219 7.316 1 96.88 106 MET B CA 1
ATOM 5278 C C . MET B 1 106 ? -16.016 17.406 7.535 1 96.88 106 MET B C 1
ATOM 5280 O O . MET B 1 106 ? -15.281 16.453 7.727 1 96.88 106 MET B O 1
ATOM 5284 N N . ALA B 1 107 ? -15.641 18.656 7.508 1 96.31 107 ALA B N 1
ATOM 5285 C CA . ALA B 1 107 ? -14.203 18.938 7.504 1 96.31 107 ALA B CA 1
ATOM 5286 C C . ALA B 1 107 ? -13.492 18.109 6.43 1 96.31 107 ALA B C 1
ATOM 5288 O O . ALA B 1 107 ? -13.945 18.047 5.285 1 96.31 107 ALA B O 1
ATOM 5289 N N . SER B 1 108 ? -12.391 17.469 6.691 1 97.38 108 SER B N 1
ATOM 5290 C CA . SER B 1 108 ? -11.539 16.828 5.695 1 97.38 108 SER B CA 1
ATOM 5291 C C . SER B 1 108 ? -12.219 15.602 5.09 1 97.38 108 SER B C 1
ATOM 5293 O O . SER B 1 108 ? -11.773 15.078 4.066 1 97.38 108 SER B O 1
ATOM 5295 N N . LEU B 1 109 ? -13.203 15.07 5.672 1 98.5 109 LEU B N 1
ATOM 5296 C CA . LEU B 1 109 ? -13.969 14.039 4.984 1 98.5 109 LEU B CA 1
ATOM 5297 C C . LEU B 1 109 ? -14.438 14.523 3.615 1 98.5 109 LEU B C 1
ATOM 5299 O O . LEU B 1 109 ? -14.656 13.719 2.707 1 98.5 109 LEU B O 1
ATOM 5303 N N . SER B 1 110 ? -14.492 15.844 3.428 1 98 110 SER B N 1
ATOM 5304 C CA . SER B 1 110 ? -14.828 16.469 2.154 1 98 110 SER B CA 1
ATOM 5305 C C . SER B 1 110 ? -13.922 15.969 1.036 1 98 110 SER B C 1
ATOM 5307 O O . SER B 1 110 ? -14.336 15.891 -0.121 1 98 110 SER B O 1
ATOM 5309 N N . LYS B 1 111 ? -12.773 15.531 1.388 1 98.44 111 LYS B N 1
ATOM 5310 C CA . LYS B 1 111 ? -11.711 15.258 0.429 1 98.44 111 LYS B CA 1
ATOM 5311 C C . LYS B 1 111 ? -12.039 14.039 -0.422 1 98.44 111 LYS B C 1
ATOM 5313 O O . LYS B 1 111 ? -11.461 13.852 -1.496 1 98.44 111 LYS B O 1
ATOM 5318 N N . VAL B 1 112 ? -12.969 13.227 -0.05 1 98.69 112 VAL B N 1
ATOM 5319 C CA . VAL B 1 112 ? -13.305 12.039 -0.822 1 98.69 112 VAL B CA 1
ATOM 5320 C C . VAL B 1 112 ? -13.992 12.438 -2.123 1 98.69 112 VAL B C 1
ATOM 5322 O O . VAL B 1 112 ? -13.805 11.797 -3.158 1 98.69 112 VAL B O 1
ATOM 5325 N N . PHE B 1 113 ? -14.656 13.523 -2.131 1 98.69 113 PHE B N 1
ATOM 5326 C CA . PHE B 1 113 ? -15.586 13.836 -3.209 1 98.69 113 PHE B CA 1
ATOM 5327 C C . PHE B 1 113 ? -14.852 14.406 -4.414 1 98.69 113 PHE B C 1
ATOM 5329 O O . PHE B 1 113 ? -15.148 14.047 -5.555 1 98.69 113 PHE B O 1
ATOM 5336 N N . PRO B 1 114 ? -13.828 15.297 -4.258 1 98.5 114 PRO B N 1
ATOM 5337 C CA . PRO B 1 114 ? -13.086 15.734 -5.445 1 98.5 114 PRO B CA 1
ATOM 5338 C C . PRO B 1 114 ? -12.406 14.586 -6.176 1 98.5 114 PRO B C 1
ATOM 5340 O O . PRO B 1 114 ? -12.375 14.562 -7.41 1 98.5 114 PRO B O 1
ATOM 5343 N N . VAL B 1 115 ? -11.859 13.633 -5.43 1 98.62 115 VAL B N 1
ATOM 5344 C CA . VAL B 1 115 ? -11.203 12.492 -6.062 1 98.62 115 VAL B CA 1
ATOM 5345 C C . VAL B 1 115 ? -12.234 11.664 -6.828 1 98.62 115 VAL B C 1
ATOM 5347 O O . VAL B 1 115 ? -12.016 11.305 -7.988 1 98.62 115 VAL B O 1
ATOM 5350 N N . LEU B 1 116 ? -13.359 11.375 -6.184 1 98.75 116 LEU B N 1
ATOM 5351 C CA . LEU B 1 116 ? -14.422 10.633 -6.855 1 98.75 116 LEU B CA 1
ATOM 5352 C C . LEU B 1 116 ? -14.914 11.391 -8.086 1 98.75 116 LEU B C 1
ATOM 5354 O O . LEU B 1 116 ? -15.211 10.773 -9.117 1 98.75 116 LEU B O 1
ATOM 5358 N N . ALA B 1 117 ? -15.031 12.703 -7.969 1 98.62 117 ALA B N 1
ATOM 5359 C CA . ALA B 1 117 ? -15.461 13.531 -9.102 1 98.62 117 ALA B CA 1
ATOM 5360 C C . ALA B 1 117 ? -14.516 13.367 -10.289 1 98.62 117 ALA B C 1
ATOM 5362 O O . ALA B 1 117 ? -14.961 13.219 -11.422 1 98.62 117 ALA B O 1
ATOM 5363 N N . LEU B 1 118 ? -13.242 13.398 -10.031 1 98.38 118 LEU B N 1
ATOM 5364 C CA . LEU B 1 118 ? -12.258 13.227 -11.102 1 98.38 118 LEU B CA 1
ATOM 5365 C C . LEU B 1 118 ? -12.359 11.836 -11.719 1 98.38 118 LEU B C 1
ATOM 5367 O O . LEU B 1 118 ? -12.242 11.688 -12.938 1 98.38 118 LEU B O 1
ATOM 5371 N N . LEU B 1 119 ? -12.547 10.828 -10.914 1 97.75 119 LEU B N 1
ATOM 5372 C CA . LEU B 1 119 ? -12.703 9.469 -11.414 1 97.75 119 LEU B CA 1
ATOM 5373 C C . LEU B 1 119 ? -13.938 9.359 -12.297 1 97.75 119 LEU B C 1
ATOM 5375 O O . LEU B 1 119 ? -13.906 8.703 -13.344 1 97.75 119 LEU B O 1
ATOM 5379 N N . LYS B 1 120 ? -15.039 10.016 -11.906 1 97.31 120 LYS B N 1
ATOM 5380 C CA . LYS B 1 120 ? -16.297 9.969 -12.656 1 97.31 120 LYS B CA 1
ATOM 5381 C C . LYS B 1 120 ? -16.203 10.773 -13.945 1 97.31 120 LYS B C 1
ATOM 5383 O O . LYS B 1 120 ? -16.781 10.398 -14.961 1 97.31 120 LYS B O 1
ATOM 5388 N N . LEU B 1 121 ? -15.531 11.883 -13.852 1 96 121 LEU B N 1
ATOM 5389 C CA . LEU B 1 121 ? -15.328 12.695 -15.039 1 96 121 LEU B CA 1
ATOM 5390 C C . LEU B 1 121 ? -14.664 11.891 -16.156 1 96 121 LEU B C 1
ATOM 5392 O O . LEU B 1 121 ? -15.008 12.047 -17.328 1 96 121 LEU B O 1
ATOM 5396 N N . GLY B 1 122 ? -13.617 11.031 -15.875 1 92.31 122 GLY B N 1
ATOM 5397 C CA . GLY B 1 122 ? -13.008 10.078 -16.781 1 92.31 122 GLY B CA 1
ATOM 5398 C C . GLY B 1 122 ? -12.102 10.727 -17.812 1 92.31 122 GLY B C 1
ATOM 5399 O O . GLY B 1 122 ? -11.578 10.055 -18.703 1 92.31 122 GLY B O 1
ATOM 5400 N N . LYS B 1 123 ? -11.875 11.992 -17.719 1 93.38 123 LYS B N 1
ATOM 5401 C CA . LYS B 1 123 ? -11.078 12.719 -18.703 1 93.38 123 LYS B CA 1
ATOM 5402 C C . LYS B 1 123 ? -9.719 13.117 -18.125 1 93.38 123 LYS B C 1
ATOM 5404 O O . LYS B 1 123 ? -8.906 13.727 -18.812 1 93.38 123 LYS B O 1
ATOM 5409 N N . VAL B 1 124 ? -9.523 12.781 -16.891 1 94.88 124 VAL B N 1
ATOM 5410 C CA . VAL B 1 124 ? -8.281 13.125 -16.219 1 94.88 124 VAL B CA 1
ATOM 5411 C C . VAL B 1 124 ? -7.5 11.859 -15.891 1 94.88 124 VAL B C 1
ATOM 5413 O O . VAL B 1 124 ? -8.047 10.914 -15.32 1 94.88 124 VAL B O 1
ATOM 5416 N N . ASN B 1 125 ? -6.289 11.836 -16.391 1 93.69 125 ASN B N 1
ATOM 5417 C CA . ASN B 1 125 ? -5.391 10.75 -16.031 1 93.69 125 ASN B CA 1
ATOM 5418 C C . ASN B 1 125 ? -4.609 11.062 -14.75 1 93.69 125 ASN B C 1
ATOM 5420 O O . ASN B 1 125 ? -3.975 12.117 -14.656 1 93.69 125 ASN B O 1
ATOM 5424 N N . PHE B 1 126 ? -4.645 10.18 -13.812 1 95.56 126 PHE B N 1
ATOM 5425 C CA . PHE B 1 126 ? -4.043 10.43 -12.508 1 95.56 126 PHE B CA 1
ATOM 5426 C C . PHE B 1 126 ? -2.521 10.414 -12.602 1 95.56 126 PHE B C 1
ATOM 5428 O O . PHE B 1 126 ? -1.834 10.898 -11.703 1 95.56 126 PHE B O 1
ATOM 5435 N N . ASP B 1 127 ? -1.948 9.961 -13.711 1 93.81 127 ASP B N 1
ATOM 5436 C CA . ASP B 1 127 ? -0.502 9.969 -13.914 1 93.81 127 ASP B CA 1
ATOM 5437 C C . ASP B 1 127 ? -0.052 11.25 -14.609 1 93.81 127 ASP B C 1
ATOM 5439 O O . ASP B 1 127 ? 1.147 11.5 -14.758 1 93.81 127 ASP B O 1
ATOM 5443 N N . ASP B 1 128 ? -0.993 12.078 -15.008 1 95.88 128 ASP B N 1
ATOM 5444 C CA . ASP B 1 128 ? -0.639 13.344 -15.641 1 95.88 128 ASP B CA 1
ATOM 5445 C C . ASP B 1 128 ? -0.089 14.336 -14.617 1 95.88 128 ASP B C 1
ATOM 5447 O O . ASP B 1 128 ? -0.562 14.391 -13.484 1 95.88 128 ASP B O 1
ATOM 5451 N N . ALA B 1 129 ? 0.892 15.125 -15.07 1 97.19 129 ALA B N 1
ATOM 5452 C CA . ALA B 1 129 ? 1.321 16.266 -14.266 1 97.19 129 ALA B CA 1
ATOM 5453 C C . ALA B 1 129 ? 0.178 17.25 -14.07 1 97.19 129 ALA B C 1
ATOM 5455 O O . ALA B 1 129 ? -0.614 17.484 -14.984 1 97.19 129 ALA B O 1
ATOM 5456 N N . VAL B 1 130 ? 0.119 17.859 -12.953 1 98.31 130 VAL B N 1
ATOM 5457 C CA . VAL B 1 130 ? -0.931 18.812 -12.648 1 98.31 130 VAL B CA 1
ATOM 5458 C C . VAL B 1 130 ? -0.852 20 -13.617 1 98.31 130 VAL B C 1
ATOM 5460 O O . VAL B 1 130 ? -1.871 20.609 -13.953 1 98.31 130 VAL B O 1
ATOM 5463 N N . THR B 1 131 ? 0.307 20.328 -14.195 1 98.44 131 THR B N 1
ATOM 5464 C CA . THR B 1 131 ? 0.539 21.469 -15.062 1 98.44 131 THR B CA 1
ATOM 5465 C C . THR B 1 131 ? -0.114 21.266 -16.422 1 98.44 131 THR B C 1
ATOM 5467 O O . THR B 1 131 ? -0.263 22.203 -17.203 1 98.44 131 THR B O 1
ATOM 5470 N N . LYS B 1 132 ? -0.435 20.016 -16.766 1 97.75 132 LYS B N 1
ATOM 5471 C CA . LYS B 1 132 ? -1.219 19.766 -17.969 1 97.75 132 LYS B CA 1
ATOM 5472 C C . LYS B 1 132 ? -2.561 20.5 -17.922 1 97.75 132 LYS B C 1
ATOM 5474 O O . LYS B 1 132 ? -3.061 20.969 -18.938 1 97.75 132 LYS B O 1
ATOM 5479 N N . TYR B 1 133 ? -3.104 20.609 -16.766 1 98.19 133 TYR B N 1
ATOM 5480 C CA . TYR B 1 133 ? -4.43 21.188 -16.578 1 98.19 133 TYR B CA 1
ATOM 5481 C C . TYR B 1 133 ? -4.34 22.594 -16.016 1 98.19 133 TYR B C 1
ATOM 5483 O O . TYR B 1 133 ? -5.207 23.438 -16.266 1 98.19 133 TYR B O 1
ATOM 5491 N N . LEU B 1 134 ? -3.336 22.828 -15.211 1 98.12 134 LEU B N 1
ATOM 5492 C CA . LEU B 1 134 ? -3.082 24.125 -14.602 1 98.12 134 LEU B CA 1
ATOM 5493 C C . LEU B 1 134 ? -1.669 24.609 -14.914 1 98.12 134 LEU B C 1
ATOM 5495 O O . LEU B 1 134 ? -0.84 24.734 -14.016 1 98.12 134 LEU B O 1
ATOM 5499 N N . PRO B 1 135 ? -1.372 25.016 -16.094 1 98.06 135 PRO B N 1
ATOM 5500 C CA . PRO B 1 135 ? -0.013 25.406 -16.484 1 98.06 135 PRO B CA 1
ATOM 5501 C C . PRO B 1 135 ? 0.502 26.625 -15.711 1 98.06 135 PRO B C 1
ATOM 5503 O O . PRO B 1 135 ? 1.715 26.828 -15.609 1 98.06 135 PRO B O 1
ATOM 5506 N N . GLU B 1 136 ? -0.353 27.484 -15.156 1 97.19 136 GLU B N 1
ATOM 5507 C CA . GLU B 1 136 ? 0.018 28.688 -14.414 1 97.19 136 GLU B CA 1
ATOM 5508 C C . GLU B 1 136 ? 0.805 28.328 -13.156 1 97.19 136 GLU B C 1
ATOM 5510 O O . GLU B 1 136 ? 1.462 29.188 -12.57 1 97.19 136 GLU B O 1
ATOM 5515 N N . LEU B 1 137 ? 0.746 27.094 -12.727 1 97.94 137 LEU B N 1
ATOM 5516 C CA . LEU B 1 137 ? 1.502 26.656 -11.555 1 97.94 137 LEU B CA 1
ATOM 5517 C C . LEU B 1 137 ? 3 26.828 -11.789 1 97.94 137 LEU B C 1
ATOM 5519 O O . LEU B 1 137 ? 3.756 27.062 -10.844 1 97.94 137 LEU B O 1
ATOM 5523 N N . ARG B 1 138 ? 3.441 26.719 -13 1 96.38 138 ARG B N 1
ATOM 5524 C CA . ARG B 1 138 ? 4.852 26.875 -13.336 1 96.38 138 ARG B CA 1
ATOM 5525 C C . ARG B 1 138 ? 5.363 28.266 -12.961 1 96.38 138 ARG B C 1
ATOM 5527 O O . ARG B 1 138 ? 6.527 28.422 -12.602 1 96.38 138 ARG B O 1
ATOM 5534 N N . ALA B 1 139 ? 4.539 29.203 -12.992 1 96.19 139 ALA B N 1
ATOM 5535 C CA . ALA B 1 139 ? 4.918 30.594 -12.75 1 96.19 139 ALA B CA 1
ATOM 5536 C C . ALA B 1 139 ? 5.09 30.859 -11.258 1 96.19 139 ALA B C 1
ATOM 5538 O O . ALA B 1 139 ? 5.707 31.859 -10.867 1 96.19 139 ALA B O 1
ATOM 5539 N N . LEU B 1 140 ? 4.605 30.016 -10.422 1 94.94 140 LEU B N 1
ATOM 5540 C CA . LEU B 1 140 ? 4.688 30.188 -8.977 1 94.94 140 LEU B CA 1
ATOM 5541 C C . LEU B 1 140 ? 6.141 30.172 -8.508 1 94.94 140 LEU B C 1
ATOM 5543 O O . LEU B 1 140 ? 6.473 30.75 -7.473 1 94.94 140 LEU B O 1
ATOM 5547 N N . ASN B 1 141 ? 7.012 29.578 -9.227 1 90.19 141 ASN B N 1
ATOM 5548 C CA . ASN B 1 141 ? 8.406 29.438 -8.836 1 90.19 141 ASN B CA 1
ATOM 5549 C C . ASN B 1 141 ? 9.133 30.766 -8.852 1 90.19 141 ASN B C 1
ATOM 5551 O O . ASN B 1 141 ? 10.172 30.922 -8.211 1 90.19 141 ASN B O 1
ATOM 5555 N N . LYS B 1 142 ? 8.594 31.703 -9.508 1 91.81 142 LYS B N 1
ATOM 5556 C CA . LYS B 1 142 ? 9.211 33.031 -9.578 1 91.81 142 LYS B CA 1
ATOM 5557 C C . LYS B 1 142 ? 9.281 33.688 -8.195 1 91.81 142 LYS B C 1
ATOM 5559 O O . LYS B 1 142 ? 10.133 34.531 -7.953 1 91.81 142 LYS B O 1
ATOM 5564 N N . ASP B 1 143 ? 8.445 33.219 -7.309 1 91.44 143 ASP B N 1
ATOM 5565 C CA . ASP B 1 143 ? 8.352 33.812 -5.98 1 91.44 143 ASP B CA 1
ATOM 5566 C C . ASP B 1 143 ? 9.133 33 -4.953 1 91.44 143 ASP B C 1
ATOM 5568 O O . ASP B 1 143 ? 9.117 33.344 -3.762 1 91.44 143 ASP B O 1
ATOM 5572 N N . ALA B 1 144 ? 9.734 31.953 -5.402 1 96 144 ALA B N 1
ATOM 5573 C CA . ALA B 1 144 ? 10.57 31.141 -4.512 1 96 144 ALA B CA 1
ATOM 5574 C C . ALA B 1 144 ? 11.836 31.891 -4.117 1 96 144 ALA B C 1
ATOM 5576 O O . ALA B 1 144 ? 12.375 32.688 -4.902 1 96 144 ALA B O 1
ATOM 5577 N N . ARG B 1 145 ? 12.305 31.594 -2.914 1 96.06 145 ARG B N 1
ATOM 5578 C CA . ARG B 1 145 ? 13.547 32.188 -2.424 1 96.06 145 ARG B CA 1
ATOM 5579 C C . ARG B 1 145 ? 14.703 31.906 -3.377 1 96.06 145 ARG B C 1
ATOM 5581 O O . ARG B 1 145 ? 15.547 32.781 -3.602 1 96.06 145 ARG B O 1
ATOM 5588 N N . ARG B 1 146 ? 14.844 30.688 -3.848 1 96.81 146 ARG B N 1
ATOM 5589 C CA . ARG B 1 146 ? 15.805 30.234 -4.848 1 96.81 146 ARG B CA 1
ATOM 5590 C C . ARG B 1 146 ? 15.172 29.234 -5.801 1 96.81 146 ARG B C 1
ATOM 5592 O O . ARG B 1 146 ? 14.195 28.562 -5.449 1 96.81 146 ARG B O 1
ATOM 5599 N N . GLN B 1 147 ? 15.812 29.156 -6.961 1 95.62 147 GLN B N 1
ATOM 5600 C CA . GLN B 1 147 ? 15.328 28.219 -7.973 1 95.62 147 GLN B CA 1
ATOM 5601 C C . GLN B 1 147 ? 16.047 26.891 -7.867 1 95.62 147 GLN B C 1
ATOM 5603 O O . GLN B 1 147 ? 16.781 26.5 -8.781 1 95.62 147 GLN B O 1
ATOM 5608 N N . ASP B 1 148 ? 15.844 26.188 -6.785 1 96.88 148 ASP B N 1
ATOM 5609 C CA . ASP B 1 148 ? 16.406 24.875 -6.555 1 96.88 148 ASP B CA 1
ATOM 5610 C C . ASP B 1 148 ? 15.453 23.984 -5.754 1 96.88 148 ASP B C 1
ATOM 5612 O O . ASP B 1 148 ? 14.391 24.453 -5.32 1 96.88 148 ASP B O 1
ATOM 5616 N N . PRO B 1 149 ? 15.75 22.734 -5.527 1 97.06 149 PRO B N 1
ATOM 5617 C CA . PRO B 1 149 ? 14.781 21.797 -4.953 1 97.06 149 PRO B CA 1
ATOM 5618 C C . PRO B 1 149 ? 14.461 22.109 -3.49 1 97.06 149 PRO B C 1
ATOM 5620 O O . PRO B 1 149 ? 13.43 21.672 -2.977 1 97.06 149 PRO B O 1
ATOM 5623 N N . VAL B 1 150 ? 15.32 22.797 -2.795 1 98.31 150 VAL B N 1
ATOM 5624 C CA . VAL B 1 150 ? 15.109 23.109 -1.386 1 98.31 150 VAL B CA 1
ATOM 5625 C C . VAL B 1 150 ? 13.984 24.141 -1.25 1 98.31 150 VAL B C 1
ATOM 5627 O O . VAL B 1 150 ? 13.211 24.109 -0.289 1 98.31 150 VAL B O 1
ATOM 5630 N N . TRP B 1 151 ? 13.852 25.031 -2.318 1 98.19 151 TRP B N 1
ATOM 5631 C CA . TRP B 1 151 ? 13.039 26.219 -2.088 1 98.19 151 TRP B CA 1
ATOM 5632 C C . TRP B 1 151 ? 11.914 26.328 -3.115 1 98.19 151 TRP B C 1
ATOM 5634 O O . TRP B 1 151 ? 10.984 27.109 -2.951 1 98.19 151 TRP B O 1
ATOM 5644 N N . ALA B 1 152 ? 11.992 25.562 -4.156 1 97.88 152 ALA B N 1
ATOM 5645 C CA . ALA B 1 152 ? 11.008 25.703 -5.223 1 97.88 152 ALA B CA 1
ATOM 5646 C C . ALA B 1 152 ? 10.383 24.359 -5.57 1 97.88 152 ALA B C 1
ATOM 5648 O O . ALA B 1 152 ? 11.086 23.375 -5.785 1 97.88 152 ALA B O 1
ATOM 5649 N N . VAL B 1 153 ? 9.062 24.312 -5.645 1 97.69 153 VAL B N 1
ATOM 5650 C CA . VAL B 1 153 ? 8.336 23.125 -6.043 1 97.69 153 VAL B CA 1
ATOM 5651 C C . VAL B 1 153 ? 8.508 22.891 -7.543 1 97.69 153 VAL B C 1
ATOM 5653 O O . VAL B 1 153 ? 8.336 23.812 -8.344 1 97.69 153 VAL B O 1
ATOM 5656 N N . ASP B 1 154 ? 8.859 21.688 -7.926 1 97.12 154 ASP B N 1
ATOM 5657 C CA . ASP B 1 154 ? 8.812 21.312 -9.336 1 97.12 154 ASP B CA 1
ATOM 5658 C C . ASP B 1 154 ? 7.426 20.812 -9.727 1 97.12 154 ASP B C 1
ATOM 5660 O O . ASP B 1 154 ? 7.184 19.594 -9.742 1 97.12 154 ASP B O 1
ATOM 5664 N N . TRP B 1 155 ? 6.605 21.656 -10.188 1 98 155 TRP B N 1
ATOM 5665 C CA . TRP B 1 155 ? 5.191 21.375 -10.422 1 98 155 TRP B CA 1
ATOM 5666 C C . TRP B 1 155 ? 5.008 20.359 -11.547 1 98 155 TRP B C 1
ATOM 5668 O O . TRP B 1 155 ? 3.98 19.688 -11.617 1 98 155 TRP B O 1
ATOM 5678 N N . ASP B 1 156 ? 5.938 20.25 -12.469 1 97.62 156 ASP B N 1
ATOM 5679 C CA . ASP B 1 156 ? 5.848 19.297 -13.562 1 97.62 156 ASP B CA 1
ATOM 5680 C C . ASP B 1 156 ? 6.035 17.875 -13.07 1 97.62 156 ASP B C 1
ATOM 5682 O O . ASP B 1 156 ? 5.723 16.906 -13.781 1 97.62 156 ASP B O 1
ATOM 5686 N N . GLU B 1 157 ? 6.52 17.688 -11.82 1 97.19 157 GLU B N 1
ATOM 5687 C CA . GLU B 1 157 ? 6.738 16.359 -11.258 1 97.19 157 GLU B CA 1
ATOM 5688 C C . GLU B 1 157 ? 5.613 15.977 -10.305 1 97.19 157 GLU B C 1
ATOM 5690 O O . GLU B 1 157 ? 5.605 14.867 -9.758 1 97.19 157 GLU B O 1
ATOM 5695 N N . VAL B 1 158 ? 4.668 16.812 -10.164 1 98.25 158 VAL B N 1
ATOM 5696 C CA . VAL B 1 158 ? 3.52 16.531 -9.305 1 98.25 158 VAL B CA 1
ATOM 5697 C C . VAL B 1 158 ? 2.344 16.062 -10.156 1 98.25 158 VAL B C 1
ATOM 5699 O O . VAL B 1 158 ? 1.87 16.781 -11.039 1 98.25 158 VAL B O 1
ATOM 5702 N N . THR B 1 159 ? 1.891 14.852 -9.898 1 97.88 159 THR B N 1
ATOM 5703 C CA . THR B 1 159 ? 0.77 14.32 -10.664 1 97.88 159 THR B CA 1
ATOM 5704 C C . THR B 1 159 ? -0.532 14.445 -9.875 1 97.88 159 THR B C 1
ATOM 5706 O O . THR B 1 159 ? -0.516 14.766 -8.688 1 97.88 159 THR B O 1
ATOM 5709 N N . ILE B 1 160 ? -1.662 14.219 -10.555 1 97.88 160 ILE B N 1
ATOM 5710 C CA . ILE B 1 160 ? -2.967 14.234 -9.906 1 97.88 160 ILE B CA 1
ATOM 5711 C C . ILE B 1 160 ? -3.043 13.117 -8.867 1 97.88 160 ILE B C 1
ATOM 5713 O O . ILE B 1 160 ? -3.514 13.328 -7.746 1 97.88 160 ILE B O 1
ATOM 5717 N N . GLY B 1 161 ? -2.516 11.945 -9.258 1 97.38 161 GLY B N 1
ATOM 5718 C CA . GLY B 1 161 ? -2.49 10.836 -8.32 1 97.38 161 GLY B CA 1
ATOM 5719 C C . GLY B 1 161 ? -1.653 11.125 -7.086 1 97.38 161 GLY B C 1
ATOM 5720 O O . GLY B 1 161 ? -2.01 10.719 -5.977 1 97.38 161 GLY B O 1
ATOM 5721 N N . ALA B 1 162 ? -0.556 11.828 -7.289 1 98.25 162 ALA B N 1
ATOM 5722 C CA . ALA B 1 162 ? 0.289 12.195 -6.156 1 98.25 162 ALA B CA 1
ATOM 5723 C C . ALA B 1 162 ? -0.447 13.141 -5.211 1 98.25 162 ALA B C 1
ATOM 5725 O O . ALA B 1 162 ? -0.312 13.031 -3.988 1 98.25 162 ALA B O 1
ATOM 5726 N N . LEU B 1 163 ? -1.224 14.078 -5.754 1 98.25 163 LEU B N 1
ATOM 5727 C CA . LEU B 1 163 ? -2.029 14.961 -4.918 1 98.25 163 LEU B CA 1
ATOM 5728 C C . LEU B 1 163 ? -3.076 14.172 -4.141 1 98.25 163 LEU B C 1
ATOM 5730 O O . LEU B 1 163 ? -3.219 14.352 -2.93 1 98.25 163 LEU B O 1
ATOM 5734 N N . ALA B 1 164 ? -3.707 13.242 -4.801 1 98.38 164 ALA B N 1
ATOM 5735 C CA . ALA B 1 164 ? -4.824 12.492 -4.227 1 98.38 164 ALA B CA 1
ATOM 5736 C C . ALA B 1 164 ? -4.344 11.562 -3.111 1 98.38 164 ALA B C 1
ATOM 5738 O O . ALA B 1 164 ? -5.141 11.125 -2.275 1 98.38 164 ALA B O 1
ATOM 5739 N N . SER B 1 165 ? -3.062 11.266 -3.086 1 98.31 165 SER B N 1
ATOM 5740 C CA . SER B 1 165 ? -2.521 10.305 -2.129 1 98.31 165 SER B CA 1
ATOM 5741 C C . SER B 1 165 ? -1.529 10.969 -1.181 1 98.31 165 SER B C 1
ATOM 5743 O O . SER B 1 165 ? -0.781 10.289 -0.478 1 98.31 165 SER B O 1
ATOM 5745 N N . HIS B 1 166 ? -1.423 12.266 -1.2 1 98.31 166 HIS B N 1
ATOM 5746 C CA . HIS B 1 166 ? -0.611 13.047 -0.277 1 98.31 166 HIS B CA 1
ATOM 5747 C C . HIS B 1 166 ? 0.873 12.742 -0.452 1 98.31 166 HIS B C 1
ATOM 5749 O O . HIS B 1 166 ? 1.615 12.664 0.53 1 98.31 166 HIS B O 1
ATOM 5755 N N . ILE B 1 167 ? 1.307 12.516 -1.702 1 98.06 167 ILE B N 1
ATOM 5756 C CA . ILE B 1 167 ? 2.729 12.266 -1.91 1 98.06 167 ILE B CA 1
ATOM 5757 C C . ILE B 1 167 ? 3.275 13.234 -2.961 1 98.06 167 ILE B C 1
ATOM 5759 O O . ILE B 1 167 ? 4.258 12.93 -3.641 1 98.06 167 ILE B O 1
ATOM 5763 N N . GLY B 1 168 ? 2.662 14.367 -3.127 1 97.94 168 GLY B N 1
ATOM 5764 C CA . GLY B 1 168 ? 3.143 15.398 -4.035 1 97.94 168 GLY B CA 1
ATOM 5765 C C . GLY B 1 168 ? 4.348 16.141 -3.506 1 97.94 168 GLY B C 1
ATOM 5766 O O . GLY B 1 168 ? 5.094 16.75 -4.273 1 97.94 168 GLY B O 1
ATOM 5767 N N . GLY B 1 169 ? 4.508 16.234 -2.199 1 97.81 169 GLY B N 1
ATOM 5768 C CA . GLY B 1 169 ? 5.645 16.906 -1.58 1 97.81 169 GLY B CA 1
ATOM 5769 C C . GLY B 1 169 ? 5.484 18.406 -1.494 1 97.81 169 GLY B C 1
ATOM 5770 O O . GLY B 1 169 ? 6.383 19.109 -1.028 1 97.81 169 GLY B O 1
ATOM 5771 N N . ILE B 1 170 ? 4.348 18.969 -1.881 1 97.94 170 ILE B N 1
ATOM 5772 C CA . ILE B 1 170 ? 4.102 20.406 -1.919 1 97.94 170 ILE B CA 1
ATOM 5773 C C . ILE B 1 170 ? 3.701 20.891 -0.53 1 97.94 170 ILE B C 1
ATOM 5775 O O . ILE B 1 170 ? 3.328 20.094 0.335 1 97.94 170 ILE B O 1
ATOM 5779 N N . PRO B 1 171 ? 3.75 22.172 -0.3 1 97.25 171 PRO B N 1
ATOM 5780 C CA . PRO B 1 171 ? 3.354 22.688 1.012 1 97.25 171 PRO B CA 1
ATOM 5781 C C . PRO B 1 171 ? 1.924 22.312 1.388 1 97.25 171 PRO B C 1
ATOM 5783 O O . PRO B 1 171 ? 1.05 22.25 0.519 1 97.25 171 PRO B O 1
ATOM 5786 N N . ALA B 1 172 ? 1.733 22.141 2.625 1 94.88 172 ALA B N 1
ATOM 5787 C CA . ALA B 1 172 ? 0.498 21.562 3.143 1 94.88 172 ALA B CA 1
ATOM 5788 C C . ALA B 1 172 ? -0.685 22.5 2.928 1 94.88 172 ALA B C 1
ATOM 5790 O O . ALA B 1 172 ? -1.807 22.047 2.682 1 94.88 172 ALA B O 1
ATOM 5791 N N . ASP B 1 173 ? -0.37 23.828 3.146 1 91.38 173 ASP B N 1
ATOM 5792 C CA . ASP B 1 173 ? -1.46 24.797 3.125 1 91.38 173 ASP B CA 1
ATOM 5793 C C . ASP B 1 173 ? -0.926 26.219 2.971 1 91.38 173 ASP B C 1
ATOM 5795 O O . ASP B 1 173 ? 0.267 26.453 3.164 1 91.38 173 ASP B O 1
ATOM 5799 N N . LEU B 1 174 ? -1.851 27.094 2.537 1 88.5 174 LEU B N 1
ATOM 5800 C CA . LEU B 1 174 ? -1.54 28.516 2.547 1 88.5 174 LEU B CA 1
ATOM 5801 C C . LEU B 1 174 ? -2.32 29.234 3.645 1 88.5 174 LEU B C 1
ATOM 5803 O O . LEU B 1 174 ? -1.788 30.141 4.305 1 88.5 174 LEU B O 1
ATOM 5807 N N . ILE B 1 175 ? -3.453 28.828 3.982 1 82.75 175 ILE B N 1
ATOM 5808 C CA . ILE B 1 175 ? -4.41 29.578 4.777 1 82.75 175 ILE B CA 1
ATOM 5809 C C . ILE B 1 175 ? -4.152 29.344 6.262 1 82.75 175 ILE B C 1
ATOM 5811 O O . ILE B 1 175 ? -4.727 30.031 7.117 1 82.75 175 ILE B O 1
ATOM 5815 N N . SER B 1 176 ? -3.193 28.469 6.547 1 80.19 176 SER B N 1
ATOM 5816 C CA . SER B 1 176 ? -2.959 28.125 7.945 1 80.19 176 SER B CA 1
ATOM 5817 C C . SER B 1 176 ? -1.812 28.938 8.531 1 80.19 176 SER B C 1
ATOM 5819 O O . SER B 1 176 ? -1.182 28.516 9.508 1 80.19 176 SER B O 1
ATOM 5821 N N . ASP B 1 177 ? -1.563 30.062 7.961 1 90.81 177 ASP B N 1
ATOM 5822 C CA . ASP B 1 177 ? -0.584 30.969 8.547 1 90.81 177 ASP B CA 1
ATOM 5823 C C . ASP B 1 177 ? -1.045 31.469 9.914 1 90.81 177 ASP B C 1
ATOM 5825 O O . ASP B 1 177 ? -2.123 32.062 10.039 1 90.81 177 ASP B O 1
ATOM 5829 N N . VAL B 1 178 ? -0.256 31.344 10.898 1 92 178 VAL B N 1
ATOM 5830 C CA . VAL B 1 178 ? -0.709 31.5 12.273 1 92 178 VAL B CA 1
ATOM 5831 C C . VAL B 1 178 ? -0.467 32.938 12.734 1 92 178 VAL B C 1
ATOM 5833 O O . VAL B 1 178 ? -0.996 33.375 13.758 1 92 178 VAL B O 1
ATOM 5836 N N . GLN B 1 179 ? 0.179 33.75 12.016 1 93.12 179 GLN B N 1
ATOM 5837 C CA . GLN B 1 179 ? 0.686 35.062 12.422 1 93.12 179 GLN B CA 1
ATOM 5838 C C . GLN B 1 179 ? -0.438 35.938 12.961 1 93.12 179 GLN B C 1
ATOM 5840 O O . GLN B 1 179 ? -0.281 36.594 13.992 1 93.12 179 GLN B O 1
ATOM 5845 N N . PRO B 1 180 ? -1.599 35.938 12.344 1 91.62 180 PRO B N 1
ATOM 5846 C CA . PRO B 1 180 ? -2.613 36.906 12.781 1 91.62 180 PRO B CA 1
ATOM 5847 C C . PRO B 1 180 ? -3.246 36.531 14.117 1 91.62 180 PRO B C 1
ATOM 5849 O O . PRO B 1 180 ? -3.992 37.312 14.695 1 91.62 180 PRO B O 1
ATOM 5852 N N . TYR B 1 181 ? -2.959 35.438 14.633 1 89.5 181 TYR B N 1
ATOM 5853 C CA . TYR B 1 181 ? -3.805 34.906 15.688 1 89.5 181 TYR B CA 1
ATOM 5854 C C . TYR B 1 181 ? -3.109 35 17.047 1 89.5 181 TYR B C 1
ATOM 5856 O O . TYR B 1 181 ? -3.391 34.188 17.938 1 89.5 181 TYR B O 1
ATOM 5864 N N . GLY B 1 182 ? -2.205 35.875 17.203 1 89.75 182 GLY B N 1
ATOM 5865 C CA . GLY B 1 182 ? -1.619 36.062 18.531 1 89.75 182 GLY B CA 1
ATOM 5866 C C . GLY B 1 182 ? -0.206 36.594 18.484 1 89.75 182 GLY B C 1
ATOM 5867 O O . GLY B 1 182 ? 0.261 37.031 17.438 1 89.75 182 GLY B O 1
ATOM 5868 N N . ASP B 1 183 ? 0.299 36.688 19.75 1 92.94 183 ASP B N 1
ATOM 5869 C CA . ASP B 1 183 ? 1.695 37.094 19.891 1 92.94 183 ASP B CA 1
ATOM 5870 C C . ASP B 1 183 ? 2.621 35.875 19.844 1 92.94 183 ASP B C 1
ATOM 5872 O O . ASP B 1 183 ? 2.797 35.188 20.844 1 92.94 183 ASP B O 1
ATOM 5876 N N . TRP B 1 184 ? 3.301 35.719 18.797 1 95.94 184 TRP B N 1
ATOM 5877 C CA . TRP B 1 184 ? 4.109 34.531 18.547 1 95.94 184 TRP B CA 1
ATOM 5878 C C . TRP B 1 184 ? 5.555 34.75 19 1 95.94 184 TRP B C 1
ATOM 5880 O O . TRP B 1 184 ? 6.352 33.812 19.031 1 95.94 184 TRP B O 1
ATOM 5890 N N . THR B 1 185 ? 5.812 36 19.391 1 96.38 185 THR B N 1
ATOM 5891 C CA . THR B 1 185 ? 7.152 36.281 19.906 1 96.38 185 THR B CA 1
ATOM 5892 C C . THR B 1 185 ? 7.41 35.5 21.188 1 96.38 185 THR B C 1
ATOM 5894 O O . THR B 1 185 ? 8.555 35.125 21.484 1 96.38 185 THR B O 1
ATOM 5897 N N . LYS B 1 186 ? 6.41 35.125 21.891 1 95.94 186 LYS B N 1
ATOM 5898 C CA . LYS B 1 186 ? 6.527 34.344 23.125 1 95.94 186 LYS B CA 1
ATOM 5899 C C . LYS B 1 186 ? 6.879 32.875 22.844 1 95.94 186 LYS B C 1
ATOM 5901 O O . LYS B 1 186 ? 7.258 32.156 23.75 1 95.94 186 LYS B O 1
ATOM 5906 N N . LEU B 1 187 ? 6.812 32.562 21.641 1 96.94 187 LEU B N 1
ATOM 5907 C CA . LEU B 1 187 ? 7.156 31.219 21.219 1 96.94 187 LEU B CA 1
ATOM 5908 C C . LEU B 1 187 ? 8.422 31.219 20.359 1 96.94 187 LEU B C 1
ATOM 5910 O O . LEU B 1 187 ? 8.703 30.234 19.672 1 96.94 187 LEU B O 1
ATOM 5914 N N . GLY B 1 188 ? 9.109 32.312 20.359 1 97.5 188 GLY B N 1
ATOM 5915 C CA . GLY B 1 188 ? 10.422 32.375 19.719 1 97.5 188 GLY B CA 1
ATOM 5916 C C . GLY B 1 188 ? 10.375 32.969 18.312 1 97.5 188 GLY B C 1
ATOM 5917 O O . GLY B 1 188 ? 11.414 33.156 17.688 1 97.5 188 GLY B O 1
ATOM 5918 N N . PHE B 1 189 ? 9.188 33.281 17.812 1 97.75 189 PHE B N 1
ATOM 5919 C CA . PHE B 1 189 ? 9.07 33.844 16.469 1 97.75 189 PHE B CA 1
ATOM 5920 C C . PHE B 1 189 ? 9.453 35.312 16.484 1 97.75 189 PHE B C 1
ATOM 5922 O O . PHE B 1 189 ? 9.438 35.969 17.531 1 97.75 189 PHE B O 1
ATOM 5929 N N . PRO B 1 190 ? 9.805 35.875 15.32 1 97 190 PRO B N 1
ATOM 5930 C CA . PRO B 1 190 ? 10.094 37.312 15.273 1 97 190 PRO B CA 1
ATOM 5931 C C . PRO B 1 190 ? 8.828 38.156 15.281 1 97 190 PRO B C 1
ATOM 5933 O O . PRO B 1 190 ? 7.73 37.656 15.047 1 97 190 PRO B O 1
ATOM 5936 N N . PRO B 1 191 ? 9.039 39.438 15.562 1 95.94 191 PRO B N 1
ATOM 5937 C CA . PRO B 1 191 ? 7.891 40.312 15.336 1 95.94 191 PRO B CA 1
ATOM 5938 C C . PRO B 1 191 ? 7.371 40.25 13.898 1 95.94 191 PRO B C 1
ATOM 5940 O O . PRO B 1 191 ? 8.156 40.062 12.969 1 95.94 191 PRO B O 1
ATOM 5943 N N . ALA B 1 192 ? 6.098 40.438 13.82 1 95 192 ALA B N 1
ATOM 5944 C CA . ALA B 1 192 ? 5.48 40.344 12.5 1 95 192 ALA B CA 1
ATOM 5945 C C . ALA B 1 192 ? 6.027 41.406 11.555 1 95 192 ALA B C 1
ATOM 5947 O O . ALA B 1 192 ? 6.246 42.562 11.961 1 95 192 ALA B O 1
ATOM 5948 N N . ASP B 1 193 ? 6.344 40.938 10.391 1 94.25 193 ASP B N 1
ATOM 5949 C CA . ASP B 1 193 ? 6.641 41.844 9.273 1 94.25 193 ASP B CA 1
ATOM 5950 C C . ASP B 1 193 ? 5.387 42.125 8.445 1 94.25 193 ASP B C 1
ATOM 5952 O O . ASP B 1 193 ? 4.965 41.25 7.652 1 94.25 193 ASP B O 1
ATOM 5956 N N . VAL B 1 194 ? 4.918 43.188 8.484 1 92.5 194 VAL B N 1
ATOM 5957 C CA . VAL B 1 194 ? 3.639 43.562 7.879 1 92.5 194 VAL B CA 1
ATOM 5958 C C . VAL B 1 194 ? 3.674 43.25 6.383 1 92.5 194 VAL B C 1
ATOM 5960 O O . VAL B 1 194 ? 2.658 42.875 5.797 1 92.5 194 VAL B O 1
ATOM 5963 N N . SER B 1 195 ? 4.781 43.406 5.777 1 90.75 195 SER B N 1
ATOM 5964 C CA . SER B 1 195 ? 4.918 43.188 4.34 1 90.75 195 SER B CA 1
ATOM 5965 C C . SER B 1 195 ? 4.777 41.719 3.979 1 90.75 195 SER B C 1
ATOM 5967 O O . SER B 1 195 ? 4.547 41.375 2.814 1 90.75 195 SER B O 1
ATOM 5969 N N . LYS B 1 196 ? 4.867 40.875 4.93 1 91.56 196 LYS B N 1
ATOM 5970 C CA . LYS B 1 196 ? 4.816 39.438 4.68 1 91.56 196 LYS B CA 1
ATOM 5971 C C . LYS B 1 196 ? 3.469 38.844 5.098 1 91.56 196 LYS B C 1
ATOM 5973 O O . LYS B 1 196 ? 3.215 37.656 4.91 1 91.56 196 LYS B O 1
ATOM 5978 N N . ASN B 1 197 ? 2.666 39.719 5.57 1 91.88 197 ASN B N 1
ATOM 5979 C CA . ASN B 1 197 ? 1.356 39.25 6.016 1 91.88 197 ASN B CA 1
ATOM 5980 C C . ASN B 1 197 ? 0.515 38.75 4.844 1 91.88 197 ASN B C 1
ATOM 5982 O O . ASN B 1 197 ? 0.446 39.406 3.799 1 91.88 197 ASN B O 1
ATOM 5986 N N . LEU B 1 198 ? -0.026 37.656 5.004 1 89.81 198 LEU B N 1
ATOM 5987 C CA . LEU B 1 198 ? -0.936 37.156 3.98 1 89.81 198 LEU B CA 1
ATOM 5988 C C . LEU B 1 198 ? -2.246 37.938 3.982 1 89.81 198 LEU B C 1
ATOM 5990 O O . LEU B 1 198 ? -2.812 38.188 2.924 1 89.81 198 LEU B O 1
ATOM 5994 N N . ASN B 1 199 ? -2.791 38.281 5.125 1 87.25 199 ASN B N 1
ATOM 5995 C CA . ASN B 1 199 ? -3.957 39.125 5.363 1 87.25 199 ASN B CA 1
ATOM 5996 C C . ASN B 1 199 ? -5.254 38.406 4.996 1 87.25 199 ASN B C 1
ATOM 5998 O O . ASN B 1 199 ? -6.281 39.062 4.777 1 87.25 199 ASN B O 1
ATOM 6002 N N . CYS B 1 200 ? -5.266 37.156 4.812 1 91 200 CYS B N 1
ATOM 6003 C CA . CYS B 1 200 ? -6.449 36.344 4.582 1 91 200 CYS B CA 1
ATOM 6004 C C . CYS B 1 200 ? -6.273 34.938 5.16 1 91 200 CYS B C 1
ATOM 6006 O O . CYS B 1 200 ? -5.145 34.469 5.34 1 91 200 CYS B O 1
ATOM 6008 N N . SER B 1 201 ? -7.305 34.281 5.555 1 86.44 201 SER B N 1
ATOM 6009 C CA . SER B 1 201 ? -7.309 32.906 6.016 1 86.44 201 SER B CA 1
ATOM 6010 C C . SER B 1 201 ? -8.703 32.312 5.93 1 86.44 201 SER B C 1
ATOM 6012 O O . SER B 1 201 ? -8.852 31.094 5.699 1 86.44 201 SER B O 1
ATOM 6014 N N . GLY B 1 202 ? -9.727 33.188 6.109 1 80.06 202 GLY B N 1
ATOM 6015 C CA . GLY B 1 202 ? -11.094 32.719 6.215 1 80.06 202 GLY B CA 1
ATOM 6016 C C . GLY B 1 202 ? -11.43 32.188 7.594 1 80.06 202 GLY B C 1
ATOM 6017 O O . GLY B 1 202 ? -12.594 31.891 7.883 1 80.06 202 GLY B O 1
ATOM 6018 N N . LEU B 1 203 ? -10.438 32.188 8.453 1 78.75 203 LEU B N 1
ATOM 6019 C CA . LEU B 1 203 ? -10.609 31.672 9.797 1 78.75 203 LEU B CA 1
ATOM 6020 C C . LEU B 1 203 ? -10.703 32.812 10.82 1 78.75 203 LEU B C 1
ATOM 6022 O O . LEU B 1 203 ? -10.031 33.812 10.672 1 78.75 203 LEU B O 1
ATOM 6026 N N . LEU B 1 204 ? -11.539 32.688 11.805 1 77.25 204 LEU B N 1
ATOM 6027 C CA . LEU B 1 204 ? -11.648 33.531 12.992 1 77.25 204 LEU B CA 1
ATOM 6028 C C . LEU B 1 204 ? -11.797 35 12.609 1 77.25 204 LEU B C 1
ATOM 6030 O O . LEU B 1 204 ? -11.109 35.844 13.156 1 77.25 204 LEU B O 1
ATOM 6034 N N . GLY B 1 205 ? -12.492 35.188 11.578 1 78.12 205 GLY B N 1
ATOM 6035 C CA . GLY B 1 205 ? -12.93 36.531 11.242 1 78.12 205 GLY B CA 1
ATOM 6036 C C . GLY B 1 205 ? -12.102 37.188 10.141 1 78.12 205 GLY B C 1
ATOM 6037 O O . GLY B 1 205 ? -12.445 38.25 9.648 1 78.12 205 GLY B O 1
ATOM 6038 N N . LEU B 1 206 ? -11.047 36.594 9.727 1 86.94 206 LEU B N 1
ATOM 6039 C CA . LEU B 1 206 ? -10.25 37.125 8.617 1 86.94 206 LEU B CA 1
ATOM 6040 C C . LEU B 1 206 ? -10.922 36.812 7.281 1 86.94 206 LEU B C 1
ATOM 6042 O O . LEU B 1 206 ? -11.656 35.844 7.148 1 86.94 206 LEU B O 1
ATOM 6046 N N . PRO B 1 207 ? -10.656 37.719 6.359 1 90.06 207 PRO B N 1
ATOM 6047 C CA . PRO B 1 207 ? -11.211 37.438 5.039 1 90.06 207 PRO B CA 1
ATOM 6048 C C . PRO B 1 207 ? -10.68 36.125 4.445 1 90.06 207 PRO B C 1
ATOM 6050 O O . PRO B 1 207 ? -9.594 35.688 4.816 1 90.06 207 PRO B O 1
ATOM 6053 N N . ARG B 1 208 ? -11.43 35.594 3.545 1 90.94 208 ARG B N 1
ATOM 6054 C CA . ARG B 1 208 ? -11.031 34.375 2.867 1 90.94 208 ARG B CA 1
ATOM 6055 C C . ARG B 1 208 ? -9.922 34.625 1.853 1 90.94 208 ARG B C 1
ATOM 6057 O O . ARG B 1 208 ? -9.938 35.656 1.172 1 90.94 208 ARG B O 1
ATOM 6064 N N . CYS B 1 209 ? -9.016 33.719 1.762 1 93.06 209 CYS B N 1
ATOM 6065 C CA . CYS B 1 209 ? -8.039 33.781 0.68 1 93.06 209 CYS B CA 1
ATOM 6066 C C . CYS B 1 209 ? -8.672 33.406 -0.652 1 93.06 209 CYS B C 1
ATOM 6068 O O . CYS B 1 209 ? -9.477 32.469 -0.718 1 93.06 209 CYS B O 1
ATOM 6070 N N . THR B 1 210 ? -8.297 34.094 -1.671 1 93.94 210 THR B N 1
ATOM 6071 C CA . THR B 1 210 ? -8.828 33.844 -3.008 1 93.94 210 THR B CA 1
ATOM 6072 C C . THR B 1 210 ? -7.832 33.031 -3.84 1 93.94 210 THR B C 1
ATOM 6074 O O . THR B 1 210 ? -6.688 32.844 -3.428 1 93.94 210 THR B O 1
ATOM 6077 N N . LYS B 1 211 ? -8.375 32.562 -4.984 1 94.62 211 LYS B N 1
ATOM 6078 C CA . LYS B 1 211 ? -7.496 31.938 -5.957 1 94.62 211 LYS B CA 1
ATOM 6079 C C . LYS B 1 211 ? -6.359 32.875 -6.371 1 94.62 211 LYS B C 1
ATOM 6081 O O . LYS B 1 211 ? -5.23 32.406 -6.578 1 94.62 211 LYS B O 1
ATOM 6086 N N . SER B 1 212 ? -6.621 34.125 -6.508 1 94.94 212 SER B N 1
ATOM 6087 C CA . SER B 1 212 ? -5.594 35.094 -6.844 1 94.94 212 SER B CA 1
ATOM 6088 C C . SER B 1 212 ? -4.52 35.156 -5.762 1 94.94 212 SER B C 1
ATOM 6090 O O . SER B 1 212 ? -3.326 35.219 -6.066 1 94.94 212 SER B O 1
ATOM 6092 N N . ASP B 1 213 ? -4.949 35.156 -4.449 1 94.5 213 ASP B N 1
ATOM 6093 C CA . ASP B 1 213 ? -3.996 35.125 -3.344 1 94.5 213 ASP B CA 1
ATOM 6094 C C . ASP B 1 213 ? -3.051 33.938 -3.449 1 94.5 213 ASP B C 1
ATOM 6096 O O . ASP B 1 213 ? -1.85 34.062 -3.205 1 94.5 213 ASP B O 1
ATOM 6100 N N . PHE B 1 214 ? -3.631 32.875 -3.801 1 95.38 214 PHE B N 1
ATOM 6101 C CA . PHE B 1 214 ? -2.84 31.656 -3.959 1 95.38 214 PHE B CA 1
ATOM 6102 C C . PHE B 1 214 ? -1.761 31.859 -5.016 1 95.38 214 PHE B C 1
ATOM 6104 O O . PHE B 1 214 ? -0.578 31.625 -4.75 1 95.38 214 PHE B O 1
ATOM 6111 N N . PHE B 1 215 ? -2.119 32.25 -6.207 1 95.81 215 PHE B N 1
ATOM 6112 C CA . PHE B 1 215 ? -1.19 32.344 -7.328 1 95.81 215 PHE B CA 1
ATOM 6113 C C . PHE B 1 215 ? -0.208 33.469 -7.141 1 95.81 215 PHE B C 1
ATOM 6115 O O . PHE B 1 215 ? 0.811 33.562 -7.832 1 95.81 215 PHE B O 1
ATOM 6122 N N . GLU B 1 216 ? -0.509 34.312 -6.195 1 94.5 216 GLU B N 1
ATOM 6123 C CA . GLU B 1 216 ? 0.406 35.438 -5.914 1 94.5 216 GLU B CA 1
ATOM 6124 C C . GLU B 1 216 ? 1.436 35.031 -4.859 1 94.5 216 GLU B C 1
ATOM 6126 O O . GLU B 1 216 ? 2.576 35.5 -4.891 1 94.5 216 GLU B O 1
ATOM 6131 N N . ARG B 1 217 ? 0.995 34.156 -3.918 1 95.12 217 ARG B N 1
ATOM 6132 C CA . ARG B 1 217 ? 1.818 34.094 -2.715 1 95.12 217 ARG B CA 1
ATOM 6133 C C . ARG B 1 217 ? 2.318 32.656 -2.482 1 95.12 217 ARG B C 1
ATOM 6135 O O . ARG B 1 217 ? 3.295 32.438 -1.759 1 95.12 217 ARG B O 1
ATOM 6142 N N . PHE B 1 218 ? 1.732 31.672 -3.023 1 96.12 218 PHE B N 1
ATOM 6143 C CA . PHE B 1 218 ? 2.018 30.281 -2.674 1 96.12 218 PHE B CA 1
ATOM 6144 C C . PHE B 1 218 ? 3.443 29.906 -3.062 1 96.12 218 PHE B C 1
ATOM 6146 O O . PHE B 1 218 ? 4.066 29.062 -2.416 1 96.12 218 PHE B O 1
ATOM 6153 N N . GLY B 1 219 ? 3.924 30.531 -4.098 1 96.38 219 GLY B N 1
ATOM 6154 C CA . GLY B 1 219 ? 5.27 30.234 -4.566 1 96.38 219 GLY B CA 1
ATOM 6155 C C . GLY B 1 219 ? 6.34 30.578 -3.541 1 96.38 219 GLY B C 1
ATOM 6156 O O . GLY B 1 219 ? 7.488 30.141 -3.67 1 96.38 219 GLY B O 1
ATOM 6157 N N . GLU B 1 220 ? 5.969 31.328 -2.516 1 95.94 220 GLU B N 1
ATOM 6158 C CA . GLU B 1 220 ? 6.906 31.688 -1.46 1 95.94 220 GLU B CA 1
ATOM 6159 C C . GLU B 1 220 ? 7.105 30.531 -0.476 1 95.94 220 GLU B C 1
ATOM 6161 O O . GLU B 1 220 ? 8.031 30.562 0.338 1 95.94 220 GLU B O 1
ATOM 6166 N N . ARG B 1 221 ? 6.254 29.562 -0.525 1 96.81 221 ARG B N 1
ATOM 6167 C CA . ARG B 1 221 ? 6.367 28.406 0.369 1 96.81 221 ARG B CA 1
ATOM 6168 C C . ARG B 1 221 ? 7.277 27.344 -0.225 1 96.81 221 ARG B C 1
ATOM 6170 O O . ARG B 1 221 ? 7.066 26.891 -1.355 1 96.81 221 ARG B O 1
ATOM 6177 N N . PRO B 1 222 ? 8.266 26.875 0.501 1 97.44 222 PRO B N 1
ATOM 6178 C CA . PRO B 1 222 ? 9.156 25.828 -0.004 1 97.44 222 PRO B CA 1
ATOM 6179 C C . PRO B 1 222 ? 8.508 24.453 -0.008 1 97.44 222 PRO B C 1
ATOM 6181 O O . PRO B 1 222 ? 7.602 24.188 0.789 1 97.44 222 PRO B O 1
ATOM 6184 N N . PRO B 1 223 ? 8.977 23.562 -0.925 1 97.94 223 PRO B N 1
ATOM 6185 C CA . PRO B 1 223 ? 8.5 22.172 -0.875 1 97.94 223 PRO B CA 1
ATOM 6186 C C . PRO B 1 223 ? 8.867 21.469 0.429 1 97.94 223 PRO B C 1
ATOM 6188 O O . PRO B 1 223 ? 9.82 21.859 1.103 1 97.94 223 PRO B O 1
ATOM 6191 N N . VAL B 1 224 ? 8.133 20.453 0.812 1 98.19 224 VAL B N 1
ATOM 6192 C CA . VAL B 1 224 ? 8.367 19.719 2.049 1 98.19 224 VAL B CA 1
ATOM 6193 C C . VAL B 1 224 ? 9.164 18.453 1.75 1 98.19 224 VAL B C 1
ATOM 6195 O O . VAL B 1 224 ? 10.086 18.094 2.494 1 98.19 224 VAL B O 1
ATOM 6198 N N . TYR B 1 225 ? 8.789 17.75 0.723 1 98.25 225 TYR B N 1
ATOM 6199 C CA . TYR B 1 225 ? 9.453 16.547 0.23 1 98.25 225 TYR B CA 1
ATOM 6200 C C . TYR B 1 225 ? 9.555 16.562 -1.29 1 98.25 225 TYR B C 1
ATOM 6202 O O . TYR B 1 225 ? 8.859 17.344 -1.956 1 98.25 225 TYR B O 1
ATOM 6210 N N . PRO B 1 226 ? 10.492 15.742 -1.841 1 97.88 226 PRO B N 1
ATOM 6211 C CA . PRO B 1 226 ? 10.391 15.5 -3.281 1 97.88 226 PRO B CA 1
ATOM 6212 C C . PRO B 1 226 ? 9.094 14.805 -3.672 1 97.88 226 PRO B C 1
ATOM 6214 O O . PRO B 1 226 ? 8.523 14.055 -2.877 1 97.88 226 PRO B O 1
ATOM 6217 N N . SER B 1 227 ? 8.641 15.133 -4.91 1 97.88 227 SER B N 1
ATOM 6218 C CA . SER B 1 227 ? 7.465 14.422 -5.402 1 97.88 227 SER B CA 1
ATOM 6219 C C . SER B 1 227 ? 7.652 12.914 -5.316 1 97.88 227 SER B C 1
ATOM 6221 O O . SER B 1 227 ? 8.727 12.391 -5.617 1 97.88 227 SER B O 1
ATOM 6223 N N . PHE B 1 228 ? 6.602 12.172 -4.801 1 97.88 228 PHE B N 1
ATOM 6224 C CA . PHE B 1 228 ? 6.547 10.727 -4.66 1 97.88 228 PHE B CA 1
ATOM 6225 C C . PHE B 1 228 ? 7.531 10.242 -3.6 1 97.88 228 PHE B C 1
ATOM 6227 O O . PHE B 1 228 ? 8.016 9.117 -3.662 1 97.88 228 PHE B O 1
ATOM 6234 N N . SER B 1 229 ? 7.895 11.102 -2.658 1 96.69 229 SER B N 1
ATOM 6235 C CA . SER B 1 229 ? 8.672 10.648 -1.509 1 96.69 229 SER B CA 1
ATOM 6236 C C . SER B 1 229 ? 8 9.461 -0.825 1 96.69 229 SER B C 1
ATOM 6238 O O . SER B 1 229 ? 6.785 9.281 -0.933 1 96.69 229 SER B O 1
ATOM 6240 N N . VAL B 1 230 ? 8.797 8.664 -0.175 1 94.69 230 VAL B N 1
ATOM 6241 C CA . VAL B 1 230 ? 8.281 7.484 0.51 1 94.69 230 VAL B CA 1
ATOM 6242 C C . VAL B 1 230 ? 7.383 7.914 1.667 1 94.69 230 VAL B C 1
ATOM 6244 O O . VAL B 1 230 ? 6.383 7.25 1.963 1 94.69 230 VAL B O 1
ATOM 6247 N N . ASN B 1 231 ? 7.711 8.992 2.283 1 95.88 231 ASN B N 1
ATOM 6248 C CA . ASN B 1 231 ? 6.852 9.5 3.35 1 95.88 231 ASN B CA 1
ATOM 6249 C C . ASN B 1 231 ? 5.773 10.43 2.807 1 95.88 231 ASN B C 1
ATOM 6251 O O . ASN B 1 231 ? 6.082 11.43 2.152 1 95.88 231 ASN B O 1
ATOM 6255 N N . PRO B 1 232 ? 4.512 10.164 3.102 1 97.44 232 PRO B N 1
ATOM 6256 C CA . PRO B 1 232 ? 3.441 11.078 2.689 1 97.44 232 PRO B CA 1
ATOM 6257 C C . PRO B 1 232 ? 3.398 12.352 3.529 1 97.44 232 PRO B C 1
ATOM 6259 O O . PRO B 1 232 ? 3.906 12.375 4.652 1 97.44 232 PRO B O 1
ATOM 6262 N N . LEU B 1 233 ? 2.838 13.375 2.922 1 97.06 233 LEU B N 1
ATOM 6263 C CA . LEU B 1 233 ? 2.594 14.672 3.549 1 97.06 233 LEU B CA 1
ATOM 6264 C C . LEU B 1 233 ? 1.165 15.141 3.295 1 97.06 233 LEU B C 1
ATOM 6266 O O . LEU B 1 233 ? 0.81 15.477 2.164 1 97.06 233 LEU B O 1
ATOM 6270 N N . TYR B 1 234 ? 0.423 15.141 4.297 1 96.5 234 TYR B N 1
ATOM 6271 C CA . TYR B 1 234 ? -0.958 15.594 4.184 1 96.5 234 TYR B CA 1
ATOM 6272 C C . TYR B 1 234 ? -1.019 17.031 3.689 1 96.5 234 TYR B C 1
ATOM 6274 O O . TYR B 1 234 ? -0.39 17.922 4.27 1 96.5 234 TYR B O 1
ATOM 6282 N N . THR B 1 235 ? -1.789 17.25 2.629 1 95.81 235 THR B N 1
ATOM 6283 C CA . THR B 1 235 ? -1.904 18.578 2.061 1 95.81 235 THR B CA 1
ATOM 6284 C C . THR B 1 235 ? -3.367 18.953 1.829 1 95.81 235 THR B C 1
ATOM 6286 O O . THR B 1 235 ? -4.164 18.109 1.414 1 95.81 235 THR B O 1
ATOM 6289 N N . ASN B 1 236 ? -3.727 20.125 2.172 1 95.62 236 ASN B N 1
ATOM 6290 C CA . ASN B 1 236 ? -4.988 20.719 1.745 1 95.62 236 ASN B CA 1
ATOM 6291 C C . ASN B 1 236 ? -4.871 21.359 0.364 1 95.62 236 ASN B C 1
ATOM 6293 O O . ASN B 1 236 ? -5.836 21.375 -0.402 1 95.62 236 ASN B O 1
ATOM 629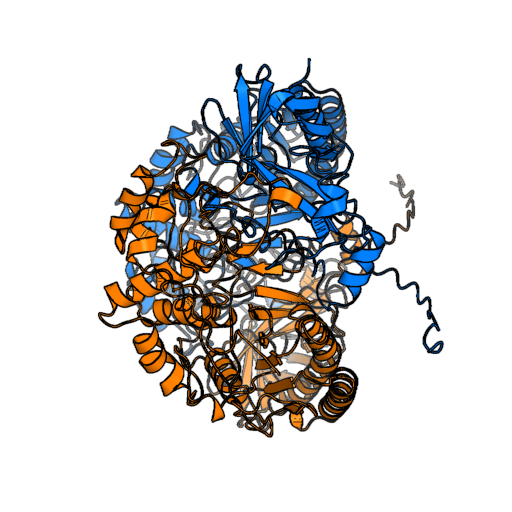7 N N . THR B 1 237 ? -3.701 21.828 0.043 1 95.56 237 THR B N 1
ATOM 6298 C CA . THR B 1 237 ? -3.434 22.516 -1.216 1 95.56 237 THR B CA 1
ATOM 6299 C C . THR B 1 237 ? -3.793 21.625 -2.402 1 95.56 237 THR B C 1
ATOM 6301 O O . THR B 1 237 ? -4.348 22.109 -3.396 1 95.56 237 THR B O 1
ATOM 6304 N N . GLY B 1 238 ? -3.488 20.391 -2.33 1 96.94 238 GLY B N 1
ATOM 6305 C CA . GLY B 1 238 ? -3.797 19.453 -3.406 1 96.94 238 GLY B CA 1
ATOM 6306 C C . GLY B 1 238 ? -5.273 19.422 -3.76 1 96.94 238 GLY B C 1
ATOM 6307 O O . GLY B 1 238 ? -5.633 19.25 -4.926 1 96.94 238 GLY B O 1
ATOM 6308 N N . TRP B 1 239 ? -6.117 19.656 -2.848 1 97.12 239 TRP B N 1
ATOM 6309 C CA . TRP B 1 239 ? -7.555 19.531 -3.074 1 97.12 239 TRP B CA 1
ATOM 6310 C C . TRP B 1 239 ? -8.109 20.812 -3.68 1 97.12 239 TRP B C 1
ATOM 6312 O O . TRP B 1 239 ? -9.086 20.781 -4.441 1 97.12 239 TRP B O 1
ATOM 6322 N N . ALA B 1 240 ? -7.488 21.969 -3.326 1 96.25 240 ALA B N 1
ATOM 6323 C CA . ALA B 1 240 ? -7.812 23.172 -4.078 1 96.25 240 ALA B CA 1
ATOM 6324 C C . ALA B 1 240 ? -7.484 23.016 -5.559 1 96.25 240 ALA B C 1
ATOM 6326 O O . ALA B 1 240 ? -8.312 23.328 -6.422 1 96.25 240 ALA B O 1
ATOM 6327 N N . LEU B 1 241 ? -6.312 22.484 -5.805 1 97.94 241 LEU B N 1
ATOM 6328 C CA . LEU B 1 241 ? -5.879 22.266 -7.18 1 97.94 241 LEU B CA 1
ATOM 6329 C C . LEU B 1 241 ? -6.816 21.312 -7.902 1 97.94 241 LEU B C 1
ATOM 6331 O O . LEU B 1 241 ? -7.219 21.562 -9.039 1 97.94 241 LEU B O 1
ATOM 6335 N N . MET B 1 242 ? -7.168 20.188 -7.258 1 98.31 242 MET B N 1
ATOM 6336 C CA . MET B 1 242 ? -8.07 19.234 -7.883 1 98.31 242 MET B CA 1
ATOM 6337 C C . MET B 1 242 ? -9.438 19.859 -8.141 1 98.31 242 MET B C 1
ATOM 6339 O O . MET B 1 242 ? -10.078 19.562 -9.156 1 98.31 242 MET B O 1
ATOM 6343 N N . GLY B 1 243 ? -9.938 20.719 -7.238 1 97.81 243 GLY B N 1
ATOM 6344 C CA . GLY B 1 243 ? -11.164 21.469 -7.504 1 97.81 243 GLY B CA 1
ATOM 6345 C C . GLY B 1 243 ? -11.086 22.312 -8.766 1 97.81 243 GLY B C 1
ATOM 6346 O O . GLY B 1 243 ? -12.023 22.312 -9.562 1 97.81 243 GLY B O 1
ATOM 6347 N N . TRP B 1 244 ? -9.953 23.031 -8.953 1 98.06 244 TRP B N 1
ATOM 6348 C CA . TRP B 1 244 ? -9.773 23.859 -10.133 1 98.06 244 TRP B CA 1
ATOM 6349 C C . TRP B 1 244 ? -9.656 23 -11.391 1 98.06 244 TRP B C 1
ATOM 6351 O O . TRP B 1 244 ? -10.094 23.406 -12.469 1 98.06 244 TRP B O 1
ATOM 6361 N N . ILE B 1 245 ? -9.055 21.797 -11.266 1 98.44 245 ILE B N 1
ATOM 6362 C CA . ILE B 1 245 ? -8.945 20.891 -12.398 1 98.44 245 ILE B CA 1
ATOM 6363 C C . ILE B 1 245 ? -10.336 20.406 -12.805 1 98.44 245 ILE B C 1
ATOM 6365 O O . ILE B 1 245 ? -10.664 20.359 -13.992 1 98.44 245 ILE B O 1
ATOM 6369 N N . ILE B 1 246 ? -11.18 20.016 -11.82 1 98.44 246 ILE B N 1
ATOM 6370 C CA . ILE B 1 246 ? -12.555 19.609 -12.109 1 98.44 246 ILE B CA 1
ATOM 6371 C C . ILE B 1 246 ? -13.258 20.734 -12.875 1 98.44 246 ILE B C 1
ATOM 6373 O O . ILE B 1 246 ? -13.914 20.469 -13.891 1 98.44 246 ILE B O 1
ATOM 6377 N N . GLU B 1 247 ? -13.094 21.969 -12.406 1 98 247 GLU B N 1
ATOM 6378 C CA . GLU B 1 247 ? -13.719 23.125 -13.055 1 98 247 GLU B CA 1
ATOM 6379 C C . GLU B 1 247 ? -13.219 23.281 -14.484 1 98 247 GLU B C 1
ATOM 6381 O O . GLU B 1 247 ? -14.008 23.484 -15.406 1 98 247 GLU B O 1
ATOM 6386 N N . LYS B 1 248 ? -11.922 23.203 -14.641 1 97.94 248 LYS B N 1
ATOM 6387 C CA . LYS B 1 248 ? -11.297 23.391 -15.953 1 97.94 248 LYS B CA 1
ATOM 6388 C C . LYS B 1 248 ? -11.797 22.344 -16.953 1 97.94 248 LYS B C 1
ATOM 6390 O O . LYS B 1 248 ? -12.094 22.672 -18.094 1 97.94 248 LYS B O 1
ATOM 6395 N N . VAL B 1 249 ? -11.883 21.109 -16.531 1 98.06 249 VAL B N 1
ATOM 6396 C CA . VAL B 1 249 ? -12.141 19.984 -17.438 1 98.06 249 VAL B CA 1
ATOM 6397 C C . VAL B 1 249 ? -13.648 19.859 -17.672 1 98.06 249 VAL B C 1
ATOM 6399 O O . VAL B 1 249 ? -14.086 19.547 -18.781 1 98.06 249 VAL B O 1
ATOM 6402 N N . SER B 1 250 ? -14.484 20.094 -16.656 1 97.88 250 SER B N 1
ATOM 6403 C CA . SER B 1 250 ? -15.922 19.891 -16.766 1 97.88 250 SER B CA 1
ATOM 6404 C C . SER B 1 250 ? -16.625 21.156 -17.266 1 97.88 250 SER B C 1
ATOM 6406 O O . SER B 1 250 ? -17.75 21.094 -17.75 1 97.88 250 SER B O 1
ATOM 6408 N N . GLY B 1 251 ? -16.047 22.328 -16.953 1 97.81 251 GLY B N 1
ATOM 6409 C CA . GLY B 1 251 ? -16.656 23.609 -17.312 1 97.81 251 GLY B CA 1
ATOM 6410 C C . GLY B 1 251 ? -17.562 24.172 -16.25 1 97.81 251 GLY B C 1
ATOM 6411 O O . GLY B 1 251 ? -18.141 25.25 -16.406 1 97.81 251 GLY B O 1
ATOM 6412 N N . VAL B 1 252 ? -17.688 23.516 -15.156 1 97.06 252 VAL B N 1
ATOM 6413 C CA . VAL B 1 252 ? -18.516 24 -14.062 1 97.06 252 VAL B CA 1
ATOM 6414 C C . VAL B 1 252 ? -17.734 23.953 -12.75 1 97.06 252 VAL B C 1
ATOM 6416 O O . VAL B 1 252 ? -16.828 23.141 -12.602 1 97.06 252 VAL B O 1
ATOM 6419 N N . PRO B 1 253 ? -18.094 24.781 -11.742 1 96.62 253 PRO B N 1
ATOM 6420 C CA . PRO B 1 253 ? -17.391 24.75 -10.453 1 96.62 253 PRO B CA 1
ATOM 6421 C C . PRO B 1 253 ? -17.453 23.391 -9.773 1 96.62 253 PRO B C 1
ATOM 6423 O O . PRO B 1 253 ? -18.453 22.688 -9.867 1 96.62 253 PRO B O 1
ATOM 6426 N N . SER B 1 254 ? -16.391 23.031 -9.094 1 97.12 254 SER B N 1
ATOM 6427 C CA . SER B 1 254 ? -16.234 21.688 -8.555 1 97.12 254 SER B CA 1
ATOM 6428 C C . SER B 1 254 ? -17.391 21.328 -7.625 1 97.12 254 SER B C 1
ATOM 6430 O O . SER B 1 254 ? -17.906 20.203 -7.672 1 97.12 254 SER B O 1
ATOM 6432 N N . GLY B 1 255 ? -17.812 22.297 -6.75 1 97.12 255 GLY B N 1
ATOM 6433 C CA . GLY B 1 255 ? -18.922 22.031 -5.855 1 97.12 255 GLY B CA 1
ATOM 6434 C C . GLY B 1 255 ? -20.203 21.656 -6.59 1 97.12 255 GLY B C 1
ATOM 6435 O O . GLY B 1 255 ? -20.891 20.719 -6.203 1 97.12 255 GLY B O 1
ATOM 6436 N N . GLU B 1 256 ? -20.5 22.359 -7.656 1 97.56 256 GLU B N 1
ATOM 6437 C CA . GLU B 1 256 ? -21.672 22.094 -8.469 1 97.56 256 GLU B CA 1
ATOM 6438 C C . GLU B 1 256 ? -21.578 20.734 -9.156 1 97.56 256 GLU B C 1
ATOM 6440 O O . GLU B 1 256 ? -22.562 19.984 -9.227 1 97.56 256 GLU B O 1
ATOM 6445 N N . PHE B 1 257 ? -20.422 20.5 -9.664 1 98.12 257 PHE B N 1
ATOM 6446 C CA . PHE B 1 257 ? -20.203 19.219 -10.32 1 98.12 257 PHE B CA 1
ATOM 6447 C C . PHE B 1 257 ? -20.453 18.062 -9.352 1 98.12 257 PHE B C 1
ATOM 6449 O O . PHE B 1 257 ? -21.109 17.094 -9.688 1 98.12 257 PHE B O 1
ATOM 6456 N N . ILE B 1 258 ? -19.938 18.125 -8.188 1 98.5 258 ILE B N 1
ATOM 6457 C CA . ILE B 1 258 ? -20.031 17.094 -7.16 1 98.5 258 ILE B CA 1
ATOM 6458 C C . ILE B 1 258 ? -21.484 16.922 -6.738 1 98.5 258 ILE B C 1
ATOM 6460 O O . ILE B 1 258 ? -21.984 15.797 -6.641 1 98.5 258 ILE B O 1
ATOM 6464 N N . GLU B 1 259 ? -22.125 17.984 -6.5 1 98.38 259 GLU B N 1
ATOM 6465 C CA . GLU B 1 259 ? -23.531 17.922 -6.133 1 98.38 259 GLU B CA 1
ATOM 6466 C C . GLU B 1 259 ? -24.359 17.203 -7.199 1 98.38 259 GLU B C 1
ATOM 6468 O O . GLU B 1 259 ? -25.109 16.281 -6.887 1 98.38 259 GLU B O 1
ATOM 6473 N N . LYS B 1 260 ? -24.141 17.562 -8.398 1 98.25 260 LYS B N 1
ATOM 6474 C CA . LYS B 1 260 ? -24.953 17.047 -9.508 1 98.25 260 LYS B CA 1
ATOM 6475 C C . LYS B 1 260 ? -24.625 15.586 -9.789 1 98.25 260 LYS B C 1
ATOM 6477 O O . LYS B 1 260 ? -25.516 14.797 -10.094 1 98.25 260 LYS B O 1
ATOM 6482 N N . ASN B 1 261 ? -23.391 15.227 -9.688 1 98.25 261 ASN B N 1
ATOM 6483 C CA . ASN B 1 261 ? -22.969 13.938 -10.227 1 98.25 261 ASN B CA 1
ATOM 6484 C C . ASN B 1 261 ? -22.734 12.914 -9.109 1 98.25 261 ASN B C 1
ATOM 6486 O O . ASN B 1 261 ? -22.641 11.711 -9.375 1 98.25 261 ASN B O 1
ATOM 6490 N N . ILE B 1 262 ? -22.734 13.336 -7.852 1 98.62 262 ILE B N 1
ATOM 6491 C CA . ILE B 1 262 ? -22.438 12.406 -6.766 1 98.62 262 ILE B CA 1
ATOM 6492 C C . ILE B 1 262 ? -23.547 12.492 -5.711 1 98.62 262 ILE B C 1
ATOM 6494 O O . ILE B 1 262 ? -24.219 11.5 -5.43 1 98.62 262 ILE B O 1
ATOM 6498 N N . TRP B 1 263 ? -23.844 13.672 -5.191 1 98.69 263 TRP B N 1
ATOM 6499 C CA . TRP B 1 263 ? -24.734 13.773 -4.039 1 98.69 263 TRP B CA 1
ATOM 6500 C C . TRP B 1 263 ? -26.188 13.562 -4.461 1 98.69 263 TRP B C 1
ATOM 6502 O O . TRP B 1 263 ? -26.922 12.805 -3.822 1 98.69 263 TRP B O 1
ATOM 6512 N N . LYS B 1 264 ? -26.625 14.18 -5.504 1 98.25 264 LYS B N 1
ATOM 6513 C CA . LYS B 1 264 ? -28.016 14.07 -5.926 1 98.25 264 LYS B CA 1
ATOM 6514 C C . LYS B 1 264 ? -28.359 12.641 -6.32 1 98.25 264 LYS B C 1
ATOM 6516 O O . LYS B 1 264 ? -29.344 12.07 -5.832 1 98.25 264 LYS B O 1
ATOM 6521 N N . PRO B 1 265 ? -27.516 12.047 -7.109 1 97.88 265 PRO B N 1
ATOM 6522 C CA . PRO B 1 265 ? -27.844 10.672 -7.477 1 97.88 265 PRO B CA 1
ATOM 6523 C C . PRO B 1 265 ? -27.844 9.719 -6.285 1 97.88 265 PRO B C 1
ATOM 6525 O O . PRO B 1 265 ? -28.422 8.641 -6.348 1 97.88 265 PRO B O 1
ATOM 6528 N N . THR B 1 266 ? -27.234 10.031 -5.203 1 98 266 THR B N 1
ATOM 6529 C CA . THR B 1 266 ? -27.094 9.18 -4.027 1 98 266 THR B CA 1
ATOM 6530 C C . THR B 1 266 ? -28.141 9.531 -2.975 1 98 266 THR B C 1
ATOM 6532 O O . THR B 1 266 ? -28.188 8.906 -1.912 1 98 266 THR B O 1
ATOM 6535 N N . GLY B 1 267 ? -28.906 10.5 -3.254 1 97.69 267 GLY B N 1
ATOM 6536 C CA . GLY B 1 267 ? -29.938 10.93 -2.318 1 97.69 267 GLY B CA 1
ATOM 6537 C C . GLY B 1 267 ? -29.391 11.695 -1.133 1 97.69 267 GLY B C 1
ATOM 6538 O O . GLY B 1 267 ? -29.953 11.672 -0.044 1 97.69 267 GLY B O 1
ATOM 6539 N N . MET B 1 268 ? -28.297 12.312 -1.267 1 98.56 268 MET B N 1
ATOM 6540 C CA . MET B 1 268 ? -27.688 13.109 -0.206 1 98.56 268 MET B CA 1
ATOM 6541 C C . MET B 1 268 ? -28.234 14.531 -0.206 1 98.56 268 MET B C 1
ATOM 6543 O O . MET B 1 268 ? -27.5 15.492 -0.448 1 98.56 268 MET B O 1
ATOM 6547 N N . ASP B 1 269 ? -29.391 14.688 0.28 1 97.5 269 ASP B N 1
ATOM 6548 C CA . ASP B 1 269 ? -30.125 15.938 0.144 1 97.5 269 ASP B CA 1
ATOM 6549 C C . ASP B 1 269 ? -29.766 16.922 1.253 1 97.5 269 ASP B C 1
ATOM 6551 O O . ASP B 1 269 ? -30.078 18.109 1.171 1 97.5 269 ASP B O 1
ATOM 6555 N N . ASN B 1 270 ? -29.109 16.484 2.283 1 98.5 270 ASN B N 1
ATOM 6556 C CA . ASN B 1 270 ? -28.609 17.344 3.354 1 98.5 270 ASN B CA 1
ATOM 6557 C C . ASN B 1 270 ? -27.094 17.5 3.295 1 98.5 270 ASN B C 1
ATOM 6559 O O . ASN B 1 270 ? -26.438 17.5 4.328 1 98.5 270 ASN B O 1
ATOM 6563 N N . THR B 1 271 ? -26.562 17.5 2.125 1 98.69 271 THR B N 1
ATOM 6564 C CA . THR B 1 271 ? -25.141 17.719 1.879 1 98.69 271 THR B CA 1
ATOM 6565 C C . THR B 1 271 ? -24.922 18.984 1.049 1 98.69 271 THR B C 1
ATOM 6567 O O . THR B 1 271 ? -25.641 19.234 0.084 1 98.69 271 THR B O 1
ATOM 6570 N N . TYR B 1 272 ? -23.938 19.781 1.492 1 97.94 272 TYR B N 1
ATOM 6571 C CA . TYR B 1 272 ? -23.766 21.094 0.907 1 97.94 272 TYR B CA 1
ATOM 6572 C C . TYR B 1 272 ? -22.281 21.422 0.737 1 97.94 272 TYR B C 1
ATOM 6574 O O . TYR B 1 272 ? -21.469 21.078 1.587 1 97.94 272 TYR B O 1
ATOM 6582 N N . TYR B 1 273 ? -21.984 22.156 -0.385 1 96 273 TYR B N 1
ATOM 6583 C CA . TYR B 1 273 ? -20.594 22.578 -0.6 1 96 273 TYR B CA 1
ATOM 6584 C C . TYR B 1 273 ? -20.375 23.984 -0.077 1 96 273 TYR B C 1
ATOM 6586 O O . TYR B 1 273 ? -19.266 24.531 -0.192 1 96 273 TYR B O 1
ATOM 6594 N N . SER B 1 274 ? -21.406 24.578 0.403 1 92.75 274 SER B N 1
ATOM 6595 C CA . SER B 1 274 ? -21.359 25.875 1.097 1 92.75 274 SER B CA 1
ATOM 6596 C C . SER B 1 274 ? -22.312 25.875 2.299 1 92.75 274 SER B C 1
ATOM 6598 O O . SER B 1 274 ? -23.109 24.953 2.479 1 92.75 274 SER B O 1
ATOM 6600 N N . GLU B 1 275 ? -22.188 26.859 3.115 1 93.44 275 GLU B N 1
ATOM 6601 C CA . GLU B 1 275 ? -22.953 26.922 4.348 1 93.44 275 GLU B CA 1
ATOM 6602 C C . GLU B 1 275 ? -24.453 26.797 4.07 1 93.44 275 GLU B C 1
ATOM 6604 O O . GLU B 1 275 ? -25.016 27.562 3.283 1 93.44 275 GLU B O 1
ATOM 6609 N N . PRO B 1 276 ? -25.078 25.844 4.664 1 96.69 276 PRO B N 1
ATOM 6610 C CA . PRO B 1 276 ? -26.531 25.734 4.59 1 96.69 276 PRO B CA 1
ATOM 6611 C C . PRO B 1 276 ? -27.25 26.625 5.602 1 96.69 276 PRO B C 1
ATOM 6613 O O . PRO B 1 276 ? -26.594 27.344 6.359 1 96.69 276 PRO B O 1
ATOM 6616 N N . ASP B 1 277 ? -28.641 26.531 5.523 1 97.5 277 ASP B N 1
ATOM 6617 C CA . ASP B 1 277 ? -29.422 27.156 6.59 1 97.5 277 ASP B CA 1
ATOM 6618 C C . ASP B 1 277 ? -28.984 26.625 7.957 1 97.5 277 ASP B C 1
ATOM 6620 O O . ASP B 1 277 ? -29.047 25.422 8.211 1 97.5 277 ASP B O 1
ATOM 6624 N N . SER B 1 278 ? -28.578 27.5 8.812 1 97.44 278 SER B N 1
ATOM 6625 C CA . SER B 1 278 ? -28.062 27.125 10.117 1 97.44 278 SER B CA 1
ATOM 6626 C C . SER B 1 278 ? -29.078 26.297 10.898 1 97.44 278 SER B C 1
ATOM 6628 O O . SER B 1 278 ? -28.703 25.469 11.734 1 97.44 278 SER B O 1
ATOM 6630 N N . SER B 1 279 ? -30.328 26.484 10.633 1 97.5 279 SER B N 1
ATOM 6631 C CA . SER B 1 279 ? -31.391 25.797 11.359 1 97.5 279 SER B CA 1
ATOM 6632 C C . SER B 1 279 ? -31.375 24.297 11.062 1 97.5 279 SER B C 1
ATOM 6634 O O . SER B 1 279 ? -32.031 23.516 11.758 1 97.5 279 SER B O 1
ATOM 6636 N N . LEU B 1 280 ? -30.531 23.922 10.148 1 98.12 280 LEU B N 1
ATOM 6637 C CA . LEU B 1 280 ? -30.422 22.516 9.789 1 98.12 280 LEU B CA 1
ATOM 6638 C C . LEU B 1 280 ? -29.281 21.844 10.539 1 98.12 280 LEU B C 1
ATOM 6640 O O . LEU B 1 280 ? -29.172 20.625 10.562 1 98.12 280 LEU B O 1
ATOM 6644 N N . GLY B 1 281 ? -28.469 22.719 11.164 1 98.62 281 GLY B N 1
ATOM 6645 C CA . GLY B 1 281 ? -27.203 22.188 11.633 1 98.62 281 GLY B CA 1
ATOM 6646 C C . GLY B 1 281 ? -27.109 22.125 13.148 1 98.62 281 GLY B C 1
ATOM 6647 O O . GLY B 1 281 ? -27.812 22.859 13.852 1 98.62 281 GLY B O 1
ATOM 6648 N N . PHE B 1 282 ? -26.297 21.172 13.641 1 98.62 282 PHE B N 1
ATOM 6649 C CA . PHE B 1 282 ? -25.875 21.266 15.031 1 98.62 282 PHE B CA 1
ATOM 6650 C C . PHE B 1 282 ? -24.719 22.25 15.18 1 98.62 282 PHE B C 1
ATOM 6652 O O . PHE B 1 282 ? -23.688 22.125 14.531 1 98.62 282 PHE B O 1
ATOM 6659 N N . ILE B 1 283 ? -24.938 23.172 16.031 1 98.31 283 ILE B N 1
ATOM 6660 C CA . ILE B 1 283 ? -23.938 24.203 16.312 1 98.31 283 ILE B CA 1
ATOM 6661 C C . ILE B 1 283 ? -23.641 24.25 17.812 1 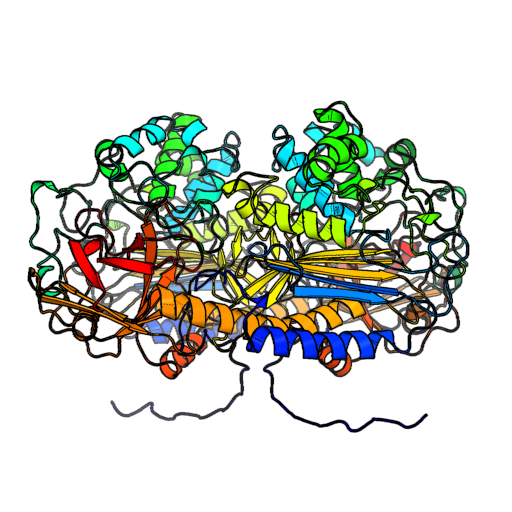98.31 283 ILE B C 1
ATOM 6663 O O . ILE B 1 283 ? -24.531 24.547 18.609 1 98.31 283 ILE B O 1
ATOM 6667 N N . PRO B 1 284 ? -22.453 23.859 18.203 1 97.69 284 PRO B N 1
ATOM 6668 C CA . PRO B 1 284 ? -22.094 24 19.609 1 97.69 284 PRO B CA 1
ATOM 6669 C C . PRO B 1 284 ? -22.219 25.438 20.109 1 97.69 284 PRO B C 1
ATOM 6671 O O . PRO B 1 284 ? -22.109 26.375 19.312 1 97.69 284 PRO B O 1
ATOM 6674 N N . PRO B 1 285 ? -22.344 25.578 21.453 1 96.44 285 PRO B N 1
ATOM 6675 C CA . PRO B 1 285 ? -22.453 26.938 21.984 1 96.44 285 PRO B CA 1
ATOM 6676 C C . PRO B 1 285 ? -21.266 27.812 21.625 1 96.44 285 PRO B C 1
ATOM 6678 O O . PRO B 1 285 ? -20.109 27.375 21.766 1 96.44 285 PRO B O 1
ATOM 6681 N N . ASN B 1 286 ? -21.5 28.984 21.078 1 92.06 286 ASN B N 1
ATOM 6682 C CA . ASN B 1 286 ? -20.516 30.016 20.766 1 92.06 286 ASN B CA 1
ATOM 6683 C C . ASN B 1 286 ? -19.547 29.547 19.688 1 92.06 286 ASN B C 1
ATOM 6685 O O . ASN B 1 286 ? -18.391 29.984 19.656 1 92.06 286 ASN B O 1
ATOM 6689 N N . ASP B 1 287 ? -20.031 28.625 18.859 1 92.94 287 ASP B N 1
ATOM 6690 C CA . ASP B 1 287 ? -19.141 28.078 17.844 1 92.94 287 ASP B CA 1
ATOM 6691 C C . ASP B 1 287 ? -18.828 29.125 16.766 1 92.94 287 ASP B C 1
ATOM 6693 O O . ASP B 1 287 ? -19.719 29.844 16.312 1 92.94 287 ASP B O 1
ATOM 6697 N N . GLN B 1 288 ? -17.562 29.188 16.344 1 87.81 288 GLN B N 1
ATOM 6698 C CA . GLN B 1 288 ? -17.109 30.125 15.312 1 87.81 288 GLN B CA 1
ATOM 6699 C C . GLN B 1 288 ? -16.75 29.391 14.023 1 87.81 288 GLN B C 1
ATOM 6701 O O . GLN B 1 288 ? -16.328 30.016 13.047 1 87.81 288 GLN B O 1
ATOM 6706 N N . TRP B 1 289 ? -16.938 28.078 13.969 1 90.69 289 TRP B N 1
ATOM 6707 C CA . TRP B 1 289 ? -16.406 27.281 12.859 1 90.69 289 TRP B CA 1
ATOM 6708 C C . TRP B 1 289 ? -17.547 26.797 11.953 1 90.69 289 TRP B C 1
ATOM 6710 O O . TRP B 1 289 ? -17.297 26.359 10.828 1 90.69 289 TRP B O 1
ATOM 6720 N N . TRP B 1 290 ? -18.781 26.922 12.32 1 93.12 290 TRP B N 1
ATOM 6721 C CA . TRP B 1 290 ? -19.922 26.5 11.516 1 93.12 290 TRP B CA 1
ATOM 6722 C C . TRP B 1 290 ? -19.906 27.172 10.148 1 93.12 290 TRP B C 1
ATOM 6724 O O . TRP B 1 290 ? -20.094 26.516 9.117 1 93.12 290 TRP B O 1
ATOM 6734 N N . ASN B 1 291 ? -19.609 28.422 10.141 1 89.31 291 ASN B N 1
ATOM 6735 C CA . ASN B 1 291 ? -19.688 29.156 8.875 1 89.31 291 ASN B CA 1
ATOM 6736 C C . ASN B 1 291 ? -18.312 29.594 8.398 1 89.31 291 ASN B C 1
ATOM 6738 O O . ASN B 1 291 ? -18.203 30.5 7.57 1 89.31 291 ASN B O 1
ATOM 6742 N N . ALA B 1 292 ? -17.297 28.984 8.984 1 85.88 292 ALA B N 1
ATOM 6743 C CA . ALA B 1 292 ? -15.945 29.312 8.547 1 85.88 292 ALA B CA 1
ATOM 6744 C C . ALA B 1 292 ? -15.695 28.828 7.121 1 85.88 292 ALA B C 1
ATOM 6746 O O . ALA B 1 292 ? -16.125 27.734 6.746 1 85.88 292 ALA B O 1
ATOM 6747 N N . SER B 1 293 ? -15.117 29.656 6.312 1 85 293 SER B N 1
ATOM 6748 C CA . SER B 1 293 ? -14.742 29.328 4.941 1 85 293 SER B CA 1
ATOM 6749 C C . SER B 1 293 ? -13.227 29.234 4.789 1 85 293 SER B C 1
ATOM 6751 O O . SER B 1 293 ? -12.484 29.953 5.449 1 85 293 SER B O 1
ATOM 6753 N N . LEU B 1 294 ? -12.797 28.328 3.889 1 84.44 294 LEU B N 1
ATOM 6754 C CA . LEU B 1 294 ? -11.383 28.219 3.561 1 84.44 294 LEU B CA 1
ATOM 6755 C C . LEU B 1 294 ? -11.062 28.953 2.26 1 84.44 294 LEU B C 1
ATOM 6757 O O . LEU B 1 294 ? -9.945 28.875 1.749 1 84.44 294 LEU B O 1
ATOM 6761 N N . GLY B 1 295 ? -12.117 29.609 1.719 1 88.5 295 GLY B N 1
ATOM 6762 C CA . GLY B 1 295 ? -11.914 30.328 0.469 1 88.5 295 GLY B CA 1
ATOM 6763 C C . GLY B 1 295 ? -11.625 29.406 -0.704 1 88.5 295 GLY B C 1
ATOM 6764 O O . GLY B 1 295 ? -12.383 28.469 -0.967 1 88.5 295 GLY B O 1
ATOM 6765 N N . TYR B 1 296 ? -10.438 29.625 -1.292 1 87 296 TYR B N 1
ATOM 6766 C CA . TYR B 1 296 ? -10.07 28.797 -2.443 1 87 296 TYR B CA 1
ATOM 6767 C C . TYR B 1 296 ? -9.883 27.344 -2.041 1 87 296 TYR B C 1
ATOM 6769 O O . TYR B 1 296 ? -9.898 26.453 -2.893 1 87 296 TYR B O 1
ATOM 6777 N N . GLY B 1 297 ? -9.672 27.047 -0.791 1 88.19 297 GLY B N 1
ATOM 6778 C CA . GLY B 1 297 ? -9.391 25.719 -0.286 1 88.19 297 GLY B CA 1
ATOM 6779 C C . GLY B 1 297 ? -10.633 24.938 0.094 1 88.19 297 GLY B C 1
ATOM 6780 O O . GLY B 1 297 ? -10.547 23.875 0.698 1 88.19 297 GLY B O 1
ATOM 6781 N N . ASP B 1 298 ? -11.828 25.391 -0.331 1 84.31 298 ASP B N 1
ATOM 6782 C CA . ASP B 1 298 ? -13.102 24.828 0.114 1 84.31 298 ASP B CA 1
ATOM 6783 C C . ASP B 1 298 ? -13.195 23.344 -0.203 1 84.31 298 ASP B C 1
ATOM 6785 O O . ASP B 1 298 ? -13.648 22.547 0.628 1 84.31 298 ASP B O 1
ATOM 6789 N N . PRO B 1 299 ? -12.688 22.906 -1.298 1 85.38 299 PRO B N 1
ATOM 6790 C CA . PRO B 1 299 ? -12.789 21.469 -1.611 1 85.38 299 PRO B CA 1
ATOM 6791 C C . PRO B 1 299 ? -12.047 20.594 -0.612 1 85.38 299 PRO B C 1
ATOM 6793 O O . PRO B 1 299 ? -12.281 19.375 -0.552 1 85.38 299 PRO B O 1
ATOM 6796 N N . ALA B 1 300 ? -11.219 21.156 0.179 1 86.56 300 ALA B N 1
ATOM 6797 C CA . ALA B 1 300 ? -10.414 20.391 1.127 1 86.56 300 ALA B CA 1
ATOM 6798 C C . ALA B 1 300 ? -11.195 20.109 2.404 1 86.56 300 ALA B C 1
ATOM 6800 O O . ALA B 1 300 ? -10.836 19.203 3.168 1 86.56 300 ALA B O 1
ATOM 6801 N N . GLY B 1 301 ? -12.312 20.969 2.646 1 90.62 301 GLY B N 1
ATOM 6802 C CA . GLY B 1 301 ? -12.773 20.656 3.988 1 90.62 301 GLY B CA 1
ATOM 6803 C C . GLY B 1 301 ? -14.039 21.406 4.371 1 90.62 301 GLY B C 1
ATOM 6804 O O . GLY B 1 301 ? -14.422 21.438 5.543 1 90.62 301 GLY B O 1
ATOM 6805 N N . VAL B 1 302 ? -14.766 22.047 3.48 1 90.62 302 VAL B N 1
ATOM 6806 C CA . VAL B 1 302 ? -15.812 22.953 3.951 1 90.62 302 VAL B CA 1
ATOM 6807 C C . VAL B 1 302 ? -17.188 22.312 3.729 1 90.62 302 VAL B C 1
ATOM 6809 O O . VAL B 1 302 ? -18.219 22.922 4.039 1 90.62 302 VAL B O 1
ATOM 6812 N N . TYR B 1 303 ? -17.234 21.094 3.27 1 97.38 303 TYR B N 1
ATOM 6813 C CA . TYR B 1 303 ? -18.531 20.516 2.986 1 97.38 303 TYR B CA 1
ATOM 6814 C C . TYR B 1 303 ? -19.266 20.156 4.277 1 97.38 303 TYR B C 1
ATOM 6816 O O . TYR B 1 303 ? -18.656 20.062 5.34 1 97.38 303 TYR B O 1
ATOM 6824 N N . TYR B 1 304 ? -20.594 20.094 4.16 1 98.38 304 TYR B N 1
ATOM 6825 C CA . TYR B 1 304 ? -21.531 19.734 5.215 1 98.38 304 TYR B CA 1
ATOM 6826 C C . TYR B 1 304 ? -22.312 18.469 4.844 1 98.38 304 TYR B C 1
ATOM 6828 O O . TYR B 1 304 ? -22.578 18.234 3.668 1 98.38 304 TYR B O 1
ATOM 6836 N N . SER B 1 305 ? -22.641 17.703 5.797 1 98.81 305 SER B N 1
ATOM 6837 C CA . SER B 1 305 ? -23.469 16.531 5.516 1 98.81 305 SER B CA 1
ATOM 6838 C C . SER B 1 305 ? -24.141 16.016 6.781 1 98.81 305 SER B C 1
ATOM 6840 O O . SER B 1 305 ? -24.016 16.625 7.852 1 98.81 305 SER B O 1
ATOM 6842 N N . SER B 1 306 ? -25 15.055 6.668 1 98.88 306 SER B N 1
ATOM 6843 C CA . SER B 1 306 ? -25.688 14.406 7.77 1 98.88 306 SER B CA 1
ATOM 6844 C C . SER B 1 306 ? -25.328 12.93 7.859 1 98.88 306 SER B C 1
ATOM 6846 O O . SER B 1 306 ? -24.703 12.383 6.945 1 98.88 306 SER B O 1
ATOM 6848 N N . LEU B 1 307 ? -25.641 12.422 9.016 1 98.69 307 LEU B N 1
ATOM 6849 C CA . LEU B 1 307 ? -25.391 11.008 9.25 1 98.69 307 LEU B CA 1
ATOM 6850 C C . LEU B 1 307 ? -26.062 10.156 8.164 1 98.69 307 LEU B C 1
ATOM 6852 O O . LEU B 1 307 ? -25.422 9.289 7.57 1 98.69 307 LEU B O 1
ATOM 6856 N N . ASN B 1 308 ? -27.344 10.43 7.848 1 98.75 308 ASN B N 1
ATOM 6857 C CA . ASN B 1 308 ? -28.078 9.672 6.848 1 98.75 308 ASN B CA 1
ATOM 6858 C C . ASN B 1 308 ? -27.453 9.805 5.465 1 98.75 308 ASN B C 1
ATOM 6860 O O . ASN B 1 308 ? -27.344 8.82 4.727 1 98.75 308 ASN B O 1
ATOM 6864 N N . ASP B 1 309 ? -27.062 10.984 5.105 1 98.88 309 ASP B N 1
ATOM 6865 C CA . ASP B 1 309 ? -26.484 11.211 3.785 1 98.88 309 ASP B CA 1
ATOM 6866 C C . ASP B 1 309 ? -25.156 10.477 3.639 1 98.88 309 ASP B C 1
ATOM 6868 O O . ASP B 1 309 ? -24.891 9.867 2.6 1 98.88 309 ASP B O 1
ATOM 6872 N N . LEU B 1 310 ? -24.312 10.539 4.652 1 98.88 310 LEU B N 1
ATOM 6873 C CA . LEU B 1 310 ? -23.016 9.867 4.59 1 98.88 310 LEU B CA 1
ATOM 6874 C C . LEU B 1 310 ? -23.188 8.352 4.551 1 98.88 310 LEU B C 1
ATOM 6876 O O . LEU B 1 310 ? -22.406 7.656 3.902 1 98.88 310 LEU B O 1
ATOM 6880 N N . MET B 1 311 ? -24.203 7.855 5.258 1 98.75 311 MET B N 1
ATOM 6881 C CA . MET B 1 311 ? -24.5 6.43 5.18 1 98.75 311 MET B CA 1
ATOM 6882 C C . MET B 1 311 ? -24.938 6.043 3.771 1 98.75 311 MET B C 1
ATOM 6884 O O . MET B 1 311 ? -24.531 4.996 3.258 1 98.75 311 MET B O 1
ATOM 6888 N N . ALA B 1 312 ? -25.734 6.883 3.158 1 98.75 312 ALA B N 1
ATOM 6889 C CA . ALA B 1 312 ? -26.156 6.641 1.779 1 98.75 312 ALA B CA 1
ATOM 6890 C C . ALA B 1 312 ? -24.953 6.613 0.839 1 98.75 312 ALA B C 1
ATOM 6892 O O . ALA B 1 312 ? -24.891 5.793 -0.078 1 98.75 312 ALA B O 1
ATOM 6893 N N . PHE B 1 313 ? -24.062 7.527 1.087 1 98.81 313 PHE B N 1
ATOM 6894 C CA . PHE B 1 313 ? -22.844 7.574 0.286 1 98.81 313 PHE B CA 1
ATOM 6895 C C . PHE B 1 313 ? -22.047 6.281 0.431 1 98.81 313 PHE B C 1
ATOM 6897 O O . PHE B 1 313 ? -21.641 5.68 -0.567 1 98.81 313 PHE B O 1
ATOM 6904 N N . GLY B 1 314 ? -21.812 5.828 1.707 1 98.81 314 GLY B N 1
ATOM 6905 C CA . GLY B 1 314 ? -21.094 4.582 1.932 1 98.81 314 GLY B CA 1
ATOM 6906 C C . GLY B 1 314 ? -21.75 3.393 1.253 1 98.81 314 GLY B C 1
ATOM 6907 O O . GLY B 1 314 ? -21.062 2.582 0.621 1 98.81 314 GLY B O 1
ATOM 6908 N N . ASP B 1 315 ? -23.062 3.344 1.313 1 98.06 315 ASP B N 1
ATOM 6909 C CA . ASP B 1 315 ? -23.812 2.285 0.655 1 98.06 315 ASP B CA 1
ATOM 6910 C C . ASP B 1 315 ? -23.609 2.316 -0.857 1 98.06 315 ASP B C 1
ATOM 6912 O O . ASP B 1 315 ? -23.406 1.274 -1.482 1 98.06 315 ASP B O 1
ATOM 6916 N N . ALA B 1 316 ? -23.672 3.486 -1.37 1 98.62 316 ALA B N 1
ATOM 6917 C CA . ALA B 1 316 ? -23.547 3.648 -2.816 1 98.62 316 ALA B CA 1
ATOM 6918 C C . ALA B 1 316 ? -22.172 3.203 -3.293 1 98.62 316 ALA B C 1
ATOM 6920 O O . ALA B 1 316 ? -22.031 2.617 -4.371 1 98.62 316 ALA B O 1
ATOM 6921 N N . VAL B 1 317 ? -21.109 3.516 -2.523 1 98.75 317 VAL B N 1
ATOM 6922 C CA . VAL B 1 317 ? -19.75 3.088 -2.879 1 98.75 317 VAL B CA 1
ATOM 6923 C C . VAL B 1 317 ? -19.672 1.562 -2.857 1 98.75 317 VAL B C 1
ATOM 6925 O O . VAL B 1 317 ? -19.219 0.945 -3.822 1 98.75 317 VAL B O 1
ATOM 6928 N N . LEU B 1 318 ? -20.219 0.916 -1.805 1 98.44 318 LEU B N 1
ATOM 6929 C CA . LEU B 1 318 ? -20.094 -0.526 -1.617 1 98.44 318 LEU B CA 1
ATOM 6930 C C . LEU B 1 318 ? -20.969 -1.279 -2.604 1 98.44 318 LEU B C 1
ATOM 6932 O O . LEU B 1 318 ? -20.688 -2.426 -2.953 1 98.44 318 LEU B O 1
ATOM 6936 N N . ARG B 1 319 ? -21.984 -0.59 -3.127 1 97.75 319 ARG B N 1
ATOM 6937 C CA . ARG B 1 319 ? -22.875 -1.203 -4.102 1 97.75 319 ARG B CA 1
ATOM 6938 C C . ARG B 1 319 ? -22.438 -0.883 -5.527 1 97.75 319 ARG B C 1
ATOM 6940 O O . ARG B 1 319 ? -23.141 -1.225 -6.484 1 97.75 319 ARG B O 1
ATOM 6947 N N . ASN B 1 320 ? -21.359 -0.189 -5.664 1 97.69 320 ASN B N 1
ATOM 6948 C CA . ASN B 1 320 ? -20.812 0.177 -6.965 1 97.69 320 ASN B CA 1
ATOM 6949 C C . ASN B 1 320 ? -21.797 1.013 -7.773 1 97.69 320 ASN B C 1
ATOM 6951 O O . ASN B 1 320 ? -21.969 0.804 -8.977 1 97.69 320 ASN B O 1
ATOM 6955 N N . GLU B 1 321 ? -22.469 1.913 -7.121 1 98 321 GLU B N 1
ATOM 6956 C CA . GLU B 1 321 ? -23.469 2.734 -7.789 1 98 321 GLU B CA 1
ATOM 6957 C C . GLU B 1 321 ? -22.844 4 -8.375 1 98 321 GLU B C 1
ATOM 6959 O O . GLU B 1 321 ? -23.438 4.652 -9.234 1 98 321 GLU B O 1
ATOM 6964 N N . LEU B 1 322 ? -21.641 4.312 -7.906 1 98 322 LEU B N 1
ATOM 6965 C CA . LEU B 1 322 ? -21.016 5.566 -8.312 1 98 322 LEU B CA 1
ATOM 6966 C C . LEU B 1 322 ? -19.906 5.32 -9.336 1 98 322 LEU B C 1
ATOM 6968 O O . LEU B 1 322 ? -19.578 6.203 -10.133 1 98 322 LEU B O 1
ATOM 6972 N N . LEU B 1 323 ? -19.281 4.207 -9.266 1 97.94 323 LEU B N 1
ATOM 6973 C CA . LEU B 1 323 ? -18.281 3.691 -10.203 1 97.94 323 LEU B CA 1
ATOM 6974 C C . LEU B 1 323 ? -18.578 2.24 -10.57 1 97.94 323 LEU B C 1
ATOM 6976 O O . LEU B 1 323 ? -19.312 1.557 -9.852 1 97.94 323 LEU B O 1
ATOM 6980 N N . SER B 1 324 ? -18.031 1.777 -11.727 1 97 324 SER B N 1
ATOM 6981 C CA . SER B 1 324 ? -18.109 0.348 -12.008 1 97 324 SER B CA 1
ATOM 6982 C C . SER B 1 324 ? -17.469 -0.473 -10.898 1 97 324 SER B C 1
ATOM 6984 O O . SER B 1 324 ? -16.641 0.043 -10.141 1 97 324 SER B O 1
ATOM 6986 N N . PRO B 1 325 ? -17.828 -1.746 -10.812 1 97.38 325 PRO B N 1
ATOM 6987 C CA . PRO B 1 325 ? -17.234 -2.576 -9.766 1 97.38 325 PRO B CA 1
ATOM 6988 C C . PRO B 1 325 ? -15.703 -2.582 -9.828 1 97.38 325 PRO B C 1
ATOM 6990 O O . PRO B 1 325 ? -15.039 -2.443 -8.789 1 97.38 325 PRO B O 1
ATOM 6993 N N . ALA B 1 326 ? -15.109 -2.707 -11 1 97.31 326 ALA B N 1
ATOM 6994 C CA . ALA B 1 326 ? -13.656 -2.729 -11.141 1 97.31 326 ALA B CA 1
ATOM 6995 C C . ALA B 1 326 ? -13.039 -1.399 -10.711 1 97.31 326 ALA B C 1
ATOM 6997 O O . ALA B 1 326 ? -12.023 -1.375 -10.016 1 97.31 326 ALA B O 1
ATOM 6998 N N . LYS B 1 327 ? -13.641 -0.31 -11.094 1 97.31 327 LYS B N 1
ATOM 6999 C CA . LYS B 1 327 ? -13.133 1.012 -10.734 1 97.31 327 LYS B CA 1
ATOM 7000 C C . LYS B 1 327 ? -13.25 1.257 -9.234 1 97.31 327 LYS B C 1
ATOM 7002 O O . LYS B 1 327 ? -12.398 1.915 -8.641 1 97.31 327 LYS B O 1
ATOM 7007 N N . THR B 1 328 ? -14.367 0.788 -8.625 1 98.44 328 THR B N 1
ATOM 7008 C CA . THR B 1 328 ? -14.523 0.912 -7.18 1 98.44 328 THR B CA 1
ATOM 7009 C C . THR B 1 328 ? -13.422 0.147 -6.449 1 98.44 328 THR B C 1
ATOM 7011 O O . THR B 1 328 ? -12.805 0.672 -5.523 1 98.44 328 THR B O 1
ATOM 7014 N N . ARG B 1 329 ? -13.125 -1.089 -6.914 1 98 329 ARG B N 1
ATOM 7015 C CA . ARG B 1 329 ? -12.062 -1.877 -6.297 1 98 329 ARG B CA 1
ATOM 7016 C C . ARG B 1 329 ? -10.711 -1.195 -6.461 1 98 329 ARG B C 1
ATOM 7018 O O . ARG B 1 329 ? -9.891 -1.202 -5.539 1 98 329 ARG B O 1
ATOM 7025 N N . LYS B 1 330 ? -10.492 -0.601 -7.633 1 97.56 330 LYS B N 1
ATOM 7026 C CA . LYS B 1 330 ? -9.25 0.125 -7.871 1 97.56 330 LYS B CA 1
ATOM 7027 C C . LYS B 1 330 ? -9.125 1.324 -6.934 1 97.56 330 LYS B C 1
ATOM 7029 O O . LYS B 1 330 ? -8.031 1.648 -6.473 1 97.56 330 LYS B O 1
ATOM 7034 N N . TRP B 1 331 ? -10.242 1.97 -6.68 1 98.31 331 TRP B N 1
ATOM 7035 C CA . TRP B 1 331 ? -10.258 3.145 -5.816 1 98.31 331 TRP B CA 1
ATOM 7036 C C . TRP B 1 331 ? -10 2.756 -4.363 1 98.31 331 TRP B C 1
ATOM 7038 O O . TRP B 1 331 ? -9.398 3.516 -3.607 1 98.31 331 TRP B O 1
ATOM 7048 N N . LEU B 1 332 ? -10.445 1.563 -3.971 1 98.19 332 LEU B N 1
ATOM 7049 C CA . LEU B 1 332 ? -10.25 1.055 -2.619 1 98.19 332 LEU B CA 1
ATOM 7050 C C . LEU B 1 332 ? -8.938 0.281 -2.516 1 98.19 332 LEU B C 1
ATOM 7052 O O . LEU B 1 332 ? -8.945 -0.931 -2.287 1 98.19 332 LEU B O 1
ATOM 7056 N N . LYS B 1 333 ? -7.793 1.007 -2.67 1 96.44 333 LYS B N 1
ATOM 7057 C CA . LYS B 1 333 ? -6.438 0.468 -2.639 1 96.44 333 LYS B CA 1
ATOM 7058 C C . LYS B 1 333 ? -5.477 1.434 -1.951 1 96.44 333 LYS B C 1
ATOM 7060 O O . LYS B 1 333 ? -5.719 2.643 -1.923 1 96.44 333 LYS B O 1
ATOM 7065 N N . PRO B 1 334 ? -4.379 0.897 -1.403 1 97.31 334 PRO B N 1
ATOM 7066 C CA . PRO B 1 334 ? -3.32 1.802 -0.945 1 97.31 334 PRO B CA 1
ATOM 7067 C C . PRO B 1 334 ? -2.521 2.406 -2.098 1 97.31 334 PRO B C 1
ATOM 7069 O O . PRO B 1 334 ? -2.404 1.794 -3.16 1 97.31 334 PRO B O 1
ATOM 7072 N N . ALA B 1 335 ? -2.045 3.584 -1.854 1 97.31 335 ALA B N 1
ATOM 7073 C CA . ALA B 1 335 ? -1.111 4.23 -2.771 1 97.31 335 ALA B CA 1
ATOM 7074 C C . ALA B 1 335 ? 0.283 4.328 -2.158 1 97.31 335 ALA B C 1
ATOM 7076 O O . ALA B 1 335 ? 1.281 4.395 -2.879 1 97.31 335 ALA B O 1
ATOM 7077 N N . THR B 1 336 ? 0.326 4.312 -0.891 1 97.62 336 THR B N 1
ATOM 7078 C CA . THR B 1 336 ? 1.595 4.41 -0.177 1 97.62 336 THR B CA 1
ATOM 7079 C C . THR B 1 336 ? 1.449 3.902 1.255 1 97.62 336 THR B C 1
ATOM 7081 O O . THR B 1 336 ? 0.341 3.854 1.792 1 97.62 336 THR B O 1
ATOM 7084 N N . GLY B 1 337 ? 2.605 3.459 1.772 1 96.5 337 GLY B N 1
ATOM 7085 C CA . GLY B 1 337 ? 2.666 3.184 3.199 1 96.5 337 GLY B CA 1
ATOM 7086 C C . GLY B 1 337 ? 2.928 4.422 4.035 1 96.5 337 GLY B C 1
ATOM 7087 O O . GLY B 1 337 ? 3.035 5.527 3.502 1 96.5 337 GLY B O 1
ATOM 7088 N N . THR B 1 338 ? 2.883 4.227 5.34 1 96.75 338 THR B N 1
ATOM 7089 C CA . THR B 1 338 ? 3.283 5.227 6.32 1 96.75 338 THR B CA 1
ATOM 7090 C C . THR B 1 338 ? 4.289 4.645 7.309 1 96.75 338 THR B C 1
ATOM 7092 O O . THR B 1 338 ? 4.758 3.518 7.133 1 96.75 338 THR B O 1
ATOM 7095 N N . SER B 1 339 ? 4.629 5.43 8.297 1 95.94 339 SER B N 1
ATOM 7096 C CA . SER B 1 339 ? 5.531 4.945 9.336 1 95.94 339 SER B CA 1
ATOM 7097 C C . SER B 1 339 ? 4.793 4.07 10.344 1 95.94 339 SER B C 1
ATOM 7099 O O . SER B 1 339 ? 5.395 3.564 11.297 1 95.94 339 SER B O 1
ATOM 7101 N N . SER B 1 340 ? 3.518 3.871 10.133 1 95.25 340 SER B N 1
ATOM 7102 C CA . SER B 1 340 ? 2.688 2.963 10.922 1 95.25 340 SER B CA 1
ATOM 7103 C C . SER B 1 340 ? 2.533 1.614 10.227 1 95.25 340 SER B C 1
ATOM 7105 O O . SER B 1 340 ? 2.363 1.554 9.008 1 95.25 340 SER B O 1
ATOM 7107 N N . SER B 1 341 ? 2.609 0.542 11.031 1 93.31 341 SER B N 1
ATOM 7108 C CA . SER B 1 341 ? 2.367 -0.79 10.484 1 93.31 341 SER B CA 1
ATOM 7109 C C . SER B 1 341 ? 0.88 -1.027 10.242 1 93.31 341 SER B C 1
ATOM 7111 O O . SER B 1 341 ? 0.5 -1.98 9.562 1 93.31 341 SER B O 1
ATOM 7113 N N . GLY B 1 342 ? 0.07 -0.134 10.711 1 95.5 342 GLY B N 1
ATOM 7114 C CA . GLY B 1 342 ? -1.363 -0.362 10.625 1 95.5 342 GLY B CA 1
ATOM 7115 C C . GLY B 1 342 ? -2.086 0.676 9.789 1 95.5 342 GLY B C 1
ATOM 7116 O O . GLY B 1 342 ? -3.314 0.654 9.688 1 95.5 342 GLY B O 1
ATOM 7117 N N . ILE B 1 343 ? -1.326 1.62 9.211 1 97.31 343 ILE B N 1
ATOM 7118 C CA . ILE B 1 343 ? -1.971 2.691 8.461 1 97.31 343 ILE B CA 1
ATOM 7119 C C . ILE B 1 343 ? -1.316 2.826 7.09 1 97.31 343 ILE B C 1
ATOM 7121 O O . ILE B 1 343 ? -0.092 2.93 6.988 1 97.31 343 ILE B O 1
ATOM 7125 N N . SER B 1 344 ? -2.055 2.756 6.059 1 97.75 344 SER B N 1
ATOM 7126 C CA . SER B 1 344 ? -1.655 3.131 4.703 1 97.75 344 SER B CA 1
ATOM 7127 C C . SER B 1 344 ? -2.58 4.203 4.133 1 97.75 344 SER B C 1
ATOM 7129 O O . SER B 1 344 ? -3.658 4.449 4.672 1 97.75 344 SER B O 1
ATOM 7131 N N . ILE B 1 345 ? -2.105 4.844 3.086 1 98.31 345 ILE B N 1
ATOM 7132 C CA . ILE B 1 345 ? -2.863 5.934 2.479 1 98.31 345 ILE B CA 1
ATOM 7133 C C . ILE B 1 345 ? -3.244 5.562 1.048 1 98.31 345 ILE B C 1
ATOM 7135 O O . ILE B 1 345 ? -2.408 5.078 0.282 1 98.31 345 ILE B O 1
ATOM 7139 N N . GLY B 1 346 ? -4.559 5.711 0.729 1 98.25 346 GLY B N 1
ATOM 7140 C CA . GLY B 1 346 ? -5.059 5.602 -0.631 1 98.25 346 GLY B CA 1
ATOM 7141 C C . GLY B 1 346 ? -5.371 6.945 -1.262 1 98.25 346 GLY B C 1
ATOM 7142 O O . GLY B 1 346 ? -4.664 7.926 -1.022 1 98.25 346 GLY B O 1
ATOM 7143 N N . GLU B 1 347 ? -6.422 6.957 -2.109 1 98 347 GLU B N 1
ATOM 7144 C CA . GLU B 1 347 ? -6.797 8.188 -2.803 1 98 347 GLU B CA 1
ATOM 7145 C C . GLU B 1 347 ? -8.227 8.602 -2.459 1 98 347 GLU B C 1
ATOM 7147 O O . GLU B 1 347 ? -9.164 8.266 -3.184 1 98 347 GLU B O 1
ATOM 7152 N N . PRO B 1 348 ? -8.594 9.305 -1.422 1 97.94 348 PRO B N 1
ATOM 7153 C CA . PRO B 1 348 ? -7.621 9.609 -0.366 1 97.94 348 PRO B CA 1
ATOM 7154 C C . PRO B 1 348 ? -7.875 8.812 0.914 1 97.94 348 PRO B C 1
ATOM 7156 O O . PRO B 1 348 ? -7.816 9.375 2.012 1 97.94 348 PRO B O 1
ATOM 7159 N N . TRP B 1 349 ? -8.156 7.602 0.823 1 98.69 349 TRP B N 1
ATOM 7160 C CA . TRP B 1 349 ? -8.508 6.746 1.952 1 98.69 349 TRP B CA 1
ATOM 7161 C C . TRP B 1 349 ? -7.359 6.668 2.953 1 98.69 349 TRP B C 1
ATOM 7163 O O . TRP B 1 349 ? -6.191 6.633 2.564 1 98.69 349 TRP B O 1
ATOM 7173 N N . GLU B 1 350 ? -7.746 6.75 4.219 1 98.56 350 GLU B N 1
ATOM 7174 C CA . GLU B 1 350 ? -6.883 6.312 5.316 1 98.56 350 GLU B CA 1
ATOM 7175 C C . GLU B 1 350 ? -7.215 4.887 5.746 1 98.56 350 GLU B C 1
ATOM 7177 O O . GLU B 1 350 ? -8.211 4.656 6.434 1 98.56 350 GLU B O 1
ATOM 7182 N N . ILE B 1 351 ? -6.355 3.971 5.355 1 98.56 351 ILE B N 1
ATOM 7183 C CA . ILE B 1 351 ? -6.664 2.549 5.461 1 98.56 351 ILE B CA 1
ATOM 7184 C C . ILE B 1 351 ? -6.086 1.992 6.762 1 98.56 351 ILE B C 1
ATOM 7186 O O . ILE B 1 351 ? -4.871 2.027 6.973 1 98.56 351 ILE B O 1
ATOM 7190 N N . PHE B 1 352 ? -7.004 1.512 7.664 1 98.31 352 PHE B N 1
ATOM 7191 C CA . PHE B 1 352 ? -6.602 0.888 8.922 1 98.31 352 PHE B CA 1
ATOM 7192 C C . PHE B 1 352 ? -6.625 -0.632 8.797 1 98.31 352 PHE B C 1
ATOM 7194 O O . PHE B 1 352 ? -7.629 -1.212 8.383 1 98.31 352 PHE B O 1
ATOM 7201 N N . ARG B 1 353 ? -5.531 -1.249 9.109 1 97.25 353 ARG B N 1
ATOM 7202 C CA . ARG B 1 353 ? -5.383 -2.697 9 1 97.25 353 ARG B CA 1
ATOM 7203 C C . ARG B 1 353 ? -5.477 -3.357 10.375 1 97.25 353 ARG B C 1
ATOM 7205 O O . ARG B 1 353 ? -4.695 -3.047 11.273 1 97.25 353 ARG B O 1
ATOM 7212 N N . LEU B 1 354 ? -6.477 -4.324 10.453 1 95.62 354 LEU B N 1
ATOM 7213 C CA . LEU B 1 354 ? -6.734 -5.062 11.688 1 95.62 354 LEU B CA 1
ATOM 7214 C C . LEU B 1 354 ? -6.395 -6.539 11.516 1 95.62 354 LEU B C 1
ATOM 7216 O O . LEU B 1 354 ? -6.562 -7.098 10.43 1 95.62 354 LEU B O 1
ATOM 7220 N N . ASN B 1 355 ? -5.898 -7.133 12.555 1 93.62 355 ASN B N 1
ATOM 7221 C CA . ASN B 1 355 ? -5.723 -8.578 12.516 1 93.62 355 ASN B CA 1
ATOM 7222 C C . ASN B 1 355 ? -5.996 -9.219 13.875 1 93.62 355 ASN B C 1
ATOM 7224 O O . ASN B 1 355 ? -5.539 -10.328 14.148 1 93.62 355 ASN B O 1
ATOM 7228 N N . ASN B 1 356 ? -6.824 -8.539 14.742 1 93.5 356 ASN B N 1
ATOM 7229 C CA . ASN B 1 356 ? -6.992 -9 16.125 1 93.5 356 ASN B CA 1
ATOM 7230 C C . ASN B 1 356 ? -8.461 -8.977 16.531 1 93.5 356 ASN B C 1
ATOM 7232 O O . ASN B 1 356 ? -8.766 -9.062 17.734 1 93.5 356 ASN B O 1
ATOM 7236 N N . VAL B 1 357 ? -9.312 -8.844 15.609 1 94.88 357 VAL B N 1
ATOM 7237 C CA . VAL B 1 357 ? -10.695 -8.602 16.016 1 94.88 357 VAL B CA 1
ATOM 7238 C C . VAL B 1 357 ? -11.531 -9.859 15.773 1 94.88 357 VAL B C 1
ATOM 7240 O O . VAL B 1 357 ? -12.5 -10.117 16.5 1 94.88 357 VAL B O 1
ATOM 7243 N N . THR B 1 358 ? -11.273 -10.625 14.773 1 95.75 358 THR B N 1
ATOM 7244 C CA . THR B 1 358 ? -12.008 -11.859 14.531 1 95.75 358 THR B CA 1
ATOM 7245 C C . THR B 1 358 ? -11.25 -13.062 15.086 1 95.75 358 THR B C 1
ATOM 7247 O O . THR B 1 358 ? -10.031 -13 15.281 1 95.75 358 THR B O 1
ATOM 7250 N N . LYS B 1 359 ? -11.938 -14.188 15.344 1 95.44 359 LYS B N 1
ATOM 7251 C CA . LYS B 1 359 ? -11.344 -15.367 15.961 1 95.44 359 LYS B CA 1
ATOM 7252 C C . LYS B 1 359 ? -10.258 -15.969 15.062 1 95.44 359 LYS B C 1
ATOM 7254 O O . LYS B 1 359 ? -9.289 -16.547 15.555 1 95.44 359 LYS B O 1
ATOM 7259 N N . ASP B 1 360 ? -10.422 -15.836 13.773 1 95.69 360 ASP B N 1
ATOM 7260 C CA . ASP B 1 360 ? -9.484 -16.469 12.852 1 95.69 360 ASP B CA 1
ATOM 7261 C C . ASP B 1 360 ? -8.211 -15.641 12.719 1 95.69 360 ASP B C 1
ATOM 7263 O O . ASP B 1 360 ? -7.219 -16.109 12.141 1 95.69 360 ASP B O 1
ATOM 7267 N N . GLY B 1 361 ? -8.195 -14.422 13.195 1 94.69 361 GLY B N 1
ATOM 7268 C CA . GLY B 1 361 ? -6.988 -13.617 13.242 1 94.69 361 GLY B CA 1
ATOM 7269 C C . GLY B 1 361 ? -6.535 -13.141 11.875 1 94.69 361 GLY B C 1
ATOM 7270 O O . GLY B 1 361 ? -5.387 -12.719 11.711 1 94.69 361 GLY B O 1
ATOM 7271 N N . ARG B 1 362 ? -7.371 -13.164 10.836 1 95.5 362 ARG B N 1
ATOM 7272 C CA . ARG B 1 362 ? -6.965 -12.719 9.508 1 95.5 362 ARG B CA 1
ATOM 7273 C C . ARG B 1 362 ? -6.922 -11.195 9.438 1 95.5 362 ARG B C 1
ATOM 7275 O O . ARG B 1 362 ? -7.5 -10.508 10.281 1 95.5 362 ARG B O 1
ATOM 7282 N N . ILE B 1 363 ? -6.328 -10.703 8.469 1 96.31 363 ILE B N 1
ATOM 7283 C CA . ILE B 1 363 ? -6.238 -9.266 8.219 1 96.31 363 ILE B CA 1
ATOM 7284 C C . ILE B 1 363 ? -7.566 -8.758 7.668 1 96.31 363 ILE B C 1
ATOM 7286 O O . ILE B 1 363 ? -8.164 -9.383 6.793 1 96.31 363 ILE B O 1
ATOM 7290 N N . ILE B 1 364 ? -8 -7.648 8.203 1 97.5 364 ILE B N 1
ATOM 7291 C CA . ILE B 1 364 ? -9.148 -6.902 7.707 1 97.5 364 ILE B CA 1
ATOM 7292 C C . ILE B 1 364 ? -8.773 -5.438 7.512 1 97.5 364 ILE B C 1
ATOM 7294 O O . ILE B 1 364 ? -8.258 -4.797 8.43 1 97.5 364 ILE B O 1
ATOM 7298 N N . ASP B 1 365 ? -9.023 -4.926 6.359 1 97.88 365 ASP B N 1
ATOM 7299 C CA . ASP B 1 365 ? -8.742 -3.521 6.07 1 97.88 365 ASP B CA 1
ATOM 7300 C C . ASP B 1 365 ? -10.016 -2.676 6.168 1 97.88 365 ASP B C 1
ATOM 7302 O O . ASP B 1 365 ? -11.047 -3.021 5.59 1 97.88 365 ASP B O 1
ATOM 7306 N N . LEU B 1 366 ? -9.93 -1.56 6.906 1 98.75 366 LEU B N 1
ATOM 7307 C CA . LEU B 1 366 ? -10.953 -0.52 6.93 1 98.75 366 LEU B CA 1
ATOM 7308 C C . LEU B 1 366 ? -10.57 0.637 6.012 1 98.75 366 LEU B C 1
ATOM 7310 O O . LEU B 1 366 ? -9.492 1.216 6.148 1 98.75 366 LEU B O 1
ATOM 7314 N N . TYR B 1 367 ? -11.422 0.916 5.082 1 98.81 367 TYR B N 1
ATOM 7315 C CA . TYR B 1 367 ? -11.234 2.113 4.273 1 98.81 367 TYR B CA 1
ATOM 7316 C C . TYR B 1 367 ? -11.961 3.307 4.883 1 98.81 367 TYR B C 1
ATOM 7318 O O . TYR B 1 367 ? -13.188 3.354 4.887 1 98.81 367 TYR B O 1
ATOM 7326 N N . THR B 1 368 ? -11.141 4.312 5.379 1 98.81 368 THR B N 1
ATOM 7327 C CA . THR B 1 368 ? -11.727 5.391 6.176 1 98.81 368 THR B CA 1
ATOM 7328 C C . THR B 1 368 ? -11.305 6.75 5.625 1 98.81 368 THR B C 1
ATOM 7330 O O . THR B 1 368 ? -10.359 6.844 4.84 1 98.81 368 THR B O 1
ATOM 7333 N N . LYS B 1 369 ? -12.039 7.707 5.93 1 98.75 369 LYS B N 1
ATOM 7334 C CA . LYS B 1 369 ? -11.656 9.109 5.777 1 98.75 369 LYS B CA 1
ATOM 7335 C C . LYS B 1 369 ? -12.172 9.953 6.934 1 98.75 369 LYS B C 1
ATOM 7337 O O . LYS B 1 369 ? -13.383 10.031 7.16 1 98.75 369 LYS B O 1
ATOM 7342 N N . ALA B 1 370 ? -11.242 10.57 7.621 1 98.38 370 ALA B N 1
ATOM 7343 C CA . ALA B 1 370 ? -11.57 11.414 8.766 1 98.38 370 ALA B CA 1
ATOM 7344 C C . ALA B 1 370 ? -11.617 12.883 8.367 1 98.38 370 ALA B C 1
ATOM 7346 O O . ALA B 1 370 ? -11.086 13.266 7.324 1 98.38 370 ALA B O 1
ATOM 7347 N N . GLY B 1 371 ? -12.328 13.648 9.125 1 97.69 371 GLY B N 1
ATOM 7348 C CA . GLY B 1 371 ? -12.352 15.102 9.039 1 97.69 371 GLY B CA 1
ATOM 7349 C C . GLY B 1 371 ? -12.25 15.781 10.391 1 97.69 371 GLY B C 1
ATOM 7350 O O . GLY B 1 371 ? -12.867 15.336 11.359 1 97.69 371 GLY B O 1
ATOM 7351 N N . ASP B 1 372 ? -11.414 16.812 10.438 1 95.38 372 ASP B N 1
ATOM 7352 C CA . ASP B 1 372 ? -11.242 17.609 11.648 1 95.38 372 ASP B CA 1
ATOM 7353 C C . ASP B 1 372 ? -11.141 19.094 11.312 1 95.38 372 ASP B C 1
ATOM 7355 O O . ASP B 1 372 ? -10.359 19.484 10.445 1 95.38 372 ASP B O 1
ATOM 7359 N N . ILE B 1 373 ? -11.992 19.828 11.914 1 91.62 373 ILE B N 1
ATOM 7360 C CA . ILE B 1 373 ? -11.867 21.281 11.898 1 91.62 373 ILE B CA 1
ATOM 7361 C C . ILE B 1 373 ? -12.273 21.859 13.258 1 91.62 373 ILE B C 1
ATOM 7363 O O . ILE B 1 373 ? -13.43 22.234 13.453 1 91.62 373 ILE B O 1
ATOM 7367 N N . THR B 1 374 ? -11.359 21.812 14.18 1 89.94 374 THR B N 1
ATOM 7368 C CA . THR B 1 374 ? -11.43 22.312 15.547 1 89.94 374 THR B CA 1
ATOM 7369 C C . THR B 1 374 ? -12.609 21.688 16.297 1 89.94 374 THR B C 1
ATOM 7371 O O . THR B 1 374 ? -12.461 20.656 16.953 1 89.94 374 THR B O 1
ATOM 7374 N N . THR B 1 375 ? -13.883 22.219 16.078 1 94.75 375 THR B N 1
ATOM 7375 C CA . THR B 1 375 ? -15.016 21.797 16.906 1 94.75 375 THR B CA 1
ATOM 7376 C C . THR B 1 375 ? -15.828 20.719 16.188 1 94.75 375 THR B C 1
ATOM 7378 O O . THR B 1 375 ? -16.75 20.141 16.766 1 94.75 375 THR B O 1
ATOM 7381 N N . TYR B 1 376 ? -15.594 20.422 14.922 1 97 376 TYR B N 1
ATOM 7382 C CA . TYR B 1 376 ? -16.312 19.406 14.156 1 97 376 TYR B CA 1
ATOM 7383 C C . TYR B 1 376 ? -15.398 18.281 13.734 1 97 376 TYR B C 1
ATOM 7385 O O . TYR B 1 376 ? -14.266 18.516 13.297 1 97 376 TYR B O 1
ATOM 7393 N N . HIS B 1 377 ? -15.844 17.078 13.922 1 98.19 377 HIS B N 1
ATOM 7394 C CA . HIS B 1 377 ? -15.109 15.875 13.547 1 98.19 377 HIS B CA 1
ATOM 7395 C C . HIS B 1 377 ? -16.031 14.859 12.875 1 98.19 377 HIS B C 1
ATOM 7397 O O . HIS B 1 377 ? -17.203 14.727 13.25 1 98.19 377 HIS B O 1
ATOM 7403 N N . SER B 1 378 ? -15.523 14.227 11.875 1 98.69 378 SER B N 1
ATOM 7404 C CA . SER B 1 378 ? -16.266 13.242 11.102 1 98.69 378 SER B CA 1
ATOM 7405 C C . SER B 1 378 ? -15.406 12.039 10.742 1 98.69 378 SER B C 1
ATOM 7407 O O . SER B 1 378 ? -14.18 12.156 10.672 1 98.69 378 SER B O 1
ATOM 7409 N N . LEU B 1 379 ? -15.992 10.883 10.594 1 98.81 379 LEU B N 1
ATOM 7410 C CA . LEU B 1 379 ? -15.305 9.656 10.219 1 98.81 379 LEU B CA 1
ATOM 7411 C C . LEU B 1 379 ? -16.234 8.734 9.43 1 98.81 379 LEU B C 1
ATOM 7413 O O . LEU B 1 379 ? -17.266 8.289 9.945 1 98.81 379 LEU B O 1
ATOM 7417 N N . LEU B 1 380 ? -15.93 8.562 8.164 1 98.94 380 LEU B N 1
ATOM 7418 C CA . LEU B 1 380 ? -16.578 7.555 7.336 1 98.94 380 LEU B CA 1
ATOM 7419 C C . LEU B 1 380 ? -15.742 6.285 7.254 1 98.94 380 LEU B C 1
ATOM 7421 O O . LEU B 1 380 ? -14.531 6.352 7.02 1 98.94 380 LEU B O 1
ATOM 7425 N N . VAL B 1 381 ? -16.391 5.121 7.438 1 98.94 381 VAL B N 1
ATOM 7426 C CA . VAL B 1 381 ? -15.688 3.84 7.441 1 98.94 381 VAL B CA 1
ATOM 7427 C C . VAL B 1 381 ? -16.406 2.857 6.52 1 98.94 381 VAL B C 1
ATOM 7429 O O . VAL B 1 381 ? -17.609 2.607 6.68 1 98.94 381 VAL B O 1
ATOM 7432 N N . LEU B 1 382 ? -15.68 2.328 5.578 1 98.94 382 LEU B N 1
ATOM 7433 C CA . LEU B 1 382 ? -16.156 1.24 4.734 1 98.94 382 LEU B CA 1
ATOM 7434 C C . LEU B 1 382 ? -15.422 -0.057 5.055 1 98.94 382 LEU B C 1
ATOM 7436 O O . LEU B 1 382 ? -14.188 -0.074 5.137 1 98.94 382 LEU B O 1
ATOM 7440 N N . ILE B 1 383 ? -16.172 -1.12 5.238 1 98.75 383 ILE B N 1
ATOM 7441 C CA . ILE B 1 383 ? -15.617 -2.447 5.492 1 98.75 383 ILE B CA 1
ATOM 7442 C C . ILE B 1 383 ? -16.109 -3.426 4.438 1 98.75 383 ILE B C 1
ATOM 7444 O O . ILE B 1 383 ? -17.016 -4.23 4.703 1 98.75 383 ILE B O 1
ATOM 7448 N N . PRO B 1 384 ? -15.438 -3.461 3.344 1 98.06 384 PRO B N 1
ATOM 7449 C CA . PRO B 1 384 ? -15.93 -4.238 2.203 1 98.06 384 PRO B CA 1
ATOM 7450 C C . PRO B 1 384 ? -16.047 -5.73 2.512 1 98.06 384 PRO B C 1
ATOM 7452 O O . PRO B 1 384 ? -16.906 -6.414 1.967 1 98.06 384 PRO B O 1
ATOM 7455 N N . ASP B 1 385 ? -15.219 -6.262 3.389 1 97.69 385 ASP B N 1
ATOM 7456 C CA . ASP B 1 385 ? -15.25 -7.688 3.699 1 97.69 385 ASP B CA 1
ATOM 7457 C C . ASP B 1 385 ? -16.641 -8.125 4.141 1 97.69 385 ASP B C 1
ATOM 7459 O O . ASP B 1 385 ? -17.031 -9.273 3.947 1 97.69 385 ASP B O 1
ATOM 7463 N N . TYR B 1 386 ? -17.375 -7.16 4.742 1 98.25 386 TYR B N 1
ATOM 7464 C CA . TYR B 1 386 ? -18.672 -7.488 5.32 1 98.25 386 TYR B CA 1
ATOM 7465 C C . TYR B 1 386 ? -19.781 -6.609 4.727 1 98.25 386 TYR B C 1
ATOM 7467 O O . TYR B 1 386 ? -20.922 -6.676 5.156 1 98.25 386 TYR B O 1
ATOM 7475 N N . ASN B 1 387 ? -19.406 -5.75 3.816 1 98.12 387 ASN B N 1
ATOM 7476 C CA . ASN B 1 387 ? -20.312 -4.773 3.23 1 98.12 387 ASN B CA 1
ATOM 7477 C C . ASN B 1 387 ? -20.969 -3.902 4.301 1 98.12 387 ASN B C 1
ATOM 7479 O O . ASN B 1 387 ? -22.188 -3.762 4.336 1 98.12 387 ASN B O 1
ATOM 7483 N N . LEU B 1 388 ? -20.109 -3.34 5.117 1 98.81 388 LEU B N 1
ATOM 7484 C CA . LEU B 1 388 ? -20.562 -2.475 6.195 1 98.81 388 LEU B CA 1
ATOM 7485 C C . LEU B 1 388 ? -20.109 -1.037 5.973 1 98.81 388 LEU B C 1
ATOM 7487 O O . LEU B 1 388 ? -19 -0.802 5.48 1 98.81 388 LEU B O 1
ATOM 7491 N N . THR B 1 389 ? -20.938 -0.142 6.336 1 98.81 389 THR B N 1
ATOM 7492 C CA . THR B 1 389 ? -20.609 1.273 6.469 1 98.81 389 THR B CA 1
ATOM 7493 C C . THR B 1 389 ? -20.812 1.744 7.906 1 98.81 389 THR B C 1
ATOM 7495 O O . THR B 1 389 ? -21.812 1.408 8.539 1 98.81 389 THR B O 1
ATOM 7498 N N . VAL B 1 390 ? -19.859 2.424 8.477 1 98.94 390 VAL B N 1
ATOM 7499 C CA . VAL B 1 390 ? -19.953 3.092 9.766 1 98.94 390 VAL B CA 1
ATOM 7500 C C . VAL B 1 390 ? -19.625 4.574 9.609 1 98.94 390 VAL B C 1
ATOM 7502 O O . VAL B 1 390 ? -18.656 4.941 8.938 1 98.94 390 VAL B O 1
ATOM 7505 N N . THR B 1 391 ? -20.469 5.402 10.109 1 98.88 391 THR B N 1
ATOM 7506 C CA . THR B 1 391 ? -20.203 6.836 10.148 1 98.88 391 THR B CA 1
ATOM 7507 C C . THR B 1 391 ? -20.266 7.359 11.578 1 98.88 391 THR B C 1
ATOM 7509 O O . THR B 1 391 ? -21.156 6.98 12.344 1 98.88 391 THR B O 1
ATOM 7512 N N . LEU B 1 392 ? -19.328 8.141 11.969 1 98.88 392 LEU B N 1
ATOM 7513 C CA . LEU B 1 392 ? -19.297 8.82 13.258 1 98.88 392 LEU B CA 1
ATOM 7514 C C . LEU B 1 392 ? -19.109 10.32 13.078 1 98.88 392 LEU B C 1
ATOM 7516 O O . LEU B 1 392 ? -18.219 10.758 12.344 1 98.88 392 LEU B O 1
ATOM 7520 N N . LEU B 1 393 ? -19.953 11.086 13.703 1 98.75 393 LEU B N 1
ATOM 7521 C CA . LEU B 1 393 ? -19.875 12.539 13.727 1 98.75 393 LEU B CA 1
ATOM 7522 C C . LEU B 1 393 ? -19.859 13.07 15.156 1 98.75 393 LEU B C 1
ATOM 7524 O O . LEU B 1 393 ? -20.562 12.531 16.016 1 98.75 393 LEU B O 1
ATOM 7528 N N . ASP B 1 394 ? -19.047 14.07 15.422 1 98.44 394 ASP B N 1
ATOM 7529 C CA . ASP B 1 394 ? -19.219 14.805 16.672 1 98.44 394 ASP B CA 1
ATOM 7530 C C . ASP B 1 394 ? -18.859 16.281 16.5 1 98.44 394 ASP B C 1
ATOM 7532 O O . ASP B 1 394 ? -18.312 16.672 15.469 1 98.44 394 ASP B O 1
ATOM 7536 N N . ALA B 1 395 ? -19.375 17.109 17.312 1 98.44 395 ALA B N 1
ATOM 7537 C CA . ALA B 1 395 ? -19.078 18.531 17.359 1 98.44 395 ALA B CA 1
ATOM 7538 C C . ALA B 1 395 ? -19.188 19.078 18.781 1 98.44 395 ALA B C 1
ATOM 7540 O O . ALA B 1 395 ? -20.078 18.672 19.531 1 98.44 395 ALA B O 1
ATOM 7541 N N . GLY B 1 396 ? -18.312 19.844 19.156 1 97.88 396 GLY B N 1
ATOM 7542 C CA . GLY B 1 396 ? -18.234 20.438 20.484 1 97.88 396 GLY B CA 1
ATOM 7543 C C . GLY B 1 396 ? -16.859 20.984 20.828 1 97.88 396 GLY B C 1
ATOM 7544 O O . GLY B 1 396 ? -15.938 20.922 20 1 97.88 396 GLY B O 1
ATOM 7545 N N . PRO B 1 397 ? -16.781 21.594 22.031 1 95.31 397 PRO B N 1
ATOM 7546 C CA . PRO B 1 397 ? -15.477 22.125 22.422 1 95.31 397 PRO B CA 1
ATOM 7547 C C . PRO B 1 397 ? -14.406 21.047 22.531 1 95.31 397 PRO B C 1
ATOM 7549 O O . PRO B 1 397 ? -14.719 19.891 22.828 1 95.31 397 PRO B O 1
ATOM 7552 N N . ILE B 1 398 ? -13.172 21.438 22.328 1 89.19 398 ILE B N 1
ATOM 7553 C CA . ILE B 1 398 ? -12.039 20.531 22.266 1 89.19 398 ILE B CA 1
ATOM 7554 C C . ILE B 1 398 ? -11.867 19.828 23.625 1 89.19 398 ILE B C 1
ATOM 7556 O O . ILE B 1 398 ? -11.211 18.781 23.719 1 89.19 398 ILE B O 1
ATOM 7560 N N . THR B 1 399 ? -12.469 20.281 24.672 1 91.81 399 THR B N 1
ATOM 7561 C CA . THR B 1 399 ? -12.383 19.688 26 1 91.81 399 THR B CA 1
ATOM 7562 C C . THR B 1 399 ? -13.32 18.484 26.125 1 91.81 399 THR B C 1
ATOM 7564 O O . THR B 1 399 ? -13.203 17.688 27.062 1 91.81 399 THR B O 1
ATOM 7567 N N . GLU B 1 400 ? -14.281 18.359 25.156 1 96.31 400 GLU B N 1
ATOM 7568 C CA . GLU B 1 400 ? -15.281 17.297 25.281 1 96.31 400 GLU B CA 1
ATOM 7569 C C . GLU B 1 400 ? -15.117 16.25 24.188 1 96.31 400 GLU B C 1
ATOM 7571 O O . GLU B 1 400 ? -15.273 15.055 24.438 1 96.31 400 GLU B O 1
ATOM 7576 N N . VAL B 1 401 ? -14.852 16.719 22.984 1 96 401 VAL B N 1
ATOM 7577 C CA . VAL B 1 401 ? -14.805 15.781 21.875 1 96 401 VAL B CA 1
ATOM 7578 C C . VAL B 1 401 ? -13.609 16.094 20.984 1 96 401 VAL B C 1
ATOM 7580 O O . VAL B 1 401 ? -13.047 17.188 21.047 1 96 401 VAL B O 1
ATOM 7583 N N . SER B 1 402 ? -13.133 15.141 20.188 1 95.25 402 SER B N 1
ATOM 7584 C CA . SER B 1 402 ? -12.031 15.258 19.234 1 95.25 402 SER B CA 1
ATOM 7585 C C . SER B 1 402 ? -12.102 14.172 18.172 1 95.25 402 SER B C 1
ATOM 7587 O O . SER B 1 402 ? -12.875 13.219 18.297 1 95.25 402 SER B O 1
ATOM 7589 N N . GLY B 1 403 ? -11.32 14.414 17.125 1 94.62 403 GLY B N 1
ATOM 7590 C CA . GLY B 1 403 ? -11.172 13.352 16.141 1 94.62 403 GLY B CA 1
ATOM 7591 C C . GLY B 1 403 ? -10.617 12.07 16.734 1 94.62 403 GLY B C 1
ATOM 7592 O O . GLY B 1 403 ? -11.008 10.977 16.328 1 94.62 403 GLY B O 1
ATOM 7593 N N . GLY B 1 404 ? -9.727 12.203 17.672 1 93.19 404 GLY B N 1
ATOM 7594 C CA . GLY B 1 404 ? -9.156 11.055 18.359 1 93.19 404 GLY B CA 1
ATOM 7595 C C . GLY B 1 404 ? -10.195 10.227 19.094 1 93.19 404 GLY B C 1
ATOM 7596 O O . GLY B 1 404 ? -10.148 9 19.078 1 93.19 404 GLY B O 1
ATOM 7597 N N . THR B 1 405 ? -11.117 10.859 19.688 1 91.94 405 THR B N 1
ATOM 7598 C CA . THR B 1 405 ? -12.148 10.148 20.453 1 91.94 405 THR B CA 1
ATOM 7599 C C . THR B 1 405 ? -13.07 9.375 19.5 1 91.94 405 THR B C 1
ATOM 7601 O O . THR B 1 405 ? -13.562 8.305 19.859 1 91.94 405 THR B O 1
ATOM 7604 N N . LEU B 1 406 ? -13.312 9.945 18.266 1 96.69 406 LEU B N 1
ATOM 7605 C CA . LEU B 1 406 ? -14.094 9.195 17.297 1 96.69 406 LEU B CA 1
ATOM 7606 C C . LEU B 1 406 ? -13.375 7.914 16.891 1 96.69 406 LEU B C 1
ATOM 7608 O O . LEU B 1 406 ? -14.008 6.871 16.703 1 96.69 406 LEU B O 1
ATOM 7612 N N . GLN B 1 407 ? -12.094 8 16.734 1 97.12 407 GLN B N 1
ATOM 7613 C CA . GLN B 1 407 ? -11.328 6.824 16.312 1 97.12 407 GLN B CA 1
ATOM 7614 C C . GLN B 1 407 ? -11.273 5.781 17.422 1 97.12 407 GLN B C 1
ATOM 7616 O O . GLN B 1 407 ? -11.297 4.578 17.156 1 97.12 407 GLN B O 1
ATOM 7621 N N . ILE B 1 408 ? -11.156 6.23 18.672 1 97.19 408 ILE B N 1
ATOM 7622 C CA . ILE B 1 408 ? -11.211 5.312 19.797 1 97.19 408 ILE B CA 1
ATOM 7623 C C . ILE B 1 408 ? -12.578 4.645 19.859 1 97.19 408 ILE B C 1
ATOM 7625 O O . ILE B 1 408 ? -12.68 3.434 20.078 1 97.19 408 ILE B O 1
ATOM 7629 N N . LEU B 1 409 ? -13.617 5.445 19.641 1 98.19 409 LEU B N 1
ATOM 7630 C CA . LEU B 1 409 ? -14.961 4.887 19.625 1 98.19 409 LEU B CA 1
ATOM 7631 C C . LEU B 1 409 ? -15.117 3.879 18.484 1 98.19 409 LEU B C 1
ATOM 7633 O O . LEU B 1 409 ? -15.727 2.822 18.672 1 98.19 409 LEU B O 1
ATOM 7637 N N . LEU B 1 410 ? -14.586 4.172 17.312 1 98.69 410 LEU B N 1
ATOM 7638 C CA . LEU B 1 410 ? -14.594 3.215 16.203 1 98.69 410 LEU B CA 1
ATOM 7639 C C . LEU B 1 410 ? -13.922 1.91 16.625 1 98.69 410 LEU B C 1
ATOM 7641 O O . LEU B 1 410 ? -14.398 0.825 16.281 1 98.69 410 LEU B O 1
ATOM 7645 N N . SER B 1 411 ? -12.812 2.041 17.328 1 98.5 411 SER B N 1
ATOM 7646 C CA . SER B 1 411 ? -12.086 0.86 17.797 1 98.5 411 SER B CA 1
ATOM 7647 C C . SER B 1 411 ? -12.977 -0.017 18.672 1 98.5 411 SER B C 1
ATOM 7649 O O . SER B 1 411 ? -13.008 -1.237 18.5 1 98.5 411 SER B O 1
ATOM 7651 N N . GLU B 1 412 ? -13.648 0.587 19.547 1 98.12 412 GLU B N 1
ATOM 7652 C CA . GLU B 1 412 ? -14.562 -0.15 20.422 1 98.12 412 GLU B CA 1
ATOM 7653 C C . GLU B 1 412 ? -15.695 -0.792 19.609 1 98.12 412 GLU B C 1
ATOM 7655 O O . GLU B 1 412 ? -16.078 -1.931 19.891 1 98.12 412 GLU B O 1
ATOM 7660 N N . ILE B 1 413 ? -16.156 -0.064 18.656 1 98.75 413 ILE B N 1
ATOM 7661 C CA . ILE B 1 413 ? -17.266 -0.542 17.828 1 98.75 413 ILE B CA 1
ATOM 7662 C C . ILE B 1 413 ? -16.812 -1.77 17.031 1 98.75 413 ILE B C 1
ATOM 7664 O O . ILE B 1 413 ? -17.5 -2.795 17.031 1 98.75 413 ILE B O 1
ATOM 7668 N N . VAL B 1 414 ? -15.664 -1.744 16.375 1 98.5 414 VAL B N 1
ATOM 7669 C CA . VAL B 1 414 ? -15.258 -2.842 15.5 1 98.5 414 VAL B CA 1
ATOM 7670 C C . VAL B 1 414 ? -14.898 -4.062 16.344 1 98.5 414 VAL B C 1
ATOM 7672 O O . VAL B 1 414 ? -15.117 -5.203 15.922 1 98.5 414 VAL B O 1
ATOM 7675 N N . LYS B 1 415 ? -14.406 -3.844 17.578 1 98 415 LYS B N 1
ATOM 7676 C CA . LYS B 1 415 ? -14.07 -4.953 18.469 1 98 415 LYS B CA 1
ATOM 7677 C C . LYS B 1 415 ? -15.32 -5.719 18.891 1 98 415 LYS B C 1
ATOM 7679 O O . LYS B 1 415 ? -15.273 -6.938 19.078 1 98 415 LYS B O 1
ATOM 7684 N N . GLU B 1 416 ? -16.422 -5 19 1 98.38 416 GLU B N 1
ATOM 7685 C CA . GLU B 1 416 ? -17.688 -5.625 19.344 1 98.38 416 GLU B CA 1
ATOM 7686 C C . GLU B 1 416 ? -18.391 -6.191 18.109 1 98.38 416 GLU B C 1
ATOM 7688 O O . GLU B 1 416 ? -18.891 -7.316 18.141 1 98.38 416 GLU B O 1
ATOM 7693 N N . LEU B 1 417 ? -18.406 -5.465 17.047 1 98.81 417 LEU B N 1
ATOM 7694 C CA . LEU B 1 417 ? -19.281 -5.691 15.914 1 98.81 417 LEU B CA 1
ATOM 7695 C C . LEU B 1 417 ? -18.734 -6.801 15.016 1 98.81 417 LEU B C 1
ATOM 7697 O O . LEU B 1 417 ? -19.484 -7.688 14.594 1 98.81 417 LEU B O 1
ATOM 7701 N N . LEU B 1 418 ? -17.453 -6.785 14.648 1 98.56 418 LEU B N 1
ATOM 7702 C CA . LEU B 1 418 ? -16.938 -7.605 13.562 1 98.56 418 LEU B CA 1
ATOM 7703 C C . LEU B 1 418 ? -16.953 -9.086 13.938 1 98.56 418 LEU B C 1
ATOM 7705 O O . LEU B 1 418 ? -17.328 -9.93 13.125 1 98.56 418 LEU B O 1
ATOM 7709 N N . PRO B 1 419 ? -16.594 -9.43 15.266 1 98.19 419 PRO B N 1
ATOM 7710 C CA . PRO B 1 419 ? -16.75 -10.852 15.609 1 98.19 419 PRO B CA 1
ATOM 7711 C C . PRO B 1 419 ? -18.188 -11.336 15.477 1 98.19 419 PRO B C 1
ATOM 7713 O O . PRO B 1 419 ? -18.438 -12.469 15.062 1 98.19 419 PRO B O 1
ATOM 7716 N N . ALA B 1 420 ? -19.125 -10.484 15.828 1 98.75 420 ALA B N 1
ATOM 7717 C CA . ALA B 1 420 ? -20.547 -10.844 15.766 1 98.75 420 ALA B CA 1
ATOM 7718 C C . ALA B 1 420 ? -21.016 -10.977 14.32 1 98.75 420 ALA B C 1
ATOM 7720 O O . ALA B 1 420 ? -21.734 -11.922 13.984 1 98.75 420 ALA B O 1
ATOM 7721 N N . VAL B 1 421 ? -20.641 -10.055 13.508 1 98.62 421 VAL B N 1
ATOM 7722 C CA . VAL B 1 421 ? -21 -10.102 12.094 1 98.62 421 VAL B CA 1
ATOM 7723 C C . VAL B 1 421 ? -20.344 -11.312 11.43 1 98.62 421 VAL B C 1
ATOM 7725 O O . VAL B 1 421 ? -20.938 -11.945 10.555 1 98.62 421 VAL B O 1
ATOM 7728 N N . GLU B 1 422 ? -19.109 -11.586 11.781 1 97.75 422 GLU B N 1
ATOM 7729 C CA . GLU B 1 422 ? -18.438 -12.781 11.305 1 97.75 422 GLU B CA 1
ATOM 7730 C C . GLU B 1 422 ? -19.219 -14.039 11.648 1 97.75 422 GLU B C 1
ATOM 7732 O O . GLU B 1 422 ? -19.375 -14.938 10.812 1 97.75 422 GLU B O 1
ATOM 7737 N N . GLU B 1 423 ? -19.688 -14.117 12.875 1 98 423 GLU B N 1
ATOM 7738 C CA . GLU B 1 423 ? -20.484 -15.266 13.305 1 98 423 GLU B CA 1
ATOM 7739 C C . GLU B 1 423 ? -21.766 -15.383 12.492 1 98 423 GLU B C 1
ATOM 7741 O O . GLU B 1 423 ? -22.156 -16.484 12.094 1 98 423 GLU B O 1
ATOM 7746 N N . ALA B 1 424 ? -22.453 -14.266 12.258 1 98.06 424 ALA B N 1
ATOM 7747 C CA . ALA B 1 424 ? -23.641 -14.258 11.422 1 98.06 424 ALA B CA 1
ATOM 7748 C C . ALA B 1 424 ? -23.344 -14.789 10.023 1 98.06 424 ALA B C 1
ATOM 7750 O O . ALA B 1 424 ? -24.109 -15.57 9.469 1 98.06 424 ALA B O 1
ATOM 7751 N N . GLY B 1 425 ? -22.25 -14.328 9.445 1 97.12 425 GLY B N 1
ATOM 7752 C CA . GLY B 1 425 ? -21.844 -14.797 8.133 1 97.12 425 GLY B CA 1
ATOM 7753 C C . GLY B 1 425 ? -21.531 -16.281 8.094 1 97.12 425 GLY B C 1
ATOM 7754 O O . GLY B 1 425 ? -21.891 -16.969 7.141 1 97.12 425 GLY B O 1
ATOM 7755 N N . LYS B 1 426 ? -20.891 -16.75 9.125 1 97.75 426 LYS B N 1
ATOM 7756 C CA . LYS B 1 426 ? -20.578 -18.172 9.219 1 97.75 426 LYS B CA 1
ATOM 7757 C C . LYS B 1 426 ? -21.859 -19.016 9.281 1 97.75 426 LYS B C 1
ATOM 7759 O O . LYS B 1 426 ? -21.969 -20.031 8.602 1 97.75 426 LYS B O 1
ATOM 7764 N N . ASP B 1 427 ? -22.797 -18.578 10.125 1 97.31 427 ASP B N 1
ATOM 7765 C CA . ASP B 1 427 ? -24.062 -19.312 10.258 1 97.31 427 ASP B CA 1
ATOM 7766 C C . ASP B 1 427 ? -24.797 -19.359 8.922 1 97.31 427 ASP B C 1
ATOM 7768 O O . ASP B 1 427 ? -25.328 -20.406 8.539 1 97.31 427 ASP B O 1
ATOM 7772 N N . GLU B 1 428 ? -24.875 -18.266 8.242 1 96.88 428 GLU B N 1
ATOM 7773 C CA . GLU B 1 428 ? -25.547 -18.234 6.953 1 96.88 428 GLU B CA 1
ATOM 7774 C C . GLU B 1 428 ? -24.812 -19.078 5.918 1 96.88 428 GLU B C 1
ATOM 7776 O O . GLU B 1 428 ? -25.438 -19.828 5.168 1 96.88 428 GLU B O 1
ATOM 7781 N N . ALA B 1 429 ? -23.531 -18.953 5.836 1 97.12 429 ALA B N 1
ATOM 7782 C CA . ALA B 1 429 ? -22.734 -19.719 4.887 1 97.12 429 ALA B CA 1
ATOM 7783 C C . ALA B 1 429 ? -22.859 -21.219 5.16 1 97.12 429 ALA B C 1
ATOM 7785 O O . ALA B 1 429 ? -22.906 -22.016 4.227 1 97.12 429 ALA B O 1
ATOM 7786 N N . GLU B 1 430 ? -22.812 -21.547 6.469 1 97.44 430 GLU B N 1
ATOM 7787 C CA . GLU B 1 430 ? -22.953 -22.953 6.832 1 97.44 430 GLU B CA 1
ATOM 7788 C C . GLU B 1 430 ? -24.266 -23.531 6.293 1 97.44 430 GLU B C 1
ATOM 7790 O O . GLU B 1 430 ? -24.266 -24.625 5.711 1 97.44 430 GLU B O 1
ATOM 7795 N N . LYS B 1 431 ? -25.328 -22.797 6.48 1 95.94 431 LYS B N 1
ATOM 7796 C CA . LYS B 1 431 ? -26.641 -23.234 5.988 1 95.94 431 LYS B CA 1
ATOM 7797 C C . LYS B 1 431 ? -26.641 -23.359 4.469 1 95.94 431 LYS B C 1
ATOM 7799 O O . LYS B 1 431 ? -27.203 -24.297 3.918 1 95.94 431 LYS B O 1
ATOM 7804 N N . MET B 1 432 ? -25.953 -22.516 3.777 1 96.44 432 MET B N 1
ATOM 7805 C CA . MET B 1 432 ? -26.016 -22.422 2.322 1 96.44 432 MET B CA 1
ATOM 7806 C C . MET B 1 432 ? -25.094 -23.453 1.669 1 96.44 432 MET B C 1
ATOM 7808 O O . MET B 1 432 ? -25.422 -23.984 0.612 1 96.44 432 MET B O 1
ATOM 7812 N N . TYR B 1 433 ? -23.922 -23.719 2.303 1 97.62 433 TYR B N 1
ATOM 7813 C CA . TYR B 1 433 ? -22.891 -24.422 1.544 1 97.62 433 TYR B CA 1
ATOM 7814 C C . TYR B 1 433 ? -22.438 -25.672 2.271 1 97.62 433 TYR B C 1
ATOM 7816 O O . TYR B 1 433 ? -21.922 -26.609 1.65 1 97.62 433 TYR B O 1
ATOM 7824 N N . ALA B 1 434 ? -22.5 -25.703 3.641 1 98.06 434 ALA B N 1
ATOM 7825 C CA . ALA B 1 434 ? -21.922 -26.812 4.395 1 98.06 434 ALA B CA 1
ATOM 7826 C C . ALA B 1 434 ? -22.641 -28.125 4.07 1 98.06 434 ALA B C 1
ATOM 7828 O O . ALA B 1 434 ? -23.828 -28.125 3.725 1 98.06 434 ALA B O 1
ATOM 7829 N N . GLY B 1 435 ? -21.906 -29.219 4.215 1 98.31 435 GLY B N 1
ATOM 7830 C CA . GLY B 1 435 ? -22.453 -30.547 3.961 1 98.31 435 GLY B CA 1
ATOM 7831 C C . GLY B 1 435 ? -21.5 -31.438 3.186 1 98.31 435 GLY B C 1
ATOM 7832 O O . GLY B 1 435 ? -20.375 -31.047 2.877 1 98.31 435 GLY B O 1
ATOM 7833 N N . THR B 1 436 ? -21.984 -32.625 3.014 1 98.75 436 THR B N 1
ATOM 7834 C CA . THR B 1 436 ? -21.234 -33.562 2.193 1 98.75 436 THR B CA 1
ATOM 7835 C C . THR B 1 436 ? -21.719 -33.531 0.747 1 98.75 436 THR B C 1
ATOM 7837 O O . THR B 1 436 ? -22.922 -33.531 0.489 1 98.75 436 THR B O 1
ATOM 7840 N N . TYR B 1 437 ? -20.875 -33.344 -0.151 1 98.88 437 TYR B N 1
ATOM 7841 C CA . TYR B 1 437 ? -21.109 -33.438 -1.588 1 98.88 437 TYR B CA 1
ATOM 7842 C C . TYR B 1 437 ? -20.516 -34.688 -2.18 1 98.88 437 TYR B C 1
ATOM 7844 O O . TYR B 1 437 ? -19.391 -35.062 -1.857 1 98.88 437 TYR B O 1
ATOM 7852 N N . SER B 1 438 ? -21.344 -35.375 -3.031 1 98.69 438 SER B N 1
ATOM 7853 C CA . SER B 1 438 ? -20.812 -36.625 -3.547 1 98.69 438 SER B CA 1
ATOM 7854 C C . SER B 1 438 ? -21.344 -36.938 -4.941 1 98.69 438 SER B C 1
ATOM 7856 O O . SER B 1 438 ? -22.359 -36.344 -5.359 1 98.69 438 SER B O 1
ATOM 7858 N N . ASP B 1 439 ? -20.672 -37.625 -5.676 1 98.44 439 ASP B N 1
ATOM 7859 C CA . ASP B 1 439 ? -21.031 -38.281 -6.941 1 98.44 439 ASP B CA 1
ATOM 7860 C C . ASP B 1 439 ? -20.625 -39.75 -6.945 1 98.44 439 ASP B C 1
ATOM 7862 O O . ASP B 1 439 ? -19.438 -40.062 -7.117 1 98.44 439 ASP B O 1
ATOM 7866 N N . ALA B 1 440 ? -21.578 -40.656 -6.934 1 97.12 440 ALA B N 1
ATOM 7867 C CA . ALA B 1 440 ? -21.328 -42.094 -6.836 1 97.12 440 ALA B CA 1
ATOM 7868 C C . ALA B 1 440 ? -20.688 -42.625 -8.117 1 97.12 440 ALA B C 1
ATOM 7870 O O . ALA B 1 440 ? -19.859 -43.531 -8.078 1 97.12 440 ALA B O 1
ATOM 7871 N N . SER B 1 441 ? -21.125 -42.094 -9.203 1 97.38 441 SER B N 1
ATOM 7872 C CA . SER B 1 441 ? -20.656 -42.594 -10.484 1 97.38 441 SER B CA 1
ATOM 7873 C C . SER B 1 441 ? -19.141 -42.469 -10.617 1 97.38 441 SER B C 1
ATOM 7875 O O . SER B 1 441 ? -18.484 -43.312 -11.195 1 97.38 441 SER B O 1
ATOM 7877 N N . SER B 1 442 ? -18.578 -41.438 -10.055 1 97.25 442 SER B N 1
ATOM 7878 C CA . SER B 1 442 ? -17.141 -41.219 -10.148 1 97.25 442 SER B CA 1
ATOM 7879 C C . SER B 1 442 ? -16.438 -41.594 -8.852 1 97.25 442 SER B C 1
ATOM 7881 O O . SER B 1 442 ? -15.211 -41.531 -8.758 1 97.25 442 SER B O 1
ATOM 7883 N N . ASN B 1 443 ? -17.219 -42.031 -7.832 1 98.19 443 ASN B N 1
ATOM 7884 C CA . ASN B 1 443 ? -16.656 -42.344 -6.52 1 98.19 443 ASN B CA 1
ATOM 7885 C C . ASN B 1 443 ? -15.898 -41.125 -5.953 1 98.19 443 ASN B C 1
ATOM 7887 O O . ASN B 1 443 ? -14.727 -41.25 -5.586 1 98.19 443 ASN B O 1
ATOM 7891 N N . SER B 1 444 ? -16.484 -39.969 -5.961 1 98.81 444 SER B N 1
ATOM 7892 C CA . SER B 1 444 ? -15.922 -38.719 -5.492 1 98.81 444 SER B CA 1
ATOM 7893 C C . SER B 1 444 ? -16.797 -38.094 -4.422 1 98.81 444 SER B C 1
ATOM 7895 O O . SER B 1 444 ? -18.031 -38.188 -4.484 1 98.81 444 SER B O 1
ATOM 7897 N N . SER B 1 445 ? -16.125 -37.5 -3.385 1 98.75 445 SER B N 1
ATOM 7898 C CA . SER B 1 445 ? -16.859 -36.844 -2.297 1 98.75 445 SER B CA 1
ATOM 7899 C C . SER B 1 445 ? -15.969 -35.906 -1.512 1 98.75 445 SER B C 1
ATOM 7901 O O . SER B 1 445 ? -14.742 -36.031 -1.527 1 98.75 445 SER B O 1
ATOM 7903 N N . LEU B 1 446 ? -16.578 -34.906 -0.918 1 98.69 446 LEU B N 1
ATOM 7904 C CA . LEU B 1 446 ? -15.922 -34.125 0.111 1 98.69 446 LEU B CA 1
ATOM 7905 C C . LEU B 1 446 ? -16.953 -33.531 1.078 1 98.69 446 LEU B C 1
ATOM 7907 O O . LEU B 1 446 ? -18.141 -33.531 0.791 1 98.69 446 LEU B O 1
ATOM 7911 N N . THR B 1 447 ? -16.469 -33.125 2.244 1 98.88 447 THR B N 1
ATOM 7912 C CA . THR B 1 447 ? -17.312 -32.5 3.254 1 98.88 447 THR B CA 1
ATOM 7913 C C . THR B 1 447 ? -16.844 -31.078 3.564 1 98.88 447 THR B C 1
ATOM 7915 O O . THR B 1 447 ? -15.641 -30.859 3.775 1 98.88 447 THR B O 1
ATOM 7918 N N . LEU B 1 448 ? -17.734 -30.141 3.516 1 98.81 448 LEU B N 1
ATOM 7919 C CA . LEU B 1 448 ? -17.484 -28.766 3.934 1 98.81 448 LEU B CA 1
ATOM 7920 C C . LEU B 1 448 ? -18.078 -28.516 5.312 1 98.81 448 LEU B C 1
ATOM 7922 O O . LEU B 1 448 ? -19.25 -28.797 5.555 1 98.81 448 LEU B O 1
ATOM 7926 N N . SER B 1 449 ? -17.234 -27.969 6.195 1 98.56 449 SER B N 1
ATOM 7927 C CA . SER B 1 449 ? -17.703 -27.609 7.531 1 98.56 449 SER B CA 1
ATOM 7928 C C . SER B 1 449 ? -17.141 -26.281 7.988 1 98.56 449 SER B C 1
ATOM 7930 O O . SER B 1 449 ? -16.203 -25.75 7.375 1 98.56 449 SER B O 1
ATOM 7932 N N . MET B 1 450 ? -17.781 -25.703 9.016 1 97.12 450 MET B N 1
ATOM 7933 C CA . MET B 1 450 ? -17.359 -24.422 9.586 1 97.12 450 MET B CA 1
ATOM 7934 C C . MET B 1 450 ? -16.641 -24.641 10.914 1 97.12 450 MET B C 1
ATOM 7936 O O . MET B 1 450 ? -16.984 -25.547 11.672 1 97.12 450 MET B O 1
ATOM 7940 N N . ASP B 1 451 ? -15.562 -23.906 11.203 1 97.25 451 ASP B N 1
ATOM 7941 C CA . ASP B 1 451 ? -14.883 -23.812 12.484 1 97.25 451 ASP B CA 1
ATOM 7942 C C . ASP B 1 451 ? -14.328 -22.391 12.695 1 97.25 451 ASP B C 1
ATOM 7944 O O . ASP B 1 451 ? -14.805 -21.438 12.086 1 97.25 451 ASP B O 1
ATOM 7948 N N . ASP B 1 452 ? -13.414 -22.234 13.648 1 96.25 452 ASP B N 1
ATOM 7949 C CA . ASP B 1 452 ? -12.93 -20.891 13.984 1 96.25 452 ASP B CA 1
ATOM 7950 C C . ASP B 1 452 ? -11.805 -20.469 13.055 1 96.25 452 ASP B C 1
ATOM 7952 O O . ASP B 1 452 ? -11.289 -19.344 13.156 1 96.25 452 ASP B O 1
ATOM 7956 N N . GLU B 1 453 ? -11.359 -21.328 12.125 1 96.75 453 GLU B N 1
ATOM 7957 C CA . GLU B 1 453 ? -10.367 -20.984 11.117 1 96.75 453 GLU B CA 1
ATOM 7958 C C . GLU B 1 453 ? -11.023 -20.344 9.891 1 96.75 453 GLU B C 1
ATOM 7960 O O . GLU B 1 453 ? -12.25 -20.344 9.766 1 96.75 453 GLU B O 1
ATOM 7965 N N . PRO B 1 454 ? -10.312 -19.734 9.031 1 97.19 454 PRO B N 1
ATOM 7966 C CA . PRO B 1 454 ? -10.914 -18.969 7.93 1 97.19 454 PRO B CA 1
ATOM 7967 C C . PRO B 1 454 ? -11.516 -19.875 6.852 1 97.19 454 PRO B C 1
ATOM 7969 O O . PRO B 1 454 ? -10.93 -20.906 6.508 1 97.19 454 PRO B O 1
ATOM 7972 N N . GLY B 1 455 ? -12.664 -19.484 6.336 1 98.06 455 GLY B N 1
ATOM 7973 C CA . GLY B 1 455 ? -13.305 -20.188 5.234 1 98.06 455 GLY B CA 1
ATOM 7974 C C . GLY B 1 455 ? -13.844 -21.547 5.621 1 98.06 455 GLY B C 1
ATOM 7975 O O . GLY B 1 455 ? -13.992 -21.844 6.809 1 98.06 455 GLY B O 1
ATOM 7976 N N . PHE B 1 456 ? -14.219 -22.391 4.645 1 98.69 456 PHE B N 1
ATOM 7977 C CA . PHE B 1 456 ? -14.75 -23.734 4.887 1 98.69 456 PHE B CA 1
ATOM 7978 C C . PHE B 1 456 ? -13.617 -24.734 5.055 1 98.69 456 PHE B C 1
ATOM 7980 O O . PHE B 1 456 ? -12.633 -24.703 4.312 1 98.69 456 PHE B O 1
ATOM 7987 N N . HIS B 1 457 ? -13.797 -25.578 6.02 1 98.5 457 HIS B N 1
ATOM 7988 C CA . HIS B 1 457 ? -12.914 -26.719 6.195 1 98.5 457 HIS B CA 1
ATOM 7989 C C . HIS B 1 457 ? -13.289 -27.859 5.246 1 98.5 457 HIS B C 1
ATOM 7991 O O . HIS B 1 457 ? -14.438 -28.312 5.234 1 98.5 457 HIS B O 1
ATOM 7997 N N . ILE B 1 458 ? -12.391 -28.281 4.43 1 98.81 458 ILE B N 1
ATOM 7998 C CA . ILE B 1 458 ? -12.617 -29.422 3.555 1 98.81 458 ILE B CA 1
ATOM 7999 C C . ILE B 1 458 ? -12.062 -30.688 4.211 1 98.81 458 ILE B C 1
ATOM 8001 O O . ILE B 1 458 ? -10.883 -30.766 4.543 1 98.81 458 ILE B O 1
ATOM 8005 N N . THR B 1 459 ? -12.891 -31.672 4.371 1 98.31 459 THR B N 1
ATOM 8006 C CA . THR B 1 459 ? -12.484 -32.969 4.906 1 98.31 459 THR B CA 1
ATOM 8007 C C . THR B 1 459 ? -13.062 -34.094 4.078 1 98.31 459 THR B C 1
ATOM 8009 O O . THR B 1 459 ? -13.883 -33.875 3.184 1 98.31 459 THR B O 1
ATOM 8012 N N . ASN B 1 460 ? -12.539 -35.312 4.344 1 98.31 460 ASN B N 1
ATOM 8013 C CA . ASN B 1 460 ? -13.023 -36.531 3.668 1 98.31 460 ASN B CA 1
ATOM 8014 C C . ASN B 1 460 ? -13.031 -36.344 2.152 1 98.31 460 ASN B C 1
ATOM 8016 O O . ASN B 1 460 ? -14.023 -36.656 1.491 1 98.31 460 ASN B O 1
ATOM 8020 N N . TRP B 1 461 ? -12.047 -35.75 1.625 1 98.75 461 TRP B N 1
ATOM 8021 C CA . TRP B 1 461 ? -11.977 -35.406 0.212 1 98.75 461 TRP B CA 1
ATOM 8022 C C . TRP B 1 461 ? -11.414 -36.562 -0.61 1 98.75 461 TRP B C 1
ATOM 8024 O O . TRP B 1 461 ? -10.227 -36.875 -0.501 1 98.75 461 TRP B O 1
ATOM 8034 N N . THR B 1 462 ? -12.289 -37.156 -1.388 1 98.62 462 THR B N 1
ATOM 8035 C CA . THR B 1 462 ? -11.953 -38.25 -2.287 1 98.62 462 THR B CA 1
ATOM 8036 C C . THR B 1 462 ? -12.383 -37.938 -3.717 1 98.62 462 THR B C 1
ATOM 8038 O O . THR B 1 462 ? -13.508 -37.5 -3.945 1 98.62 462 THR B O 1
ATOM 8041 N N . VAL B 1 463 ? -11.57 -38.156 -4.648 1 98.81 463 VAL B N 1
ATOM 8042 C CA . VAL B 1 463 ? -11.906 -38.031 -6.062 1 98.81 463 VAL B CA 1
ATOM 8043 C C . VAL B 1 463 ? -11.523 -39.312 -6.805 1 98.81 463 VAL B C 1
ATOM 8045 O O . VAL B 1 463 ? -10.344 -39.688 -6.848 1 98.81 463 VAL B O 1
ATOM 8048 N N . ARG B 1 464 ? -12.531 -39.969 -7.402 1 98.44 464 ARG B N 1
ATOM 8049 C CA . ARG B 1 464 ? -12.352 -41.219 -8.125 1 98.44 464 ARG B CA 1
ATOM 8050 C C . ARG B 1 464 ? -11.609 -42.25 -7.266 1 98.44 464 ARG B C 1
ATOM 8052 O O . ARG B 1 464 ? -10.664 -42.906 -7.73 1 98.44 464 ARG B O 1
ATOM 8059 N N . GLY B 1 465 ? -11.922 -42.25 -6.055 1 98.06 465 GLY B N 1
ATOM 8060 C CA . GLY B 1 465 ? -11.391 -43.219 -5.129 1 98.06 465 GLY B CA 1
ATOM 8061 C C . GLY B 1 465 ? -10.062 -42.812 -4.523 1 98.06 465 GLY B C 1
ATOM 8062 O O . GLY B 1 465 ? -9.531 -43.5 -3.65 1 98.06 465 GLY B O 1
ATOM 8063 N N . VAL B 1 466 ? -9.492 -41.688 -4.902 1 97.75 466 VAL B N 1
ATOM 8064 C CA . VAL B 1 466 ? -8.203 -41.219 -4.398 1 97.75 466 VAL B CA 1
ATOM 8065 C C . VAL B 1 466 ? -8.414 -40.281 -3.213 1 97.75 466 VAL B C 1
ATOM 8067 O O . VAL B 1 466 ? -9.133 -39.281 -3.322 1 97.75 466 VAL B O 1
ATOM 8070 N N . ASP B 1 467 ? -7.84 -40.594 -2.051 1 97.06 467 ASP B N 1
ATOM 8071 C CA . ASP B 1 467 ? -7.812 -39.688 -0.92 1 97.06 467 ASP B CA 1
ATOM 8072 C C . ASP B 1 467 ? -6.871 -38.5 -1.188 1 97.06 467 ASP B C 1
ATOM 8074 O O . ASP B 1 467 ? -5.648 -38.656 -1.138 1 97.06 467 ASP B O 1
ATOM 8078 N N . ILE B 1 468 ? -7.391 -37.375 -1.344 1 97.5 468 ILE B N 1
ATOM 8079 C CA . ILE B 1 468 ? -6.625 -36.25 -1.843 1 97.5 468 ILE B CA 1
ATOM 8080 C C . ILE B 1 468 ? -5.621 -35.781 -0.785 1 97.5 468 ILE B C 1
ATOM 8082 O O . ILE B 1 468 ? -4.48 -35.438 -1.107 1 97.5 468 ILE B O 1
ATOM 8086 N N . ALA B 1 469 ? -5.957 -35.75 0.482 1 96.56 469 ALA B N 1
ATOM 8087 C CA . ALA B 1 469 ? -5.039 -35.312 1.531 1 96.56 469 ALA B CA 1
ATOM 8088 C C . ALA B 1 469 ? -3.801 -36.188 1.58 1 96.56 469 ALA B C 1
ATOM 8090 O O . ALA B 1 469 ? -2.686 -35.688 1.771 1 96.56 469 ALA B O 1
ATOM 8091 N N . SER B 1 470 ? -3.949 -37.5 1.393 1 95.06 470 SER B N 1
ATOM 8092 C CA . SER B 1 470 ? -2.857 -38.438 1.519 1 95.06 470 SER B CA 1
ATOM 8093 C C . SER B 1 470 ? -1.938 -38.406 0.302 1 95.06 470 SER B C 1
ATOM 8095 O O . SER B 1 470 ? -0.784 -38.844 0.374 1 95.06 470 SER B O 1
ATOM 8097 N N . THR B 1 471 ? -2.443 -37.906 -0.802 1 95.62 471 THR B N 1
ATOM 8098 C CA . THR B 1 471 ? -1.652 -37.969 -2.027 1 95.62 471 THR B CA 1
ATOM 8099 C C . THR B 1 471 ? -1.203 -36.562 -2.438 1 95.62 471 THR B C 1
ATOM 8101 O O . THR B 1 471 ? -0.398 -36.406 -3.357 1 95.62 471 THR B O 1
ATOM 8104 N N . TYR B 1 472 ? -1.67 -35.531 -1.783 1 95.62 472 TYR B N 1
ATOM 8105 C CA . TYR B 1 472 ? -1.498 -34.156 -2.234 1 95.62 472 TYR B CA 1
ATOM 8106 C C . TYR B 1 472 ? -0.021 -33.812 -2.375 1 95.62 472 TYR B C 1
ATOM 8108 O O . TYR B 1 472 ? 0.367 -33.094 -3.287 1 95.62 472 TYR B O 1
ATOM 8116 N N . LEU B 1 473 ? 0.814 -34.312 -1.554 1 94.56 473 LEU B N 1
ATOM 8117 C CA . LEU B 1 473 ? 2.232 -33.969 -1.552 1 94.56 473 LEU B CA 1
ATOM 8118 C C . LEU B 1 473 ? 2.969 -34.719 -2.67 1 94.56 473 LEU B C 1
ATOM 8120 O O . LEU B 1 473 ? 4.188 -34.562 -2.807 1 94.56 473 LEU B O 1
ATOM 8124 N N . SER B 1 474 ? 2.25 -35.438 -3.457 1 94.31 474 SER B N 1
ATOM 8125 C CA . SER B 1 474 ? 2.822 -36.094 -4.629 1 94.31 474 SER B CA 1
ATOM 8126 C C . SER B 1 474 ? 2.852 -35.156 -5.828 1 94.31 474 SER B C 1
ATOM 8128 O O . SER B 1 474 ? 3.486 -35.438 -6.844 1 94.31 474 SER B O 1
ATOM 8130 N N . PHE B 1 475 ? 2.162 -34.031 -5.73 1 91.62 475 PHE B N 1
ATOM 8131 C CA . PHE B 1 475 ? 2.18 -33.094 -6.852 1 91.62 475 PHE B CA 1
ATOM 8132 C C . PHE B 1 475 ? 3.609 -32.688 -7.195 1 91.62 475 PHE B C 1
ATOM 8134 O O . PHE B 1 475 ? 4.383 -32.312 -6.309 1 91.62 475 PHE B O 1
ATOM 8141 N N . GLY B 1 476 ? 3.941 -32.688 -8.375 1 84.75 476 GLY B N 1
ATOM 8142 C CA . GLY B 1 476 ? 5.227 -32.344 -8.961 1 84.75 476 GLY B CA 1
ATOM 8143 C C . GLY B 1 476 ? 5.273 -32.531 -10.461 1 84.75 476 GLY B C 1
ATOM 8144 O O . GLY B 1 476 ? 4.297 -33 -11.062 1 84.75 476 GLY B O 1
ATOM 8145 N N . LEU B 1 477 ? 6.195 -32.125 -11.094 1 81.88 477 LEU B N 1
ATOM 8146 C CA . LEU B 1 477 ? 6.398 -32.312 -12.523 1 81.88 477 LEU B CA 1
ATOM 8147 C C . LEU B 1 477 ? 7.605 -33.219 -12.773 1 81.88 477 LEU B C 1
ATOM 8149 O O . LEU B 1 477 ? 8.734 -32.719 -12.859 1 81.88 477 LEU B O 1
ATOM 8153 N N . PRO B 1 478 ? 7.457 -34.5 -12.883 1 84.81 478 PRO B N 1
ATOM 8154 C CA . PRO B 1 478 ? 6.211 -35.25 -12.758 1 84.81 478 PRO B CA 1
ATOM 8155 C C . PRO B 1 478 ? 5.832 -35.531 -11.305 1 84.81 478 PRO B C 1
ATOM 8157 O O . PRO B 1 478 ? 6.629 -35.281 -10.398 1 84.81 478 PRO B O 1
ATOM 8160 N N . PRO B 1 479 ? 4.578 -36.031 -11.133 1 91.19 479 PRO B N 1
ATOM 8161 C CA . PRO B 1 479 ? 4.207 -36.438 -9.773 1 91.19 479 PRO B CA 1
ATOM 8162 C C . PRO B 1 479 ? 5.113 -37.531 -9.219 1 91.19 479 PRO B C 1
ATOM 8164 O O . PRO B 1 479 ? 5.59 -38.406 -9.969 1 91.19 479 PRO B O 1
ATOM 8167 N N . VAL B 1 480 ? 5.297 -37.438 -7.934 1 89.69 480 VAL B N 1
ATOM 8168 C CA . VAL B 1 480 ? 6.195 -38.375 -7.289 1 89.69 480 VAL B CA 1
ATOM 8169 C C . VAL B 1 480 ? 5.422 -39.219 -6.27 1 89.69 480 VAL B C 1
ATOM 8171 O O . VAL B 1 480 ? 4.715 -38.656 -5.418 1 89.69 480 VAL B O 1
ATOM 8174 N N . PHE B 1 481 ? 5.605 -40.531 -6.344 1 91.5 481 PHE B N 1
ATOM 8175 C CA . PHE B 1 481 ? 4.918 -41.438 -5.43 1 91.5 481 PHE B CA 1
ATOM 8176 C C . PHE B 1 481 ? 5.91 -42.375 -4.73 1 91.5 481 PHE B C 1
ATOM 8178 O O . PHE B 1 481 ? 6.914 -42.781 -5.324 1 91.5 481 PHE B O 1
ATOM 8185 N N . PRO B 1 482 ? 5.734 -42.906 -3.516 1 90.62 482 PRO B N 1
ATOM 8186 C CA . PRO B 1 482 ? 4.625 -42.469 -2.668 1 90.62 482 PRO B CA 1
ATOM 8187 C C . PRO B 1 482 ? 4.766 -41.031 -2.209 1 90.62 482 PRO B C 1
ATOM 8189 O O . PRO B 1 482 ? 5.855 -40.438 -2.297 1 90.62 482 PRO B O 1
ATOM 8192 N N . ALA B 1 483 ? 3.555 -40.5 -1.838 1 88.81 483 ALA B N 1
ATOM 8193 C CA . ALA B 1 483 ? 3.547 -39.125 -1.35 1 88.81 483 ALA B CA 1
ATOM 8194 C C . ALA B 1 483 ? 4.449 -38.969 -0.127 1 88.81 483 ALA B C 1
ATOM 8196 O O . ALA B 1 483 ? 4.547 -39.906 0.696 1 88.81 483 ALA B O 1
ATOM 8197 N N . LEU B 1 484 ? 5.117 -37.844 -0.029 1 83.88 484 LEU B N 1
ATOM 8198 C CA . LEU B 1 484 ? 5.863 -37.5 1.178 1 83.88 484 LEU B CA 1
ATOM 8199 C C . LEU B 1 484 ? 4.938 -37.406 2.387 1 83.88 484 LEU B C 1
ATOM 8201 O O . LEU B 1 484 ? 3.752 -37.094 2.248 1 83.88 484 LEU B O 1
ATOM 8205 N N . PRO B 1 485 ? 5.539 -37.781 3.543 1 84.44 485 PRO B N 1
ATOM 8206 C CA . PRO B 1 485 ? 4.715 -37.656 4.746 1 84.44 485 PRO B CA 1
ATOM 8207 C C . PRO B 1 485 ? 4.43 -36.188 5.105 1 84.44 485 PRO B C 1
ATOM 8209 O O . PRO B 1 485 ? 5.25 -35.312 4.832 1 84.44 485 PRO B O 1
ATOM 8212 N N . GLY B 1 486 ? 3.295 -35.938 5.605 1 85.44 486 GLY B N 1
ATOM 8213 C CA . GLY B 1 486 ? 2.945 -34.594 6.059 1 85.44 486 GLY B CA 1
ATOM 8214 C C . GLY B 1 486 ? 1.448 -34.375 6.121 1 85.44 486 GLY B C 1
ATOM 8215 O O . GLY B 1 486 ? 0.688 -34.969 5.352 1 85.44 486 GLY B O 1
ATOM 8216 N N . GLN B 1 487 ? 1.168 -33.531 7.062 1 89.56 487 GLN B N 1
ATOM 8217 C CA . GLN B 1 487 ? -0.236 -33.156 7.188 1 89.56 487 GLN B CA 1
ATOM 8218 C C . GLN B 1 487 ? -0.607 -32.094 6.172 1 89.56 487 GLN B C 1
ATOM 8220 O O . GLN B 1 487 ? 0.114 -31.094 6.016 1 89.56 487 GLN B O 1
ATOM 8225 N N . VAL B 1 488 ? -1.659 -32.375 5.426 1 95.25 488 VAL B N 1
ATOM 8226 C CA . VAL B 1 488 ? -2.195 -31.375 4.508 1 95.25 488 VAL B CA 1
ATOM 8227 C C . VAL B 1 488 ? -3.641 -31.062 4.879 1 95.25 488 VAL B C 1
ATOM 8229 O O . VAL B 1 488 ? -4.453 -31.969 5.082 1 95.25 488 VAL B O 1
ATOM 8232 N N . ARG B 1 489 ? -3.914 -29.828 5.059 1 96.5 489 ARG B N 1
ATOM 8233 C CA . ARG B 1 489 ? -5.266 -29.344 5.324 1 96.5 489 ARG B CA 1
ATOM 8234 C C . ARG B 1 489 ? -5.738 -28.406 4.223 1 96.5 489 ARG B C 1
ATOM 8236 O O . ARG B 1 489 ? -4.926 -27.781 3.543 1 96.5 489 ARG B O 1
ATOM 8243 N N . PHE B 1 490 ? -7.082 -28.422 4.051 1 97.88 490 PHE B N 1
ATOM 8244 C CA . PHE B 1 490 ? -7.641 -27.672 2.936 1 97.88 490 PHE B CA 1
ATOM 8245 C C . PHE B 1 490 ? -8.734 -26.719 3.42 1 97.88 490 PHE B C 1
ATOM 8247 O O . PHE B 1 490 ? -9.508 -27.062 4.316 1 97.88 490 PHE B O 1
ATOM 8254 N N . ARG B 1 491 ? -8.734 -25.531 2.836 1 98.38 491 ARG B N 1
ATOM 8255 C CA . ARG B 1 491 ? -9.781 -24.531 3.039 1 98.38 491 ARG B CA 1
ATOM 8256 C C . ARG B 1 491 ? -10.352 -24.062 1.709 1 98.38 491 ARG B C 1
ATOM 8258 O O . ARG B 1 491 ? -9.68 -24.109 0.681 1 98.38 491 ARG B O 1
ATOM 8265 N N . LEU B 1 492 ? -11.547 -23.641 1.726 1 98.75 492 LEU B N 1
ATOM 8266 C CA . LEU B 1 492 ? -12.227 -23.125 0.543 1 98.75 492 LEU B CA 1
ATOM 8267 C C . LEU B 1 492 ? -12.68 -21.688 0.754 1 98.75 492 LEU B C 1
ATOM 8269 O O . LEU B 1 492 ? -13.297 -21.375 1.776 1 98.75 492 LEU B O 1
ATOM 8273 N N . TYR B 1 493 ? -12.375 -20.812 -0.2 1 98.44 493 TYR B N 1
ATOM 8274 C CA . TYR B 1 493 ? -12.648 -19.375 -0.091 1 98.44 493 TYR B CA 1
ATOM 8275 C C . TYR B 1 493 ? -13.367 -18.859 -1.334 1 98.44 493 TYR B C 1
ATOM 8277 O O . TYR B 1 493 ? -13.086 -19.312 -2.449 1 98.44 493 TYR B O 1
ATOM 8285 N N . PRO B 1 494 ? -14.258 -17.859 -1.187 1 98.25 494 PRO B N 1
ATOM 8286 C CA . PRO B 1 494 ? -14.906 -17.266 -2.354 1 98.25 494 PRO B CA 1
ATOM 8287 C C . PRO B 1 494 ? -13.969 -16.312 -3.11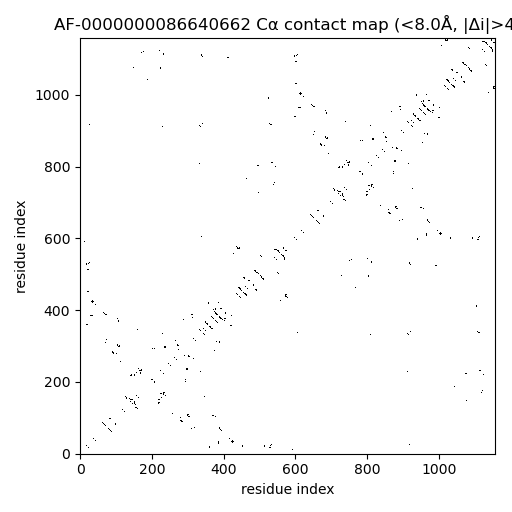9 1 98.25 494 PRO B C 1
ATOM 8289 O O . PRO B 1 494 ? -13.047 -15.75 -2.533 1 98.25 494 PRO B O 1
ATOM 8292 N N . THR B 1 495 ? -14.234 -16.141 -4.402 1 98 495 THR B N 1
ATOM 8293 C CA . THR B 1 495 ? -13.383 -15.289 -5.219 1 98 495 THR B CA 1
ATOM 8294 C C . THR B 1 495 ? -14.078 -13.953 -5.504 1 98 495 THR B C 1
ATOM 8296 O O . THR B 1 495 ? -13.438 -13 -5.949 1 98 495 THR B O 1
ATOM 8299 N N . GLY B 1 496 ? -15.367 -13.883 -5.285 1 96.88 496 GLY B N 1
ATOM 8300 C CA . GLY B 1 496 ? -16.141 -12.703 -5.645 1 96.88 496 GLY B CA 1
ATOM 8301 C C . GLY B 1 496 ? -16.688 -12.75 -7.062 1 96.88 496 GLY B C 1
ATOM 8302 O O . GLY B 1 496 ? -17.375 -11.828 -7.5 1 96.88 496 GLY B O 1
ATOM 8303 N N . LEU B 1 497 ? -16.422 -13.789 -7.836 1 98.19 497 LEU B N 1
ATOM 8304 C CA . LEU B 1 497 ? -16.969 -14.008 -9.164 1 98.19 497 LEU B CA 1
ATOM 8305 C C . LEU B 1 497 ? -18.266 -14.82 -9.094 1 98.19 497 LEU B C 1
ATOM 8307 O O . LEU B 1 497 ? -18.266 -15.93 -8.562 1 98.19 497 LEU B O 1
ATOM 8311 N N . ASN B 1 498 ? -19.312 -14.258 -9.586 1 95.94 498 ASN B N 1
ATOM 8312 C CA . ASN B 1 498 ? -20.594 -14.953 -9.539 1 95.94 498 ASN B CA 1
ATOM 8313 C C . ASN B 1 498 ? -21.453 -14.656 -10.766 1 95.94 498 ASN B C 1
ATOM 8315 O O . ASN B 1 498 ? -21.297 -13.609 -11.391 1 95.94 498 ASN B O 1
ATOM 8319 N N . SER B 1 499 ? -22.219 -15.609 -11.141 1 95.38 499 SER B N 1
ATOM 8320 C CA . SER B 1 499 ? -23.344 -15.461 -12.055 1 95.38 499 SER B CA 1
ATOM 8321 C C . SER B 1 499 ? -24.672 -15.641 -11.32 1 95.38 499 SER B C 1
ATOM 8323 O O . SER B 1 499 ? -24.719 -15.633 -10.094 1 95.38 499 SER B O 1
ATOM 8325 N N . ASP B 1 500 ? -25.688 -15.734 -12.094 1 91.5 500 ASP B N 1
ATOM 8326 C CA . ASP B 1 500 ? -27 -15.914 -11.477 1 91.5 500 ASP B CA 1
ATOM 8327 C C . ASP B 1 500 ? -27.094 -17.266 -10.766 1 91.5 500 ASP B C 1
ATOM 8329 O O . ASP B 1 500 ? -27.719 -17.375 -9.711 1 91.5 500 ASP B O 1
ATOM 8333 N N . ALA B 1 501 ? -26.359 -18.219 -11.32 1 94.25 501 ALA B N 1
ATOM 8334 C CA . ALA B 1 501 ? -26.594 -19.562 -10.812 1 94.25 501 ALA B CA 1
ATOM 8335 C C . ALA B 1 501 ? -25.312 -20.141 -10.211 1 94.25 501 ALA B C 1
ATOM 8337 O O . ALA B 1 501 ? -25.359 -21.172 -9.539 1 94.25 501 ALA B O 1
ATOM 8338 N N . GLU B 1 502 ? -24.188 -19.453 -10.414 1 97.81 502 GLU B N 1
ATOM 8339 C CA . GLU B 1 502 ? -22.922 -20.062 -10 1 97.81 502 GLU B CA 1
ATOM 8340 C C . GLU B 1 502 ? -22.047 -19.078 -9.227 1 97.81 502 GLU B C 1
ATOM 8342 O O . GLU B 1 502 ? -22.109 -17.859 -9.469 1 97.81 502 GLU B O 1
ATOM 8347 N N . THR B 1 503 ? -21.312 -19.562 -8.305 1 97.81 503 THR B N 1
ATOM 8348 C CA . THR B 1 503 ? -20.297 -18.797 -7.586 1 97.81 503 THR B CA 1
ATOM 8349 C C . THR B 1 503 ? -18.953 -19.516 -7.637 1 97.81 503 THR B C 1
ATOM 8351 O O . THR B 1 503 ? -18.875 -20.734 -7.504 1 97.81 503 THR B O 1
ATOM 8354 N N . SER B 1 504 ? -17.891 -18.766 -7.902 1 98.62 504 SER B N 1
ATOM 8355 C CA . SER B 1 504 ? -16.531 -19.281 -8.031 1 98.62 504 SER B CA 1
ATOM 8356 C C . SER B 1 504 ? -15.805 -19.234 -6.691 1 98.62 504 SER B C 1
ATOM 8358 O O . SER B 1 504 ? -15.891 -18.25 -5.957 1 98.62 504 SER B O 1
ATOM 8360 N N . TRP B 1 505 ? -15.148 -20.281 -6.367 1 98.75 505 TRP B N 1
ATOM 8361 C CA . TRP B 1 505 ? -14.359 -20.453 -5.148 1 98.75 505 TRP B CA 1
ATOM 8362 C C . TRP B 1 505 ? -12.992 -21.047 -5.453 1 98.75 505 TRP B C 1
ATOM 8364 O O . TRP B 1 505 ? -12.805 -21.672 -6.504 1 98.75 505 TRP B O 1
ATOM 8374 N N . ARG B 1 506 ? -12.031 -20.828 -4.559 1 98.44 506 ARG B N 1
ATOM 8375 C CA . ARG B 1 506 ? -10.695 -21.406 -4.688 1 98.44 506 ARG B CA 1
ATOM 8376 C C . ARG B 1 506 ? -10.312 -22.188 -3.434 1 98.44 506 ARG B C 1
ATOM 8378 O O . ARG B 1 506 ? -10.523 -21.703 -2.316 1 98.44 506 ARG B O 1
ATOM 8385 N N . MET B 1 507 ? -9.828 -23.328 -3.682 1 98.25 507 MET B N 1
ATOM 8386 C CA . MET B 1 507 ? -9.281 -24.156 -2.609 1 98.25 507 MET B CA 1
ATOM 8387 C C . MET B 1 507 ? -7.828 -23.797 -2.334 1 98.25 507 MET B C 1
ATOM 8389 O O . MET B 1 507 ? -7.043 -23.594 -3.266 1 98.25 507 MET B O 1
ATOM 8393 N N . MET B 1 508 ? -7.496 -23.672 -1.094 1 96.56 508 MET B N 1
ATOM 8394 C CA . MET B 1 508 ? -6.121 -23.453 -0.662 1 96.56 508 MET B CA 1
ATOM 8395 C C . MET B 1 508 ? -5.684 -24.516 0.339 1 96.56 508 MET B C 1
ATOM 8397 O O . MET B 1 508 ? -6.5 -25.016 1.121 1 96.56 508 MET B O 1
ATOM 8401 N N . TYR B 1 509 ? -4.426 -24.891 0.299 1 95.31 509 TYR B N 1
ATOM 8402 C CA . TYR B 1 509 ? -3.898 -25.938 1.169 1 95.31 509 TYR B CA 1
ATOM 8403 C C . TYR B 1 509 ? -2.867 -25.359 2.139 1 95.31 509 TYR B C 1
ATOM 8405 O O . TYR B 1 509 ? -2.334 -24.281 1.922 1 95.31 509 TYR B O 1
ATOM 8413 N N . LEU B 1 510 ? -2.701 -26 3.223 1 93.88 510 LEU B N 1
ATOM 8414 C CA . LEU B 1 510 ? -1.646 -25.75 4.195 1 93.88 510 LEU B CA 1
ATOM 8415 C C . LEU B 1 510 ? -0.9 -27.031 4.539 1 93.88 510 LEU B C 1
ATOM 8417 O O . LEU B 1 510 ? -1.521 -28.047 4.855 1 93.88 510 LEU B O 1
ATOM 8421 N N . VAL B 1 511 ? 0.331 -26.953 4.391 1 92.5 511 VAL B N 1
ATOM 8422 C CA . VAL B 1 511 ? 1.18 -28.078 4.785 1 92.5 511 VAL B CA 1
ATOM 8423 C C . VAL B 1 511 ? 1.78 -27.812 6.164 1 92.5 511 VAL B C 1
ATOM 8425 O O . VAL B 1 511 ? 2.283 -26.719 6.43 1 92.5 511 VAL B O 1
ATOM 8428 N N . GLY B 1 512 ? 1.711 -28.75 7.047 1 91.31 512 GLY B N 1
ATOM 8429 C CA . GLY B 1 512 ? 2.322 -28.641 8.359 1 91.31 512 GLY B CA 1
ATOM 8430 C C . GLY B 1 512 ? 1.377 -28.109 9.414 1 91.31 512 GLY B C 1
ATOM 8431 O O . GLY B 1 512 ? 0.27 -27.672 9.102 1 91.31 512 GLY B O 1
ATOM 8432 N N . THR B 1 513 ? 1.862 -28.125 10.664 1 91.69 513 THR B N 1
ATOM 8433 C CA . THR B 1 513 ? 1.104 -27.609 11.797 1 91.69 513 THR B CA 1
ATOM 8434 C C . THR B 1 513 ? 1.314 -26.109 11.938 1 91.69 513 THR B C 1
ATOM 8436 O O . THR B 1 513 ? 2.178 -25.531 11.273 1 91.69 513 THR B O 1
ATOM 8439 N N . GLU B 1 514 ? 0.447 -25.547 12.727 1 91.69 514 GLU B N 1
ATOM 8440 C CA . GLU B 1 514 ? 0.596 -24.125 13.031 1 91.69 514 GLU B CA 1
ATOM 8441 C C . GLU B 1 514 ? 1.968 -23.844 13.633 1 91.69 514 GLU B C 1
ATOM 8443 O O . GLU B 1 514 ? 2.613 -22.844 13.266 1 91.69 514 GLU B O 1
ATOM 8448 N N . GLU B 1 515 ? 2.449 -24.656 14.539 1 92.88 515 GLU B N 1
ATOM 8449 C CA . GLU B 1 515 ? 3.736 -24.469 15.203 1 92.88 515 GLU B CA 1
ATOM 8450 C C . GLU B 1 515 ? 4.891 -24.562 14.211 1 92.88 515 GLU B C 1
ATOM 8452 O O . GLU B 1 515 ? 5.84 -23.781 14.273 1 92.88 515 GLU B O 1
ATOM 8457 N N . GLU B 1 516 ? 4.773 -25.484 13.289 1 91.56 516 GLU B N 1
ATOM 8458 C CA . GLU B 1 516 ? 5.805 -25.641 12.266 1 91.56 516 GLU B CA 1
ATOM 8459 C C . GLU B 1 516 ? 5.879 -24.422 11.367 1 91.56 516 GLU B C 1
ATOM 8461 O O . GLU B 1 516 ? 6.973 -23.953 11.023 1 91.56 516 GLU B O 1
ATOM 8466 N N . ASN B 1 517 ? 4.758 -23.922 11.039 1 90.81 517 ASN B N 1
ATOM 8467 C CA . ASN B 1 517 ? 4.703 -22.734 10.172 1 90.81 517 ASN B CA 1
ATOM 8468 C C . ASN B 1 517 ? 5.242 -21.5 10.883 1 90.81 517 ASN B C 1
ATOM 8470 O O . ASN B 1 517 ? 5.91 -20.672 10.266 1 90.81 517 ASN B O 1
ATOM 8474 N N . GLU B 1 518 ? 4.953 -21.391 12.164 1 92.19 518 GLU B N 1
ATOM 8475 C CA . GLU B 1 518 ? 5.477 -20.281 12.945 1 92.19 518 GLU B CA 1
ATOM 8476 C C . GLU B 1 518 ? 7 -20.344 13.047 1 92.19 518 GLU B C 1
ATOM 8478 O O . GLU B 1 518 ? 7.676 -19.312 12.992 1 92.19 518 GLU B O 1
ATOM 8483 N N . LYS B 1 519 ? 7.5 -21.547 13.219 1 93.69 519 LYS B N 1
ATOM 8484 C CA . LYS B 1 519 ? 8.953 -21.734 13.266 1 93.69 519 LYS B CA 1
ATOM 8485 C C . LYS B 1 519 ? 9.602 -21.328 11.945 1 93.69 519 LYS B C 1
ATOM 8487 O O . LYS B 1 519 ? 10.641 -20.656 11.938 1 93.69 519 LYS B O 1
ATOM 8492 N N . THR B 1 520 ? 8.977 -21.703 10.898 1 93 520 THR B N 1
ATOM 8493 C CA . THR B 1 520 ? 9.508 -21.328 9.586 1 93 520 THR B CA 1
ATOM 8494 C C . THR B 1 520 ? 9.469 -19.812 9.398 1 93 520 THR B C 1
ATOM 8496 O O . THR B 1 520 ? 10.43 -19.219 8.898 1 93 520 THR B O 1
ATOM 8499 N N . ASN B 1 521 ? 8.414 -19.156 9.789 1 93.31 521 ASN B N 1
ATOM 8500 C CA . ASN B 1 521 ? 8.281 -17.703 9.68 1 93.31 521 ASN B CA 1
ATOM 8501 C C . ASN B 1 521 ? 9.367 -16.984 10.469 1 93.31 521 ASN B C 1
ATOM 8503 O O . ASN B 1 521 ? 9.828 -15.914 10.055 1 93.31 521 ASN B O 1
ATOM 8507 N N . SER B 1 522 ? 9.781 -17.562 11.57 1 94.06 522 SER B N 1
ATOM 8508 C CA . SER B 1 522 ? 10.742 -16.906 12.461 1 94.06 522 SER B CA 1
ATOM 8509 C C . SER B 1 522 ? 12.133 -16.859 11.828 1 94.06 522 SER B C 1
ATOM 8511 O O . SER B 1 522 ? 13.008 -16.141 12.312 1 94.06 522 SER B O 1
ATOM 8513 N N . LEU B 1 523 ? 12.312 -17.594 10.734 1 94.88 523 LEU B N 1
ATOM 8514 C CA . LEU B 1 523 ? 13.602 -17.594 10.047 1 94.88 523 LEU B CA 1
ATOM 8515 C C . LEU B 1 523 ? 13.781 -16.344 9.203 1 94.88 523 LEU B C 1
ATOM 8517 O O . LEU B 1 523 ? 14.891 -16.031 8.766 1 94.88 523 LEU B O 1
ATOM 8521 N N . PHE B 1 524 ? 12.742 -15.625 8.977 1 95.81 524 PHE B N 1
ATOM 8522 C CA . PHE B 1 524 ? 12.781 -14.469 8.086 1 95.81 524 PHE B CA 1
ATOM 8523 C C . PHE B 1 524 ? 12.812 -13.172 8.883 1 95.81 524 PHE B C 1
ATOM 8525 O O . PHE B 1 524 ? 12.344 -13.125 10.023 1 95.81 524 PHE B O 1
ATOM 8532 N N . ALA B 1 525 ? 13.328 -12.117 8.273 1 96.5 525 ALA B N 1
ATOM 8533 C CA . ALA B 1 525 ? 13.469 -10.82 8.945 1 96.5 525 ALA B CA 1
ATOM 8534 C C . ALA B 1 525 ? 12.164 -10.039 8.906 1 96.5 525 ALA B C 1
ATOM 8536 O O . ALA B 1 525 ? 12.008 -9.039 9.609 1 96.5 525 ALA B O 1
ATOM 8537 N N . TRP B 1 526 ? 11.164 -10.359 8.117 1 95.81 526 TRP B N 1
ATOM 8538 C CA . TRP B 1 526 ? 9.867 -9.703 8.023 1 95.81 526 TRP B CA 1
ATOM 8539 C C . TRP B 1 526 ? 8.75 -10.648 8.461 1 95.81 526 TRP B C 1
ATOM 8541 O O . TRP B 1 526 ? 8.867 -11.867 8.312 1 95.81 526 TRP B O 1
ATOM 8551 N N . PRO B 1 527 ? 7.707 -10.133 8.969 1 93.31 527 PRO B N 1
ATOM 8552 C CA . PRO B 1 527 ? 6.637 -10.984 9.492 1 93.31 527 PRO B CA 1
ATOM 8553 C C . PRO B 1 527 ? 5.828 -11.664 8.391 1 93.31 527 PRO B C 1
ATOM 8555 O O . PRO B 1 527 ? 5.75 -11.148 7.273 1 93.31 527 PRO B O 1
ATOM 8558 N N . ASP B 1 528 ? 5.305 -12.859 8.695 1 93.69 528 ASP B N 1
ATOM 8559 C CA . ASP B 1 528 ? 4.391 -13.609 7.844 1 93.69 528 ASP B CA 1
ATOM 8560 C C . ASP B 1 528 ? 5.008 -13.867 6.469 1 93.69 528 ASP B C 1
ATOM 8562 O O . ASP B 1 528 ? 4.344 -13.695 5.445 1 93.69 528 ASP B O 1
ATOM 8566 N N . ALA B 1 529 ? 6.273 -14.227 6.5 1 94 529 ALA B N 1
ATOM 8567 C CA . ALA B 1 529 ? 7.035 -14.391 5.266 1 94 529 ALA B CA 1
ATOM 8568 C C . ALA B 1 529 ? 6.508 -15.562 4.449 1 94 529 ALA B C 1
ATOM 8570 O O . ALA B 1 529 ? 6.605 -15.57 3.219 1 94 529 ALA B O 1
ATOM 8571 N N . THR B 1 530 ? 5.902 -16.531 5.094 1 91.88 530 THR B N 1
ATOM 8572 C CA . THR B 1 530 ? 5.465 -17.734 4.395 1 91.88 530 THR B CA 1
ATOM 8573 C C . THR B 1 530 ? 4.043 -17.562 3.869 1 91.88 530 THR B C 1
ATOM 8575 O O . THR B 1 530 ? 3.533 -18.422 3.152 1 91.88 530 THR B O 1
ATOM 8578 N N . CYS B 1 531 ? 3.41 -16.469 4.219 1 93.69 531 CYS B N 1
ATOM 8579 C CA . CYS B 1 531 ? 2.059 -16.219 3.734 1 93.69 531 CYS B CA 1
ATOM 8580 C C . CYS B 1 531 ? 2.082 -15.664 2.314 1 93.69 531 CYS B C 1
ATOM 8582 O O . CYS B 1 531 ? 2.09 -14.445 2.119 1 93.69 531 CYS B O 1
ATOM 8584 N N . ASN B 1 532 ? 1.99 -16.594 1.338 1 92.25 532 ASN B N 1
ATOM 8585 C CA . ASN B 1 532 ? 2.143 -16.219 -0.065 1 92.25 532 ASN B CA 1
ATOM 8586 C C . ASN B 1 532 ? 0.984 -16.734 -0.912 1 92.25 532 ASN B C 1
ATOM 8588 O O . ASN B 1 532 ? 1.185 -17.156 -2.051 1 92.25 532 ASN B O 1
ATOM 8592 N N . THR B 1 533 ? -0.168 -16.688 -0.368 1 91.88 533 THR B N 1
ATOM 8593 C CA . THR B 1 533 ? -1.33 -17.141 -1.126 1 91.88 533 THR B CA 1
ATOM 8594 C C . THR B 1 533 ? -1.45 -16.359 -2.439 1 91.88 533 THR B C 1
ATOM 8596 O O . THR B 1 533 ? -1.889 -16.922 -3.449 1 91.88 533 THR B O 1
ATOM 8599 N N . TRP B 1 534 ? -0.979 -15.164 -2.518 1 93.19 534 TRP B N 1
ATOM 8600 C CA . TRP B 1 534 ? -1.035 -14.336 -3.719 1 93.19 534 TRP B CA 1
ATOM 8601 C C . TRP B 1 534 ? -0.222 -14.961 -4.848 1 93.19 534 TRP B C 1
ATOM 8603 O O . TRP B 1 534 ? -0.476 -14.695 -6.023 1 93.19 534 TRP B O 1
ATOM 8613 N N . ALA B 1 535 ? 0.676 -15.906 -4.551 1 93.31 535 ALA B N 1
ATOM 8614 C CA . ALA B 1 535 ? 1.568 -16.469 -5.559 1 93.31 535 ALA B CA 1
ATOM 8615 C C . ALA B 1 535 ? 1.287 -17.953 -5.77 1 93.31 535 ALA B C 1
ATOM 8617 O O . ALA B 1 535 ? 1.954 -18.609 -6.574 1 93.31 535 ALA B O 1
ATOM 8618 N N . SER B 1 536 ? 0.267 -18.516 -5.133 1 91.5 536 SER B N 1
ATOM 8619 C CA . SER B 1 536 ? 0.135 -19.969 -5.129 1 91.5 536 SER B CA 1
ATOM 8620 C C . SER B 1 536 ? -1.159 -20.406 -5.805 1 91.5 536 SER B C 1
ATOM 8622 O O . SER B 1 536 ? -1.383 -21.609 -6.008 1 91.5 536 SER B O 1
ATOM 8624 N N . LEU B 1 537 ? -1.922 -19.531 -6.227 1 94.12 537 LEU B N 1
ATOM 8625 C CA . LEU B 1 537 ? -3.211 -19.875 -6.812 1 94.12 537 LEU B CA 1
ATOM 8626 C C . LEU B 1 537 ? -3.082 -20.094 -8.312 1 94.12 537 LEU B C 1
ATOM 8628 O O . LEU B 1 537 ? -2.225 -19.5 -8.961 1 94.12 537 LEU B O 1
ATOM 8632 N N . ASP B 1 538 ? -3.902 -21.016 -8.797 1 96.25 538 ASP B N 1
ATOM 8633 C CA . ASP B 1 538 ? -4.066 -21.266 -10.227 1 96.25 538 ASP B CA 1
ATOM 8634 C C . ASP B 1 538 ? -2.764 -21.75 -10.859 1 96.25 538 ASP B C 1
ATOM 8636 O O . ASP B 1 538 ? -2.467 -21.438 -12.008 1 96.25 538 ASP B O 1
ATOM 8640 N N . ARG B 1 539 ? -2.006 -22.562 -10.078 1 91.81 539 ARG B N 1
ATOM 8641 C CA . ARG B 1 539 ? -0.684 -22.969 -10.539 1 91.81 539 ARG B CA 1
ATOM 8642 C C . ARG B 1 539 ? -0.726 -24.391 -11.109 1 91.81 539 ARG B C 1
ATOM 8644 O O . ARG B 1 539 ? 0.015 -24.703 -12.047 1 91.81 539 ARG B O 1
ATOM 8651 N N . ILE B 1 540 ? -1.518 -25.234 -10.516 1 93.25 540 ILE B N 1
ATOM 8652 C CA . ILE B 1 540 ? -1.669 -26.594 -11.031 1 93.25 540 ILE B CA 1
ATOM 8653 C C . ILE B 1 540 ? -2.877 -26.672 -11.961 1 93.25 540 ILE B C 1
ATOM 8655 O O . ILE B 1 540 ? -4.02 -26.75 -11.5 1 93.25 540 ILE B O 1
ATOM 8659 N N . VAL B 1 541 ? -2.611 -26.672 -13.188 1 94.88 541 VAL B N 1
ATOM 8660 C CA . VAL B 1 541 ? -3.623 -26.656 -14.234 1 94.88 541 VAL B CA 1
ATOM 8661 C C . VAL B 1 541 ? -3.557 -27.969 -15.031 1 94.88 541 VAL B C 1
ATOM 8663 O O . VAL B 1 541 ? -2.479 -28.391 -15.461 1 94.88 541 VAL B O 1
ATOM 8666 N N . TYR B 1 542 ? -4.648 -28.656 -15.141 1 96 542 TYR B N 1
ATOM 8667 C CA . TYR B 1 542 ? -4.773 -29.891 -15.906 1 96 542 TYR B CA 1
ATOM 8668 C C . TYR B 1 542 ? -5.715 -29.703 -17.094 1 96 542 TYR B C 1
ATOM 8670 O O . TYR B 1 542 ? -6.926 -29.547 -16.906 1 96 542 TYR B O 1
ATOM 8678 N N . GLN B 1 543 ? -5.066 -29.703 -18.312 1 95.25 543 GLN B N 1
ATOM 8679 C CA . GLN B 1 543 ? -5.777 -29.469 -19.562 1 95.25 543 GLN B CA 1
ATOM 8680 C C . GLN B 1 543 ? -6.629 -28.219 -19.484 1 95.25 543 GLN B C 1
ATOM 8682 O O . GLN B 1 543 ? -7.828 -28.25 -19.766 1 95.25 543 GLN B O 1
ATOM 8687 N N . LEU B 1 544 ? -6.07 -27.094 -19.016 1 94.81 544 LEU B N 1
ATOM 8688 C CA . LEU B 1 544 ? -6.52 -25.703 -19.062 1 94.81 544 LEU B CA 1
ATOM 8689 C C . LEU B 1 544 ? -7.418 -25.375 -17.859 1 94.81 544 LEU B C 1
ATOM 8691 O O . LEU B 1 544 ? -7.828 -24.234 -17.688 1 94.81 544 LEU B O 1
ATOM 8695 N N . LEU B 1 545 ? -7.645 -26.312 -17.047 1 96.69 545 LEU B N 1
ATOM 8696 C CA . LEU B 1 545 ? -8.508 -26.078 -15.891 1 96.69 545 LEU B CA 1
ATOM 8697 C C . LEU B 1 545 ? -7.738 -26.266 -14.586 1 96.69 545 LEU B C 1
ATOM 8699 O O . LEU B 1 545 ? -6.992 -27.25 -14.438 1 96.69 545 LEU B O 1
ATOM 8703 N N . SER B 1 546 ? -7.914 -25.391 -13.648 1 96.94 546 SER B N 1
ATOM 8704 C CA . SER B 1 546 ? -7.121 -25.344 -12.43 1 96.94 546 SER B CA 1
ATOM 8705 C C . SER B 1 546 ? -7.668 -26.312 -11.375 1 96.94 546 SER B C 1
ATOM 8707 O O . SER B 1 546 ? -8.883 -26.422 -11.211 1 96.94 546 SER B O 1
ATOM 8709 N N . HIS B 1 547 ? -6.773 -26.969 -10.633 1 96.12 547 HIS B N 1
ATOM 8710 C CA . HIS B 1 547 ? -7.164 -27.969 -9.641 1 96.12 547 HIS B CA 1
ATOM 8711 C C . HIS B 1 547 ? -7.805 -27.312 -8.422 1 96.12 547 HIS B C 1
ATOM 8713 O O . HIS B 1 547 ? -8.555 -27.953 -7.688 1 96.12 547 HIS B O 1
ATOM 8719 N N . ASP B 1 548 ? -7.5 -26.031 -8.188 1 97.56 548 ASP B N 1
ATOM 8720 C CA . ASP B 1 548 ? -7.996 -25.359 -6.988 1 97.56 548 ASP B CA 1
ATOM 8721 C C . ASP B 1 548 ? -9.289 -24.609 -7.277 1 97.56 548 ASP B C 1
ATOM 8723 O O . ASP B 1 548 ? -9.812 -23.906 -6.402 1 97.56 548 ASP B O 1
ATOM 8727 N N . HIS B 1 549 ? -9.844 -24.672 -8.5 1 98.62 549 HIS B N 1
ATOM 8728 C CA . HIS B 1 549 ? -11.062 -23.969 -8.883 1 98.62 549 HIS B CA 1
ATOM 8729 C C . HIS B 1 549 ? -12.297 -24.797 -8.578 1 98.62 549 HIS B C 1
ATOM 8731 O O . HIS B 1 549 ? -12.484 -25.875 -9.156 1 98.62 549 HIS B O 1
ATOM 8737 N N . PHE B 1 550 ? -13.094 -24.312 -7.672 1 98.94 550 PHE B N 1
ATOM 8738 C CA . PHE B 1 550 ? -14.367 -24.922 -7.332 1 98.94 550 PHE B CA 1
ATOM 8739 C C . PHE B 1 550 ? -15.523 -23.984 -7.656 1 98.94 550 PHE B C 1
ATOM 8741 O O . PHE B 1 550 ? -15.438 -22.781 -7.43 1 98.94 550 PHE B O 1
ATOM 8748 N N . VAL B 1 551 ? -16.641 -24.516 -8.203 1 98.88 551 VAL B N 1
ATOM 8749 C CA . VAL B 1 551 ? -17.797 -23.703 -8.57 1 98.88 551 VAL B CA 1
ATOM 8750 C C . VAL B 1 551 ? -19.078 -24.312 -7.98 1 98.88 551 VAL B C 1
ATOM 8752 O O . VAL B 1 551 ? -19.391 -25.469 -8.234 1 98.88 551 VAL B O 1
ATOM 8755 N N . PHE B 1 552 ? -19.766 -23.547 -7.227 1 98.75 552 PHE B N 1
ATOM 8756 C CA . PHE B 1 552 ? -21.078 -23.953 -6.734 1 98.75 552 PHE B CA 1
ATOM 8757 C C . PHE B 1 552 ? -22.172 -23.625 -7.754 1 98.75 552 PHE B C 1
ATOM 8759 O O . PHE B 1 552 ? -22.141 -22.562 -8.375 1 98.75 552 PHE B O 1
ATOM 8766 N N . THR B 1 553 ? -23.047 -24.531 -7.969 1 98.31 553 THR B N 1
ATOM 8767 C CA . THR B 1 553 ? -24.359 -24.266 -8.555 1 98.31 553 THR B CA 1
ATOM 8768 C C . THR B 1 553 ? -25.422 -24.109 -7.473 1 98.31 553 THR B C 1
ATOM 8770 O O . THR B 1 553 ? -25.578 -24.984 -6.629 1 98.31 553 THR B O 1
ATOM 8773 N N . GLU B 1 554 ? -26.047 -23.031 -7.559 1 96.69 554 GLU B N 1
ATOM 8774 C CA . GLU B 1 554 ? -26.969 -22.672 -6.473 1 96.69 554 GLU B CA 1
ATOM 8775 C C . GLU B 1 554 ? -28.375 -22.438 -6.992 1 96.69 554 GLU B C 1
ATOM 8777 O O . GLU B 1 554 ? -28.562 -22.094 -8.164 1 96.69 554 GLU B O 1
ATOM 8782 N N . SER B 1 555 ? -29.312 -22.734 -6.191 1 94 555 SER B N 1
ATOM 8783 C CA . SER B 1 555 ? -30.719 -22.438 -6.461 1 94 555 SER B CA 1
ATOM 8784 C C . SER B 1 555 ? -31.312 -21.547 -5.371 1 94 555 SER B C 1
ATOM 8786 O O . SER B 1 555 ? -30.766 -21.469 -4.266 1 94 555 SER B O 1
ATOM 8788 N N . GLY B 1 556 ? -32.344 -20.875 -5.766 1 91 556 GLY B N 1
ATOM 8789 C CA . GLY B 1 556 ? -32.969 -19.953 -4.828 1 91 556 GLY B CA 1
ATOM 8790 C C . GLY B 1 556 ? -32.406 -18.547 -4.898 1 91 556 GLY B C 1
ATOM 8791 O O . GLY B 1 556 ? -31.625 -18.234 -5.797 1 91 556 GLY B O 1
ATOM 8792 N N . SER B 1 557 ? -32.969 -17.688 -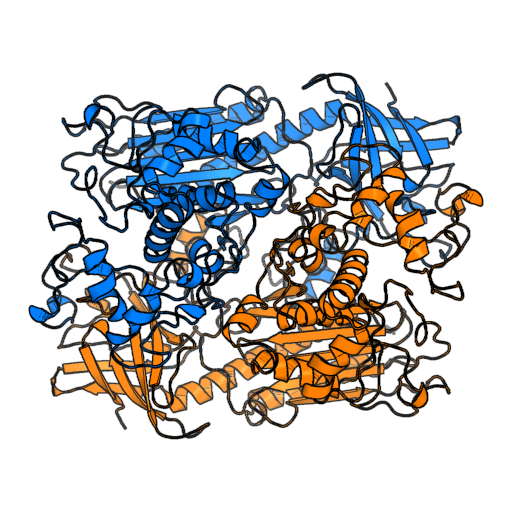4.051 1 84.19 557 SER B N 1
ATOM 8793 C CA . SER B 1 557 ? -32.531 -16.297 -4.035 1 84.19 557 SER B CA 1
ATOM 8794 C C . SER B 1 557 ? -32.312 -15.797 -2.607 1 84.19 557 SER B C 1
ATOM 8796 O O . SER B 1 557 ? -32.938 -16.312 -1.674 1 84.19 557 SER B O 1
ATOM 8798 N N . GLY B 1 558 ? -31.391 -14.914 -2.508 1 79.81 558 GLY B N 1
ATOM 8799 C CA . GLY B 1 558 ? -31.156 -14.297 -1.211 1 79.81 558 GLY B CA 1
ATOM 8800 C C . GLY B 1 558 ? -30.781 -15.305 -0.135 1 79.81 558 GLY B C 1
ATOM 8801 O O . GLY B 1 558 ? -29.891 -16.125 -0.33 1 79.81 558 GLY B O 1
ATOM 8802 N N . SER B 1 559 ? -31.547 -15.281 0.976 1 80.75 559 SER B N 1
ATOM 8803 C CA . SER B 1 559 ? -31.25 -16.125 2.127 1 80.75 559 SER B CA 1
ATOM 8804 C C . SER B 1 559 ? -31.688 -17.578 1.881 1 80.75 559 SER B C 1
ATOM 8806 O O . SER B 1 559 ? -31.297 -18.484 2.623 1 80.75 559 SER B O 1
ATOM 8808 N N . LYS B 1 560 ? -32.5 -17.875 0.834 1 86.12 560 LYS B N 1
ATOM 8809 C CA . LYS B 1 560 ? -32.938 -19.219 0.496 1 86.12 560 LYS B CA 1
ATOM 8810 C C . LYS B 1 560 ? -32.031 -19.875 -0.524 1 86.12 560 LYS B C 1
ATOM 8812 O O . LYS B 1 560 ? -32.25 -21.016 -0.924 1 86.12 560 LYS B O 1
ATOM 8817 N N . ARG B 1 561 ? -31.031 -19.062 -0.848 1 90.81 561 ARG B N 1
ATOM 8818 C CA . ARG B 1 561 ? -30.062 -19.641 -1.771 1 90.81 561 ARG B CA 1
ATOM 8819 C C . ARG B 1 561 ? -29.312 -20.812 -1.134 1 90.81 561 ARG B C 1
ATOM 8821 O O . ARG B 1 561 ? -28.922 -20.734 0.029 1 90.81 561 ARG B O 1
ATOM 8828 N N . THR B 1 562 ? -29.266 -21.859 -1.854 1 94.44 562 THR B N 1
ATOM 8829 C CA . THR B 1 562 ? -28.609 -23.062 -1.358 1 94.44 562 THR B CA 1
ATOM 8830 C C . THR B 1 562 ? -27.766 -23.719 -2.457 1 94.44 562 THR B C 1
ATOM 8832 O O . THR B 1 562 ? -28.203 -23.781 -3.611 1 94.44 562 THR B O 1
ATOM 8835 N N . ALA B 1 563 ? -26.656 -24.141 -2.057 1 97.69 563 ALA B N 1
ATOM 8836 C CA . ALA B 1 563 ? -25.812 -24.891 -2.994 1 97.69 563 ALA B CA 1
ATOM 8837 C C . ALA B 1 563 ? -26.391 -26.281 -3.27 1 97.69 563 ALA B C 1
ATOM 8839 O O . ALA B 1 563 ? -26.734 -27 -2.34 1 97.69 563 ALA B O 1
ATOM 8840 N N . GLU B 1 564 ? -26.5 -26.609 -4.539 1 97.81 564 GLU B N 1
ATOM 8841 C CA . GLU B 1 564 ? -27 -27.922 -4.949 1 97.81 564 GLU B CA 1
ATOM 8842 C C . GLU B 1 564 ? -25.875 -28.828 -5.422 1 97.81 564 GLU B C 1
ATOM 8844 O O . GLU B 1 564 ? -25.922 -30.047 -5.211 1 97.81 564 GLU B O 1
ATOM 8849 N N . LYS B 1 565 ? -25 -28.219 -6.07 1 98.44 565 LYS B N 1
ATOM 8850 C CA . LYS B 1 565 ? -23.875 -28.953 -6.645 1 98.44 565 LYS B CA 1
ATOM 8851 C C . LYS B 1 565 ? -22.562 -28.219 -6.414 1 98.44 565 LYS B C 1
ATOM 8853 O O . LYS B 1 565 ? -22.547 -27 -6.223 1 98.44 565 LYS B O 1
ATOM 8858 N N . LEU B 1 566 ? -21.531 -28.922 -6.332 1 98.81 566 LEU B N 1
ATOM 8859 C CA . LEU B 1 566 ? -20.172 -28.406 -6.297 1 98.81 566 LEU B CA 1
ATOM 8860 C C . LEU B 1 566 ? -19.312 -29.062 -7.367 1 98.81 566 LEU B C 1
ATOM 8862 O O . LEU B 1 566 ? -19.094 -30.281 -7.332 1 98.81 566 LEU B O 1
ATOM 8866 N N . GLU B 1 567 ? -18.891 -28.266 -8.281 1 98.81 567 GLU B N 1
ATOM 8867 C CA . GLU B 1 567 ? -17.984 -28.766 -9.312 1 98.81 567 GLU B CA 1
ATOM 8868 C C . GLU B 1 567 ? -16.531 -28.547 -8.93 1 98.81 567 GLU B C 1
ATOM 8870 O O . GLU B 1 567 ? -16.125 -27.422 -8.609 1 98.81 567 GLU B O 1
ATOM 8875 N N . LEU B 1 568 ? -15.789 -29.609 -8.867 1 98.88 568 LEU B N 1
ATOM 8876 C CA . LEU B 1 568 ? -14.336 -29.516 -8.836 1 98.88 568 LEU B CA 1
ATOM 8877 C C . LEU B 1 568 ? -13.766 -29.438 -10.25 1 98.88 568 LEU B C 1
ATOM 8879 O O . LEU B 1 568 ? -13.461 -30.469 -10.852 1 98.88 568 LEU B O 1
ATOM 8883 N N . VAL B 1 569 ? -13.5 -28.266 -10.664 1 98.5 569 VAL B N 1
ATOM 8884 C CA . VAL B 1 569 ? -13.359 -27.938 -12.086 1 98.5 569 VAL B CA 1
ATOM 8885 C C . VAL B 1 569 ? -12.148 -28.656 -12.664 1 98.5 569 VAL B C 1
ATOM 8887 O O . VAL B 1 569 ? -12.266 -29.359 -13.68 1 98.5 569 VAL B O 1
ATOM 8890 N N . GLY B 1 570 ? -11.047 -28.594 -12.023 1 97.38 570 GLY B N 1
ATOM 8891 C CA . GLY B 1 570 ? -9.844 -29.25 -12.523 1 97.38 570 GLY B CA 1
ATOM 8892 C C . GLY B 1 570 ? -9.953 -30.75 -12.555 1 97.38 570 GLY B C 1
ATOM 8893 O O . GLY B 1 570 ? -9.391 -31.406 -13.438 1 97.38 570 GLY B O 1
ATOM 8894 N N . TYR B 1 571 ? -10.695 -31.297 -11.633 1 98.06 571 TYR B N 1
ATOM 8895 C CA . TYR B 1 571 ? -10.867 -32.75 -11.516 1 98.06 571 TYR B CA 1
ATOM 8896 C C . TYR B 1 571 ? -11.984 -33.219 -12.43 1 98.06 571 TYR B C 1
ATOM 8898 O O . TYR B 1 571 ? -12.133 -34.438 -12.648 1 98.06 571 TYR B O 1
ATOM 8906 N N . ARG B 1 572 ? -12.797 -32.344 -12.945 1 97.44 572 ARG B N 1
ATOM 8907 C CA . ARG B 1 572 ? -13.898 -32.656 -13.852 1 97.44 572 ARG B CA 1
ATOM 8908 C C . ARG B 1 572 ? -14.914 -33.594 -13.188 1 97.44 572 ARG B C 1
ATOM 8910 O O . ARG B 1 572 ? -15.32 -34.594 -13.773 1 97.44 572 ARG B O 1
ATOM 8917 N N . VAL B 1 573 ? -15.242 -33.281 -11.969 1 98.25 573 VAL B N 1
ATOM 8918 C CA . VAL B 1 573 ? -16.328 -33.969 -11.297 1 98.25 573 VAL B CA 1
ATOM 8919 C C . VAL B 1 573 ? -17.359 -32.969 -10.773 1 98.25 573 VAL B C 1
ATOM 8921 O O . VAL B 1 573 ? -16.984 -31.859 -10.383 1 98.25 573 VAL B O 1
ATOM 8924 N N . SER B 1 574 ? -18.531 -33.25 -10.844 1 98.44 574 SER B N 1
ATOM 8925 C CA . SER B 1 574 ? -19.641 -32.5 -10.281 1 98.44 574 SER B CA 1
ATOM 8926 C C . SER B 1 574 ? -20.344 -33.281 -9.172 1 98.44 574 SER B C 1
ATOM 8928 O O . SER B 1 574 ? -20.922 -34.344 -9.422 1 98.44 574 SER B O 1
ATOM 8930 N N . LEU B 1 575 ? -20.297 -32.75 -8.031 1 98.81 575 LEU B N 1
ATOM 8931 C CA . LEU B 1 575 ? -20.828 -33.438 -6.844 1 98.81 575 LEU B CA 1
ATOM 8932 C C . LEU B 1 575 ? -22.188 -32.844 -6.461 1 98.81 575 LEU B C 1
ATOM 8934 O O . LEU B 1 575 ? -22.391 -31.625 -6.582 1 98.81 575 LEU B O 1
ATOM 8938 N N . LYS B 1 576 ? -23.031 -33.656 -6.008 1 98.5 576 LYS B N 1
ATOM 8939 C CA . LYS B 1 576 ? -24.328 -33.219 -5.523 1 98.5 576 LYS B CA 1
ATOM 8940 C C . LYS B 1 576 ? -24.359 -33.156 -3.998 1 98.5 576 LYS B C 1
ATOM 8942 O O . LYS B 1 576 ? -23.828 -34.031 -3.328 1 98.5 576 LYS B O 1
ATOM 8947 N N . ARG B 1 577 ? -24.922 -32.156 -3.498 1 98.19 577 ARG B N 1
ATOM 8948 C CA . ARG B 1 577 ? -25.078 -32.031 -2.051 1 98.19 577 ARG B CA 1
ATOM 8949 C C . ARG B 1 577 ? -25.953 -33.156 -1.514 1 98.19 577 ARG B C 1
ATOM 8951 O O . ARG B 1 577 ? -27.031 -33.438 -2.059 1 98.19 577 ARG B O 1
ATOM 8958 N N . GLN B 1 578 ? -25.438 -33.781 -0.445 1 94.75 578 GLN B N 1
ATOM 8959 C CA . GLN B 1 578 ? -26.219 -34.844 0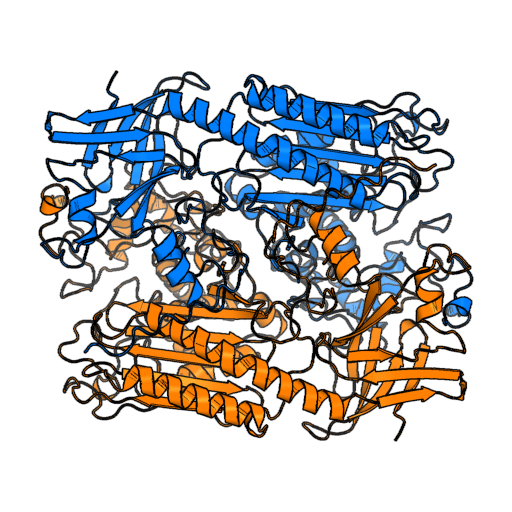.16 1 94.75 578 GLN B CA 1
ATOM 8960 C C . GLN B 1 578 ? -27.219 -34.281 1.167 1 94.75 578 GLN B C 1
ATOM 8962 O O . GLN B 1 578 ? -26.922 -33.344 1.888 1 94.75 578 GLN B O 1
ATOM 8967 N N . ILE B 1 579 ? -28.516 -34.469 0.985 1 74.56 579 ILE B N 1
ATOM 8968 C CA . ILE B 1 579 ? -29.594 -34.031 1.856 1 74.56 579 ILE B CA 1
ATOM 8969 C C . ILE B 1 579 ? -29.656 -34.906 3.104 1 74.56 579 ILE B C 1
ATOM 8971 O O . ILE B 1 579 ? -29.547 -36.125 3.014 1 74.56 579 ILE B O 1
#